Protein AF-0000000078028579 (afdb_homodimer)

Radius of gyration: 30.9 Å; Cα contacts (8 Å, |Δi|>4): 969; chains: 2; bounding box: 69×102×86 Å

Organism: NCBI:txid1051616

Sequence (850 aa):
MVLSTIMNGVDWSPESCLALLVCALGSLSTSFGPSHDAMPGTIAYNNAMAFFQAAQKRLGLLISSDELIGPQCLFLAGVFMMCVFQPLKAWRYFLQALAGCQQLPFLAQENQEKYHGISDGSHPQDHAIDTLQQAVYWSAWKSEREVRSTNYMPDFVNDMSTNIYPPFFPTPPAPRTELDTSADPRREREQISWYFYLAEISLRRLTARMSAG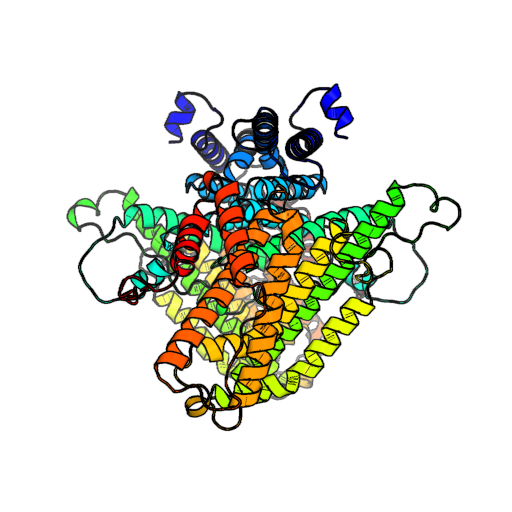MMELQAQHENQQSFLAAMAAVVPEHEAQVNSWISSLPPNLSFEAPPEEDDVCRFVLRGHAINLFELIYWPFISAYLTCEDLSRSFASTSSNIAHYAERSLHYHLVRLTLNKPGYRHRHHGTNPMMQTCSRSALVLLGASIKSETTRAQGTDRGGTTVTLPQGWQEGIDDIVDLLDYWGNETRDFGKIRTVLDQGRMPANGSASWTYAPQTYMMVLSTIMNGVDWSPESCLALLVCALGSLSTSFGPSHDAMPGTIAYNNAMAFFQAAQKRLGLLISSDELIGPQCLFLAGVFMMCVFQPLKAWRYFLQALAGCQQLPFLAQENQEKYHGISDGSHPQDHAIDTLQQAVYWSAWKSEREVRSTNYMPDFVNDMSTNIYPPFFPTPPAPRTELDTSADPRREREQISWYFYLAEISLRRLTARMSAGMMELQAQHENQQSFLAAMAAVVPEHEAQVNSWISSLPPNLSFEAPPEEDDVCRFVLRGHAINLFELIYWPFISAYLTCEDLSRSFASTSSNIAHYAERSLHYHLVRLTLNKPGYRHRHHGTNPMMQTCSRSALVLLGASIKSETTRAQGTDRGGTTVTLPQGWQEGIDDIVDLLDYWGNETRDFGKIRTVLDQGRMPANGSASWTYAPQTYM

Foldseek 3Di:
DLVVCVVPDQDLDLSSLVNLLVQLVVLQDDPQFFRPQCDPPHPSVVSSVVSLVSSVVNLVVLLPPLDLSNLVSLQSNLFSCLLLPNLVVSLVSLVSSLVSLCPPPCNDPVNVCVVPVPDDPDDPPPCPVVQSSLVSNLSSVVSNLVSCVVDDDPVDDNPLALVVDDPDARDQPDPDDPPPQPPDPVNVVSRVVRLLSRLVVVLSSLLSVVVVVLVVLVVVDDDLLSSLVVLLVCLVVSVVVLVVSQVPRDPVLHPPDDLVPDDPSNLVSVLSSLVSLLVSLVSLLVCLLPDLALCVVRPPCLLSSLVSNLVNLVSLLVLLVSCLSNLNPRGSCNNVSLVSNLVSLVSLLSLVVSLVVCVVVVSPDPSNRHDHDPCSLVSLVSSLVSCVNCCVSCVVCVVSSVVSVVSSPPPPDPPPPPPPVPPPD/DLVVCVVPDQDLDLSSLVNLLVQLVVLQDDPQFFSPQCDPPHPSVVSSVVSLVSSVVNLVVLLPPLDLSNLVSLQSNLFSCLLLPNLVVSLVSLVSSLVSLCPPPCNDPVNVCVVPVPDDPDDPPPCPVVQSSLVSNLSSVVSNLVSCVVDDDPVDDNPLALVVDDPDARDQRDPDDPPPQPPDPVNVVSRVVRLLSRLVVVLSSLLSVVVVVLVVLVVVDDDLLSSLVVLLVCLVVSVVVLVVSQVPRDPVLHPPDDLVPDDPSNLVSVLSSLVSLLVSLVSLLVCLLPDLALCVVRPPCLLSSLVSNLVNLVSLLVLLVSCLSNLNPRGSCNNVSLVSNLVSLVSLLSLVVSLVVCVVVVSPDPSNRHDHDPCSLVSLVSSLVSCVNCCVSCVVCVVSSVVSVVSSPPPPDPPPPPPPVPPPD

pLDDT: mean 82.78, std 18.26, range [18.84, 98.44]

Structure (mmCIF, N/CA/C/O backbone):
data_AF-0000000078028579-model_v1
#
loop_
_entity.id
_entity.type
_entity.pdbx_description
1 polymer 'Transcription factor domain-containing protein'
#
loop_
_atom_site.group_PDB
_atom_site.id
_atom_site.type_symbol
_atom_site.label_atom_id
_atom_site.label_alt_id
_atom_site.label_comp_id
_atom_site.label_asym_id
_atom_site.label_entity_id
_atom_site.label_seq_id
_atom_site.pdbx_PDB_ins_code
_atom_site.Cartn_x
_atom_site.Cartn_y
_atom_site.Cartn_z
_atom_site.occupancy
_atom_site.B_iso_or_equiv
_atom_site.auth_seq_id
_atom_site.auth_comp_id
_atom_site.auth_asym_id
_atom_site.auth_atom_id
_atom_site.pdbx_PDB_model_num
ATOM 1 N N . MET A 1 1 ? 21.016 2.227 -22.844 1 42.34 1 MET A N 1
ATOM 2 C CA . MET A 1 1 ? 21.453 2.602 -21.5 1 42.34 1 MET A CA 1
ATOM 3 C C . MET A 1 1 ? 22.281 1.486 -20.859 1 42.34 1 MET A C 1
ATOM 5 O O . MET A 1 1 ? 23.375 1.731 -20.344 1 42.34 1 MET A O 1
ATOM 9 N N . VAL A 1 2 ? 21.859 0.281 -20.984 1 46.88 2 VAL A N 1
ATOM 10 C CA . VAL A 1 2 ? 22.625 -0.838 -20.422 1 46.88 2 VAL A CA 1
ATOM 11 C C . VAL A 1 2 ? 24 -0.909 -21.094 1 46.88 2 VAL A C 1
ATOM 13 O O . VAL A 1 2 ? 25.016 -1.062 -20.406 1 46.88 2 VAL A O 1
ATOM 16 N N . LEU A 1 3 ? 23.969 -0.738 -22.344 1 44.72 3 LEU A N 1
ATOM 17 C CA . LEU A 1 3 ? 25.219 -0.863 -23.094 1 44.72 3 LEU A CA 1
ATOM 18 C C . LEU A 1 3 ? 26.219 0.202 -22.672 1 44.72 3 LEU A C 1
ATOM 20 O O . LEU A 1 3 ? 27.406 -0.076 -22.547 1 44.72 3 LEU A O 1
ATOM 24 N N . SER A 1 4 ? 25.734 1.33 -22.406 1 44.03 4 SER A N 1
ATOM 25 C CA . SER A 1 4 ? 26.641 2.414 -22.031 1 44.03 4 SER A CA 1
ATOM 26 C C . SER A 1 4 ? 27.266 2.158 -20.672 1 44.03 4 SER A C 1
ATOM 28 O O . SER A 1 4 ? 28.453 2.424 -20.469 1 44.03 4 SER A O 1
ATOM 30 N N . THR A 1 5 ? 26.531 1.718 -19.719 1 48.16 5 THR A N 1
ATOM 31 C CA . THR A 1 5 ? 27.031 1.447 -18.375 1 48.16 5 THR A CA 1
ATOM 32 C C . THR A 1 5 ? 28.062 0.32 -18.406 1 48.16 5 THR A C 1
ATOM 34 O O . THR A 1 5 ? 29.078 0.38 -17.703 1 48.16 5 THR A O 1
ATOM 37 N N . ILE A 1 6 ? 27.828 -0.673 -19.297 1 47.91 6 ILE A N 1
ATOM 38 C CA . ILE A 1 6 ? 28.797 -1.759 -19.438 1 47.91 6 ILE A CA 1
ATOM 39 C C . ILE A 1 6 ? 30.109 -1.208 -19.984 1 47.91 6 ILE A C 1
ATOM 41 O O . ILE A 1 6 ? 31.188 -1.624 -19.547 1 47.91 6 ILE A O 1
ATOM 45 N N . MET A 1 7 ? 29.969 -0.238 -20.719 1 43.91 7 MET A N 1
ATOM 46 C CA . MET A 1 7 ? 31.141 0.301 -21.391 1 43.91 7 MET A CA 1
ATOM 47 C C . MET A 1 7 ? 31.938 1.227 -20.469 1 43.91 7 MET A C 1
ATOM 49 O O . MET A 1 7 ? 33.156 1.268 -20.516 1 43.91 7 MET A O 1
ATOM 53 N N . ASN A 1 8 ? 31.281 2.033 -19.688 1 49.66 8 ASN A N 1
ATOM 54 C CA . ASN A 1 8 ? 31.984 3.066 -18.938 1 49.66 8 ASN A CA 1
ATOM 55 C C . ASN A 1 8 ? 32.219 2.658 -17.484 1 49.66 8 ASN A C 1
ATOM 57 O O . ASN A 1 8 ? 32.844 3.383 -16.719 1 49.66 8 ASN A O 1
ATOM 61 N N . GLY A 1 9 ? 31.828 1.512 -17.031 1 56.47 9 GLY A N 1
ATOM 62 C CA . GLY A 1 9 ? 31.984 1.004 -15.68 1 56.47 9 GLY A CA 1
ATOM 63 C C . GLY A 1 9 ? 30.75 1.192 -14.812 1 56.47 9 GLY A C 1
ATOM 64 O O . GLY A 1 9 ? 29.922 2.051 -15.094 1 56.47 9 GLY A O 1
ATOM 65 N N . VAL A 1 10 ? 30.516 0.224 -14.031 1 68.94 10 VAL A N 1
ATOM 66 C CA . VAL A 1 10 ? 29.359 0.217 -13.133 1 68.94 10 VAL A CA 1
ATOM 67 C C . VAL A 1 10 ? 29.578 1.235 -12.016 1 68.94 10 VAL A C 1
ATOM 69 O O . VAL A 1 10 ? 30.562 1.157 -11.273 1 68.94 10 VAL A O 1
ATOM 72 N N . ASP A 1 11 ? 28.875 2.371 -12.109 1 79.62 11 ASP A N 1
ATOM 73 C CA . ASP A 1 11 ? 28.938 3.371 -11.047 1 79.62 11 ASP A CA 1
ATOM 74 C C . ASP A 1 11 ? 27.672 3.338 -10.195 1 79.62 11 ASP A C 1
ATOM 76 O O . ASP A 1 11 ? 27.031 2.289 -10.055 1 79.62 11 ASP A O 1
ATOM 80 N N . TRP A 1 12 ? 27.422 4.473 -9.578 1 82.12 12 TRP A N 1
ATOM 81 C CA . TRP A 1 12 ? 26.297 4.5 -8.641 1 82.12 12 TRP A CA 1
ATOM 82 C C . TRP A 1 12 ? 25.078 5.133 -9.289 1 82.12 12 TRP A C 1
ATOM 84 O O . TRP A 1 12 ? 24.125 5.512 -8.594 1 82.12 12 TRP A O 1
ATOM 94 N N . SER A 1 13 ? 25.078 5.117 -10.609 1 86 13 SER A N 1
ATOM 95 C CA . SER A 1 13 ? 24 5.777 -11.328 1 86 13 SER A CA 1
ATOM 96 C C . SER A 1 13 ? 22.781 4.867 -11.461 1 86 13 SER A C 1
ATOM 98 O O . SER A 1 13 ? 22.906 3.645 -11.375 1 86 13 SER A O 1
ATOM 100 N N . PRO A 1 14 ? 21.672 5.465 -11.633 1 90.31 14 PRO A N 1
ATOM 101 C CA . PRO A 1 14 ? 20.469 4.676 -11.906 1 90.31 14 PRO A CA 1
ATOM 102 C C . PRO A 1 14 ? 20.609 3.803 -13.148 1 90.31 14 PRO A C 1
ATOM 104 O O . PRO A 1 14 ? 20.078 2.686 -13.188 1 90.31 14 PRO A O 1
ATOM 107 N N . GLU A 1 15 ? 21.312 4.27 -14.125 1 90.5 15 GLU A N 1
ATOM 108 C CA . GLU A 1 15 ? 21.516 3.52 -15.359 1 90.5 15 GLU A CA 1
ATOM 109 C C . GLU A 1 15 ? 22.344 2.26 -15.109 1 90.5 15 GLU A C 1
ATOM 111 O O . GLU A 1 15 ? 22.078 1.21 -15.695 1 90.5 15 GLU A O 1
ATOM 116 N N . SER A 1 16 ? 23.25 2.434 -14.234 1 90.12 16 SER A N 1
ATOM 117 C CA . SER A 1 16 ? 24.047 1.267 -13.859 1 90.12 16 SER A CA 1
ATOM 118 C C . SER A 1 16 ? 23.203 0.23 -13.133 1 90.12 16 SER A C 1
ATOM 120 O O . SER A 1 16 ? 23.359 -0.973 -13.359 1 90.12 16 SER A O 1
ATOM 122 N N . CYS A 1 17 ? 22.391 0.699 -12.281 1 93.31 17 CYS A N 1
ATOM 123 C CA . CYS A 1 17 ? 21.469 -0.204 -11.586 1 93.31 17 CYS A CA 1
ATOM 124 C C . CYS A 1 17 ? 20.594 -0.967 -12.57 1 93.31 17 CYS A C 1
ATOM 126 O O . CYS A 1 17 ? 20.469 -2.189 -12.484 1 93.31 17 CYS A O 1
ATOM 128 N N . LEU A 1 18 ? 20.062 -0.256 -13.531 1 94.62 18 LEU A N 1
ATOM 129 C CA . LEU A 1 18 ? 19.203 -0.856 -14.547 1 94.62 18 LEU A CA 1
ATOM 130 C C . LEU A 1 18 ? 19.969 -1.891 -15.359 1 94.62 18 LEU A C 1
ATOM 132 O O . LEU A 1 18 ? 19.469 -2.986 -15.617 1 94.62 18 LEU A O 1
ATOM 136 N N . ALA A 1 19 ? 21.125 -1.531 -15.734 1 93.25 19 ALA A N 1
ATOM 137 C CA . ALA A 1 19 ? 21.953 -2.443 -16.516 1 93.25 19 ALA A CA 1
ATOM 138 C C . ALA A 1 19 ? 22.25 -3.723 -15.742 1 93.25 19 ALA A C 1
ATOM 140 O O . ALA A 1 19 ? 22.188 -4.82 -16.297 1 93.25 19 ALA A O 1
ATOM 141 N N . LEU A 1 20 ? 22.578 -3.59 -14.523 1 94.62 20 LEU A N 1
ATOM 142 C CA . LEU A 1 20 ? 22.875 -4.742 -13.672 1 94.62 20 LEU A CA 1
ATOM 143 C C . LEU A 1 20 ? 21.656 -5.641 -13.539 1 94.62 20 LEU A C 1
ATOM 145 O O . LEU A 1 20 ? 21.766 -6.867 -13.57 1 94.62 20 LEU A O 1
ATOM 149 N N . LEU A 1 21 ? 20.484 -5.047 -13.398 1 96.69 21 LEU A N 1
ATOM 150 C CA . LEU A 1 21 ? 19.25 -5.82 -13.297 1 96.69 21 LEU A CA 1
ATOM 151 C C . LEU A 1 21 ? 18.953 -6.562 -14.594 1 96.69 21 LEU A C 1
ATOM 153 O O . LEU A 1 21 ? 18.531 -7.723 -14.57 1 96.69 21 LEU A O 1
ATOM 157 N N . VAL A 1 22 ? 19.203 -5.879 -15.688 1 95.25 22 VAL A N 1
ATOM 158 C CA . VAL A 1 22 ? 19.016 -6.516 -16.984 1 95.25 22 VAL A CA 1
ATOM 159 C C . VAL A 1 22 ? 19.969 -7.695 -17.141 1 95.25 22 VAL A C 1
ATOM 161 O O . VAL A 1 22 ? 19.578 -8.766 -17.609 1 95.25 22 VAL A O 1
ATOM 164 N N . CYS A 1 23 ? 21.156 -7.508 -16.688 1 95 23 CYS A N 1
ATOM 165 C CA . CYS A 1 23 ? 22.141 -8.586 -16.734 1 95 23 CYS A CA 1
ATOM 166 C C . CYS A 1 23 ? 21.734 -9.734 -15.82 1 95 23 CYS A C 1
ATOM 168 O O . CYS A 1 23 ? 21.875 -10.906 -16.172 1 95 23 CYS A O 1
ATOM 170 N N . ALA A 1 24 ? 21.281 -9.414 -14.641 1 96.44 24 ALA A N 1
ATOM 171 C CA . ALA A 1 24 ? 20.828 -10.438 -13.703 1 96.44 24 ALA A CA 1
ATOM 172 C C . ALA A 1 24 ? 19.703 -11.273 -14.312 1 96.44 24 ALA A C 1
ATOM 174 O O . ALA A 1 24 ? 19.766 -12.508 -14.32 1 96.44 24 ALA A O 1
ATOM 175 N N . LEU A 1 25 ? 18.719 -10.617 -14.867 1 96.88 25 LEU A N 1
ATOM 176 C CA . LEU A 1 25 ? 17.578 -11.297 -15.477 1 96.88 25 LEU A CA 1
ATOM 177 C C . LEU A 1 25 ? 18 -12.055 -16.734 1 96.88 25 LEU A C 1
ATOM 179 O O . LEU A 1 25 ? 17.531 -13.164 -16.984 1 96.88 25 LEU A O 1
ATOM 183 N N . GLY A 1 26 ? 18.891 -11.461 -17.469 1 95.25 26 GLY A N 1
ATOM 184 C CA . GLY A 1 26 ? 19.406 -12.125 -18.656 1 95.25 26 GLY A CA 1
ATOM 185 C C . GLY A 1 26 ? 20.156 -13.406 -18.344 1 95.25 26 GLY A C 1
ATOM 186 O O . GLY A 1 26 ? 20.062 -14.383 -19.109 1 95.25 26 GLY A O 1
ATOM 187 N N . SER A 1 27 ? 20.812 -13.422 -17.25 1 94.69 27 SER A N 1
ATOM 188 C CA . SER A 1 27 ? 21.594 -14.594 -16.859 1 94.69 27 SER A CA 1
ATOM 189 C C . SER A 1 27 ? 20.688 -15.758 -16.484 1 94.69 27 SER A C 1
ATOM 191 O O . SER A 1 27 ? 21.062 -16.922 -16.625 1 94.69 27 SER A O 1
ATOM 193 N N . LEU A 1 28 ? 19.438 -15.477 -16.062 1 94.94 28 LEU A N 1
ATOM 194 C CA . LEU A 1 28 ? 18.5 -16.516 -15.656 1 94.94 28 LEU A CA 1
ATOM 195 C C . LEU A 1 28 ? 17.625 -16.938 -16.828 1 94.94 28 LEU A C 1
ATOM 197 O O . LEU A 1 28 ? 16.938 -17.969 -16.766 1 94.94 28 LEU A O 1
ATOM 201 N N . SER A 1 29 ? 17.609 -16.109 -17.844 1 91.06 29 SER A N 1
ATOM 202 C CA . SER A 1 29 ? 16.703 -16.344 -18.953 1 91.06 29 SER A CA 1
ATOM 203 C C . SER A 1 29 ? 17.156 -17.516 -19.812 1 91.06 29 SER A C 1
ATOM 205 O O . SER A 1 29 ? 18.344 -17.641 -20.109 1 91.06 29 SER A O 1
ATOM 207 N N . THR A 1 30 ? 16.234 -18.438 -20.078 1 88.38 30 THR A N 1
ATOM 208 C CA . THR A 1 30 ? 16.469 -19.562 -20.969 1 88.38 30 THR A CA 1
ATOM 209 C C . THR A 1 30 ? 15.344 -19.688 -21.984 1 88.38 30 THR A C 1
ATOM 211 O O . THR A 1 30 ? 14.289 -19.062 -21.828 1 88.38 30 THR A O 1
ATOM 214 N N . SER A 1 31 ? 15.602 -20.422 -23.031 1 83.88 31 SER A N 1
ATOM 215 C CA . SER A 1 31 ? 14.523 -20.719 -23.969 1 83.88 31 SER A CA 1
ATOM 216 C C . SER A 1 31 ? 13.422 -21.531 -23.297 1 83.88 31 SER A C 1
ATOM 218 O O . SER A 1 31 ? 13.664 -22.219 -22.312 1 83.88 31 SER A O 1
ATOM 220 N N . PHE A 1 32 ? 12.305 -21.391 -23.859 1 80.94 32 PHE A N 1
ATOM 221 C CA . PHE A 1 32 ? 11.172 -22.109 -23.281 1 80.94 32 PHE A CA 1
ATOM 222 C C . PHE A 1 32 ? 11.445 -23.594 -23.203 1 80.94 32 PHE A C 1
ATOM 224 O O . PHE A 1 32 ? 11.828 -24.219 -24.188 1 80.94 32 PHE A O 1
ATOM 231 N N . GLY A 1 33 ? 11.336 -24.125 -22.031 1 81.5 33 GLY A N 1
ATOM 232 C CA . GLY A 1 33 ? 11.688 -25.5 -21.719 1 81.5 33 GLY A CA 1
ATOM 233 C C . GLY A 1 33 ? 12.375 -25.656 -20.375 1 81.5 33 GLY A C 1
ATOM 234 O O . GLY A 1 33 ? 12.398 -24.719 -19.562 1 81.5 33 GLY A O 1
ATOM 235 N N . PRO A 1 34 ? 12.969 -26.797 -20.141 1 86.31 34 PRO A N 1
ATOM 236 C CA . PRO A 1 34 ? 13.617 -27.016 -18.844 1 86.31 34 PRO A CA 1
ATOM 237 C C . PRO A 1 34 ? 14.812 -26.094 -18.609 1 86.31 34 PRO A C 1
ATOM 239 O O . PRO A 1 34 ? 15.656 -25.938 -19.5 1 86.31 34 PRO A O 1
ATOM 242 N N . SER A 1 35 ? 14.836 -25.438 -17.484 1 88.56 35 SER A N 1
ATOM 243 C CA . SER A 1 35 ? 15.859 -24.469 -17.156 1 88.56 35 SER A CA 1
ATOM 244 C C . SER A 1 35 ? 16.984 -25.094 -16.328 1 88.56 35 SER A C 1
ATOM 246 O O . SER A 1 35 ? 17.391 -24.562 -15.297 1 88.56 35 SER A O 1
ATOM 248 N N . HIS A 1 36 ? 17.625 -26.109 -16.828 1 88.88 36 HIS A N 1
ATOM 249 C CA . HIS A 1 36 ? 18.672 -26.812 -16.094 1 88.88 36 HIS A CA 1
ATOM 250 C C . HIS A 1 36 ? 19.891 -25.922 -15.898 1 88.88 36 HIS A C 1
ATOM 252 O O . HIS A 1 36 ? 20.562 -26 -14.867 1 88.88 36 HIS A O 1
ATOM 258 N N . ASP A 1 37 ? 20.078 -25.016 -16.797 1 91.25 37 ASP A N 1
ATOM 259 C CA . ASP A 1 37 ? 21.281 -24.188 -16.797 1 91.25 37 ASP A CA 1
ATOM 260 C C . ASP A 1 37 ? 21.094 -22.938 -15.953 1 91.25 37 ASP A C 1
ATOM 262 O O . ASP A 1 37 ? 21.984 -22.078 -15.898 1 91.25 37 ASP A O 1
ATOM 266 N N . ALA A 1 38 ? 20 -22.859 -15.383 1 93.81 38 ALA A N 1
ATOM 267 C CA . ALA A 1 38 ? 19.75 -21.672 -14.57 1 93.81 38 ALA A CA 1
ATOM 268 C C . ALA A 1 38 ? 19.281 -22.062 -13.172 1 93.81 38 ALA A C 1
ATOM 270 O O . ALA A 1 38 ? 18.438 -21.375 -12.578 1 93.81 38 ALA A O 1
ATOM 271 N N . MET A 1 39 ? 19.812 -23.156 -12.68 1 94.62 39 MET A N 1
ATOM 272 C CA . MET A 1 39 ? 19.5 -23.656 -11.344 1 94.62 39 MET A CA 1
ATOM 273 C C . MET A 1 39 ? 20.578 -23.266 -10.344 1 94.62 39 MET A C 1
ATOM 275 O O . MET A 1 39 ? 21.719 -22.969 -10.734 1 94.62 39 MET A O 1
ATOM 279 N N . PRO A 1 40 ? 20.188 -23.219 -9.062 1 94.44 40 PRO A N 1
ATOM 280 C CA . PRO A 1 40 ? 21.219 -22.938 -8.062 1 94.44 40 PRO A CA 1
ATOM 281 C C . PRO A 1 40 ? 22.438 -23.844 -8.203 1 94.44 40 PRO A C 1
ATOM 283 O O . PRO A 1 40 ? 22.297 -25.047 -8.391 1 94.44 40 PRO A O 1
ATOM 286 N N . GLY A 1 41 ? 23.578 -23.281 -8.047 1 92.88 41 GLY A N 1
ATOM 287 C CA . GLY A 1 41 ? 24.812 -24.047 -8.203 1 92.88 41 GLY A CA 1
ATOM 288 C C . GLY A 1 41 ? 25.438 -23.875 -9.57 1 92.88 41 GLY A C 1
ATOM 289 O O . GLY A 1 41 ? 26.641 -24.125 -9.75 1 92.88 41 GLY A O 1
ATOM 290 N N . THR A 1 42 ? 24.688 -23.453 -10.617 1 94.88 42 THR A N 1
ATOM 291 C CA . THR A 1 42 ? 25.219 -23.219 -11.945 1 94.88 42 THR A CA 1
ATOM 292 C C . THR A 1 42 ? 25.906 -21.859 -12.023 1 94.88 42 THR A C 1
ATOM 294 O O . THR A 1 42 ? 25.688 -21 -11.164 1 94.88 42 THR A O 1
ATOM 297 N N . ILE A 1 43 ? 26.734 -21.688 -13.023 1 93.56 43 ILE A N 1
ATOM 298 C CA . ILE A 1 43 ? 27.453 -20.438 -13.242 1 93.56 43 ILE A CA 1
ATOM 299 C C . ILE A 1 43 ? 26.453 -19.328 -13.555 1 93.56 43 ILE A C 1
ATOM 301 O O . ILE A 1 43 ? 26.562 -18.219 -13.023 1 93.56 43 ILE A O 1
ATOM 305 N N . ALA A 1 44 ? 25.469 -19.641 -14.391 1 94.31 44 ALA A N 1
ATOM 306 C CA . ALA A 1 44 ? 24.469 -18.656 -14.797 1 94.31 44 ALA A CA 1
ATOM 307 C C . ALA A 1 44 ? 23.688 -18.141 -13.594 1 94.31 44 ALA A C 1
ATOM 309 O O . ALA A 1 44 ? 23.484 -16.938 -13.445 1 94.31 44 ALA A O 1
ATOM 310 N N . TYR A 1 45 ? 23.328 -19 -12.742 1 95.75 45 TYR A N 1
ATOM 311 C CA . TYR A 1 45 ? 22.578 -18.641 -11.555 1 95.75 45 TYR A CA 1
ATOM 312 C C . TYR A 1 45 ? 23.422 -17.781 -10.609 1 95.75 45 TYR A C 1
ATOM 314 O O . TYR A 1 45 ? 22.953 -16.781 -10.078 1 95.75 45 TYR A O 1
ATOM 322 N N . ASN A 1 46 ? 24.656 -18.172 -10.445 1 94.62 46 ASN A N 1
ATOM 323 C CA . ASN A 1 46 ? 25.562 -17.422 -9.562 1 94.62 46 ASN A CA 1
ATOM 324 C C . ASN A 1 46 ? 25.828 -16.031 -10.102 1 94.62 46 ASN A C 1
ATOM 326 O O . ASN A 1 46 ? 25.891 -15.062 -9.328 1 94.62 46 ASN A O 1
ATOM 330 N N . ASN A 1 47 ? 26 -15.977 -11.383 1 93.75 47 ASN A N 1
ATOM 331 C CA . ASN A 1 47 ? 26.172 -14.664 -12 1 93.75 47 ASN A CA 1
ATOM 332 C C . ASN A 1 47 ? 24.953 -13.781 -11.797 1 93.75 47 ASN A C 1
ATOM 334 O O . ASN A 1 47 ? 25.078 -12.594 -11.484 1 93.75 47 ASN A O 1
ATOM 338 N N . ALA A 1 48 ? 23.766 -14.391 -11.992 1 96.25 48 ALA A N 1
ATOM 339 C CA . ALA A 1 48 ? 22.531 -13.656 -11.805 1 96.25 48 ALA A CA 1
ATOM 340 C C . ALA A 1 48 ? 22.438 -13.078 -10.398 1 96.25 48 ALA A C 1
ATOM 342 O O . ALA A 1 48 ? 22.125 -11.898 -10.219 1 96.25 48 ALA A O 1
ATOM 343 N N . MET A 1 49 ? 22.844 -13.844 -9.43 1 95.38 49 MET A N 1
ATOM 344 C CA . MET A 1 49 ? 22.797 -13.43 -8.031 1 95.38 49 MET A CA 1
ATOM 345 C C . MET A 1 49 ? 23.797 -12.312 -7.762 1 95.38 49 MET A C 1
ATOM 347 O O . MET A 1 49 ? 23.5 -11.359 -7.035 1 95.38 49 MET A O 1
ATOM 351 N N . ALA A 1 50 ? 24.922 -12.398 -8.352 1 93.19 50 ALA A N 1
ATOM 352 C CA . ALA A 1 50 ? 25.969 -11.391 -8.164 1 93.19 50 ALA A CA 1
ATOM 353 C C . ALA A 1 50 ? 25.547 -10.055 -8.773 1 93.19 50 ALA A C 1
ATOM 355 O O . ALA A 1 50 ? 25.719 -9 -8.141 1 93.19 50 ALA A O 1
ATOM 356 N N . PHE A 1 51 ? 25.016 -10.141 -9.992 1 94.25 51 PHE A N 1
ATOM 357 C CA . PHE A 1 51 ? 24.531 -8.922 -10.641 1 94.25 51 PHE A CA 1
ATOM 358 C C . PHE A 1 51 ? 23.406 -8.281 -9.828 1 94.25 51 PHE A C 1
ATOM 360 O O . PHE A 1 51 ? 23.375 -7.062 -9.656 1 94.25 51 PHE A O 1
ATOM 367 N N . PHE A 1 52 ? 22.547 -9.102 -9.336 1 96.25 52 PHE A N 1
ATOM 368 C CA . PHE A 1 52 ? 21.422 -8.586 -8.57 1 96.25 52 PHE A CA 1
ATOM 369 C C . PHE A 1 52 ? 21.906 -7.93 -7.281 1 96.25 52 PHE A C 1
ATOM 371 O O . PHE A 1 52 ? 21.422 -6.852 -6.914 1 96.25 52 PHE A O 1
ATOM 378 N N . GLN A 1 53 ? 22.844 -8.516 -6.598 1 92.62 53 GLN A N 1
ATOM 379 C CA . GLN A 1 53 ? 23.375 -7.953 -5.363 1 92.62 53 GLN A CA 1
ATOM 380 C C . GLN A 1 53 ? 24.031 -6.598 -5.613 1 92.62 53 GLN A C 1
ATOM 382 O O . GLN A 1 53 ? 23.875 -5.676 -4.812 1 92.62 53 GLN A O 1
ATOM 387 N N . ALA A 1 54 ? 24.734 -6.551 -6.684 1 91.31 54 ALA A N 1
ATOM 388 C CA . ALA A 1 54 ? 25.344 -5.273 -7.059 1 91.31 54 ALA A CA 1
ATOM 389 C C . ALA A 1 54 ? 24.266 -4.219 -7.332 1 91.31 54 ALA A C 1
ATOM 391 O O . ALA A 1 54 ? 24.438 -3.053 -6.969 1 91.31 54 ALA A O 1
ATOM 392 N N . ALA A 1 55 ? 23.172 -4.637 -7.984 1 94.38 55 ALA A N 1
ATOM 393 C CA . ALA A 1 55 ? 22.062 -3.725 -8.242 1 94.38 55 ALA A CA 1
ATOM 394 C C . ALA A 1 55 ? 21.406 -3.271 -6.945 1 94.38 55 ALA A C 1
ATOM 396 O O . ALA A 1 55 ? 21.047 -2.1 -6.797 1 94.38 55 ALA A O 1
ATOM 397 N N . GLN A 1 56 ? 21.266 -4.176 -5.98 1 94.38 56 GLN A N 1
ATOM 398 C CA . GLN A 1 56 ? 20.641 -3.867 -4.699 1 94.38 56 GLN A CA 1
ATOM 399 C C . GLN A 1 56 ? 21.359 -2.729 -3.99 1 94.38 56 GLN A C 1
ATOM 401 O O . GLN A 1 56 ? 20.734 -1.879 -3.359 1 94.38 56 GLN A O 1
ATOM 406 N N . LYS A 1 57 ? 22.625 -2.703 -4.152 1 89.81 57 LYS A N 1
ATOM 407 C CA . LYS A 1 57 ? 23.438 -1.674 -3.51 1 89.81 57 LYS A CA 1
ATOM 408 C C . LYS A 1 57 ? 23.125 -0.294 -4.086 1 89.81 57 LYS A C 1
ATOM 410 O O . LYS A 1 57 ? 23.484 0.726 -3.486 1 89.81 57 LYS A O 1
ATOM 415 N N . ARG A 1 58 ? 22.484 -0.289 -5.199 1 91.62 58 ARG A N 1
ATOM 416 C CA . ARG A 1 58 ? 22.188 0.974 -5.863 1 91.62 58 ARG A CA 1
ATOM 417 C C . ARG A 1 58 ? 20.703 1.319 -5.734 1 91.62 58 ARG A C 1
ATOM 419 O O . ARG A 1 58 ? 20.312 2.475 -5.914 1 91.62 58 ARG A O 1
ATOM 426 N N . LEU A 1 59 ? 19.891 0.318 -5.41 1 94.19 59 LEU A N 1
ATOM 427 C CA . LEU A 1 59 ? 18.438 0.481 -5.402 1 94.19 59 LEU A CA 1
ATOM 428 C C . LEU A 1 59 ? 18.016 1.456 -4.312 1 94.19 59 LEU A C 1
ATOM 430 O O . LEU A 1 59 ? 17 2.154 -4.461 1 94.19 59 LEU A O 1
ATOM 434 N N . GLY A 1 60 ? 18.734 1.505 -3.23 1 93.06 60 GLY A N 1
ATOM 435 C CA . GLY A 1 60 ? 18.375 2.387 -2.133 1 93.06 60 GLY A CA 1
ATOM 436 C C . GLY A 1 60 ? 18.328 3.85 -2.529 1 93.06 60 GLY A C 1
ATOM 437 O O . GLY A 1 60 ? 17.531 4.621 -1.992 1 93.06 60 GLY A O 1
ATOM 438 N N . LEU A 1 61 ? 19.141 4.195 -3.49 1 91.31 61 LEU A N 1
ATOM 439 C CA . LEU A 1 61 ? 19.203 5.574 -3.963 1 91.31 61 LEU A CA 1
ATOM 440 C C . LEU A 1 61 ? 17.984 5.918 -4.812 1 91.31 61 LEU A C 1
ATOM 442 O O . LEU A 1 61 ? 17.641 7.09 -4.965 1 91.31 61 LEU A O 1
ATOM 446 N N . LEU A 1 62 ? 17.344 4.895 -5.266 1 93.38 62 LEU A N 1
ATOM 447 C CA . LEU A 1 62 ? 16.266 5.102 -6.234 1 93.38 62 LEU A CA 1
ATOM 448 C C . LEU A 1 62 ? 14.914 5.191 -5.543 1 93.38 62 LEU A C 1
ATOM 450 O O . LEU A 1 62 ? 13.93 5.617 -6.148 1 93.38 62 LEU A O 1
ATOM 454 N N . ILE A 1 63 ? 14.852 4.887 -4.262 1 93.38 63 ILE A N 1
ATOM 455 C CA . ILE A 1 63 ? 13.586 4.922 -3.529 1 93.38 63 ILE A CA 1
ATOM 456 C C . ILE A 1 63 ? 13.078 6.359 -3.455 1 93.38 63 ILE A C 1
ATOM 458 O O . ILE A 1 63 ? 11.875 6.602 -3.57 1 93.38 63 ILE A O 1
ATOM 462 N N . SER A 1 64 ? 13.977 7.27 -3.332 1 91.25 64 SER A N 1
ATOM 463 C CA . SER A 1 64 ? 13.586 8.672 -3.191 1 91.25 64 SER A CA 1
ATOM 464 C C . SER A 1 64 ? 13.719 9.414 -4.516 1 91.25 64 SER A C 1
ATOM 466 O O . SER A 1 64 ? 13.656 10.641 -4.555 1 91.25 64 SER A O 1
ATOM 468 N N . SER A 1 65 ? 13.922 8.656 -5.598 1 90.06 65 SER A N 1
ATOM 469 C CA . SER A 1 65 ? 14.039 9.289 -6.906 1 90.06 65 SER A CA 1
ATOM 470 C C . SER A 1 65 ? 12.672 9.617 -7.492 1 90.06 65 SER A C 1
ATOM 472 O O . SER A 1 65 ? 11.711 8.859 -7.309 1 90.06 65 SER A O 1
ATOM 474 N N . ASP A 1 66 ? 12.617 10.734 -8.195 1 89.44 66 ASP A N 1
ATOM 475 C CA . ASP A 1 66 ? 11.375 11.117 -8.867 1 89.44 66 ASP A CA 1
ATOM 476 C C . ASP A 1 66 ? 11.406 10.719 -10.336 1 89.44 66 ASP A C 1
ATOM 478 O O . ASP A 1 66 ? 10.438 10.953 -11.07 1 89.44 66 ASP A O 1
ATOM 482 N N . GLU A 1 67 ? 12.461 10.109 -10.695 1 89.88 67 GLU A N 1
ATOM 483 C CA . GLU A 1 67 ? 12.617 9.711 -12.086 1 89.88 67 GLU A CA 1
ATOM 484 C C . GLU A 1 67 ? 12.016 8.328 -12.336 1 89.88 67 GLU A C 1
ATOM 486 O O . GLU A 1 67 ? 12.047 7.465 -11.453 1 89.88 67 GLU A O 1
ATOM 491 N N . LEU A 1 68 ? 11.586 8.141 -13.539 1 92.31 68 LEU A N 1
ATOM 492 C CA . LEU A 1 68 ? 10.914 6.906 -13.93 1 92.31 68 LEU A CA 1
ATOM 493 C C . LEU A 1 68 ? 11.867 5.715 -13.812 1 92.31 68 LEU A C 1
ATOM 495 O O . LEU A 1 68 ? 11.422 4.586 -13.586 1 92.31 68 LEU A O 1
ATOM 499 N N . ILE A 1 69 ? 13.125 5.941 -13.93 1 93.62 69 ILE A N 1
ATOM 500 C CA . ILE A 1 69 ? 14.102 4.859 -13.898 1 93.62 69 ILE A CA 1
ATOM 501 C C . ILE A 1 69 ? 14.062 4.18 -12.531 1 93.62 69 ILE A C 1
ATOM 503 O O . ILE A 1 69 ? 14.344 2.984 -12.414 1 93.62 69 ILE A O 1
ATOM 507 N N . GLY A 1 70 ? 13.688 4.922 -11.453 1 95 70 GLY A N 1
ATOM 508 C CA . GLY A 1 70 ? 13.531 4.332 -10.133 1 95 70 GLY A CA 1
ATOM 509 C C . GLY A 1 70 ? 12.508 3.217 -10.094 1 95 70 GLY A C 1
ATOM 510 O O . GLY A 1 70 ? 12.859 2.053 -9.883 1 95 70 GLY A O 1
ATOM 511 N N . PRO A 1 71 ? 11.281 3.559 -10.43 1 96.06 71 PRO A N 1
ATOM 512 C CA . PRO A 1 71 ? 10.242 2.523 -10.484 1 96.06 71 PRO A CA 1
ATOM 513 C C . PRO A 1 71 ? 10.586 1.395 -11.453 1 96.06 71 PRO A C 1
ATOM 515 O O . PRO A 1 71 ? 10.234 0.237 -11.203 1 96.06 71 PRO A O 1
ATOM 518 N N . GLN A 1 72 ? 11.219 1.695 -12.508 1 95.81 72 GLN A N 1
ATOM 519 C CA . GLN A 1 72 ? 11.609 0.665 -13.461 1 95.81 72 GLN A CA 1
ATOM 520 C C . GLN A 1 72 ? 12.578 -0.333 -12.828 1 95.81 72 GLN A C 1
ATOM 522 O O . GLN A 1 72 ? 12.406 -1.546 -12.961 1 95.81 72 GLN A O 1
ATOM 527 N N . CYS A 1 73 ? 13.578 0.204 -12.195 1 97.44 73 CYS A N 1
ATOM 528 C CA . CYS A 1 73 ? 14.555 -0.654 -11.531 1 97.44 73 CYS A CA 1
ATOM 529 C C . CYS A 1 73 ? 13.898 -1.478 -10.43 1 97.44 73 CYS A C 1
ATOM 531 O O . CYS A 1 73 ? 14.156 -2.676 -10.305 1 97.44 73 CYS A O 1
ATOM 533 N N . LEU A 1 74 ? 13.078 -0.842 -9.68 1 98 74 LEU A N 1
ATOM 534 C CA . LEU A 1 74 ? 12.391 -1.541 -8.594 1 98 74 LEU A CA 1
ATOM 535 C C . LEU A 1 74 ? 11.484 -2.641 -9.148 1 98 74 LEU A C 1
ATOM 537 O O . LEU A 1 74 ? 11.438 -3.742 -8.594 1 98 74 LEU A O 1
ATOM 541 N N . PHE A 1 75 ? 10.805 -2.395 -10.258 1 97.81 75 PHE A N 1
ATOM 542 C CA . PHE A 1 75 ? 9.953 -3.402 -10.883 1 97.81 75 PHE A CA 1
ATOM 543 C C . PHE A 1 75 ? 10.781 -4.602 -11.328 1 97.81 75 PHE A C 1
ATOM 545 O O . PHE A 1 75 ? 10.43 -5.75 -11.047 1 97.81 75 PHE A O 1
ATOM 552 N N . LEU A 1 76 ? 11.836 -4.301 -12.008 1 98.12 76 LEU A N 1
ATOM 553 C CA . LEU A 1 76 ? 12.672 -5.383 -12.508 1 98.12 76 LEU A CA 1
ATOM 554 C C . LEU A 1 76 ? 13.281 -6.18 -11.359 1 98.12 76 LEU A C 1
ATOM 556 O O . LEU A 1 76 ? 13.469 -7.395 -11.477 1 98.12 76 LEU A O 1
ATOM 560 N N . ALA A 1 77 ? 13.602 -5.516 -10.25 1 98.44 77 ALA A N 1
ATOM 561 C CA . ALA A 1 77 ? 14.055 -6.234 -9.062 1 98.44 77 ALA A CA 1
ATOM 562 C C . ALA A 1 77 ? 12.992 -7.211 -8.57 1 98.44 77 ALA A C 1
ATOM 564 O O . ALA A 1 77 ? 13.305 -8.328 -8.172 1 98.44 77 ALA A O 1
ATOM 565 N N . GLY A 1 78 ? 11.742 -6.789 -8.594 1 98.44 78 GLY A N 1
ATOM 566 C CA . GLY A 1 78 ? 10.641 -7.68 -8.258 1 98.44 78 GLY A CA 1
ATOM 567 C C . GLY A 1 78 ? 10.539 -8.875 -9.188 1 98.44 78 GLY A C 1
ATOM 568 O O . GLY A 1 78 ? 10.344 -10.008 -8.734 1 98.44 78 GLY A O 1
ATOM 569 N N . VAL A 1 79 ? 10.727 -8.578 -10.461 1 97.69 79 VAL A N 1
ATOM 570 C CA . VAL A 1 79 ? 10.688 -9.656 -11.445 1 97.69 79 VAL A CA 1
ATOM 571 C C . VAL A 1 79 ? 11.789 -10.672 -11.156 1 97.69 79 VAL A C 1
ATOM 573 O O . VAL A 1 79 ? 11.562 -11.883 -11.219 1 97.69 79 VAL A O 1
ATOM 576 N N . PHE A 1 80 ? 12.977 -10.195 -10.852 1 98.19 80 PHE A N 1
ATOM 577 C CA . PHE A 1 80 ? 14.086 -11.078 -10.516 1 98.19 80 PHE A CA 1
ATOM 578 C C . PHE A 1 80 ? 13.727 -11.961 -9.32 1 98.19 80 PHE A C 1
ATOM 580 O O . PHE A 1 80 ? 13.953 -13.172 -9.344 1 98.19 80 PHE A O 1
ATOM 587 N N . MET A 1 81 ? 13.156 -11.336 -8.289 1 97.88 81 MET A N 1
ATOM 588 C CA . MET A 1 81 ? 12.773 -12.078 -7.094 1 97.88 81 MET A CA 1
ATOM 589 C C . MET A 1 81 ? 11.734 -13.141 -7.422 1 97.88 81 MET A C 1
ATOM 591 O O . MET A 1 81 ? 11.758 -14.234 -6.855 1 97.88 81 MET A O 1
ATOM 595 N N . MET A 1 82 ? 10.828 -12.828 -8.328 1 96.75 82 MET A N 1
ATOM 596 C CA . MET A 1 82 ? 9.859 -13.836 -8.766 1 96.75 82 MET A CA 1
ATOM 597 C C . MET A 1 82 ? 10.562 -15.008 -9.438 1 96.75 82 MET A C 1
ATOM 599 O O . MET A 1 82 ? 10.195 -16.156 -9.227 1 96.75 82 MET A O 1
ATOM 603 N N . CYS A 1 83 ? 11.562 -14.703 -10.227 1 96.81 83 CYS A N 1
ATOM 604 C CA . CYS A 1 83 ? 12.266 -15.727 -10.984 1 96.81 83 CYS A CA 1
ATOM 605 C C . CYS A 1 83 ? 13.07 -16.641 -10.062 1 96.81 83 CYS A C 1
ATOM 607 O O . CYS A 1 83 ? 13.328 -17.797 -10.406 1 96.81 83 CYS A O 1
ATOM 609 N N . VAL A 1 84 ? 13.438 -16.156 -8.961 1 96.88 84 VAL A N 1
ATOM 610 C CA . VAL A 1 84 ? 14.188 -17 -8.039 1 96.88 84 VAL A CA 1
ATOM 611 C C . VAL A 1 84 ? 13.273 -17.469 -6.91 1 96.88 84 VAL A C 1
ATOM 613 O O . VAL A 1 84 ? 13.75 -17.812 -5.82 1 96.88 84 VAL A O 1
ATOM 616 N N . PHE A 1 85 ? 12.023 -17.375 -7.043 1 96.06 85 PHE A N 1
ATOM 617 C CA . PHE A 1 85 ? 10.953 -17.984 -6.254 1 96.06 85 PHE A CA 1
ATOM 618 C C . PHE A 1 85 ? 10.906 -17.375 -4.855 1 96.06 85 PHE A C 1
ATOM 620 O O . PHE A 1 85 ? 10.82 -18.094 -3.863 1 96.06 85 PHE A O 1
ATOM 627 N N . GLN A 1 86 ? 10.984 -16.047 -4.758 1 95.38 86 GLN A N 1
ATOM 628 C CA . GLN A 1 86 ? 10.797 -15.273 -3.539 1 95.38 86 GLN A CA 1
ATOM 629 C C . GLN A 1 86 ? 9.656 -14.273 -3.697 1 95.38 86 GLN A C 1
ATOM 631 O O . GLN A 1 86 ? 9.883 -13.055 -3.719 1 95.38 86 GLN A O 1
ATOM 636 N N . PRO A 1 87 ? 8.469 -14.781 -3.713 1 94.75 87 PRO A N 1
ATOM 637 C CA . PRO A 1 87 ? 7.328 -13.93 -4.07 1 94.75 87 PRO A CA 1
ATOM 638 C C . PRO A 1 87 ? 7.086 -12.812 -3.062 1 94.75 87 PRO A C 1
ATOM 640 O O . PRO A 1 87 ? 6.707 -11.703 -3.447 1 94.75 87 PRO A O 1
ATOM 643 N N . LEU A 1 88 ? 7.254 -13.031 -1.814 1 93.5 88 LEU A N 1
ATOM 644 C CA . LEU A 1 88 ? 7 -12 -0.815 1 93.5 88 LEU A CA 1
ATOM 645 C C . LEU A 1 88 ? 7.988 -10.844 -0.963 1 93.5 88 LEU A C 1
ATOM 647 O O . LEU A 1 88 ? 7.605 -9.68 -0.849 1 93.5 88 LEU A O 1
ATOM 651 N N . LYS A 1 89 ? 9.234 -11.188 -1.202 1 96.06 89 LYS A N 1
ATOM 652 C CA . LYS A 1 89 ? 10.227 -10.156 -1.461 1 96.06 89 LYS A CA 1
ATOM 653 C C . LYS A 1 89 ? 9.938 -9.422 -2.771 1 96.06 89 LYS A C 1
ATOM 655 O O . LYS A 1 89 ? 10.148 -8.211 -2.873 1 96.06 89 LYS A O 1
ATOM 660 N N . ALA A 1 90 ? 9.484 -10.234 -3.754 1 97.38 90 ALA A N 1
ATOM 661 C CA . ALA A 1 90 ? 9.07 -9.617 -5.012 1 97.38 90 ALA A CA 1
ATOM 662 C C . ALA A 1 90 ? 7.961 -8.602 -4.785 1 97.38 90 ALA A C 1
ATOM 664 O O . ALA A 1 90 ? 7.988 -7.504 -5.352 1 97.38 90 ALA A O 1
ATOM 665 N N . TRP A 1 91 ? 7.027 -8.938 -3.98 1 96.25 91 TRP A N 1
ATOM 666 C CA . TRP A 1 91 ? 5.898 -8.062 -3.682 1 96.25 91 TRP A CA 1
ATOM 667 C C . TRP A 1 91 ? 6.375 -6.723 -3.129 1 96.25 91 TRP A C 1
ATOM 669 O O . TRP A 1 91 ? 5.883 -5.668 -3.527 1 96.25 91 TRP A O 1
ATOM 679 N N . ARG A 1 92 ? 7.301 -6.75 -2.217 1 96.5 92 ARG A N 1
ATOM 680 C CA . ARG A 1 92 ? 7.844 -5.527 -1.631 1 96.5 92 ARG A CA 1
ATOM 681 C C . ARG A 1 92 ? 8.414 -4.613 -2.707 1 96.5 92 ARG A C 1
ATOM 683 O O . ARG A 1 92 ? 8.227 -3.395 -2.656 1 96.5 92 ARG A O 1
ATOM 690 N N . TYR A 1 93 ? 9.102 -5.211 -3.684 1 97.94 93 TYR A N 1
ATOM 691 C CA . TYR A 1 93 ? 9.664 -4.426 -4.777 1 97.94 93 TYR A CA 1
ATOM 692 C C . TYR A 1 93 ? 8.555 -3.865 -5.668 1 97.94 93 TYR A C 1
ATOM 694 O O . TYR A 1 93 ? 8.609 -2.701 -6.07 1 97.94 93 TYR A O 1
ATOM 702 N N . PHE A 1 94 ? 7.586 -4.691 -5.992 1 96.62 94 PHE A N 1
ATOM 703 C CA . PHE A 1 94 ? 6.488 -4.23 -6.836 1 96.62 94 PHE A CA 1
ATOM 704 C C . PHE A 1 94 ? 5.719 -3.105 -6.152 1 96.62 94 PHE A C 1
ATOM 706 O O . PHE A 1 94 ? 5.34 -2.127 -6.801 1 96.62 94 PHE A O 1
ATOM 713 N N . LEU A 1 95 ? 5.516 -3.279 -4.867 1 95.44 95 LEU A N 1
ATOM 714 C CA . LEU A 1 95 ? 4.824 -2.256 -4.09 1 95.44 95 LEU A CA 1
ATOM 715 C C . LEU A 1 95 ? 5.578 -0.931 -4.145 1 95.44 95 LEU A C 1
ATOM 717 O O . LEU A 1 95 ? 4.973 0.124 -4.344 1 95.44 95 LEU A O 1
ATOM 721 N N . GLN A 1 96 ? 6.871 -1.062 -3.965 1 96.44 96 GLN A N 1
ATOM 722 C CA . GLN A 1 96 ? 7.703 0.138 -3.986 1 96.44 96 GLN A CA 1
ATOM 723 C C . GLN A 1 96 ? 7.719 0.77 -5.375 1 96.44 96 GLN A C 1
ATOM 725 O O . GLN A 1 96 ? 7.77 1.995 -5.504 1 96.44 96 GLN A O 1
ATOM 730 N N . ALA A 1 97 ? 7.77 -0.051 -6.387 1 96.62 97 ALA A N 1
ATOM 731 C CA . ALA A 1 97 ? 7.684 0.463 -7.75 1 96.62 97 ALA A CA 1
ATOM 732 C C . ALA A 1 97 ? 6.387 1.238 -7.965 1 96.62 97 ALA A C 1
ATOM 734 O O . ALA A 1 97 ? 6.395 2.33 -8.539 1 96.62 97 ALA A O 1
ATOM 735 N N . LEU A 1 98 ? 5.348 0.677 -7.512 1 93.62 98 LEU A N 1
ATOM 736 C CA . LEU A 1 98 ? 4.043 1.318 -7.641 1 93.62 98 LEU A CA 1
ATOM 737 C C . LEU A 1 98 ? 4.004 2.633 -6.867 1 93.62 98 LEU A C 1
ATOM 739 O O . LEU A 1 98 ? 3.461 3.627 -7.352 1 93.62 98 LEU A O 1
ATOM 743 N N . ALA A 1 99 ? 4.547 2.615 -5.672 1 93.69 99 ALA A N 1
ATOM 744 C CA . ALA A 1 99 ? 4.629 3.832 -4.871 1 93.69 99 ALA A CA 1
ATOM 745 C C . ALA A 1 99 ? 5.371 4.938 -5.617 1 93.69 99 ALA A C 1
ATOM 747 O O . ALA A 1 99 ? 4.965 6.102 -5.578 1 93.69 99 ALA A O 1
ATOM 748 N N . GLY A 1 100 ? 6.414 4.555 -6.301 1 93.62 100 GLY A N 1
ATOM 749 C CA . GLY A 1 100 ? 7.195 5.516 -7.062 1 93.62 100 GLY A CA 1
ATOM 750 C C . GLY A 1 100 ? 6.449 6.074 -8.258 1 93.62 100 GLY A C 1
ATOM 751 O O . GLY A 1 100 ? 6.812 7.125 -8.789 1 93.62 100 GLY A O 1
ATOM 752 N N . CYS A 1 101 ? 5.395 5.434 -8.648 1 91.56 101 CYS A N 1
ATOM 753 C CA . CYS A 1 101 ? 4.641 5.844 -9.828 1 91.56 101 CYS A CA 1
ATOM 754 C C . CYS A 1 101 ? 3.527 6.812 -9.453 1 91.56 101 CYS A C 1
ATOM 756 O O . CYS A 1 101 ? 2.916 7.434 -10.328 1 91.56 101 CYS A O 1
ATOM 758 N N . GLN A 1 102 ? 3.275 7.047 -8.203 1 88.62 102 GLN A N 1
ATOM 759 C CA . GLN A 1 102 ? 2.076 7.758 -7.773 1 88.62 102 GLN A CA 1
ATOM 760 C C . GLN A 1 102 ? 2.131 9.227 -8.188 1 88.62 102 GLN A C 1
ATOM 762 O O . GLN A 1 102 ? 1.094 9.883 -8.305 1 88.62 102 GLN A O 1
ATOM 767 N N . GLN A 1 103 ? 3.369 9.711 -8.461 1 84.12 103 GLN A N 1
ATOM 768 C CA . GLN A 1 103 ? 3.484 11.125 -8.797 1 84.12 103 GLN A CA 1
ATOM 769 C C . GLN A 1 103 ? 3.725 11.328 -10.289 1 84.12 103 GLN A C 1
ATOM 771 O O . GLN A 1 103 ? 4.059 12.43 -10.727 1 84.12 103 GLN A O 1
ATOM 776 N N . LEU A 1 104 ? 3.561 10.242 -10.984 1 83.12 104 LEU A N 1
ATOM 777 C CA . LEU A 1 104 ? 3.715 10.391 -12.43 1 83.12 104 LEU A CA 1
ATOM 778 C C . LEU A 1 104 ? 2.6 11.25 -13.016 1 83.12 104 LEU A C 1
ATOM 780 O O . LEU A 1 104 ? 1.442 11.133 -12.602 1 83.12 104 LEU A O 1
ATOM 784 N N . PRO A 1 105 ? 2.947 12.117 -13.898 1 77.25 105 PRO A N 1
ATOM 785 C CA . PRO A 1 105 ? 1.992 13.086 -14.43 1 77.25 105 PRO A CA 1
ATOM 786 C C . PRO A 1 105 ? 0.735 12.438 -15 1 77.25 105 PRO A C 1
ATOM 788 O O . PRO A 1 105 ? -0.362 12.984 -14.875 1 77.25 105 PRO A O 1
ATOM 791 N N . PHE A 1 106 ? 0.828 11.305 -15.633 1 75.5 106 PHE A N 1
ATOM 792 C CA . PHE A 1 106 ? -0.335 10.703 -16.266 1 75.5 106 PHE A CA 1
ATOM 793 C C . PHE A 1 106 ? -1.353 10.25 -15.227 1 75.5 106 PHE A C 1
ATOM 795 O O . PHE A 1 106 ? -2.527 10.055 -15.547 1 75.5 106 PHE A O 1
ATOM 802 N N . LEU A 1 107 ? -0.936 10.109 -13.984 1 76.81 107 LEU A N 1
ATOM 803 C CA . LEU A 1 107 ? -1.837 9.695 -12.914 1 76.81 107 LEU A CA 1
ATOM 804 C C . LEU A 1 107 ? -2.482 10.906 -12.242 1 76.81 107 LEU A C 1
ATOM 806 O O . LEU A 1 107 ? -3.4 10.758 -11.438 1 76.81 107 LEU A O 1
ATOM 810 N N . ALA A 1 108 ? -1.953 12.039 -12.547 1 72.44 108 ALA A N 1
ATOM 811 C CA . ALA A 1 108 ? -2.521 13.25 -11.961 1 72.44 108 ALA A CA 1
ATOM 812 C C . ALA A 1 108 ? -3.984 13.422 -12.367 1 72.44 108 ALA A C 1
ATOM 814 O O . ALA A 1 108 ? -4.355 13.125 -13.508 1 72.44 108 ALA A O 1
ATOM 815 N N . GLN A 1 109 ? -4.773 13.852 -11.477 1 66.94 109 GLN A N 1
ATOM 816 C CA . GLN A 1 109 ? -6.211 13.992 -11.672 1 66.94 109 GLN A CA 1
ATOM 817 C C . GLN A 1 109 ? -6.516 14.828 -12.914 1 66.94 109 GLN A C 1
ATOM 819 O O . GLN A 1 109 ? -7.395 14.477 -13.703 1 66.94 109 GLN A O 1
ATOM 824 N N . GLU A 1 110 ? -5.781 15.891 -13.047 1 63.94 110 GLU A N 1
ATOM 825 C CA . GLU A 1 110 ? -5.992 16.797 -14.18 1 63.94 110 GLU A CA 1
ATOM 826 C C . GLU A 1 110 ? -5.805 16.062 -15.508 1 63.94 110 GLU A C 1
ATOM 828 O O . GLU A 1 110 ? -6.559 16.297 -16.453 1 63.94 110 GLU A O 1
ATOM 833 N N . ASN A 1 111 ? -4.895 15.102 -15.445 1 66.75 111 ASN A N 1
ATOM 834 C CA . ASN A 1 111 ? -4.582 14.406 -16.688 1 66.75 111 ASN A CA 1
ATOM 835 C C . ASN A 1 111 ? -5.52 13.227 -16.922 1 66.75 111 ASN A C 1
ATOM 837 O O . ASN A 1 111 ? -5.789 12.867 -18.078 1 66.75 111 ASN A O 1
ATOM 841 N N . GLN A 1 112 ? -5.961 12.75 -15.859 1 64.25 112 GLN A N 1
ATOM 842 C CA . GLN A 1 112 ? -6.926 11.664 -15.977 1 64.25 112 GLN A CA 1
ATOM 843 C C . GLN A 1 112 ? -8.242 12.164 -16.578 1 64.25 112 GLN A C 1
ATOM 845 O O . GLN A 1 112 ? -8.875 11.461 -17.375 1 64.25 112 GLN A O 1
ATOM 850 N N . GLU A 1 113 ? -8.586 13.297 -16.125 1 59.81 113 GLU A N 1
ATOM 851 C CA . GLU A 1 113 ? -9.789 13.914 -16.672 1 59.81 113 GLU A CA 1
ATOM 852 C C . GLU A 1 113 ? -9.633 14.203 -18.156 1 59.81 113 GLU A C 1
ATOM 854 O O . GLU A 1 113 ? -10.586 14.07 -18.922 1 59.81 113 GLU A O 1
ATOM 859 N N . LYS A 1 114 ? -8.445 14.609 -18.484 1 56.78 114 LYS A N 1
ATOM 860 C CA . LYS A 1 114 ? -8.188 14.867 -19.906 1 56.78 114 LYS A CA 1
ATOM 861 C C . LYS A 1 114 ? -8.266 13.586 -20.719 1 56.78 114 LYS A C 1
ATOM 863 O O . LYS A 1 114 ? -8.773 13.586 -21.844 1 56.78 114 LYS A O 1
ATOM 868 N N . TYR A 1 115 ? -7.625 12.531 -20.125 1 53.31 115 TYR A N 1
ATOM 869 C CA . TYR A 1 115 ? -7.578 11.25 -20.812 1 53.31 115 TYR A CA 1
ATOM 870 C C . TYR A 1 115 ? -8.977 10.664 -20.969 1 53.31 115 TYR A C 1
ATOM 872 O O . TYR A 1 115 ? -9.281 10.016 -21.969 1 53.31 115 TYR A O 1
ATOM 880 N N . HIS A 1 116 ? -9.836 10.883 -19.906 1 51.56 116 HIS A N 1
ATOM 881 C CA . HIS A 1 116 ? -11.211 10.414 -19.984 1 51.56 116 HIS A CA 1
ATOM 882 C C . HIS A 1 116 ? -12.094 11.422 -20.719 1 51.56 116 HIS A C 1
ATOM 884 O O . HIS A 1 116 ? -13.219 11.094 -21.109 1 51.56 116 HIS A O 1
ATOM 890 N N . GLY A 1 117 ? -11.945 12.719 -20.5 1 43.94 117 GLY A N 1
ATOM 891 C CA . GLY A 1 117 ? -12.664 13.656 -21.344 1 43.94 117 GLY A CA 1
ATOM 892 C C . GLY A 1 117 ? -12.32 13.531 -22.812 1 43.94 117 GLY A C 1
ATOM 893 O O . GLY A 1 117 ? -11.156 13.688 -23.203 1 43.94 117 GLY A O 1
ATOM 894 N N . ILE A 1 118 ? -12.961 12.648 -23.578 1 40.88 118 ILE A N 1
ATOM 895 C CA . ILE A 1 118 ? -13.023 12.312 -24.984 1 40.88 118 ILE A CA 1
ATOM 896 C C . ILE A 1 118 ? -12.641 13.523 -25.828 1 40.88 118 ILE A C 1
ATOM 898 O O . ILE A 1 118 ? -12.305 13.391 -27.016 1 40.88 118 ILE A O 1
ATOM 902 N N . SER A 1 119 ? -13.352 14.789 -25.688 1 37.69 119 SER A N 1
ATOM 903 C CA . SER A 1 119 ? -13.766 15.539 -26.859 1 37.69 119 SER A CA 1
ATOM 904 C C . SER A 1 119 ? -12.57 16.125 -27.594 1 37.69 119 SER A C 1
ATOM 906 O O . SER A 1 119 ? -12.578 16.234 -28.828 1 37.69 119 SER A O 1
ATOM 908 N N . ASP A 1 120 ? -11.938 17.391 -27.094 1 37.16 120 ASP A N 1
ATOM 909 C CA . ASP A 1 120 ? -11.477 18.266 -28.172 1 37.16 120 ASP A CA 1
ATOM 910 C C . ASP A 1 120 ? -10.188 17.734 -28.797 1 37.16 120 ASP A C 1
ATOM 912 O O . ASP A 1 120 ? -9.352 17.156 -28.109 1 37.16 120 ASP A O 1
ATOM 916 N N . GLY A 1 121 ? -9.969 17.344 -30.062 1 36.97 121 GLY A N 1
ATOM 917 C CA . GLY A 1 121 ? -9.078 17.109 -31.188 1 36.97 121 GLY A CA 1
ATOM 918 C C . GLY A 1 121 ? -7.645 17.531 -30.922 1 36.97 121 GLY A C 1
ATOM 919 O O . GLY A 1 121 ? -6.77 17.359 -31.766 1 36.97 121 GLY A O 1
ATOM 920 N N . SER A 1 122 ? -7.422 18.734 -30.312 1 39.78 122 SER A N 1
ATOM 921 C CA . SER A 1 122 ? -6.238 19.469 -30.766 1 39.78 122 SER A CA 1
ATOM 922 C C . SER A 1 122 ? -4.957 18.797 -30.281 1 39.78 122 SER A C 1
ATOM 924 O O . SER A 1 122 ? -3.959 18.75 -31.016 1 39.78 122 SER A O 1
ATOM 926 N N . HIS A 1 123 ? -4.41 19 -29.016 1 39.81 123 HIS A N 1
ATOM 927 C CA . HIS A 1 123 ? -2.957 18.891 -28.922 1 39.81 123 HIS A CA 1
ATOM 928 C C . HIS A 1 123 ? -2.527 17.453 -28.641 1 39.81 123 HIS A C 1
ATOM 930 O O . HIS A 1 123 ? -2.963 16.844 -27.672 1 39.81 123 HIS A O 1
ATOM 936 N N . PRO A 1 124 ? -2.076 16.703 -29.656 1 41.59 124 PRO A N 1
ATOM 937 C CA . PRO A 1 124 ? -1.319 15.445 -29.547 1 41.59 124 PRO A CA 1
ATOM 938 C C . PRO A 1 124 ? -0.273 15.484 -28.438 1 41.59 124 PRO A C 1
ATOM 940 O O . PRO A 1 124 ? 0.751 16.156 -28.578 1 41.59 124 PRO A O 1
ATOM 943 N N . GLN A 1 125 ? -0.382 15.906 -27.266 1 44.25 125 GLN A N 1
ATOM 944 C CA . GLN A 1 125 ? 0.723 15.898 -26.312 1 44.25 125 GLN A CA 1
ATOM 945 C C . GLN A 1 125 ? 1.539 14.617 -26.438 1 44.25 125 GLN A C 1
ATOM 947 O O . GLN A 1 125 ? 1.011 13.57 -26.812 1 44.25 125 GLN A O 1
ATOM 952 N N . ASP A 1 126 ? 2.939 14.711 -26.375 1 48.38 126 ASP A N 1
ATOM 953 C CA . ASP A 1 126 ? 4.023 13.75 -26.531 1 48.38 126 ASP A CA 1
ATOM 954 C C . ASP A 1 126 ? 3.699 12.43 -25.828 1 48.38 126 ASP A C 1
ATOM 956 O O . ASP A 1 126 ? 3.848 12.32 -24.609 1 48.38 126 ASP A O 1
ATOM 960 N N . HIS A 1 127 ? 2.975 11.641 -26.406 1 49.03 127 HIS A N 1
ATOM 961 C CA . HIS A 1 127 ? 2.326 10.359 -26.141 1 49.03 127 HIS A CA 1
ATOM 962 C C . HIS A 1 127 ? 3.346 9.297 -25.734 1 49.03 127 HIS A C 1
ATOM 964 O O . HIS A 1 127 ? 2.986 8.281 -25.141 1 49.03 127 HIS A O 1
ATOM 970 N N . ALA A 1 128 ? 4.648 9.609 -26.219 1 52.56 128 ALA A N 1
ATOM 971 C CA . ALA A 1 128 ? 5.609 8.539 -26 1 52.56 128 ALA A CA 1
ATOM 972 C C . ALA A 1 128 ? 5.914 8.367 -24.516 1 52.56 128 ALA A C 1
ATOM 974 O O . ALA A 1 128 ? 5.973 7.242 -24 1 52.56 128 ALA A O 1
ATOM 975 N N . ILE A 1 129 ? 6.434 9.5 -23.812 1 53.84 129 ILE A N 1
ATOM 976 C CA . ILE A 1 129 ? 6.746 9.469 -22.391 1 53.84 129 ILE A CA 1
ATOM 977 C C . ILE A 1 129 ? 5.547 8.93 -21.609 1 53.84 129 ILE A C 1
ATOM 979 O O . ILE A 1 129 ? 5.707 8.148 -20.672 1 53.84 129 ILE A O 1
ATOM 983 N N . ASP A 1 130 ? 4.488 9.016 -22.203 1 69.94 130 ASP A N 1
ATOM 984 C CA . ASP A 1 130 ? 3.266 8.578 -21.531 1 69.94 130 ASP A CA 1
ATOM 985 C C . ASP A 1 130 ? 3.096 7.062 -21.641 1 69.94 130 ASP A C 1
ATOM 987 O O . ASP A 1 130 ? 2.689 6.402 -20.688 1 69.94 130 ASP A O 1
ATOM 991 N N . THR A 1 131 ? 3.941 6.559 -22.703 1 76.94 131 THR A N 1
ATOM 992 C CA . THR A 1 131 ? 3.779 5.125 -22.922 1 76.94 131 THR A CA 1
ATOM 993 C C . THR A 1 131 ? 4.652 4.328 -21.969 1 76.94 131 THR A C 1
ATOM 995 O O . THR A 1 131 ? 4.207 3.324 -21.406 1 76.94 131 THR A O 1
ATOM 998 N N . LEU A 1 132 ? 5.93 4.777 -21.797 1 80.69 132 LEU A N 1
ATOM 999 C CA . LEU A 1 132 ? 6.832 4.074 -20.891 1 80.69 132 LEU A CA 1
ATOM 1000 C C . LEU A 1 132 ? 6.336 4.176 -19.453 1 80.69 132 LEU A C 1
ATOM 1002 O O . LEU A 1 132 ? 6.418 3.205 -18.688 1 80.69 132 LEU A O 1
ATOM 1006 N N . GLN A 1 133 ? 5.848 5.332 -19.125 1 86.38 133 GLN A N 1
ATOM 1007 C CA . GLN A 1 133 ? 5.301 5.523 -17.781 1 86.38 133 GLN A CA 1
ATOM 1008 C C . GLN A 1 133 ? 4.141 4.566 -17.516 1 86.38 133 GLN A C 1
ATOM 1010 O O . GLN A 1 133 ? 4.086 3.92 -16.469 1 86.38 133 GLN A O 1
ATOM 1015 N N . GLN A 1 134 ? 3.381 4.453 -18.484 1 84.56 134 GLN A N 1
ATOM 1016 C CA . GLN A 1 134 ? 2.219 3.582 -18.359 1 84.56 134 GLN A CA 1
ATOM 1017 C C . GLN A 1 134 ? 2.637 2.117 -18.281 1 84.56 134 GLN A C 1
ATOM 1019 O O . GLN A 1 134 ? 2.068 1.342 -17.516 1 84.56 134 GLN A O 1
ATOM 1024 N N . ALA A 1 135 ? 3.596 1.791 -19.062 1 85.94 135 ALA A N 1
ATOM 1025 C CA . ALA A 1 135 ? 4.07 0.409 -19.078 1 85.94 135 ALA A CA 1
ATOM 1026 C C . ALA A 1 135 ? 4.609 0.01 -17.703 1 85.94 135 ALA A C 1
ATOM 1028 O O . ALA A 1 135 ? 4.277 -1.06 -17.188 1 85.94 135 ALA A O 1
ATOM 1029 N N . VAL A 1 136 ? 5.434 0.899 -17.172 1 90.56 136 VAL A N 1
ATOM 1030 C CA . VAL A 1 136 ? 6.02 0.613 -15.875 1 90.56 136 VAL A CA 1
ATOM 1031 C C . VAL A 1 136 ? 4.918 0.562 -14.812 1 90.56 136 VAL A C 1
ATOM 1033 O O . VAL A 1 136 ? 4.879 -0.36 -13.992 1 90.56 136 VAL A O 1
ATOM 1036 N N . TYR A 1 137 ? 4.035 1.481 -14.867 1 90.69 137 TYR A N 1
ATOM 1037 C CA . TYR A 1 137 ? 2.953 1.557 -13.891 1 90.69 137 TYR A CA 1
ATOM 1038 C C . TYR A 1 137 ? 2.08 0.309 -13.945 1 90.69 137 TYR A C 1
ATOM 1040 O O . TYR A 1 137 ? 1.88 -0.362 -12.93 1 90.69 137 TYR A O 1
ATOM 1048 N N . TRP A 1 138 ? 1.616 -0.049 -15.062 1 87.06 138 TRP A N 1
ATOM 1049 C CA . TRP A 1 138 ? 0.683 -1.163 -15.195 1 87.06 138 TRP A CA 1
ATOM 1050 C C . TRP A 1 138 ? 1.375 -2.49 -14.898 1 87.06 138 TRP A C 1
ATOM 1052 O O . TRP A 1 138 ? 0.765 -3.404 -14.344 1 87.06 138 TRP A O 1
ATOM 1062 N N . SER A 1 139 ? 2.59 -2.598 -15.32 1 90.31 139 SER A N 1
ATOM 1063 C CA . SER A 1 139 ? 3.34 -3.807 -15 1 90.31 139 SER A CA 1
ATOM 1064 C C . SER A 1 139 ? 3.494 -3.971 -13.492 1 90.31 139 SER A C 1
ATOM 1066 O O . SER A 1 139 ? 3.295 -5.062 -12.953 1 90.31 139 SER A O 1
ATOM 1068 N N . ALA A 1 140 ? 3.848 -2.865 -12.859 1 93.38 140 ALA A N 1
ATOM 1069 C CA . ALA A 1 140 ? 3.994 -2.891 -11.406 1 93.38 140 ALA A CA 1
ATOM 1070 C C . ALA A 1 140 ? 2.656 -3.156 -10.719 1 93.38 140 ALA A C 1
ATOM 1072 O O . ALA A 1 140 ? 2.574 -3.965 -9.797 1 93.38 140 ALA A O 1
ATOM 1073 N N . TRP A 1 141 ? 1.647 -2.51 -11.18 1 89.44 141 TRP A N 1
ATOM 1074 C CA . TRP A 1 141 ? 0.31 -2.643 -10.609 1 89.44 141 TRP A CA 1
ATOM 1075 C C . TRP A 1 141 ? -0.183 -4.082 -10.711 1 89.44 141 TRP A C 1
ATOM 1077 O O . TRP A 1 141 ? -0.63 -4.664 -9.719 1 89.44 141 TRP A O 1
ATOM 1087 N N . LYS A 1 142 ? -0.056 -4.633 -11.852 1 86.75 142 LYS A N 1
ATOM 1088 C CA . LYS A 1 142 ? -0.526 -5.996 -12.086 1 86.75 142 LYS A CA 1
ATOM 1089 C C . LYS A 1 142 ? 0.234 -6.996 -11.227 1 86.75 142 LYS A C 1
ATOM 1091 O O . LYS A 1 142 ? -0.371 -7.867 -10.602 1 86.75 142 LYS A O 1
ATOM 1096 N N . SER A 1 143 ? 1.523 -6.898 -11.227 1 92.12 143 SER A N 1
ATOM 1097 C CA . SER A 1 143 ? 2.354 -7.84 -10.484 1 92.12 143 SER A CA 1
ATOM 1098 C C . SER A 1 143 ? 2.121 -7.715 -8.977 1 92.12 143 SER A C 1
ATOM 1100 O O . SER A 1 143 ? 2.055 -8.727 -8.273 1 92.12 143 SER A O 1
ATOM 1102 N N . GLU A 1 144 ? 2.008 -6.453 -8.523 1 92.56 144 GLU A N 1
ATOM 1103 C CA . GLU A 1 144 ? 1.721 -6.23 -7.113 1 92.56 144 GLU A CA 1
ATOM 1104 C C . GLU A 1 144 ? 0.407 -6.887 -6.703 1 92.56 144 GLU A C 1
ATOM 1106 O O . GLU A 1 144 ? 0.35 -7.598 -5.699 1 92.56 144 GLU A O 1
ATOM 1111 N N . ARG A 1 145 ? -0.529 -6.766 -7.508 1 86.25 145 ARG A N 1
ATOM 1112 C CA . ARG A 1 145 ? -1.852 -7.297 -7.191 1 86.25 145 ARG A CA 1
ATOM 1113 C C . ARG A 1 145 ? -1.865 -8.82 -7.277 1 86.25 145 ARG A C 1
ATOM 1115 O O . ARG A 1 145 ? -2.533 -9.484 -6.484 1 86.25 145 ARG A O 1
ATOM 1122 N N . GLU A 1 146 ? -1.18 -9.305 -8.234 1 86.06 146 GLU A N 1
ATOM 1123 C CA . GLU A 1 146 ? -1.113 -10.758 -8.406 1 86.06 146 GLU A CA 1
ATOM 1124 C C . GLU A 1 146 ? -0.461 -11.422 -7.203 1 86.06 146 GLU A C 1
ATOM 1126 O O . GLU A 1 146 ? -0.972 -12.422 -6.688 1 86.06 146 GLU A O 1
ATOM 1131 N N . VAL A 1 147 ? 0.57 -10.867 -6.746 1 90.88 147 VAL A N 1
ATOM 1132 C CA . VAL A 1 147 ? 1.287 -11.469 -5.625 1 90.88 147 VAL A CA 1
ATOM 1133 C C . VAL A 1 147 ? 0.494 -11.258 -4.336 1 90.88 147 VAL A C 1
ATOM 1135 O O . VAL A 1 147 ? 0.413 -12.164 -3.498 1 90.88 147 VAL A O 1
ATOM 1138 N N . ARG A 1 148 ? -0.067 -10.102 -4.203 1 87.44 148 ARG A N 1
ATOM 1139 C CA . ARG A 1 148 ? -0.846 -9.797 -3.006 1 87.44 148 ARG A CA 1
ATOM 1140 C C . ARG A 1 148 ? -2.023 -10.758 -2.865 1 87.44 148 ARG A C 1
ATOM 1142 O O . ARG A 1 148 ? -2.379 -11.156 -1.753 1 87.44 148 ARG A O 1
ATOM 1149 N N . SER A 1 149 ? -2.602 -11.133 -3.914 1 78.94 149 SER A N 1
ATOM 1150 C CA . SER A 1 149 ? -3.787 -11.984 -3.896 1 78.94 149 SER A CA 1
ATOM 1151 C C . SER A 1 149 ? -3.445 -13.398 -3.439 1 78.94 149 SER A C 1
ATOM 1153 O O . SER A 1 149 ? -4.312 -14.125 -2.947 1 78.94 149 SER A O 1
ATOM 1155 N N . THR A 1 150 ? -2.232 -13.781 -3.562 1 77.38 150 THR A N 1
ATOM 1156 C CA . THR A 1 150 ? -1.852 -15.148 -3.248 1 77.38 150 THR A CA 1
ATOM 1157 C C . THR A 1 150 ? -1.21 -15.227 -1.865 1 77.38 150 THR A C 1
ATOM 1159 O O . THR A 1 150 ? -0.914 -16.328 -1.374 1 77.38 150 THR A O 1
ATOM 1162 N N . ASN A 1 151 ? -1.011 -14.023 -1.395 1 77.06 151 ASN A N 1
ATOM 1163 C CA . ASN A 1 151 ? -0.354 -13.961 -0.094 1 77.06 151 ASN A CA 1
ATOM 1164 C C . ASN A 1 151 ? -1.134 -13.086 0.886 1 77.06 151 ASN A C 1
ATOM 1166 O O . ASN A 1 151 ? -1.812 -12.148 0.478 1 77.06 151 ASN A O 1
ATOM 1170 N N . TYR A 1 152 ? -1.137 -13.508 2.086 1 67.94 152 TYR A N 1
ATOM 1171 C CA . TYR A 1 152 ? -1.86 -12.758 3.105 1 67.94 152 TYR A CA 1
ATOM 1172 C C . TYR A 1 152 ? -0.99 -11.648 3.686 1 67.94 152 TYR A C 1
ATOM 1174 O O . TYR A 1 152 ? 0.061 -11.922 4.273 1 67.94 152 TYR A O 1
ATOM 1182 N N . MET A 1 153 ? -1.478 -10.5 3.359 1 75.44 153 MET A N 1
ATOM 1183 C CA . MET A 1 153 ? -0.854 -9.328 3.967 1 75.44 153 MET A CA 1
ATOM 1184 C C . MET A 1 153 ? -1.863 -8.539 4.801 1 75.44 153 MET A C 1
ATOM 1186 O O . MET A 1 153 ? -2.727 -7.855 4.25 1 75.44 153 MET A O 1
ATOM 1190 N N . PRO A 1 154 ? -1.712 -8.547 6.121 1 68.62 154 PRO A N 1
ATOM 1191 C CA . PRO A 1 154 ? -2.748 -8.031 7.016 1 68.62 154 PRO A CA 1
ATOM 1192 C C . PRO A 1 154 ? -3.102 -6.57 6.723 1 68.62 154 PRO A C 1
ATOM 1194 O O . PRO A 1 154 ? -4.273 -6.195 6.781 1 68.62 154 PRO A O 1
ATOM 1197 N N . ASP A 1 155 ? -2.115 -5.77 6.383 1 72.56 155 ASP A N 1
ATOM 1198 C CA . ASP A 1 155 ? -2.365 -4.336 6.27 1 72.56 155 ASP A CA 1
ATOM 1199 C C . ASP A 1 155 ? -2.697 -3.947 4.828 1 72.56 155 ASP A C 1
ATOM 1201 O O . ASP A 1 155 ? -3.002 -2.785 4.547 1 72.56 155 ASP A O 1
ATOM 1205 N N . PHE A 1 156 ? -2.592 -4.957 3.988 1 72.31 156 PHE A N 1
ATOM 1206 C CA . PHE A 1 156 ? -2.807 -4.68 2.574 1 72.31 156 PHE A CA 1
ATOM 1207 C C . PHE A 1 156 ? -3.908 -5.57 2.01 1 72.31 156 PHE A C 1
ATOM 1209 O O . PHE A 1 156 ? -3.639 -6.469 1.21 1 72.31 156 PHE A O 1
ATOM 1216 N N . VAL A 1 157 ? -5.066 -5.418 2.59 1 63.5 157 VAL A N 1
ATOM 1217 C CA . VAL A 1 157 ? -6.168 -6.312 2.26 1 63.5 157 VAL A CA 1
ATOM 1218 C C . VAL A 1 157 ? -6.578 -6.113 0.802 1 63.5 157 VAL A C 1
ATOM 1220 O O . VAL A 1 157 ? -6.508 -5 0.278 1 63.5 157 VAL A O 1
ATOM 1223 N N . ASN A 1 158 ? -6.703 -7.18 0.204 1 59.78 158 ASN A N 1
ATOM 1224 C CA . ASN A 1 158 ? -7.137 -7.223 -1.188 1 59.78 158 ASN A CA 1
ATOM 1225 C C . ASN A 1 158 ? -8.617 -6.879 -1.325 1 59.78 158 ASN A C 1
ATOM 1227 O O . ASN A 1 158 ? -9.477 -7.648 -0.897 1 59.78 158 ASN A O 1
ATOM 1231 N N . ASP A 1 159 ? -8.914 -5.52 -1.14 1 55.84 159 ASP A N 1
ATOM 1232 C CA . ASP A 1 159 ? -10.32 -5.203 -1.355 1 55.84 159 ASP A CA 1
ATOM 1233 C C . ASP A 1 159 ? -10.758 -5.59 -2.764 1 55.84 159 ASP A C 1
ATOM 1235 O O . ASP A 1 159 ? -10.219 -5.094 -3.75 1 55.84 159 ASP A O 1
ATOM 1239 N N . MET A 1 160 ? -11.219 -6.777 -2.895 1 52.62 160 MET A N 1
ATOM 1240 C CA . MET A 1 160 ? -11.758 -7.262 -4.16 1 52.62 160 MET A CA 1
ATOM 1241 C C . MET A 1 160 ? -12.781 -6.281 -4.727 1 52.62 160 MET A C 1
ATOM 1243 O O . MET A 1 160 ? -13.422 -6.562 -5.742 1 52.62 160 MET A O 1
ATOM 1247 N N . SER A 1 161 ? -12.82 -5.113 -4.004 1 51.75 161 SER A N 1
ATOM 1248 C CA . SER A 1 161 ? -13.82 -4.199 -4.547 1 51.75 161 SER A CA 1
ATOM 1249 C C . SER A 1 161 ? -13.32 -3.512 -5.809 1 51.75 161 SER A C 1
ATOM 1251 O O . SER A 1 161 ? -12.109 -3.34 -5.988 1 51.75 161 SER A O 1
ATOM 1253 N N . THR A 1 162 ? -14.156 -3.502 -6.852 1 50.31 162 THR A N 1
ATOM 1254 C CA . THR A 1 162 ? -13.922 -2.83 -8.125 1 50.31 162 THR A CA 1
ATOM 1255 C C . THR A 1 162 ? -13.305 -1.452 -7.902 1 50.31 162 THR A C 1
ATOM 1257 O O . THR A 1 162 ? -12.688 -0.888 -8.805 1 50.31 162 THR A O 1
ATOM 1260 N N . ASN A 1 163 ? -13.336 -1.025 -6.664 1 54.78 163 ASN A N 1
ATOM 1261 C 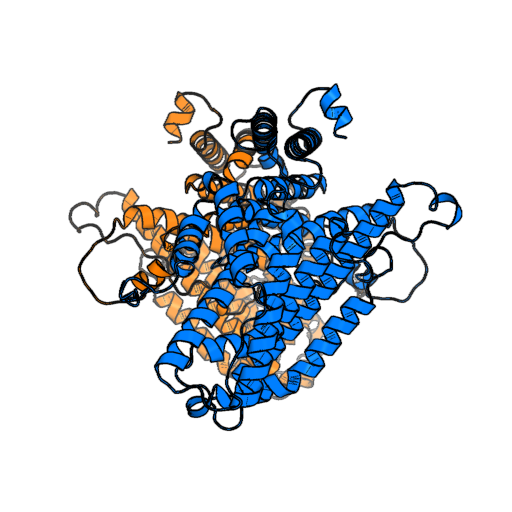CA . ASN A 1 163 ? -12.953 0.366 -6.449 1 54.78 163 ASN A CA 1
ATOM 1262 C C . ASN A 1 163 ? -11.438 0.529 -6.383 1 54.78 163 ASN A C 1
ATOM 1264 O O . ASN A 1 163 ? -10.93 1.651 -6.395 1 54.78 163 ASN A O 1
ATOM 1268 N N . ILE A 1 164 ? -10.789 -0.61 -6.605 1 59.31 164 ILE A N 1
ATOM 1269 C CA . ILE A 1 164 ? -9.344 -0.512 -6.41 1 59.31 164 ILE A CA 1
ATOM 1270 C C . ILE A 1 164 ? -8.648 -0.333 -7.758 1 59.31 164 ILE A C 1
ATOM 1272 O O . ILE A 1 164 ? -7.488 0.069 -7.816 1 59.31 164 ILE A O 1
ATOM 1276 N N . TYR A 1 165 ? -9.469 -0.413 -8.82 1 64.31 165 TYR A N 1
ATOM 1277 C CA . TYR A 1 165 ? -8.836 -0.337 -10.133 1 64.31 165 TYR A CA 1
ATOM 1278 C C . TYR A 1 165 ? -8.82 1.096 -10.656 1 64.31 165 TYR A C 1
ATOM 1280 O O . TYR A 1 165 ? -9.797 1.83 -10.484 1 64.31 165 TYR A O 1
ATOM 1288 N N . PRO A 1 166 ? -7.672 1.377 -11.211 1 69.44 166 PRO A N 1
ATOM 1289 C CA . PRO A 1 166 ? -7.68 2.686 -11.867 1 69.44 166 PRO A CA 1
ATOM 1290 C C . PRO A 1 166 ? -8.805 2.822 -12.891 1 69.44 166 PRO A C 1
ATOM 1292 O O . PRO A 1 166 ? -9.141 1.857 -13.578 1 69.44 166 PRO A O 1
ATOM 1295 N N . PRO A 1 167 ? -9.461 3.953 -12.852 1 64.12 167 PRO A N 1
ATOM 1296 C CA . PRO A 1 167 ? -10.609 4.141 -13.742 1 64.12 167 PRO A CA 1
ATOM 1297 C C . PRO A 1 167 ? -10.211 4.219 -15.211 1 64.12 167 PRO A C 1
ATOM 1299 O O . PRO A 1 167 ? -11.039 4.543 -16.062 1 64.12 167 PRO A O 1
ATOM 1302 N N . PHE A 1 168 ? -8.914 3.918 -15.516 1 67.69 168 PHE A N 1
ATOM 1303 C CA . PHE A 1 168 ? -8.453 4.008 -16.906 1 67.69 168 PHE A CA 1
ATOM 1304 C C . PHE A 1 168 ? -7.715 2.736 -17.312 1 67.69 168 PHE A C 1
ATOM 1306 O O . PHE A 1 168 ? -7.41 1.892 -16.469 1 67.69 168 PHE A O 1
ATOM 1313 N N . PHE A 1 169 ? -7.625 2.508 -18.641 1 67.94 169 PHE A N 1
ATOM 1314 C CA . PHE A 1 169 ? -6.891 1.387 -19.219 1 67.94 169 PHE A CA 1
ATOM 1315 C C . PHE A 1 169 ? -5.574 1.857 -19.828 1 67.94 169 PHE A C 1
ATOM 1317 O O . PHE A 1 169 ? -5.41 3.043 -20.109 1 67.94 169 PHE A O 1
ATOM 1324 N N . PRO A 1 170 ? -4.656 0.96 -19.875 1 72 170 PRO A N 1
ATOM 1325 C CA . PRO A 1 170 ? -3.441 1.331 -20.609 1 72 170 PRO A CA 1
ATOM 1326 C C . PRO A 1 170 ? -3.738 1.894 -22 1 72 170 PRO A C 1
ATOM 1328 O O . PRO A 1 170 ? -4.652 1.422 -22.672 1 72 170 PRO A O 1
ATOM 1331 N N . THR A 1 171 ? -3.164 3.025 -22.281 1 67.19 171 THR A N 1
ATOM 1332 C CA . THR A 1 171 ? -3.316 3.615 -23.609 1 67.19 171 THR A CA 1
ATOM 1333 C C . THR A 1 171 ? -2.186 3.172 -24.531 1 67.19 171 THR A C 1
ATOM 1335 O O . THR A 1 171 ? -1.033 3.568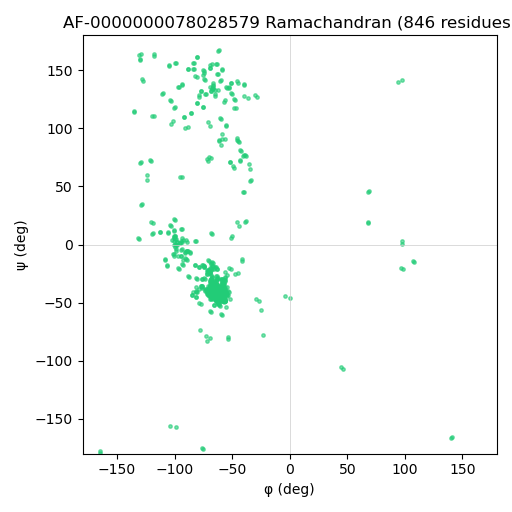 -24.344 1 67.19 171 THR A O 1
ATOM 1338 N N . PRO A 1 172 ? -2.592 2.318 -25.5 1 66.06 172 PRO A N 1
ATOM 1339 C CA . PRO A 1 172 ? -1.541 1.883 -26.422 1 66.06 172 PRO A CA 1
ATOM 1340 C C . PRO A 1 172 ? -0.946 3.035 -27.234 1 66.06 172 PRO A C 1
ATOM 1342 O O . PRO A 1 172 ? -1.585 4.082 -27.375 1 66.06 172 PRO A O 1
ATOM 1345 N N . PRO A 1 173 ? 0.364 2.938 -27.547 1 62.91 173 PRO A N 1
ATOM 1346 C CA . PRO A 1 173 ? 0.946 3.975 -28.391 1 62.91 173 PRO A CA 1
ATOM 1347 C C . PRO A 1 173 ? 0.162 4.184 -29.688 1 62.91 173 PRO A C 1
ATOM 1349 O O . PRO A 1 173 ? -0.473 3.25 -30.188 1 62.91 173 PRO A O 1
ATOM 1352 N N . ALA A 1 174 ? -0.073 5.512 -30.031 1 57.25 174 ALA A N 1
ATOM 1353 C CA . ALA A 1 174 ? -0.772 5.84 -31.281 1 57.25 174 ALA A CA 1
ATOM 1354 C C . ALA A 1 174 ? -0.199 5.059 -32.469 1 57.25 174 ALA A C 1
ATOM 1356 O O . ALA A 1 174 ? 1.01 4.824 -32.531 1 57.25 174 ALA A O 1
ATOM 1357 N N . PRO A 1 175 ? -1.204 4.281 -33.188 1 49.47 175 PRO A N 1
ATOM 1358 C CA . PRO A 1 175 ? -0.669 3.65 -34.406 1 49.47 175 PRO A CA 1
ATOM 1359 C C . PRO A 1 175 ? 0.205 4.598 -35.219 1 49.47 175 PRO A C 1
ATOM 1361 O O . PRO A 1 175 ? -0.175 5.746 -35.469 1 49.47 175 PRO A O 1
ATOM 1364 N N . ARG A 1 176 ? 1.422 4.707 -35 1 48.72 176 ARG A N 1
ATOM 1365 C CA . ARG A 1 176 ? 2.197 5.504 -35.938 1 48.72 176 ARG A CA 1
ATOM 1366 C C . ARG A 1 176 ? 1.839 5.148 -37.375 1 48.72 176 ARG A C 1
ATOM 1368 O O . ARG A 1 176 ? 1.421 4.023 -37.656 1 48.72 176 ARG A O 1
ATOM 1375 N N . THR A 1 177 ? 1.744 6.094 -38.281 1 46.5 177 THR A N 1
ATOM 1376 C CA . THR A 1 177 ? 1.406 5.969 -39.688 1 46.5 177 THR A CA 1
ATOM 1377 C C . THR A 1 177 ? 1.863 4.621 -40.219 1 46.5 177 THR A C 1
ATOM 1379 O O . THR A 1 177 ? 2.938 4.133 -39.875 1 46.5 177 THR A O 1
ATOM 1382 N N . GLU A 1 178 ? 0.986 3.818 -40.906 1 42.56 178 GLU A N 1
ATOM 1383 C CA . GLU A 1 178 ? 1.028 2.564 -41.656 1 42.56 178 GLU A CA 1
ATOM 1384 C C . GLU A 1 178 ? 2.41 2.326 -42.25 1 42.56 178 GLU A C 1
ATOM 1386 O O . GLU A 1 178 ? 2.787 1.186 -42.531 1 42.56 178 GLU A O 1
ATOM 1391 N N . LEU A 1 179 ? 2.926 3.389 -42.906 1 44.47 179 LEU A N 1
ATOM 1392 C CA . LEU A 1 179 ? 4.023 3.139 -43.844 1 44.47 179 LEU A CA 1
ATOM 1393 C C . LEU A 1 179 ? 5.191 2.463 -43.125 1 44.47 179 LEU A C 1
ATOM 1395 O O . LEU A 1 179 ? 5.863 1.606 -43.719 1 44.47 179 LEU A O 1
ATOM 1399 N N . ASP A 1 180 ? 5.668 2.961 -41.938 1 46.62 180 ASP A N 1
ATOM 1400 C CA . ASP A 1 180 ? 6.969 2.551 -41.438 1 46.62 180 ASP A CA 1
ATOM 1401 C C . ASP A 1 180 ? 6.832 1.354 -40.5 1 46.62 180 ASP A C 1
ATOM 1403 O O . ASP A 1 180 ? 7.824 0.871 -39.938 1 46.62 180 ASP A O 1
ATOM 1407 N N . THR A 1 181 ? 5.758 0.922 -40 1 46.5 181 THR A N 1
ATOM 1408 C CA . THR A 1 181 ? 5.445 0.031 -38.906 1 46.5 181 THR A CA 1
ATOM 1409 C C . THR A 1 181 ? 5.617 -1.429 -39.312 1 46.5 181 THR A C 1
ATOM 1411 O O . THR A 1 181 ? 5.617 -2.322 -38.469 1 46.5 181 THR A O 1
ATOM 1414 N N . SER A 1 182 ? 5.227 -1.723 -40.562 1 47.06 182 SER A N 1
ATOM 1415 C CA . SER A 1 182 ? 5.012 -3.113 -40.969 1 47.06 182 SER A CA 1
ATOM 1416 C C . SER A 1 182 ? 6.227 -3.973 -40.625 1 47.06 182 SER A C 1
ATOM 1418 O O . SER A 1 182 ? 6.09 -5.148 -40.281 1 47.06 182 SER A O 1
ATOM 1420 N N . ALA A 1 183 ? 7.535 -3.486 -40.969 1 54.94 183 ALA A N 1
ATOM 1421 C CA . ALA A 1 183 ? 8.672 -4.379 -41.156 1 54.94 183 ALA A CA 1
ATOM 1422 C C . ALA A 1 183 ? 9.57 -4.402 -39.938 1 54.94 183 ALA A C 1
ATOM 1424 O O . ALA A 1 183 ? 10.578 -5.113 -39.906 1 54.94 183 ALA A O 1
ATOM 1425 N N . ASP A 1 184 ? 9.18 -3.602 -38.719 1 66.38 184 ASP A N 1
ATOM 1426 C CA . ASP A 1 184 ? 10.156 -3.646 -37.625 1 66.38 184 ASP A CA 1
ATOM 1427 C C . ASP A 1 184 ? 9.703 -4.59 -36.5 1 66.38 184 ASP A C 1
ATOM 1429 O O . ASP A 1 184 ? 8.648 -4.379 -35.906 1 66.38 184 ASP A O 1
ATOM 1433 N N . PRO A 1 185 ? 10.211 -5.672 -36.406 1 75.69 185 PRO A N 1
ATOM 1434 C CA . PRO A 1 185 ? 9.875 -6.668 -35.406 1 75.69 185 PRO A CA 1
ATOM 1435 C C . PRO A 1 185 ? 9.758 -6.059 -34 1 75.69 185 PRO A C 1
ATOM 1437 O O . PRO A 1 185 ? 9.008 -6.566 -33.156 1 75.69 185 PRO A O 1
ATOM 1440 N N . ARG A 1 186 ? 10.406 -5.031 -33.875 1 74.19 186 ARG A N 1
ATOM 1441 C CA . ARG A 1 186 ? 10.367 -4.402 -32.562 1 74.19 186 ARG A CA 1
ATOM 1442 C C . ARG A 1 186 ? 9.008 -3.754 -32.281 1 74.19 186 ARG A C 1
ATOM 1444 O O . ARG A 1 186 ? 8.469 -3.836 -31.188 1 74.19 186 ARG A O 1
ATOM 1451 N N . ARG A 1 187 ? 8.562 -3.229 -33.125 1 74 187 ARG A N 1
ATOM 1452 C CA . ARG A 1 187 ? 7.281 -2.535 -33 1 74 187 ARG A CA 1
ATOM 1453 C C . ARG A 1 187 ? 6.137 -3.527 -32.844 1 74 187 ARG A C 1
ATOM 1455 O O . ARG A 1 187 ? 5.199 -3.279 -32.094 1 74 187 ARG A O 1
ATOM 1462 N N . GLU A 1 188 ? 6.27 -4.512 -33.562 1 76.44 188 GLU A N 1
ATOM 1463 C CA . GLU A 1 188 ? 5.258 -5.559 -33.438 1 76.44 188 GLU A CA 1
ATOM 1464 C C . GLU A 1 188 ? 5.23 -6.121 -32 1 76.44 188 GLU A C 1
ATOM 1466 O O . GLU A 1 188 ? 4.156 -6.336 -31.438 1 76.44 188 GLU A O 1
ATOM 1471 N N . ARG A 1 189 ? 6.395 -6.281 -31.531 1 77.88 189 ARG A N 1
ATOM 1472 C CA . ARG A 1 189 ? 6.492 -6.805 -30.172 1 77.88 189 ARG A CA 1
ATOM 1473 C C . ARG A 1 189 ? 5.914 -5.824 -29.156 1 77.88 189 ARG A C 1
ATOM 1475 O O . ARG A 1 189 ? 5.254 -6.227 -28.203 1 77.88 189 ARG A O 1
ATOM 1482 N N . GLU A 1 190 ? 6.113 -4.648 -29.422 1 77.62 190 GLU A N 1
ATOM 1483 C CA . GLU A 1 190 ? 5.574 -3.613 -28.531 1 77.62 190 GLU A CA 1
ATOM 1484 C C . GLU A 1 190 ? 4.047 -3.596 -28.578 1 77.62 190 GLU A C 1
ATOM 1486 O O . GLU A 1 190 ? 3.398 -3.461 -27.547 1 77.62 190 GLU A O 1
ATOM 1491 N N . GLN A 1 191 ? 3.617 -3.729 -29.734 1 78.12 191 GLN A N 1
ATOM 1492 C CA . GLN A 1 191 ? 2.168 -3.725 -29.891 1 78.12 191 GLN A CA 1
ATOM 1493 C C . GLN A 1 191 ? 1.534 -4.926 -29.203 1 78.12 191 GLN A C 1
ATOM 1495 O O . GLN A 1 191 ? 0.522 -4.789 -28.5 1 78.12 191 GLN A O 1
ATOM 1500 N N . ILE A 1 192 ? 2.137 -6.008 -29.375 1 81.38 192 ILE A N 1
ATOM 1501 C CA . ILE A 1 192 ? 1.631 -7.227 -28.766 1 81.38 192 ILE A CA 1
ATOM 1502 C C . ILE A 1 192 ? 1.663 -7.086 -27.234 1 81.38 192 ILE A C 1
ATOM 1504 O O . ILE A 1 192 ? 0.732 -7.512 -26.547 1 81.38 192 ILE A O 1
ATOM 1508 N N . SER A 1 193 ? 2.693 -6.516 -26.797 1 81.38 193 SER A N 1
ATOM 1509 C CA . SER A 1 193 ? 2.822 -6.32 -25.359 1 81.38 193 SER A CA 1
ATOM 1510 C C . SER A 1 193 ? 1.697 -5.445 -24.812 1 81.38 193 SER A C 1
ATOM 1512 O O . SER A 1 193 ? 1.152 -5.715 -23.734 1 81.38 193 SER A O 1
ATOM 1514 N N . TRP A 1 194 ? 1.354 -4.488 -25.562 1 82.19 194 TRP A N 1
ATOM 1515 C CA . TRP A 1 194 ? 0.281 -3.604 -25.109 1 82.19 194 TRP A CA 1
ATOM 1516 C C . TRP A 1 194 ? -1.061 -4.328 -25.125 1 82.19 194 TRP A C 1
ATOM 1518 O O . TRP A 1 194 ? -1.852 -4.191 -24.188 1 82.19 194 TRP A O 1
ATOM 1528 N N . TYR A 1 195 ? -1.279 -5.039 -26.188 1 84.06 195 TYR A N 1
ATOM 1529 C CA . TYR A 1 195 ? -2.518 -5.809 -26.25 1 84.06 195 TYR A CA 1
ATOM 1530 C C . TYR A 1 195 ? -2.578 -6.844 -25.141 1 84.06 195 TYR A C 1
ATOM 1532 O O . TYR A 1 195 ? -3.648 -7.098 -24.578 1 84.06 195 TYR A O 1
ATOM 1540 N N . PHE A 1 196 ? -1.473 -7.383 -24.891 1 87.31 196 PHE A N 1
ATOM 1541 C CA . PHE A 1 196 ? -1.389 -8.328 -23.781 1 87.31 196 PHE A CA 1
ATOM 1542 C C . PHE A 1 196 ? -1.774 -7.664 -22.469 1 87.31 196 PHE A C 1
ATOM 1544 O O . PHE A 1 196 ? -2.562 -8.211 -21.703 1 87.31 196 PHE A O 1
ATOM 1551 N N . TYR A 1 197 ? -1.32 -6.488 -22.219 1 84.06 197 TYR A N 1
ATOM 1552 C CA . TYR A 1 197 ? -1.639 -5.77 -20.984 1 84.06 197 TYR A CA 1
ATOM 1553 C C . TYR A 1 197 ? -3.125 -5.438 -20.922 1 84.06 197 TYR A C 1
ATOM 1555 O O . TYR A 1 197 ? -3.752 -5.586 -19.875 1 84.06 197 TYR A O 1
ATOM 1563 N N . LEU A 1 198 ? -3.572 -4.992 -22 1 85.69 198 LEU A N 1
ATOM 1564 C CA . LEU A 1 198 ? -4.988 -4.641 -22.047 1 85.69 198 LEU A CA 1
ATOM 1565 C C . LEU A 1 198 ? -5.859 -5.859 -21.766 1 85.69 198 LEU A C 1
ATOM 1567 O O . LEU A 1 198 ? -6.832 -5.77 -21.016 1 85.69 198 LEU A O 1
ATOM 1571 N N . ALA A 1 199 ? -5.484 -6.895 -22.391 1 90.31 199 ALA A N 1
ATOM 1572 C CA . ALA A 1 199 ? -6.238 -8.133 -22.188 1 90.31 199 ALA A CA 1
ATOM 1573 C C . ALA A 1 199 ? -6.172 -8.594 -20.734 1 90.31 199 ALA A C 1
ATOM 1575 O O . ALA A 1 199 ? -7.188 -9 -20.172 1 90.31 199 ALA A O 1
ATOM 1576 N N . GLU A 1 200 ? -5.043 -8.5 -20.141 1 88.88 200 GLU A N 1
ATOM 1577 C CA . GLU A 1 200 ? -4.863 -8.922 -18.766 1 88.88 200 GLU A CA 1
ATOM 1578 C C . GLU A 1 200 ? -5.676 -8.055 -17.812 1 88.88 200 GLU A C 1
ATOM 1580 O O . GLU A 1 200 ? -6.336 -8.562 -16.906 1 88.88 200 GLU A O 1
ATOM 1585 N N . ILE A 1 201 ? -5.594 -6.82 -17.984 1 84.31 201 ILE A N 1
ATOM 1586 C CA . ILE A 1 201 ? -6.297 -5.887 -17.109 1 84.31 201 ILE A CA 1
ATOM 1587 C C . ILE A 1 201 ? -7.805 -6.086 -17.25 1 84.31 201 ILE A C 1
ATOM 1589 O O . ILE A 1 201 ? -8.531 -6.09 -16.25 1 84.31 201 ILE A O 1
ATOM 1593 N N . SER A 1 202 ? -8.219 -6.191 -18.5 1 88.94 202 SER A N 1
ATOM 1594 C CA . SER A 1 202 ? -9.648 -6.41 -18.734 1 88.94 202 SER A CA 1
ATOM 1595 C C . SER A 1 202 ? -10.133 -7.684 -18.062 1 88.94 202 SER A C 1
ATOM 1597 O O . SER A 1 202 ? -11.227 -7.715 -17.484 1 88.94 202 SER A O 1
ATOM 1599 N N . LEU A 1 203 ? -9.336 -8.672 -18.172 1 91.38 203 LEU A N 1
ATOM 1600 C CA . LEU A 1 203 ? -9.711 -9.938 -17.531 1 91.38 203 LEU A CA 1
ATOM 1601 C C . LEU A 1 203 ? -9.727 -9.797 -16.016 1 91.38 203 LEU A C 1
ATOM 1603 O O . LEU A 1 203 ? -10.609 -10.344 -15.352 1 91.38 203 LEU A O 1
ATOM 1607 N N . ARG A 1 204 ? -8.836 -9.156 -15.492 1 87.56 204 ARG A N 1
ATOM 1608 C CA . ARG A 1 204 ? -8.781 -8.938 -14.055 1 87.56 204 ARG A CA 1
ATOM 1609 C C . ARG A 1 204 ? -10.008 -8.164 -13.57 1 87.56 204 ARG A C 1
ATOM 1611 O O . ARG A 1 204 ? -10.547 -8.453 -12.5 1 87.56 204 ARG A O 1
ATOM 1618 N N . ARG A 1 205 ? -10.367 -7.18 -14.305 1 84.94 205 ARG A N 1
ATOM 1619 C CA . ARG A 1 205 ? -11.562 -6.422 -13.953 1 84.94 205 ARG A CA 1
ATOM 1620 C C . ARG A 1 205 ? -12.805 -7.301 -14.016 1 84.94 205 ARG A C 1
ATOM 1622 O O . ARG A 1 205 ? -13.688 -7.199 -13.156 1 84.94 205 ARG A O 1
ATOM 1629 N N . LEU A 1 206 ? -12.859 -8.047 -15.055 1 90.06 206 LEU A N 1
ATOM 1630 C CA . LEU A 1 206 ? -13.969 -8.984 -15.18 1 90.06 206 LEU A CA 1
ATOM 1631 C C . LEU A 1 206 ? -14.016 -9.93 -13.977 1 90.06 206 LEU A C 1
ATOM 1633 O O . LEU A 1 206 ? -15.086 -10.172 -13.414 1 90.06 206 LEU A O 1
ATOM 1637 N N . THR A 1 207 ? -12.867 -10.406 -13.57 1 90.12 207 THR A N 1
ATOM 1638 C CA . THR A 1 207 ? -12.766 -11.305 -12.422 1 90.12 207 THR A CA 1
ATOM 1639 C C . THR A 1 207 ? -13.234 -10.609 -11.148 1 90.12 207 THR A C 1
ATOM 1641 O O . THR A 1 207 ? -13.969 -11.195 -10.352 1 90.12 207 THR A O 1
ATOM 1644 N N . ALA A 1 208 ? -12.789 -9.445 -10.992 1 84.38 208 ALA A N 1
ATOM 1645 C CA . ALA A 1 208 ? -13.172 -8.68 -9.812 1 84.38 208 ALA A CA 1
ATOM 1646 C C . ALA A 1 208 ? -14.688 -8.469 -9.758 1 84.38 208 ALA A C 1
ATOM 1648 O O . ALA A 1 208 ? -15.305 -8.617 -8.703 1 84.38 208 ALA A O 1
ATOM 1649 N N . ARG A 1 209 ? -15.219 -8.086 -10.867 1 87.81 209 ARG A N 1
ATOM 1650 C CA . ARG A 1 209 ? -16.656 -7.867 -10.938 1 87.81 209 ARG A CA 1
ATOM 1651 C C . ARG A 1 209 ? -17.422 -9.148 -10.625 1 87.81 209 ARG A C 1
ATOM 1653 O O . ARG A 1 209 ? -18.406 -9.125 -9.883 1 87.81 209 ARG A O 1
ATOM 1660 N N . MET A 1 210 ? -17 -10.188 -11.195 1 91.19 210 MET A N 1
ATOM 1661 C CA . MET A 1 210 ? -17.656 -11.469 -10.961 1 91.19 210 MET A CA 1
ATOM 1662 C C . MET A 1 210 ? -17.531 -11.883 -9.5 1 91.19 210 MET A C 1
ATOM 1664 O O . MET A 1 210 ? -18.5 -12.359 -8.898 1 91.19 210 MET A O 1
ATOM 1668 N N . SER A 1 211 ? -16.375 -11.734 -8.945 1 89.56 211 SER A N 1
ATOM 1669 C CA . SER A 1 211 ? -16.141 -12.078 -7.551 1 89.56 211 SER A CA 1
ATOM 1670 C C . SER A 1 211 ? -17.031 -11.25 -6.621 1 89.56 211 SER A C 1
ATOM 1672 O O . SER A 1 211 ? -17.594 -11.773 -5.664 1 89.56 211 SER A O 1
ATOM 1674 N N . ALA A 1 212 ? -17.062 -9.984 -6.898 1 85.31 212 ALA A N 1
ATOM 1675 C CA . ALA A 1 212 ? -17.922 -9.102 -6.109 1 85.31 212 ALA A CA 1
ATOM 1676 C C . ALA A 1 212 ? -19.391 -9.539 -6.191 1 85.31 212 ALA A C 1
ATOM 1678 O O . ALA A 1 212 ? -20.094 -9.539 -5.188 1 85.31 212 ALA A O 1
ATOM 1679 N N . GLY A 1 213 ? -19.812 -9.828 -7.398 1 89.25 213 GLY A N 1
ATOM 1680 C CA . GLY A 1 213 ? -21.172 -10.312 -7.582 1 89.25 213 GLY A CA 1
ATOM 1681 C C . GLY A 1 213 ? -21.453 -11.594 -6.816 1 89.25 213 GLY A C 1
ATOM 1682 O O . GLY A 1 213 ? -22.531 -11.742 -6.234 1 89.25 213 GLY A O 1
ATOM 1683 N N . MET A 1 214 ? -20.562 -12.469 -6.797 1 92.5 214 MET A N 1
ATOM 1684 C CA . MET A 1 214 ? -20.703 -13.734 -6.082 1 92.5 214 MET A CA 1
ATOM 1685 C C . MET A 1 214 ? -20.781 -13.5 -4.574 1 92.5 214 MET A C 1
ATOM 1687 O O . MET A 1 214 ? -21.578 -14.141 -3.883 1 92.5 214 MET A O 1
ATOM 1691 N N . MET A 1 215 ? -20 -12.625 -4.094 1 88.94 215 MET A N 1
ATOM 1692 C CA . MET A 1 215 ? -20 -12.312 -2.666 1 88.94 215 MET A CA 1
ATOM 1693 C C . MET A 1 215 ? -21.312 -11.656 -2.26 1 88.94 215 MET A C 1
ATOM 1695 O O . MET A 1 215 ? -21.844 -11.914 -1.175 1 88.94 215 MET A O 1
ATOM 1699 N N . GLU A 1 216 ? -21.703 -10.789 -3.094 1 88.94 216 GLU A N 1
ATOM 1700 C CA . GLU A 1 216 ? -23 -10.156 -2.846 1 88.94 216 GLU A CA 1
ATOM 1701 C C . GLU A 1 216 ? -24.125 -11.188 -2.791 1 88.94 216 GLU A C 1
ATOM 1703 O O . GLU A 1 216 ? -25 -11.109 -1.936 1 88.94 216 GLU A O 1
ATOM 1708 N N . LEU A 1 217 ? -24.125 -12.078 -3.73 1 93 217 LEU A N 1
ATOM 1709 C CA . LEU A 1 217 ? -25.109 -13.148 -3.752 1 93 217 LEU A CA 1
ATOM 1710 C C . LEU A 1 217 ? -25.031 -13.992 -2.482 1 93 217 LEU A C 1
ATOM 1712 O O . LEU A 1 217 ? -26.062 -14.391 -1.931 1 93 217 LEU A O 1
ATOM 1716 N N . GLN A 1 218 ? -23.859 -14.273 -2.055 1 93.19 218 GLN A N 1
ATOM 1717 C CA . GLN A 1 218 ? -23.656 -15.047 -0.833 1 93.19 218 GLN A CA 1
ATOM 1718 C C . GLN A 1 218 ? -24.234 -14.312 0.379 1 93.19 218 GLN A C 1
ATOM 1720 O O . GLN A 1 218 ? -24.859 -14.93 1.24 1 93.19 218 GLN A O 1
ATOM 1725 N N . ALA A 1 219 ? -24 -13.047 0.394 1 91.25 219 ALA A N 1
ATOM 1726 C CA . ALA A 1 219 ? -24.469 -12.234 1.512 1 91.25 219 ALA A CA 1
ATOM 1727 C C . ALA A 1 219 ? -25.984 -12.141 1.528 1 91.25 219 ALA A C 1
ATOM 1729 O O . ALA A 1 219 ? -26.594 -12.023 2.594 1 91.25 219 ALA A O 1
ATOM 1730 N N . GLN A 1 220 ? -26.578 -12.203 0.479 1 93.75 220 GLN A N 1
ATOM 1731 C CA . GLN A 1 220 ? -28.031 -12.055 0.342 1 93.75 220 GLN A CA 1
ATOM 1732 C C . GLN A 1 220 ? -28.75 -13.336 0.738 1 93.75 220 GLN A C 1
ATOM 1734 O O . GLN A 1 220 ? -29.969 -13.328 0.975 1 93.75 220 GLN A O 1
ATOM 1739 N N . HIS A 1 221 ? -28.016 -14.375 0.729 1 92.75 221 HIS A N 1
ATOM 1740 C CA . HIS A 1 221 ? -28.656 -15.656 1.015 1 92.75 221 HIS A CA 1
ATOM 1741 C C . HIS A 1 221 ? -28.219 -16.203 2.365 1 92.75 221 HIS A C 1
ATOM 1743 O O . HIS A 1 221 ? -27.016 -16.281 2.643 1 92.75 221 HIS A O 1
ATOM 1749 N N . GLU A 1 222 ? -29.172 -16.578 3.148 1 89 222 GLU A N 1
ATOM 1750 C CA . GLU A 1 222 ? -28.906 -17 4.523 1 89 222 GLU A CA 1
ATOM 1751 C C . GLU A 1 222 ? -28.328 -18.406 4.582 1 89 222 GLU A C 1
ATOM 1753 O O . GLU A 1 222 ? -27.578 -18.734 5.504 1 89 222 GLU A O 1
ATOM 1758 N N . ASN A 1 223 ? -28.75 -19.281 3.719 1 90.12 223 ASN A N 1
ATOM 1759 C CA . ASN A 1 223 ? -28.25 -20.641 3.758 1 90.12 223 ASN A CA 1
ATOM 1760 C C . ASN A 1 223 ? -27.5 -21 2.471 1 90.12 223 ASN A C 1
ATOM 1762 O O . ASN A 1 223 ? -27.75 -20.406 1.424 1 90.12 223 ASN A O 1
ATOM 1766 N N . GLN A 1 224 ? -26.766 -22.031 2.539 1 91.5 224 GLN A N 1
ATOM 1767 C CA . GLN A 1 224 ? -25.875 -22.438 1.457 1 91.5 224 GLN A CA 1
ATOM 1768 C C . GLN A 1 224 ? -26.656 -22.969 0.266 1 91.5 224 GLN A C 1
ATOM 1770 O O . GLN A 1 224 ? -26.266 -22.766 -0.886 1 91.5 224 GLN A O 1
ATOM 1775 N N . GLN A 1 225 ? -27.75 -23.656 0.533 1 91.56 225 GLN A N 1
ATOM 1776 C CA . GLN A 1 225 ? -28.562 -24.234 -0.533 1 91.56 225 GLN A CA 1
ATOM 1777 C C . GLN A 1 225 ? -29.141 -23.156 -1.433 1 91.56 225 GLN A C 1
ATOM 1779 O O . GLN A 1 225 ? -29.094 -23.25 -2.66 1 91.56 225 GLN A O 1
ATOM 1784 N N . SER A 1 226 ? -29.703 -22.172 -0.79 1 93.31 226 SER A N 1
ATOM 1785 C CA . SER A 1 226 ? -30.297 -21.078 -1.556 1 93.31 226 SER A CA 1
ATOM 1786 C C . SER A 1 226 ? -29.219 -20.297 -2.318 1 93.31 226 SER A C 1
ATOM 1788 O O . SER A 1 226 ? -29.453 -19.859 -3.447 1 93.31 226 SER A O 1
ATOM 1790 N N . PHE A 1 227 ? -28.109 -20.109 -1.827 1 95.56 227 PHE A N 1
ATOM 1791 C CA . PHE A 1 227 ? -26.984 -19.438 -2.479 1 95.56 227 PHE A CA 1
ATOM 1792 C C . PHE A 1 227 ? -26.547 -20.219 -3.719 1 95.56 227 PHE A C 1
ATOM 1794 O O . PHE A 1 227 ? -26.406 -19.625 -4.797 1 95.56 227 PHE A O 1
ATOM 1801 N N . LEU A 1 228 ? -26.359 -21.531 -3.537 1 95.75 228 LEU A N 1
ATOM 1802 C CA . LEU A 1 228 ? -25.875 -22.359 -4.633 1 95.75 228 LEU A CA 1
ATOM 1803 C C . LEU A 1 228 ? -26.891 -22.438 -5.762 1 95.75 228 LEU A C 1
ATOM 1805 O O . LEU A 1 228 ? -26.531 -22.516 -6.934 1 95.75 228 LEU A O 1
ATOM 1809 N N . ALA A 1 229 ? -28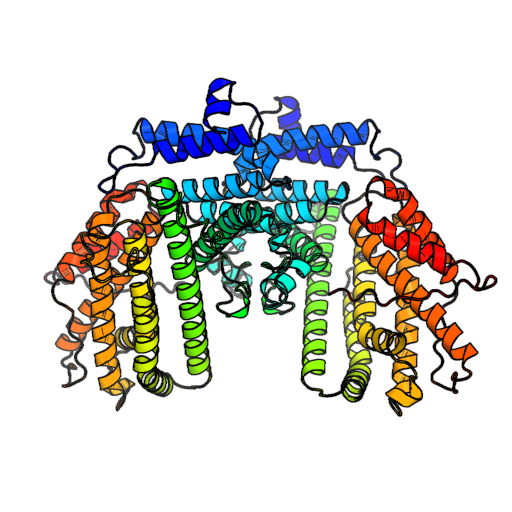.141 -22.406 -5.359 1 94.88 229 ALA A N 1
ATOM 1810 C CA . ALA A 1 229 ? -29.188 -22.359 -6.387 1 94.88 229 ALA A CA 1
ATOM 1811 C C . ALA A 1 229 ? -29.094 -21.062 -7.184 1 94.88 229 ALA A C 1
ATOM 1813 O O . ALA A 1 229 ? -29.25 -21.062 -8.406 1 94.88 229 ALA A O 1
ATOM 1814 N N . ALA A 1 230 ? -28.875 -20 -6.484 1 95.38 230 ALA A N 1
ATOM 1815 C CA . ALA A 1 230 ? -28.734 -18.703 -7.145 1 95.38 230 ALA A CA 1
ATOM 1816 C C . ALA A 1 230 ? -27.484 -18.672 -8.016 1 95.38 230 ALA A C 1
ATOM 1818 O O . ALA A 1 230 ? -27.5 -18.109 -9.117 1 95.38 230 ALA A O 1
ATOM 1819 N N . MET A 1 231 ? -26.422 -19.203 -7.523 1 96.38 231 MET A N 1
ATOM 1820 C CA . MET A 1 231 ? -25.188 -19.266 -8.281 1 96.38 231 MET A CA 1
ATOM 1821 C C . MET A 1 231 ? -25.375 -20.078 -9.562 1 96.38 231 MET A C 1
ATOM 1823 O O . MET A 1 231 ? -24.875 -19.688 -10.625 1 96.38 231 MET A O 1
ATOM 1827 N N . ALA A 1 232 ? -26.031 -21.188 -9.438 1 96.06 232 ALA A N 1
ATOM 1828 C CA . ALA A 1 232 ? -26.281 -22.031 -10.602 1 96.06 232 ALA A CA 1
ATOM 1829 C C . ALA A 1 232 ? -27.016 -21.266 -11.688 1 96.06 232 ALA A C 1
ATOM 1831 O O . ALA A 1 232 ? -26.797 -21.469 -12.883 1 96.06 232 ALA A O 1
ATOM 1832 N N . ALA A 1 233 ? -27.844 -20.391 -11.219 1 95.62 233 ALA A N 1
ATOM 1833 C CA . ALA A 1 233 ? -28.656 -19.609 -12.156 1 95.62 233 ALA A CA 1
ATOM 1834 C C . ALA A 1 233 ? -27.812 -18.594 -12.898 1 95.62 233 ALA A C 1
ATOM 1836 O O . ALA A 1 233 ? -28.125 -18.219 -14.031 1 95.62 233 ALA A O 1
ATOM 1837 N N . VAL A 1 234 ? -26.703 -18.156 -12.344 1 96.69 234 VAL A N 1
ATOM 1838 C CA . VAL A 1 234 ? -25.938 -17.078 -12.953 1 96.69 234 VAL A CA 1
ATOM 1839 C C . VAL A 1 234 ? -24.734 -17.656 -13.703 1 96.69 234 VAL A C 1
ATOM 1841 O O . VAL A 1 234 ? -24.109 -16.969 -14.508 1 96.69 234 VAL A O 1
ATOM 1844 N N . VAL A 1 235 ? -24.422 -18.922 -13.594 1 97.19 235 VAL A N 1
ATOM 1845 C CA . VAL A 1 235 ? -23.234 -19.562 -14.188 1 97.19 235 VAL A CA 1
ATOM 1846 C C . VAL A 1 235 ? -23.25 -19.375 -15.703 1 97.19 235 VAL A C 1
ATOM 1848 O O . VAL A 1 235 ? -22.25 -18.969 -16.297 1 97.19 235 VAL A O 1
ATOM 1851 N N . PRO A 1 236 ? -24.406 -19.578 -16.344 1 96.94 236 PRO A N 1
ATOM 1852 C CA . PRO A 1 236 ? -24.406 -19.406 -17.797 1 96.94 236 PRO A CA 1
ATOM 1853 C C . PRO A 1 236 ? -24.016 -17.984 -18.219 1 96.94 236 PRO A C 1
ATOM 1855 O O . PRO A 1 236 ? -23.297 -17.797 -19.219 1 96.94 236 PRO A O 1
ATOM 1858 N N . GLU A 1 237 ? -24.438 -17.062 -17.516 1 97.12 237 GLU A N 1
ATOM 1859 C CA . GLU A 1 237 ? -24.078 -15.688 -17.812 1 97.12 237 GLU A CA 1
ATOM 1860 C C . GLU A 1 237 ? -22.594 -15.445 -17.609 1 97.12 237 GLU A C 1
ATOM 1862 O O . GLU A 1 237 ? -21.953 -14.75 -18.406 1 97.12 237 GLU A O 1
ATOM 1867 N N . HIS A 1 238 ? -22.062 -15.938 -16.562 1 97.44 238 HIS A N 1
ATOM 1868 C CA . HIS A 1 238 ? -20.625 -15.812 -16.297 1 97.44 238 HIS A CA 1
ATOM 1869 C C . HIS A 1 238 ? -19.812 -16.484 -17.391 1 97.44 238 HIS A C 1
ATOM 1871 O O . HIS A 1 238 ? -18.812 -15.922 -17.859 1 97.44 238 HIS A O 1
ATOM 1877 N N . GLU A 1 239 ? -20.219 -17.641 -17.781 1 97.19 239 GLU A N 1
ATOM 1878 C CA . GLU A 1 239 ? -19.531 -18.328 -18.875 1 97.19 239 GLU A CA 1
ATOM 1879 C C . GLU A 1 239 ? -19.562 -17.516 -20.156 1 97.19 239 GLU A C 1
ATOM 1881 O O . GLU A 1 239 ? -18.547 -17.422 -20.859 1 97.19 239 GLU A O 1
ATOM 1886 N N . ALA A 1 240 ? -20.656 -16.953 -20.391 1 97.25 240 ALA A N 1
ATOM 1887 C CA . ALA A 1 240 ? -20.797 -16.141 -21.594 1 97.25 240 ALA A CA 1
ATOM 1888 C C . ALA A 1 240 ? -19.859 -14.93 -21.547 1 97.25 240 ALA A C 1
ATOM 1890 O O . ALA A 1 240 ? -19.312 -14.547 -22.578 1 97.25 240 ALA A O 1
ATOM 1891 N N . GLN A 1 241 ? -19.734 -14.352 -20.453 1 96.88 241 GLN A N 1
ATOM 1892 C CA . GLN A 1 241 ? -18.844 -13.203 -20.312 1 96.88 241 GLN A CA 1
ATOM 1893 C C . GLN A 1 241 ? -17.391 -13.586 -20.547 1 96.88 241 GLN A C 1
ATOM 1895 O O . GLN A 1 241 ? -16.641 -12.852 -21.188 1 96.88 241 GLN A O 1
ATOM 1900 N N . VAL A 1 242 ? -16.953 -14.719 -20 1 97 242 VAL A N 1
ATOM 1901 C CA . VAL A 1 242 ? -15.594 -15.188 -20.203 1 97 242 VAL A CA 1
ATOM 1902 C C . VAL A 1 242 ? -15.359 -15.477 -21.672 1 97 242 VAL A C 1
ATOM 1904 O O . VAL A 1 242 ? -14.328 -15.094 -22.234 1 97 242 VAL A O 1
ATOM 1907 N N . ASN A 1 243 ? -16.328 -16.094 -22.25 1 96.38 243 ASN A N 1
ATOM 1908 C CA . ASN A 1 243 ? -16.188 -16.438 -23.672 1 96.38 243 ASN A CA 1
ATOM 1909 C C . ASN A 1 243 ? -16.172 -15.18 -24.547 1 96.38 243 ASN A C 1
ATOM 1911 O O . ASN A 1 243 ? -15.508 -15.148 -25.578 1 96.38 243 ASN A O 1
ATOM 1915 N N . SER A 1 244 ? -16.969 -14.227 -24.141 1 96.38 244 SER A N 1
ATOM 1916 C CA . SER A 1 244 ? -16.922 -12.945 -24.844 1 96.38 244 SER A CA 1
ATOM 1917 C C . SER A 1 244 ? -15.547 -12.305 -24.75 1 96.38 244 SER A C 1
ATOM 1919 O O . SER A 1 244 ? -15.055 -11.734 -25.734 1 96.38 244 SER A O 1
ATOM 1921 N N . TRP A 1 245 ? -14.961 -12.344 -23.625 1 96.06 245 TRP A N 1
ATOM 1922 C CA . TRP A 1 245 ? -13.609 -11.828 -23.453 1 96.06 245 TRP A CA 1
ATOM 1923 C C . TRP A 1 245 ? -12.625 -12.586 -24.344 1 96.06 245 TRP A C 1
ATOM 1925 O O . TRP A 1 245 ? -11.805 -11.977 -25.031 1 96.06 245 TRP A O 1
ATOM 1935 N N . ILE A 1 246 ? -12.734 -13.914 -24.375 1 96.12 246 ILE A N 1
ATOM 1936 C CA . ILE A 1 246 ? -11.852 -14.75 -25.188 1 96.12 246 ILE A CA 1
ATOM 1937 C C . ILE A 1 246 ? -12 -14.383 -26.656 1 96.12 246 ILE A C 1
ATOM 1939 O O . ILE A 1 246 ? -11.008 -14.234 -27.375 1 96.12 246 ILE A O 1
ATOM 1943 N N . SER A 1 247 ? -13.219 -14.117 -27.047 1 95.06 247 SER A N 1
ATOM 1944 C CA . SER A 1 247 ? -13.516 -13.82 -28.453 1 95.06 247 SER A CA 1
ATOM 1945 C C . SER A 1 247 ? -13.047 -12.422 -28.828 1 95.06 247 SER A C 1
ATOM 1947 O O . SER A 1 247 ? -12.867 -12.117 -30.016 1 95.06 247 SER A O 1
ATOM 1949 N N . SER A 1 248 ? -12.836 -11.578 -27.828 1 94.06 248 SER A N 1
ATOM 1950 C CA . SER A 1 248 ? -12.461 -10.195 -28.094 1 94.06 248 SER A CA 1
ATOM 1951 C C . SER A 1 248 ? -10.945 -10.055 -28.25 1 94.06 248 SER A C 1
ATOM 1953 O O . SER A 1 248 ? -10.453 -8.992 -28.641 1 94.06 248 SER A O 1
ATOM 1955 N N . LEU A 1 249 ? -10.219 -11.148 -28 1 94.06 249 LEU A N 1
ATOM 1956 C CA . LEU A 1 249 ? -8.766 -11.102 -28.109 1 94.06 249 LEU A CA 1
ATOM 1957 C C . LEU A 1 249 ? -8.344 -10.898 -29.562 1 94.06 249 LEU A C 1
ATOM 1959 O O . LEU A 1 249 ? -8.922 -11.492 -30.469 1 94.06 249 LEU A O 1
ATOM 1963 N N . PRO A 1 250 ? -7.383 -9.977 -29.781 1 90.44 250 PRO A N 1
ATOM 1964 C CA . PRO A 1 250 ? -6.891 -9.82 -31.156 1 90.44 250 PRO A CA 1
ATOM 1965 C C . PRO A 1 250 ? -6.238 -11.086 -31.688 1 90.44 250 PRO A C 1
ATOM 1967 O O . PRO A 1 250 ? -5.879 -11.977 -30.922 1 90.44 250 PRO A O 1
ATOM 1970 N N . PRO A 1 251 ? -6.008 -11.164 -32.938 1 88.69 251 PRO A N 1
ATOM 1971 C CA . PRO A 1 251 ? -5.516 -12.383 -33.594 1 88.69 251 PRO A CA 1
ATOM 1972 C C . PRO A 1 251 ? -4.195 -12.867 -33 1 88.69 251 PRO A C 1
ATOM 1974 O O . PRO A 1 251 ? -3.996 -14.07 -32.812 1 88.69 251 PRO A O 1
ATOM 1977 N N . ASN A 1 252 ? -3.336 -11.945 -32.719 1 86.75 252 ASN A N 1
ATOM 1978 C CA . ASN A 1 252 ? -2.016 -12.328 -32.219 1 86.75 252 ASN A CA 1
ATOM 1979 C C . ASN A 1 252 ? -2.092 -12.906 -30.797 1 86.75 252 ASN A C 1
ATOM 1981 O O . ASN A 1 252 ? -1.14 -13.531 -30.328 1 86.75 252 ASN A O 1
ATOM 1985 N N . LEU A 1 253 ? -3.227 -12.711 -30.125 1 92.12 253 LEU A N 1
ATOM 1986 C CA . LEU A 1 253 ? -3.4 -13.219 -28.781 1 92.12 253 LEU A CA 1
ATOM 1987 C C . LEU A 1 253 ? -4.551 -14.219 -28.719 1 92.12 253 LEU A C 1
ATOM 1989 O O . LEU A 1 253 ? -4.941 -14.656 -27.625 1 92.12 253 LEU A O 1
ATOM 1993 N N . SER A 1 254 ? -5.055 -14.609 -29.828 1 93.19 254 SER A N 1
ATOM 1994 C CA . SER A 1 254 ? -6.238 -15.461 -29.922 1 93.19 254 SER A CA 1
ATOM 1995 C C . SER A 1 254 ? -5.941 -16.875 -29.438 1 93.19 254 SER A C 1
ATOM 1997 O O . SER A 1 254 ? -4.816 -17.359 -29.594 1 93.19 254 SER A O 1
ATOM 1999 N N . PHE A 1 255 ? -6.965 -17.516 -28.953 1 92.06 255 PHE A N 1
ATOM 2000 C CA . PHE A 1 255 ? -6.84 -18.891 -28.469 1 92.06 255 PHE A CA 1
ATOM 2001 C C . PHE A 1 255 ? -7.219 -19.891 -29.562 1 92.06 255 PHE A C 1
ATOM 2003 O O . PHE A 1 255 ? -7.449 -21.062 -29.281 1 92.06 255 PHE A O 1
ATOM 2010 N N . GLU A 1 256 ? -7.324 -19.516 -30.672 1 90.56 256 GLU A N 1
ATOM 2011 C CA . GLU A 1 256 ? -7.766 -20.375 -31.766 1 90.56 256 GLU A CA 1
ATOM 2012 C C . GLU A 1 256 ? -6.766 -21.5 -32.031 1 90.56 256 GLU A C 1
ATOM 2014 O O . GLU A 1 256 ? -7.16 -22.641 -32.281 1 90.56 256 GLU A O 1
ATOM 2019 N N . ALA A 1 257 ? -5.453 -21.156 -31.938 1 87.12 257 ALA A N 1
ATOM 2020 C CA . ALA A 1 257 ? -4.434 -22.188 -32.094 1 87.12 257 ALA A CA 1
ATOM 2021 C C . ALA A 1 257 ? -4.348 -23.062 -30.844 1 87.12 257 ALA A C 1
ATOM 2023 O O . ALA A 1 257 ? -4.641 -22.594 -29.734 1 87.12 257 ALA A O 1
ATOM 2024 N N . PRO A 1 258 ? -3.973 -24.312 -31.062 1 86.88 258 PRO A N 1
ATOM 2025 C CA . PRO A 1 258 ? -3.865 -25.203 -29.906 1 86.88 258 PRO A CA 1
ATOM 2026 C C . PRO A 1 258 ? -2.863 -24.688 -28.875 1 86.88 258 PRO A C 1
ATOM 2028 O O . PRO A 1 258 ? -1.886 -24.031 -29.219 1 86.88 258 PRO A O 1
ATOM 2031 N N . PRO A 1 259 ? -3.064 -25 -27.609 1 85.69 259 PRO A N 1
ATOM 2032 C CA . PRO A 1 259 ? -2.23 -24.516 -26.516 1 85.69 259 PRO A CA 1
ATOM 2033 C C . PRO A 1 259 ? -0.756 -24.859 -26.688 1 85.69 259 PRO A C 1
ATOM 2035 O O . PRO A 1 259 ? 0.12 -24.141 -26.203 1 85.69 259 PRO A O 1
ATOM 2038 N N . GLU A 1 260 ? -0.465 -25.938 -27.375 1 81 260 GLU A N 1
ATOM 2039 C CA . GLU A 1 260 ? 0.914 -26.375 -27.578 1 81 260 GLU A CA 1
ATOM 2040 C C . GLU A 1 260 ? 1.691 -25.375 -28.406 1 81 260 GLU A C 1
ATOM 2042 O O . GLU A 1 260 ? 2.924 -25.344 -28.391 1 81 260 GLU A O 1
ATOM 2047 N N . GLU A 1 261 ? 0.958 -24.562 -29.109 1 84.44 261 GLU A N 1
ATOM 2048 C CA . GLU A 1 261 ? 1.587 -23.594 -30 1 84.44 261 GLU A CA 1
ATOM 2049 C C . GLU A 1 261 ? 1.636 -22.219 -29.359 1 84.44 261 GLU A C 1
ATOM 2051 O O . GLU A 1 261 ? 2.055 -21.25 -30 1 84.44 261 GLU A O 1
ATOM 2056 N N . ASP A 1 262 ? 1.288 -22.141 -28.156 1 83.62 262 ASP A N 1
ATOM 2057 C CA . ASP A 1 262 ? 1.211 -20.859 -27.484 1 83.62 262 ASP A CA 1
ATOM 2058 C C . ASP A 1 262 ? 2.6 -20.25 -27.297 1 83.62 262 ASP A C 1
ATOM 2060 O O . ASP A 1 262 ? 3.557 -20.953 -26.969 1 83.62 262 ASP A O 1
ATOM 2064 N N . ASP A 1 263 ? 2.674 -19 -27.656 1 81.69 263 ASP A N 1
ATOM 2065 C CA . ASP A 1 263 ? 3.799 -18.25 -27.109 1 81.69 263 ASP A CA 1
ATOM 2066 C C . ASP A 1 263 ? 3.557 -17.891 -25.641 1 81.69 263 ASP A C 1
ATOM 2068 O O . ASP A 1 263 ? 2.572 -18.328 -25.047 1 81.69 263 ASP A O 1
ATOM 2072 N N . VAL A 1 264 ? 4.445 -17.125 -25.047 1 78.5 264 VAL A N 1
ATOM 2073 C CA . VAL A 1 264 ? 4.387 -16.859 -23.625 1 78.5 264 VAL A CA 1
ATOM 2074 C C . VAL A 1 264 ? 3.127 -16.062 -23.297 1 78.5 264 VAL A C 1
ATOM 2076 O O . VAL A 1 264 ? 2.445 -16.344 -22.297 1 78.5 264 VAL A O 1
ATOM 2079 N N . CYS A 1 265 ? 2.789 -15.039 -24.109 1 84.31 265 CYS A N 1
ATOM 2080 C CA . CYS A 1 265 ? 1.646 -14.18 -23.828 1 84.31 265 CYS A CA 1
ATOM 2081 C C . CYS A 1 265 ? 0.344 -14.969 -23.875 1 84.31 265 CYS A C 1
ATOM 2083 O O . CYS A 1 265 ? -0.479 -14.867 -22.953 1 84.31 265 CYS A O 1
ATOM 2085 N N . ARG A 1 266 ? 0.158 -15.773 -24.891 1 88.5 266 ARG A N 1
ATOM 2086 C CA . ARG A 1 266 ? -1.045 -16.594 -25.031 1 88.5 266 ARG A CA 1
ATOM 2087 C C . ARG A 1 266 ? -1.136 -17.625 -23.906 1 88.5 266 ARG A C 1
ATOM 2089 O O . ARG A 1 266 ? -2.217 -17.875 -23.375 1 88.5 266 ARG A O 1
ATOM 2096 N N . PHE A 1 267 ? -0.005 -18.188 -23.609 1 86.94 267 PHE A N 1
ATOM 2097 C CA . PHE A 1 267 ? 0.073 -19.156 -22.531 1 86.94 267 PHE A CA 1
ATOM 2098 C C . PHE A 1 267 ? -0.431 -18.562 -21.219 1 86.94 267 PHE A C 1
ATOM 2100 O O . PHE A 1 267 ? -1.246 -19.17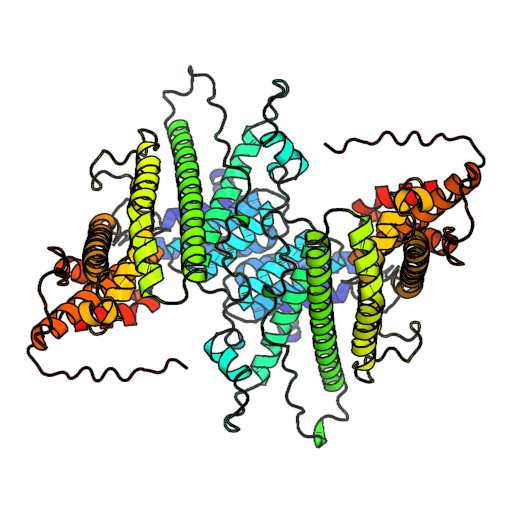2 -20.531 1 86.94 267 PHE A O 1
ATOM 2107 N N . VAL A 1 268 ? 0.031 -17.391 -20.922 1 85 268 VAL A N 1
ATOM 2108 C CA . VAL A 1 268 ? -0.328 -16.719 -19.672 1 85 268 VAL A CA 1
ATOM 2109 C C . VAL A 1 268 ? -1.813 -16.359 -19.688 1 85 268 VAL A C 1
ATOM 2111 O O . VAL A 1 268 ? -2.523 -16.594 -18.703 1 85 268 VAL A O 1
ATOM 2114 N N . LEU A 1 269 ? -2.32 -15.812 -20.781 1 91 269 LEU A N 1
ATOM 2115 C CA . LEU A 1 269 ? -3.719 -15.406 -20.875 1 91 269 LEU A CA 1
ATOM 2116 C C . LEU A 1 269 ? -4.645 -16.609 -20.75 1 91 269 LEU A C 1
ATOM 2118 O O . LEU A 1 269 ? -5.688 -16.547 -20.094 1 91 269 LEU A O 1
ATOM 2122 N N . ARG A 1 270 ? -4.258 -17.688 -21.422 1 92.31 270 ARG A N 1
ATOM 2123 C CA . ARG A 1 270 ? -5.031 -18.922 -21.312 1 92.31 270 ARG A CA 1
ATOM 2124 C C . ARG A 1 270 ? -5.113 -19.391 -19.859 1 92.31 270 ARG A C 1
ATOM 2126 O O . ARG A 1 270 ? -6.168 -19.828 -19.406 1 92.31 270 ARG A O 1
ATOM 2133 N N . GLY A 1 271 ? -3.994 -19.297 -19.219 1 90.56 271 GLY A N 1
ATOM 2134 C CA . GLY A 1 271 ? -3.973 -19.641 -17.812 1 90.56 271 GLY A CA 1
ATOM 2135 C C . GLY A 1 271 ? -4.91 -18.797 -16.969 1 90.56 271 GLY A C 1
ATOM 2136 O O . GLY A 1 271 ? -5.629 -19.328 -16.109 1 90.56 271 GLY A O 1
ATOM 2137 N N . HIS A 1 272 ? -4.941 -17.594 -17.234 1 90.94 272 HIS A N 1
ATOM 2138 C CA . HIS A 1 272 ? -5.805 -16.688 -16.484 1 90.94 272 HIS A CA 1
ATOM 2139 C C . HIS A 1 272 ? -7.277 -16.969 -16.781 1 90.94 272 HIS A C 1
ATOM 2141 O O . HIS A 1 272 ? -8.125 -16.828 -15.891 1 90.94 272 HIS A O 1
ATOM 2147 N N . ALA A 1 273 ? -7.547 -17.25 -18.031 1 94.56 273 ALA A N 1
ATOM 2148 C CA . ALA A 1 273 ? -8.922 -17.594 -18.375 1 94.56 273 ALA A CA 1
ATOM 2149 C C . ALA A 1 273 ? -9.391 -18.828 -17.609 1 94.56 273 ALA A C 1
ATOM 2151 O O . ALA A 1 273 ? -10.523 -18.859 -17.109 1 94.56 273 ALA A O 1
ATOM 2152 N N . ILE A 1 274 ? -8.516 -19.75 -17.5 1 94.88 274 ILE A N 1
ATOM 2153 C CA . ILE A 1 274 ? -8.852 -20.984 -16.781 1 94.88 274 ILE A CA 1
ATOM 2154 C C . ILE A 1 274 ? -9.086 -20.656 -15.297 1 94.88 274 ILE A C 1
ATOM 2156 O O . ILE A 1 274 ? -9.984 -21.234 -14.672 1 94.88 274 ILE A O 1
ATOM 2160 N N . ASN A 1 275 ? -8.273 -19.781 -14.742 1 93.38 275 ASN A N 1
ATOM 2161 C CA . ASN A 1 275 ? -8.492 -19.344 -13.367 1 93.38 275 ASN A CA 1
ATOM 2162 C C . ASN A 1 275 ? -9.914 -18.828 -13.164 1 93.38 275 ASN A C 1
ATOM 2164 O O . ASN A 1 275 ? -10.516 -19.062 -12.117 1 93.38 275 ASN A O 1
ATOM 2168 N N . LEU A 1 276 ? -10.336 -18.141 -14.125 1 95.06 276 LEU A N 1
ATOM 2169 C CA . LEU A 1 276 ? -11.672 -17.547 -14.016 1 95.06 276 LEU A CA 1
ATOM 2170 C C . LEU A 1 276 ? -12.742 -18.625 -14.07 1 95.06 276 LEU A C 1
ATOM 2172 O O . LEU A 1 276 ? -13.734 -18.562 -13.336 1 95.06 276 LEU A O 1
ATOM 2176 N N . PHE A 1 277 ? -12.602 -19.609 -14.891 1 96.44 277 PHE A N 1
ATOM 2177 C CA . PHE A 1 277 ? -13.539 -20.719 -14.93 1 96.44 277 PHE A CA 1
ATOM 2178 C C . PHE A 1 277 ? -13.531 -21.469 -13.602 1 96.44 277 PHE A C 1
ATOM 2180 O O . PHE A 1 277 ? -14.586 -21.859 -13.094 1 96.44 277 PHE A O 1
ATOM 2187 N N . GLU A 1 278 ? -12.406 -21.688 -13.086 1 95.88 278 GLU A N 1
ATOM 2188 C CA . GLU A 1 278 ? -12.32 -22.312 -11.773 1 95.88 278 GLU A CA 1
ATOM 2189 C C . GLU A 1 278 ? -13.07 -21.5 -10.719 1 95.88 278 GLU A C 1
ATOM 2191 O O . GLU A 1 278 ? -13.742 -22.078 -9.852 1 95.88 278 GLU A O 1
ATOM 2196 N N . LEU A 1 279 ? -12.891 -20.25 -10.805 1 95.12 279 LEU A N 1
ATOM 2197 C CA . LEU A 1 279 ? -13.57 -19.359 -9.867 1 95.12 279 LEU A CA 1
ATOM 2198 C C . LEU A 1 279 ? -15.086 -19.484 -9.992 1 95.12 279 LEU A C 1
ATOM 2200 O O . LEU A 1 279 ? -15.789 -19.547 -8.984 1 95.12 279 LEU A O 1
ATOM 2204 N N . ILE A 1 280 ? -15.562 -19.531 -11.211 1 97.12 280 ILE A N 1
ATOM 2205 C CA . ILE A 1 280 ? -17 -19.594 -11.492 1 97.12 280 ILE A CA 1
ATOM 2206 C C . ILE A 1 280 ? -17.594 -20.859 -10.875 1 97.12 280 ILE A C 1
ATOM 2208 O O . ILE A 1 280 ? -18.688 -20.828 -10.312 1 97.12 280 ILE A O 1
ATOM 2212 N N . TYR A 1 281 ? -16.875 -21.922 -10.875 1 97.81 281 TYR A N 1
ATOM 2213 C CA . TYR A 1 281 ? -17.422 -23.219 -10.461 1 97.81 281 TYR A CA 1
ATOM 2214 C C . TYR A 1 281 ? -17.031 -23.547 -9.023 1 97.81 281 TYR A C 1
ATOM 2216 O O . TYR A 1 281 ? -17.484 -24.547 -8.461 1 97.81 281 TYR A O 1
ATOM 2224 N N . TRP A 1 282 ? -16.281 -22.719 -8.391 1 96.94 282 TRP A N 1
ATOM 2225 C CA . TRP A 1 282 ? -15.688 -23 -7.082 1 96.94 282 TRP A CA 1
ATOM 2226 C C . TRP A 1 282 ? -16.781 -23.25 -6.039 1 96.94 282 TRP A C 1
ATOM 2228 O O . TRP A 1 282 ? -16.672 -24.156 -5.223 1 96.94 282 TRP A O 1
ATOM 2238 N N . PRO A 1 283 ? -17.844 -22.438 -6.008 1 96.31 283 PRO A N 1
ATOM 2239 C CA . PRO A 1 283 ? -18.859 -22.672 -4.988 1 96.31 283 PRO A CA 1
ATOM 2240 C C . PRO A 1 283 ? -19.422 -24.094 -5.035 1 96.31 283 PRO A C 1
ATOM 2242 O O . PRO A 1 283 ? -19.734 -24.688 -3.992 1 96.31 283 PRO A O 1
ATOM 2245 N N . PHE A 1 284 ? -19.469 -24.688 -6.191 1 96.44 284 PHE A N 1
ATOM 2246 C CA . PHE A 1 284 ? -20.078 -26 -6.379 1 96.44 284 PHE A CA 1
ATOM 2247 C C . PHE A 1 284 ? -19.109 -27.109 -5.984 1 96.44 284 PHE A C 1
ATOM 2249 O O . PHE A 1 284 ? -19.5 -28.047 -5.277 1 96.44 284 PHE A O 1
ATOM 2256 N N . ILE A 1 285 ? -17.891 -26.969 -6.43 1 96.56 285 ILE A N 1
ATOM 2257 C CA . ILE A 1 285 ? -16.906 -27.984 -6.074 1 96.56 285 ILE A CA 1
ATOM 2258 C C . ILE A 1 285 ? -16.625 -27.938 -4.574 1 96.56 285 ILE A C 1
ATOM 2260 O O . ILE A 1 285 ? -16.406 -28.984 -3.943 1 96.56 285 ILE A O 1
ATOM 2264 N N . SER A 1 286 ? -16.578 -26.766 -4.008 1 95.62 286 SER A N 1
ATOM 2265 C CA . SER A 1 286 ? -16.406 -26.609 -2.568 1 95.62 286 SER A CA 1
ATOM 2266 C C . SER A 1 286 ? -17.547 -27.281 -1.8 1 95.62 286 SER A C 1
ATOM 2268 O O . SER A 1 286 ? -17.312 -27.984 -0.816 1 95.62 286 SER A O 1
ATOM 2270 N N . ALA A 1 287 ? -18.766 -27.062 -2.219 1 94.06 287 ALA A N 1
ATOM 2271 C CA . ALA A 1 287 ? -19.922 -27.688 -1.58 1 94.06 287 ALA A CA 1
ATOM 2272 C C . ALA A 1 287 ? -19.859 -29.203 -1.691 1 94.06 287 ALA A C 1
ATOM 2274 O O . ALA A 1 287 ? -20.125 -29.922 -0.722 1 94.06 287 ALA A O 1
ATOM 2275 N N . TYR A 1 288 ? -19.516 -29.672 -2.834 1 93.75 288 TYR A N 1
ATOM 2276 C CA . TYR A 1 288 ? -19.406 -31.109 -3.066 1 93.75 288 TYR A CA 1
ATOM 2277 C C . TYR A 1 288 ? -18.375 -31.734 -2.143 1 93.75 288 TYR A C 1
ATOM 2279 O O . TYR A 1 288 ? -18.641 -32.781 -1.52 1 93.75 288 TYR A O 1
ATOM 2287 N N . LEU A 1 289 ? -17.25 -31.125 -2.004 1 93.81 289 LEU A N 1
ATOM 2288 C CA . LEU A 1 289 ? -16.141 -31.703 -1.249 1 93.81 289 LEU A CA 1
ATOM 2289 C C . LEU A 1 289 ? -16.406 -31.625 0.25 1 93.81 289 LEU A C 1
ATOM 2291 O O . LEU A 1 289 ? -15.922 -32.469 1.014 1 93.81 289 LEU A O 1
ATOM 2295 N N . THR A 1 290 ? -17.141 -30.672 0.679 1 90.88 290 THR A N 1
ATOM 2296 C CA . THR A 1 290 ? -17.281 -30.438 2.111 1 90.88 290 THR A CA 1
ATOM 2297 C C . THR A 1 290 ? -18.547 -31.109 2.645 1 90.88 290 THR A C 1
ATOM 2299 O O . THR A 1 290 ? -18.688 -31.328 3.85 1 90.88 290 THR A O 1
ATOM 2302 N N . CYS A 1 291 ? -19.469 -31.375 1.748 1 86.81 291 CYS A N 1
ATOM 2303 C CA . CYS A 1 291 ? -20.719 -31.969 2.238 1 86.81 291 CYS A CA 1
ATOM 2304 C C . CYS A 1 291 ? -20.578 -33.469 2.398 1 86.81 291 CYS A C 1
ATOM 2306 O O . CYS A 1 291 ? -19.781 -34.125 1.699 1 86.81 291 CYS A O 1
ATOM 2308 N N . GLU A 1 292 ? -21.328 -33.969 3.322 1 79.25 292 GLU A N 1
ATOM 2309 C CA . GLU A 1 292 ? -21.312 -35.438 3.543 1 79.25 292 GLU A CA 1
ATOM 2310 C C . GLU A 1 292 ? -22.125 -36.156 2.482 1 79.25 292 GLU A C 1
ATOM 2312 O O . GLU A 1 292 ? -21.656 -37.125 1.899 1 79.25 292 GLU A O 1
ATOM 2317 N N . ASP A 1 293 ? -23.312 -35.688 2.314 1 80.12 293 ASP A N 1
ATOM 2318 C CA . ASP A 1 293 ? -24.234 -36.25 1.343 1 80.12 293 ASP A CA 1
ATOM 2319 C C . ASP A 1 293 ? -24.938 -35.156 0.551 1 80.12 293 ASP A C 1
ATOM 2321 O O . ASP A 1 293 ? -25.75 -34.406 1.104 1 80.12 293 ASP A O 1
ATOM 2325 N N . LEU A 1 294 ? -24.625 -35.156 -0.732 1 83.25 294 LEU A N 1
ATOM 2326 C CA . LEU A 1 294 ? -25.109 -34.094 -1.597 1 83.25 294 LEU A CA 1
ATOM 2327 C C . LEU A 1 294 ? -26.625 -34.062 -1.661 1 83.25 294 LEU A C 1
ATOM 2329 O O . LEU A 1 294 ? -27.25 -33 -1.596 1 83.25 294 LEU A O 1
ATOM 2333 N N . SER A 1 295 ? -27.188 -35.219 -1.835 1 80.06 295 SER A N 1
ATOM 2334 C CA . SER A 1 295 ? -28.641 -35.344 -1.973 1 80.06 295 SER A CA 1
ATOM 2335 C C . SER A 1 295 ? -29.344 -34.938 -0.681 1 80.06 295 SER A C 1
ATOM 2337 O O . SER A 1 295 ? -30.406 -34.312 -0.715 1 80.06 295 SER A O 1
ATOM 2339 N N . ARG A 1 296 ? -28.797 -35.281 0.406 1 81.38 296 ARG A N 1
ATOM 2340 C CA . ARG A 1 296 ? -29.391 -34.969 1.705 1 81.38 296 ARG A CA 1
ATOM 2341 C C . ARG A 1 296 ? -29.203 -33.531 2.082 1 81.38 296 ARG A C 1
ATOM 2343 O O . ARG A 1 296 ? -30.094 -32.906 2.646 1 81.38 296 ARG A O 1
ATOM 2350 N N . SER A 1 297 ? -28.047 -33.094 1.699 1 81.69 297 SER A N 1
ATOM 2351 C CA . SER A 1 297 ? -27.688 -31.766 2.154 1 81.69 297 SER A CA 1
ATOM 2352 C C . SER A 1 297 ? -28.328 -30.688 1.294 1 81.69 297 SER A C 1
ATOM 2354 O O . SER A 1 297 ? -28.656 -29.609 1.783 1 81.69 297 SER A O 1
ATOM 2356 N N . PHE A 1 298 ? -28.594 -31.031 -0.048 1 86.19 298 PHE A N 1
ATOM 2357 C CA . PHE A 1 298 ? -28.984 -29.938 -0.92 1 86.19 298 PHE A CA 1
ATOM 2358 C C . PHE A 1 298 ? -30.219 -30.297 -1.727 1 86.19 298 PHE A C 1
ATOM 2360 O O . PHE A 1 298 ? -30.688 -29.5 -2.541 1 86.19 298 PHE A O 1
ATOM 2367 N N . ALA A 1 299 ? -30.781 -31.359 -1.49 1 82 299 ALA A N 1
ATOM 2368 C CA . ALA A 1 299 ? -32.062 -31.812 -2.021 1 82 299 ALA A CA 1
ATOM 2369 C C . ALA A 1 299 ? -32.156 -31.547 -3.52 1 82 299 ALA A C 1
ATOM 2371 O O . ALA A 1 299 ? -31.375 -32.062 -4.305 1 82 299 ALA A O 1
ATOM 2372 N N . SER A 1 300 ? -32.969 -30.484 -3.99 1 80.56 300 SER A N 1
ATOM 2373 C CA . SER A 1 300 ? -33.312 -30.219 -5.379 1 80.56 300 SER A CA 1
ATOM 2374 C C . SER A 1 300 ? -32.156 -29.594 -6.137 1 80.56 300 SER A C 1
ATOM 2376 O O . SER A 1 300 ? -32.094 -29.672 -7.367 1 80.56 300 SER A O 1
ATOM 2378 N N . THR A 1 301 ? -31.172 -29.047 -5.414 1 85.88 301 THR A N 1
ATOM 2379 C CA . THR A 1 301 ? -30.047 -28.359 -6.059 1 85.88 301 THR A CA 1
ATOM 2380 C C . THR A 1 301 ? -28.859 -29.312 -6.234 1 85.88 301 THR A C 1
ATOM 2382 O O . THR A 1 301 ? -27.875 -28.953 -6.879 1 85.88 301 THR A O 1
ATOM 2385 N N . SER A 1 302 ? -29.078 -30.516 -5.809 1 87.19 302 SER A N 1
ATOM 2386 C CA . SER A 1 302 ? -27.969 -31.469 -5.766 1 87.19 302 SER A CA 1
ATOM 2387 C C . SER A 1 302 ? -27.484 -31.812 -7.172 1 87.19 302 SER A C 1
ATOM 2389 O O . SER A 1 302 ? -26.281 -31.938 -7.406 1 87.19 302 SER A O 1
ATOM 2391 N N . SER A 1 303 ? -28.406 -31.922 -8.086 1 88.5 303 SER A N 1
ATOM 2392 C CA . SER A 1 303 ? -28.031 -32.281 -9.445 1 88.5 303 SER A CA 1
ATOM 2393 C C . SER A 1 303 ? -27.203 -31.172 -10.102 1 88.5 303 SER A C 1
ATOM 2395 O O . SER A 1 303 ? -26.219 -31.453 -10.797 1 88.5 303 SER A O 1
ATOM 2397 N N . ASN A 1 304 ? -27.594 -29.969 -9.867 1 91.44 304 ASN A N 1
ATOM 2398 C CA . ASN A 1 304 ? -26.828 -28.828 -10.398 1 91.44 304 ASN A CA 1
ATOM 2399 C C . ASN A 1 304 ? -25.438 -28.75 -9.781 1 91.44 304 ASN A C 1
ATOM 2401 O O . ASN A 1 304 ? -24.469 -28.453 -10.469 1 91.44 304 ASN A O 1
ATOM 2405 N N . ILE A 1 305 ? -25.391 -29 -8.547 1 93.56 305 ILE A N 1
ATOM 2406 C CA . ILE A 1 305 ? -24.125 -28.953 -7.84 1 93.56 305 ILE A CA 1
ATOM 2407 C C . ILE A 1 305 ? -23.172 -30.031 -8.398 1 93.56 305 ILE A C 1
ATOM 2409 O O . ILE A 1 305 ? -22.016 -29.75 -8.672 1 93.56 305 ILE A O 1
ATOM 2413 N N . ALA A 1 306 ? -23.703 -31.172 -8.578 1 92.25 306 ALA A N 1
ATOM 2414 C CA . ALA A 1 306 ? -22.906 -32.25 -9.125 1 92.25 306 ALA A CA 1
ATOM 2415 C C . ALA A 1 306 ? -22.422 -31.922 -10.539 1 92.25 306 ALA A C 1
ATOM 2417 O O . ALA A 1 306 ? -21.266 -32.156 -10.875 1 92.25 306 ALA A O 1
ATOM 2418 N N . HIS A 1 307 ? -23.281 -31.359 -11.305 1 94.06 307 HIS A N 1
ATOM 2419 C CA . HIS A 1 307 ? -22.969 -31.016 -12.688 1 94.06 307 HIS A CA 1
ATOM 2420 C C . HIS A 1 307 ? -21.828 -30 -12.75 1 94.06 307 HIS A C 1
ATOM 2422 O O . HIS A 1 307 ? -20.859 -30.203 -13.484 1 94.06 307 HIS A O 1
ATOM 2428 N N . TYR A 1 308 ? -21.938 -28.969 -12.031 1 96.38 308 TYR A N 1
ATOM 2429 C CA . TYR A 1 308 ? -20.953 -27.906 -12.086 1 96.38 308 TYR A CA 1
ATOM 2430 C C . TYR A 1 308 ? -19.688 -28.312 -11.336 1 96.38 308 TYR A C 1
ATOM 2432 O O . TYR A 1 308 ? -18.594 -27.828 -11.656 1 96.38 308 TYR A O 1
ATOM 2440 N N . ALA A 1 309 ? -19.812 -29.141 -10.328 1 96.19 309 ALA A N 1
ATOM 2441 C CA . ALA A 1 309 ? -18.609 -29.703 -9.703 1 96.19 309 ALA A CA 1
ATOM 2442 C C . ALA A 1 309 ? -17.797 -30.516 -10.703 1 96.19 309 ALA A C 1
ATOM 2444 O O . ALA A 1 309 ? -16.562 -30.422 -10.727 1 96.19 309 ALA A O 1
ATOM 2445 N N . GLU A 1 310 ? -18.438 -31.266 -11.523 1 96.12 310 GLU A N 1
ATOM 2446 C CA . GLU A 1 310 ? -17.766 -32.031 -12.555 1 96.12 310 GLU A CA 1
ATOM 2447 C C . GLU A 1 310 ? -17.078 -31.125 -13.562 1 96.12 310 GLU A C 1
ATOM 2449 O O . GLU A 1 310 ? -15.969 -31.406 -14.016 1 96.12 310 GLU A O 1
ATOM 2454 N N . ARG A 1 311 ? -17.766 -30.094 -13.922 1 96.56 311 ARG A N 1
ATOM 2455 C CA . ARG A 1 311 ? -17.172 -29.109 -14.82 1 96.56 311 ARG A CA 1
ATOM 2456 C C . ARG A 1 311 ? -15.93 -28.484 -14.195 1 96.56 311 ARG A C 1
ATOM 2458 O O . ARG A 1 311 ? -14.93 -28.25 -14.883 1 96.56 311 ARG A O 1
ATOM 2465 N N . SER A 1 312 ? -16.031 -28.156 -12.938 1 98.06 312 SER A N 1
ATOM 2466 C CA . SER A 1 312 ? -14.891 -27.625 -12.211 1 98.06 312 SER A CA 1
ATOM 2467 C C . SER A 1 312 ? -13.703 -28.578 -12.273 1 98.06 312 SER A C 1
ATOM 2469 O O . SER A 1 312 ? -12.578 -28.156 -12.547 1 98.06 312 SER A O 1
ATOM 2471 N N . LEU A 1 313 ? -13.977 -29.859 -12.008 1 98.12 313 LEU A N 1
ATOM 2472 C CA . LEU A 1 313 ? -12.914 -30.859 -12.039 1 98.12 313 LEU A CA 1
ATOM 2473 C C . LEU A 1 313 ? -12.273 -30.938 -13.414 1 98.12 313 LEU A C 1
ATOM 2475 O O . LEU A 1 313 ? -11.055 -31.109 -13.531 1 98.12 313 LEU A O 1
ATOM 2479 N N . HIS A 1 314 ? -13.109 -30.812 -14.383 1 97.69 314 HIS A N 1
ATOM 2480 C CA . HIS A 1 314 ? -12.594 -30.781 -15.75 1 97.69 314 HIS A CA 1
ATOM 2481 C C . HIS A 1 314 ? -11.594 -29.641 -15.93 1 97.69 314 HIS A C 1
ATOM 2483 O O . HIS A 1 314 ? -10.508 -29.859 -16.469 1 97.69 314 HIS A O 1
ATOM 2489 N N . TYR A 1 315 ? -11.93 -28.484 -15.508 1 97.38 315 TYR A N 1
ATOM 2490 C CA . TYR A 1 315 ? -11.055 -27.328 -15.688 1 97.38 315 TYR A CA 1
ATOM 2491 C C . TYR A 1 315 ? -9.812 -27.438 -14.82 1 97.38 315 TYR A C 1
ATOM 2493 O O . TYR A 1 315 ? -8.734 -26.969 -15.195 1 97.38 315 TYR A O 1
ATOM 2501 N N . HIS A 1 316 ? -9.93 -28.016 -13.656 1 98 316 HIS A N 1
ATOM 2502 C CA . HIS A 1 316 ? -8.742 -28.266 -12.844 1 98 316 HIS A CA 1
ATOM 2503 C C . HIS A 1 316 ? -7.758 -29.172 -13.586 1 98 316 HIS A C 1
ATOM 2505 O O . HIS A 1 316 ? -6.543 -28.953 -13.531 1 98 316 HIS A O 1
ATOM 2511 N N . LEU A 1 317 ? -8.281 -30.203 -14.266 1 97.81 317 LEU A N 1
ATOM 2512 C CA . LEU A 1 317 ? -7.398 -31.062 -15.055 1 97.81 317 LEU A CA 1
ATOM 2513 C C . LEU A 1 317 ? -6.836 -30.312 -16.25 1 97.81 317 LEU A C 1
ATOM 2515 O O . LEU A 1 317 ? -5.668 -30.484 -16.609 1 97.81 317 LEU A O 1
ATOM 2519 N N . VAL A 1 318 ? -7.672 -29.531 -16.906 1 96 318 VAL A N 1
ATOM 2520 C CA . VAL A 1 318 ? -7.234 -28.734 -18.047 1 96 318 VAL A CA 1
ATOM 2521 C C . VAL A 1 318 ? -6.059 -27.859 -17.641 1 96 318 VAL A C 1
ATOM 2523 O O . VAL A 1 318 ? -5.098 -27.688 -18.391 1 96 318 VAL A O 1
ATOM 2526 N N . ARG A 1 319 ? -6.098 -27.25 -16.5 1 96.25 319 ARG A N 1
ATOM 2527 C CA . ARG A 1 319 ? -5.004 -26.422 -15.992 1 96.25 319 ARG A CA 1
ATOM 2528 C C . ARG A 1 319 ? -3.701 -27.219 -15.945 1 96.25 319 ARG A C 1
ATOM 2530 O O . ARG A 1 319 ? -2.656 -26.734 -16.375 1 96.25 319 ARG A O 1
ATOM 2537 N N . LEU A 1 320 ? -3.791 -28.406 -15.375 1 96.62 320 LEU A N 1
ATOM 2538 C CA . LEU A 1 320 ? -2.592 -29.234 -15.258 1 96.62 320 LEU A CA 1
ATOM 2539 C C . LEU A 1 320 ? -2.014 -29.562 -16.625 1 96.62 320 LEU A C 1
ATOM 2541 O O . LEU A 1 320 ? -0.803 -29.453 -16.844 1 96.62 320 LEU A O 1
ATOM 2545 N N . THR A 1 321 ? -2.861 -29.859 -17.531 1 93.69 321 THR A N 1
ATOM 2546 C CA . THR A 1 321 ? -2.436 -30.281 -18.859 1 93.69 321 THR A CA 1
ATOM 2547 C C . THR A 1 321 ? -1.86 -29.094 -19.641 1 93.69 321 THR A C 1
ATOM 2549 O O . THR A 1 321 ? -0.816 -29.219 -20.281 1 93.69 321 THR A O 1
ATOM 2552 N N . LEU A 1 322 ? -2.516 -28 -19.531 1 90.69 322 LEU A N 1
ATOM 2553 C CA . LEU A 1 322 ? -2.131 -26.812 -20.297 1 90.69 322 LEU A CA 1
ATOM 2554 C C . LEU A 1 322 ? -0.801 -26.25 -19.797 1 90.69 322 LEU A C 1
ATOM 2556 O O . LEU A 1 322 ? -0.041 -25.672 -20.578 1 90.69 322 LEU A O 1
ATOM 2560 N N . ASN A 1 323 ? -0.51 -26.375 -18.562 1 92.06 323 ASN A N 1
ATOM 2561 C CA . ASN A 1 323 ? 0.684 -25.766 -18 1 92.06 323 ASN A CA 1
ATOM 2562 C C . ASN A 1 323 ? 1.888 -26.703 -18.078 1 92.06 323 ASN A C 1
ATOM 2564 O O . ASN A 1 323 ? 3.014 -26.297 -17.781 1 92.06 323 ASN A O 1
ATOM 2568 N N . LYS A 1 324 ? 1.712 -27.922 -18.516 1 91.38 324 LYS A N 1
ATOM 2569 C CA . LYS A 1 324 ? 2.74 -28.969 -18.5 1 91.38 324 LYS A CA 1
ATOM 2570 C C . LYS A 1 324 ? 3.996 -28.5 -19.234 1 91.38 324 LYS A C 1
ATOM 2572 O O . LYS A 1 324 ? 5.113 -28.688 -18.75 1 91.38 324 LYS A O 1
ATOM 2577 N N . PRO A 1 325 ? 3.861 -27.781 -20.406 1 85.94 325 PRO A N 1
ATOM 2578 C CA . PRO A 1 325 ? 5.066 -27.344 -21.109 1 85.94 325 PRO A CA 1
ATOM 2579 C C . PRO A 1 325 ? 5.902 -26.359 -20.281 1 85.94 325 PRO A C 1
ATOM 2581 O O . PRO A 1 325 ? 7.113 -26.25 -20.5 1 85.94 325 PRO A O 1
ATOM 2584 N N . GLY A 1 326 ? 5.293 -25.734 -19.328 1 87.94 326 GLY A N 1
ATOM 2585 C CA . GLY A 1 326 ? 5.992 -24.734 -18.547 1 87.94 326 GLY A CA 1
ATOM 2586 C C . GLY A 1 326 ? 6.492 -25.25 -17.219 1 87.94 326 GLY A C 1
ATOM 2587 O O . GLY A 1 326 ? 7.141 -24.516 -16.453 1 87.94 326 GLY A O 1
ATOM 2588 N N . TYR A 1 327 ? 6.355 -26.547 -16.922 1 92.94 327 TYR A N 1
ATOM 2589 C CA . TYR A 1 327 ? 6.621 -27.125 -15.602 1 92.94 327 TYR A CA 1
ATOM 2590 C C . TYR A 1 327 ? 8.094 -26.969 -15.227 1 92.94 327 TYR A C 1
ATOM 2592 O O . TYR A 1 327 ? 8.43 -26.844 -14.055 1 92.94 327 TYR A O 1
ATOM 2600 N N . ARG A 1 328 ? 8.945 -26.953 -16.203 1 93.94 328 ARG A N 1
ATOM 2601 C CA . ARG A 1 328 ? 10.367 -26.984 -15.883 1 93.94 328 ARG A CA 1
ATOM 2602 C C . ARG A 1 328 ? 11.078 -25.75 -16.422 1 93.94 328 ARG A C 1
ATOM 2604 O O . ARG A 1 328 ? 12.297 -25.75 -16.594 1 93.94 328 ARG A O 1
ATOM 2611 N N . HIS A 1 329 ? 10.297 -24.734 -16.703 1 91.62 329 HIS A N 1
ATOM 2612 C CA . HIS A 1 329 ? 10.852 -23.469 -17.203 1 91.62 329 HIS A CA 1
ATOM 2613 C C . HIS A 1 329 ? 10.875 -22.422 -16.109 1 91.62 329 HIS A C 1
ATOM 2615 O O . HIS A 1 329 ? 9.844 -22.109 -15.508 1 91.62 329 HIS A O 1
ATOM 2621 N N . ARG A 1 330 ? 12.078 -21.906 -15.898 1 92.69 330 ARG A N 1
ATOM 2622 C CA . ARG A 1 330 ? 12.211 -20.859 -14.891 1 92.69 330 ARG A CA 1
ATOM 2623 C C . ARG A 1 330 ? 11.781 -19.516 -15.438 1 92.69 330 ARG A C 1
ATOM 2625 O O . ARG A 1 330 ? 12.352 -19.016 -16.422 1 92.69 330 ARG A O 1
ATOM 2632 N N . HIS A 1 331 ? 10.82 -18.891 -14.812 1 90.31 331 HIS A N 1
ATOM 2633 C CA . HIS A 1 331 ? 10.398 -17.547 -15.164 1 90.31 331 HIS A CA 1
ATOM 2634 C C . HIS A 1 331 ? 9.531 -16.938 -14.062 1 90.31 331 HIS A C 1
ATOM 2636 O O . HIS A 1 331 ? 9.297 -17.578 -13.031 1 90.31 331 HIS A O 1
ATOM 2642 N N . HIS A 1 332 ? 9.047 -15.734 -14.273 1 90.88 332 HIS A N 1
ATOM 2643 C CA . HIS A 1 332 ? 8.273 -14.953 -13.32 1 90.88 332 HIS A CA 1
ATOM 2644 C C . HIS A 1 332 ? 7.004 -15.688 -12.898 1 90.88 332 HIS A C 1
ATOM 2646 O O . HIS A 1 332 ? 6.582 -15.602 -11.742 1 90.88 332 HIS A O 1
ATOM 2652 N N . GLY A 1 333 ? 6.453 -16.484 -13.695 1 90.19 333 GLY A N 1
ATOM 2653 C CA . GLY A 1 333 ? 5.164 -17.109 -13.453 1 90.19 333 GLY A CA 1
ATOM 2654 C C . GLY A 1 333 ? 5.281 -18.516 -12.914 1 90.19 333 GLY A C 1
ATOM 2655 O O . GLY A 1 333 ? 4.277 -19.156 -12.578 1 90.19 333 GLY A O 1
ATOM 2656 N N . THR A 1 334 ? 6.457 -19.031 -12.727 1 92.75 334 THR A N 1
ATOM 2657 C CA . THR A 1 334 ? 6.648 -20.438 -12.383 1 92.75 334 THR A CA 1
ATOM 2658 C C . THR A 1 334 ? 6.137 -20.719 -10.969 1 92.75 334 THR A C 1
ATOM 2660 O O . THR A 1 334 ? 5.406 -21.688 -10.758 1 92.75 334 THR A O 1
ATOM 2663 N N . ASN A 1 335 ? 6.52 -19.875 -10.094 1 94.25 335 ASN A N 1
ATOM 2664 C CA . ASN A 1 335 ? 6.082 -20.078 -8.719 1 94.25 335 ASN A CA 1
ATOM 2665 C C . ASN A 1 335 ? 4.562 -20.016 -8.602 1 94.25 335 ASN A C 1
ATOM 2667 O O . ASN A 1 335 ? 3.932 -20.938 -8.07 1 94.25 335 ASN A O 1
ATOM 2671 N N . PRO A 1 336 ? 3.885 -18.969 -9.125 1 92.38 336 PRO A N 1
ATOM 2672 C CA . PRO A 1 336 ? 2.42 -18.938 -9.094 1 92.38 336 PRO A CA 1
ATOM 2673 C C . PRO A 1 336 ? 1.803 -20.141 -9.82 1 92.38 336 PRO A C 1
ATOM 2675 O O . PRO A 1 336 ? 0.745 -20.625 -9.422 1 92.38 336 PRO A O 1
ATOM 2678 N N . MET A 1 337 ? 2.424 -20.562 -10.852 1 92.06 337 MET A N 1
ATOM 2679 C CA . MET A 1 337 ? 1.942 -21.75 -11.562 1 92.06 337 MET A CA 1
ATOM 2680 C C . MET A 1 337 ? 1.97 -22.969 -10.664 1 92.06 337 MET A C 1
ATOM 2682 O O . MET A 1 337 ? 1.014 -23.75 -10.633 1 92.06 337 MET A O 1
ATOM 2686 N N . MET A 1 338 ? 3.066 -23.188 -9.945 1 95.12 338 MET A N 1
ATOM 2687 C CA . MET A 1 338 ? 3.152 -24.297 -9.008 1 95.12 338 MET A CA 1
ATOM 2688 C C . MET A 1 338 ? 2.031 -24.219 -7.977 1 95.12 338 MET A C 1
ATOM 2690 O O . MET A 1 338 ? 1.449 -25.25 -7.613 1 95.12 338 MET A O 1
ATOM 2694 N N . GLN A 1 339 ? 1.744 -23.062 -7.566 1 93.88 339 GLN A N 1
ATOM 2695 C CA . GLN A 1 339 ? 0.693 -22.859 -6.57 1 93.88 339 GLN A CA 1
ATOM 2696 C C . GLN A 1 339 ? -0.672 -23.25 -7.133 1 93.88 339 GLN A C 1
ATOM 2698 O O . GLN A 1 339 ? -1.408 -24.031 -6.52 1 93.88 339 GLN A O 1
ATOM 2703 N N . THR A 1 340 ? -1.008 -22.719 -8.266 1 93.56 340 THR A N 1
ATOM 2704 C CA . THR A 1 340 ? -2.328 -22.953 -8.836 1 93.56 340 THR A CA 1
ATOM 2705 C C . THR A 1 340 ? -2.475 -24.406 -9.289 1 93.56 340 THR A C 1
ATOM 2707 O O . THR A 1 340 ? -3.535 -25 -9.109 1 93.56 340 THR A O 1
ATOM 2710 N N . CYS A 1 341 ? -1.454 -24.938 -9.859 1 96.44 341 CYS A N 1
ATOM 2711 C CA . CYS A 1 341 ? -1.498 -26.328 -10.273 1 96.44 341 CYS A CA 1
ATOM 2712 C C . CYS A 1 341 ? -1.595 -27.25 -9.062 1 96.44 341 CYS A C 1
ATOM 2714 O O . CYS A 1 341 ? -2.289 -28.281 -9.109 1 96.44 341 CYS A O 1
ATOM 2716 N N . SER A 1 342 ? -0.879 -26.953 -8.008 1 96.56 342 SER A N 1
ATOM 2717 C CA . SER A 1 342 ? -0.988 -27.719 -6.77 1 96.56 342 SER A CA 1
ATOM 2718 C C . SER A 1 342 ? -2.412 -27.688 -6.227 1 96.56 342 SER A C 1
ATOM 2720 O O . SER A 1 342 ? -2.93 -28.719 -5.773 1 96.56 342 SER A O 1
ATOM 2722 N N . ARG A 1 343 ? -2.953 -26.531 -6.23 1 95.31 343 ARG A N 1
ATOM 2723 C CA . ARG A 1 343 ? -4.34 -26.406 -5.793 1 95.31 343 ARG A CA 1
ATOM 2724 C C . ARG A 1 343 ? -5.254 -27.312 -6.609 1 95.31 343 ARG A C 1
ATOM 2726 O O . ARG A 1 343 ? -6.078 -28.031 -6.047 1 95.31 343 ARG A O 1
ATOM 2733 N N . SER A 1 344 ? -5.113 -27.25 -7.906 1 97.31 344 SER A N 1
ATOM 2734 C CA . SER A 1 344 ? -5.934 -28.078 -8.789 1 97.31 344 SER A CA 1
ATOM 2735 C C . SER A 1 344 ? -5.695 -29.562 -8.539 1 97.31 344 SER A C 1
ATOM 2737 O O . SER A 1 344 ? -6.637 -30.359 -8.547 1 97.31 344 SER A O 1
ATOM 2739 N N . ALA A 1 345 ? -4.484 -29.922 -8.32 1 97.69 345 ALA A N 1
ATOM 2740 C CA . ALA A 1 345 ? -4.164 -31.328 -8.023 1 97.69 345 ALA A CA 1
ATOM 2741 C C . ALA A 1 345 ? -4.816 -31.766 -6.719 1 97.69 345 ALA A C 1
ATOM 2743 O O . ALA A 1 345 ? -5.34 -32.875 -6.633 1 97.69 345 ALA A O 1
ATOM 2744 N N . LEU A 1 346 ? -4.785 -30.938 -5.73 1 97.06 346 LEU A N 1
ATOM 2745 C CA . LEU A 1 346 ? -5.387 -31.25 -4.441 1 97.06 346 LEU A CA 1
ATOM 2746 C C . LEU A 1 346 ? -6.898 -31.406 -4.57 1 97.06 346 LEU A C 1
ATOM 2748 O O . LEU A 1 346 ? -7.5 -32.281 -3.934 1 97.06 346 LEU A O 1
ATOM 2752 N N . VAL A 1 347 ? -7.484 -30.531 -5.359 1 97.38 347 VAL A N 1
ATOM 2753 C CA . VAL A 1 347 ? -8.922 -30.609 -5.582 1 97.38 347 VAL A CA 1
ATOM 2754 C C . VAL A 1 347 ? -9.273 -31.938 -6.246 1 97.38 347 VAL A C 1
ATOM 2756 O O . VAL A 1 347 ? -10.227 -32.625 -5.84 1 97.38 347 VAL A O 1
ATOM 2759 N N . LEU A 1 348 ? -8.531 -32.344 -7.25 1 97.31 348 LEU A N 1
ATOM 2760 C CA . LEU A 1 348 ? -8.75 -33.594 -7.938 1 97.31 348 LEU A CA 1
ATOM 2761 C C . LEU A 1 348 ? -8.555 -34.781 -6.984 1 97.31 348 LEU A C 1
ATOM 2763 O O . LEU A 1 348 ? -9.352 -35.719 -6.98 1 97.31 348 LEU A O 1
ATOM 2767 N N . LEU A 1 349 ? -7.555 -34.688 -6.184 1 96.38 349 LEU A N 1
ATOM 2768 C CA . LEU A 1 349 ? -7.309 -35.719 -5.191 1 96.38 349 LEU A CA 1
ATOM 2769 C C . LEU A 1 349 ? -8.453 -35.812 -4.184 1 96.38 349 LEU A C 1
ATOM 2771 O O . LEU A 1 349 ? -8.922 -36.875 -3.848 1 96.38 349 LEU A O 1
ATOM 2775 N N . GLY A 1 350 ? -8.828 -34.625 -3.703 1 95.12 350 GLY A N 1
ATOM 2776 C CA . GLY A 1 350 ? -9.953 -34.594 -2.787 1 95.12 350 GLY A CA 1
ATOM 2777 C C . GLY A 1 350 ? -11.219 -35.219 -3.363 1 95.12 350 GLY A C 1
ATOM 2778 O O . GLY A 1 350 ? -11.938 -35.938 -2.672 1 95.12 350 GLY A O 1
ATOM 2779 N N . ALA A 1 351 ? -11.477 -34.906 -4.613 1 94.75 351 ALA A N 1
ATOM 2780 C CA . ALA A 1 351 ? -12.648 -35.469 -5.285 1 94.75 351 ALA A CA 1
ATOM 2781 C C . ALA A 1 351 ? -12.539 -36.969 -5.422 1 94.75 351 ALA A C 1
ATOM 2783 O O . ALA A 1 351 ? -13.539 -37.688 -5.32 1 94.75 351 ALA A O 1
ATOM 2784 N N . SER A 1 352 ? -11.391 -37.438 -5.652 1 93.5 352 SER A N 1
ATOM 2785 C CA . SER A 1 352 ? -11.172 -38.875 -5.75 1 93.5 352 SER A CA 1
ATOM 2786 C C . SER A 1 352 ? -11.453 -39.594 -4.418 1 93.5 352 SER A C 1
ATOM 2788 O O . SER A 1 352 ? -12.102 -40.625 -4.383 1 93.5 352 SER A O 1
ATOM 2790 N N . ILE A 1 353 ? -10.969 -39.031 -3.396 1 90.56 353 ILE A N 1
ATOM 2791 C CA . ILE A 1 353 ? -11.18 -39.594 -2.061 1 90.56 353 ILE A CA 1
ATOM 2792 C C . ILE A 1 353 ? -12.672 -39.594 -1.729 1 90.56 353 ILE A C 1
ATOM 2794 O O . ILE A 1 353 ? -13.203 -40.562 -1.205 1 90.56 353 ILE A O 1
ATOM 2798 N N . LYS A 1 354 ? -13.258 -38.531 -2.082 1 89.62 354 LYS A N 1
ATOM 2799 C CA . LYS A 1 354 ? -14.688 -38.406 -1.822 1 89.62 354 LYS A CA 1
ATOM 2800 C C . LYS A 1 354 ? -15.477 -39.438 -2.605 1 89.62 354 LYS A C 1
ATOM 2802 O O . LYS A 1 354 ? -16.406 -40.062 -2.072 1 89.62 354 LYS A O 1
ATOM 2807 N N . SER A 1 355 ? -15.219 -39.562 -3.846 1 86 355 SER A N 1
ATOM 2808 C CA . SER A 1 355 ? -15.891 -40.531 -4.699 1 86 355 SER A CA 1
ATOM 2809 C C . SER A 1 355 ? -15.719 -41.938 -4.164 1 86 355 SER A C 1
ATOM 2811 O O . SER A 1 355 ? -16.656 -42.719 -4.172 1 86 355 SER A O 1
ATOM 2813 N N . GLU A 1 356 ? -14.617 -42.281 -3.676 1 84.56 356 GLU A N 1
ATOM 2814 C CA . GLU A 1 356 ? -14.344 -43.594 -3.115 1 84.56 356 GLU A CA 1
ATOM 2815 C C . GLU A 1 356 ? -15.117 -43.812 -1.815 1 84.56 356 GLU A C 1
ATOM 2817 O O . GLU A 1 356 ? -15.656 -44.906 -1.581 1 84.56 356 GLU A O 1
ATOM 2822 N N . THR A 1 357 ? -15.094 -42.781 -1.082 1 83.88 357 THR A N 1
ATOM 2823 C CA . THR A 1 357 ? -15.797 -42.875 0.195 1 83.88 357 THR A CA 1
ATOM 2824 C C . THR A 1 357 ? -17.297 -43.031 -0.02 1 83.88 357 THR A C 1
ATOM 2826 O O . THR A 1 357 ? -17.953 -43.781 0.682 1 83.88 357 THR A O 1
ATOM 2829 N N . THR A 1 358 ? -17.812 -42.281 -0.925 1 81.94 358 THR A N 1
ATOM 2830 C CA . THR A 1 358 ? -19.234 -42.344 -1.214 1 81.94 358 THR A CA 1
ATOM 2831 C C . THR A 1 358 ? -19.609 -43.688 -1.784 1 81.94 358 THR A C 1
ATOM 2833 O O . THR A 1 358 ? -20.688 -44.219 -1.488 1 81.94 358 THR A O 1
ATOM 2836 N N . ARG A 1 359 ? -18.828 -44.281 -2.584 1 80.25 359 ARG A N 1
ATOM 2837 C CA . ARG A 1 359 ? -19.062 -45.594 -3.133 1 80.25 359 ARG A CA 1
ATOM 2838 C C . ARG A 1 359 ? -19.031 -46.656 -2.033 1 80.25 359 ARG A C 1
ATOM 2840 O O . ARG A 1 359 ? -19.875 -47.562 -2.016 1 80.25 359 ARG A O 1
ATOM 2847 N N . ALA A 1 360 ? -18.156 -46.469 -1.177 1 82.69 360 ALA A N 1
ATOM 2848 C CA . ALA A 1 360 ? -18.016 -47.406 -0.08 1 82.69 360 ALA A CA 1
ATOM 2849 C C . ALA A 1 360 ? -19.219 -47.344 0.856 1 82.69 360 ALA A C 1
ATOM 2851 O O . ALA A 1 360 ? -19.625 -48.375 1.416 1 82.69 360 ALA A O 1
ATOM 2852 N N . GLN A 1 361 ? -19.734 -46.25 0.968 1 79.5 361 GLN A N 1
ATOM 2853 C CA . GLN A 1 361 ? -20.859 -46.062 1.878 1 79.5 361 GLN A CA 1
ATOM 2854 C C . GLN A 1 361 ? -22.188 -46.344 1.181 1 79.5 361 GLN A C 1
ATOM 2856 O O . GLN A 1 361 ? -23.219 -46.469 1.837 1 79.5 361 GLN A O 1
ATOM 2861 N N . GLY A 1 362 ? -22.156 -46.594 -0.083 1 72.94 362 GLY A N 1
ATOM 2862 C CA . GLY A 1 362 ? -23.375 -46.906 -0.836 1 72.94 362 GLY A CA 1
ATOM 2863 C C . GLY A 1 362 ? -24.312 -45.719 -0.961 1 72.94 362 GLY A C 1
ATOM 2864 O O . GLY A 1 362 ? -25.531 -45.906 -1.079 1 72.94 362 GLY A O 1
ATOM 2865 N N . THR A 1 363 ? -23.781 -44.594 -0.749 1 66.81 363 THR A N 1
ATOM 2866 C CA . THR A 1 363 ? -24.641 -43.406 -0.773 1 66.81 363 THR A CA 1
ATOM 2867 C C . THR A 1 363 ? -24.641 -42.781 -2.162 1 66.81 363 THR A C 1
ATOM 2869 O O . THR A 1 363 ? -25.141 -41.656 -2.34 1 66.81 363 THR A O 1
ATOM 2872 N N . ASP A 1 364 ? -23.984 -43.469 -3.074 1 61.94 364 ASP A N 1
ATOM 2873 C CA . ASP A 1 364 ? -23.953 -42.969 -4.445 1 61.94 364 ASP A CA 1
ATOM 2874 C C . ASP A 1 364 ? -25.328 -43.094 -5.105 1 61.94 364 ASP A C 1
ATOM 2876 O O . ASP A 1 364 ? -25.781 -44.188 -5.406 1 61.94 364 ASP A O 1
ATOM 2880 N N . ARG A 1 365 ? -26.234 -42.188 -4.703 1 60.53 365 ARG A N 1
ATOM 2881 C CA . ARG A 1 365 ? -27.547 -42.219 -5.336 1 60.53 365 ARG A CA 1
ATOM 2882 C C . ARG A 1 365 ? -27.484 -41.656 -6.75 1 60.53 365 ARG A C 1
ATOM 2884 O O . ARG A 1 365 ? -26.641 -40.812 -7.051 1 60.53 365 ARG A O 1
ATOM 2891 N N . GLY A 1 366 ? -28.234 -42.094 -7.68 1 57.31 366 GLY A N 1
ATOM 2892 C CA . GLY A 1 366 ? -28.438 -41.719 -9.078 1 57.31 366 GLY A CA 1
ATOM 2893 C C . GLY A 1 366 ? -28.641 -40.219 -9.281 1 57.31 366 GLY A C 1
ATOM 2894 O O . GLY A 1 366 ? -29.094 -39.531 -8.375 1 57.31 366 GLY A O 1
ATOM 2895 N N . GLY A 1 367 ? -27.781 -39.469 -10.016 1 62.78 367 GLY A N 1
ATOM 2896 C CA . GLY A 1 367 ? -27.859 -38.094 -10.477 1 62.7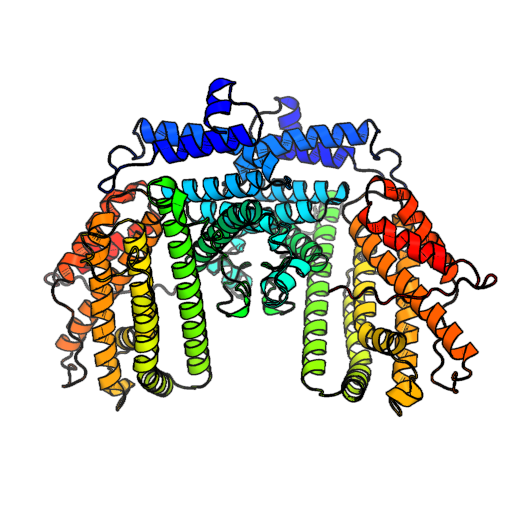8 367 GLY A CA 1
ATOM 2897 C C . GLY A 1 367 ? -26.922 -37.156 -9.734 1 62.78 367 GLY A C 1
ATOM 2898 O O . GLY A 1 367 ? -26.719 -36.031 -10.133 1 62.78 367 GLY A O 1
ATOM 2899 N N . THR A 1 368 ? -26.391 -37.719 -8.547 1 74.69 368 THR A N 1
ATOM 2900 C CA . THR A 1 368 ? -25.531 -36.844 -7.766 1 74.69 368 THR A CA 1
ATOM 2901 C C . THR A 1 368 ? -24.078 -37.344 -7.77 1 74.69 368 THR A C 1
ATOM 2903 O O . THR A 1 368 ? -23.25 -36.844 -7.012 1 74.69 368 THR A O 1
ATOM 2906 N N . THR A 1 369 ? -23.859 -38.312 -8.648 1 79.38 369 THR A N 1
ATOM 2907 C CA . THR A 1 369 ? -22.516 -38.844 -8.711 1 79.38 369 THR A CA 1
ATOM 2908 C C . THR A 1 369 ? -21.578 -37.938 -9.508 1 79.38 369 THR A C 1
ATOM 2910 O O . THR A 1 369 ? -21.953 -37.438 -10.578 1 79.38 369 THR A O 1
ATOM 2913 N N . VAL A 1 370 ? -20.469 -37.562 -8.961 1 89.56 370 VAL A N 1
ATOM 2914 C CA . VAL A 1 370 ? -19.453 -36.75 -9.609 1 89.56 370 VAL A CA 1
ATOM 2915 C C . VAL A 1 370 ? -18.312 -37.625 -10.117 1 89.56 370 VAL A C 1
ATOM 2917 O O . VAL A 1 370 ? -17.703 -38.375 -9.344 1 89.56 370 VAL A O 1
ATOM 2920 N N . THR A 1 371 ? -18.125 -37.594 -11.414 1 91.31 371 THR A N 1
ATOM 2921 C CA . THR A 1 371 ? -17.078 -38.406 -12.031 1 91.31 371 THR A CA 1
ATOM 2922 C C . THR A 1 371 ? -15.812 -37.594 -12.266 1 91.31 371 THR A C 1
ATOM 2924 O O . THR A 1 371 ? -15.891 -36.438 -12.703 1 91.31 371 THR A O 1
ATOM 2927 N N . LEU A 1 372 ? -14.727 -38.156 -11.945 1 95.06 372 LEU A N 1
ATOM 2928 C CA . LEU A 1 372 ? -13.445 -37.531 -12.211 1 95.06 372 LEU A CA 1
ATOM 2929 C C . LEU A 1 372 ? -13.094 -37.594 -13.695 1 95.06 372 LEU A C 1
ATOM 2931 O O . LEU A 1 372 ? -13.406 -38.594 -14.359 1 95.06 372 LEU A O 1
ATOM 2935 N N . PRO A 1 373 ? -12.516 -36.562 -14.203 1 96.38 373 PRO A N 1
ATOM 2936 C CA . PRO A 1 373 ? -12.117 -36.594 -15.609 1 96.38 373 PRO A CA 1
ATOM 2937 C C . PRO A 1 373 ? -10.992 -37.594 -15.883 1 96.38 373 PRO A C 1
ATOM 2939 O O . PRO A 1 373 ? -10.164 -37.844 -15.008 1 96.38 373 PRO A O 1
ATOM 2942 N N . GLN A 1 374 ? -11 -38 -17.141 1 95.44 374 GLN A N 1
ATOM 2943 C CA . GLN A 1 374 ? -9.961 -38.938 -17.547 1 95.44 374 GLN A CA 1
ATOM 2944 C C . GLN A 1 374 ? -8.578 -38.281 -17.516 1 95.44 374 GLN A C 1
ATOM 2946 O O . GLN A 1 374 ? -8.422 -37.156 -17.984 1 95.44 374 GLN A O 1
ATOM 2951 N N . GLY A 1 375 ? -7.609 -38.969 -16.938 1 95.12 375 GLY A N 1
ATOM 2952 C CA . GLY A 1 375 ? -6.238 -38.469 -16.938 1 95.12 375 GLY A CA 1
ATOM 2953 C C . GLY A 1 375 ? -5.867 -37.75 -15.664 1 95.12 375 GLY A C 1
ATOM 2954 O O . GLY A 1 375 ? -4.758 -37.219 -15.547 1 95.12 375 GLY A O 1
ATOM 2955 N N . TRP A 1 376 ? -6.82 -37.688 -14.727 1 95.94 376 TRP A N 1
ATOM 2956 C CA . TRP A 1 376 ? -6.578 -36.906 -13.523 1 95.94 376 TRP A CA 1
ATOM 2957 C C . TRP A 1 376 ? -5.418 -37.469 -12.719 1 95.94 376 TRP A C 1
ATOM 2959 O O . TRP A 1 376 ? -4.629 -36.719 -12.133 1 95.94 376 TRP A O 1
ATOM 2969 N N . GLN A 1 377 ? -5.23 -38.812 -12.695 1 95.19 377 GLN A N 1
ATOM 2970 C CA . GLN A 1 377 ? -4.148 -39.438 -11.938 1 95.19 377 GLN A CA 1
ATOM 2971 C C . GLN A 1 377 ? -2.787 -39.062 -12.516 1 95.19 377 GLN A C 1
ATOM 2973 O O . GLN A 1 377 ? -1.868 -38.688 -11.766 1 95.19 377 GLN A O 1
ATOM 2978 N N . GLU A 1 378 ? -2.754 -39.156 -13.859 1 95.38 378 GLU A N 1
ATOM 2979 C CA . GLU A 1 378 ? -1.525 -38.719 -14.531 1 95.38 378 GLU A CA 1
ATOM 2980 C C . GLU A 1 378 ? -1.217 -37.25 -14.266 1 95.38 378 GLU A C 1
ATOM 2982 O O . GLU A 1 378 ? -0.052 -36.875 -14.125 1 95.38 378 GLU A O 1
ATOM 2987 N N . GLY A 1 379 ? -2.236 -36.5 -14.273 1 96.31 379 GLY A N 1
ATOM 2988 C CA . GLY A 1 379 ? -2.07 -35.094 -13.953 1 96.31 379 GLY A CA 1
ATOM 2989 C C . GLY A 1 379 ? -1.449 -34.844 -12.586 1 96.31 379 GLY A C 1
ATOM 2990 O O . GLY A 1 379 ? -0.541 -34.031 -12.438 1 96.31 379 GLY A O 1
ATOM 2991 N N . ILE A 1 380 ? -1.945 -35.562 -11.617 1 96.62 380 ILE A N 1
ATOM 2992 C CA . ILE A 1 380 ? -1.429 -35.438 -10.258 1 96.62 380 ILE A CA 1
ATOM 2993 C C . ILE A 1 380 ? 0.024 -35.906 -10.211 1 96.62 380 ILE A C 1
ATOM 2995 O O . ILE A 1 380 ? 0.865 -35.281 -9.562 1 96.62 380 ILE A O 1
ATOM 2999 N N . ASP A 1 381 ? 0.36 -36.969 -10.938 1 96.12 381 ASP A N 1
ATOM 3000 C CA . ASP A 1 381 ? 1.731 -37.469 -11 1 96.12 381 ASP A CA 1
ATOM 3001 C C . ASP A 1 381 ? 2.676 -36.406 -11.555 1 96.12 381 ASP A C 1
ATOM 3003 O O . ASP A 1 381 ? 3.783 -36.219 -11.039 1 96.12 381 ASP A O 1
ATOM 3007 N N . ASP A 1 382 ? 2.199 -35.781 -12.555 1 96.5 382 ASP A N 1
ATOM 3008 C CA . ASP A 1 382 ? 3 -34.75 -13.18 1 96.5 382 ASP A CA 1
ATOM 3009 C C . ASP A 1 382 ? 3.277 -33.594 -12.195 1 96.5 382 ASP A C 1
ATOM 3011 O O . ASP A 1 382 ? 4.348 -33 -12.227 1 96.5 382 ASP A O 1
ATOM 3015 N N . ILE A 1 383 ? 2.314 -33.312 -11.352 1 97.25 383 ILE A N 1
ATOM 3016 C CA . ILE A 1 383 ? 2.488 -32.219 -10.391 1 97.25 383 ILE A CA 1
ATOM 3017 C C . ILE A 1 383 ? 3.486 -32.625 -9.32 1 97.25 383 ILE A C 1
ATOM 3019 O O . ILE A 1 383 ? 4.305 -31.828 -8.867 1 97.25 383 ILE A O 1
ATOM 3023 N N . VAL A 1 384 ? 3.414 -33.875 -8.891 1 96.44 384 VAL A N 1
ATOM 3024 C CA . VAL A 1 384 ? 4.398 -34.375 -7.934 1 96.44 384 VAL A CA 1
ATOM 3025 C C . VAL A 1 384 ? 5.801 -34.219 -8.516 1 96.44 384 VAL A C 1
ATOM 3027 O O . VAL A 1 384 ? 6.723 -33.75 -7.836 1 96.44 384 VAL A O 1
ATOM 3030 N N . ASP A 1 385 ? 5.941 -34.531 -9.773 1 95.81 385 ASP A N 1
ATOM 3031 C CA . ASP A 1 385 ? 7.223 -34.406 -10.461 1 95.81 385 ASP A CA 1
ATOM 3032 C C . ASP A 1 385 ? 7.652 -32.938 -10.547 1 95.81 385 ASP A C 1
ATOM 3034 O O . ASP A 1 385 ? 8.828 -32.625 -10.375 1 95.81 385 ASP A O 1
ATOM 3038 N N . LEU A 1 386 ? 6.707 -32.094 -10.875 1 96.56 386 LEU A N 1
ATOM 3039 C CA . LEU A 1 386 ? 6.953 -30.672 -10.938 1 96.56 386 LEU A CA 1
ATOM 3040 C C . LEU A 1 386 ? 7.492 -30.156 -9.609 1 96.56 386 LEU A C 1
ATOM 3042 O O . LEU A 1 386 ? 8.508 -29.453 -9.578 1 96.56 386 LEU A O 1
ATOM 3046 N N . LEU A 1 387 ? 6.832 -30.516 -8.523 1 96.94 387 LEU A N 1
ATOM 3047 C CA . LEU A 1 387 ? 7.207 -30.031 -7.203 1 96.94 387 LEU A CA 1
ATOM 3048 C C . LEU A 1 387 ? 8.547 -30.609 -6.766 1 96.94 387 LEU A C 1
ATOM 3050 O O . LEU A 1 387 ? 9.297 -29.984 -6.031 1 96.94 387 LEU A O 1
ATOM 3054 N N . ASP A 1 388 ? 8.836 -31.797 -7.246 1 95.25 388 ASP A N 1
ATOM 3055 C CA . ASP A 1 388 ? 10.133 -32.406 -6.969 1 95.25 388 ASP A CA 1
ATOM 3056 C C . ASP A 1 388 ? 11.25 -31.703 -7.727 1 95.25 388 ASP A C 1
ATOM 3058 O O . ASP A 1 388 ? 12.32 -31.453 -7.172 1 95.25 388 ASP A O 1
ATOM 3062 N N . TYR A 1 389 ? 10.984 -31.375 -8.969 1 95.5 389 TYR A N 1
ATOM 3063 C CA . TYR A 1 389 ? 11.969 -30.719 -9.82 1 95.5 389 TYR A CA 1
ATOM 3064 C C . TYR A 1 389 ? 12.445 -29.406 -9.211 1 95.5 389 TYR A C 1
ATOM 3066 O O . TYR A 1 389 ? 13.641 -29.109 -9.211 1 95.5 389 TYR A O 1
ATOM 3074 N N . TRP A 1 390 ? 11.523 -28.625 -8.633 1 96.38 390 TRP A N 1
ATOM 3075 C CA . TRP A 1 390 ? 11.852 -27.312 -8.086 1 96.38 390 TRP A CA 1
ATOM 3076 C C . TRP A 1 390 ? 12.008 -27.391 -6.57 1 96.38 390 TRP A C 1
ATOM 3078 O O . TRP A 1 390 ? 12.117 -26.359 -5.902 1 96.38 390 TRP A O 1
ATOM 3088 N N . GLY A 1 391 ? 11.984 -28.531 -5.938 1 94.81 391 GLY A N 1
ATOM 3089 C CA . GLY A 1 391 ? 11.875 -28.734 -4.504 1 94.81 391 GLY A CA 1
ATOM 3090 C C . GLY A 1 391 ? 12.992 -28.078 -3.717 1 94.81 391 GLY A C 1
ATOM 3091 O O . GLY A 1 391 ? 12.781 -27.625 -2.594 1 94.81 391 GLY A O 1
ATOM 3092 N N . ASN A 1 392 ? 14.172 -27.953 -4.254 1 92.12 392 ASN A N 1
ATOM 3093 C CA . ASN A 1 392 ? 15.312 -27.375 -3.537 1 92.12 392 ASN A CA 1
ATOM 3094 C C . ASN A 1 392 ? 15.148 -25.875 -3.34 1 92.12 392 ASN A C 1
ATOM 3096 O O . ASN A 1 392 ? 15.75 -25.297 -2.436 1 92.12 392 ASN A O 1
ATOM 3100 N N . GLU A 1 393 ? 14.32 -25.312 -4.195 1 95 393 GLU A N 1
ATOM 3101 C CA . GLU A 1 393 ? 14.164 -23.875 -4.129 1 95 393 GLU A CA 1
ATOM 3102 C C . GLU A 1 393 ? 12.805 -23.484 -3.561 1 95 393 GLU A C 1
ATOM 3104 O O . GLU A 1 393 ? 12.555 -22.312 -3.27 1 95 393 GLU A O 1
ATOM 3109 N N . THR A 1 394 ? 11.914 -24.422 -3.461 1 94.62 394 THR A N 1
ATOM 3110 C CA . THR A 1 394 ? 10.547 -24.125 -3.055 1 94.62 394 THR A CA 1
ATOM 3111 C C . THR A 1 394 ? 10.102 -25.047 -1.928 1 94.62 394 THR A C 1
ATOM 3113 O O . THR A 1 394 ? 9.164 -25.828 -2.094 1 94.62 394 THR A O 1
ATOM 3116 N N . ARG A 1 395 ? 10.617 -24.891 -0.783 1 89.44 395 ARG A N 1
ATOM 3117 C CA . ARG A 1 395 ? 10.383 -25.781 0.353 1 89.44 395 ARG A CA 1
ATOM 3118 C C . ARG A 1 395 ? 8.938 -25.672 0.84 1 89.44 395 ARG A C 1
ATOM 3120 O O . ARG A 1 395 ? 8.383 -26.625 1.384 1 89.44 395 ARG A O 1
ATOM 3127 N N . ASP A 1 396 ? 8.336 -24.625 0.549 1 87.88 396 ASP A N 1
ATOM 3128 C CA . ASP A 1 396 ? 6.973 -24.359 1.003 1 87.88 396 ASP A CA 1
ATOM 3129 C C . ASP A 1 396 ? 5.984 -25.344 0.374 1 87.88 396 ASP A C 1
ATOM 3131 O O . ASP A 1 396 ? 4.918 -25.594 0.934 1 87.88 396 ASP A O 1
ATOM 3135 N N . PHE A 1 397 ? 6.367 -25.969 -0.762 1 93.81 397 PHE A N 1
ATOM 3136 C CA . PHE A 1 397 ? 5.465 -26.891 -1.453 1 93.81 397 PHE A CA 1
ATOM 3137 C C . PHE A 1 397 ? 5.707 -28.328 -1.008 1 93.81 397 PHE A C 1
ATOM 3139 O O . PHE A 1 397 ? 5.047 -29.25 -1.488 1 93.81 397 PHE A O 1
ATOM 3146 N N . GLY A 1 398 ? 6.621 -28.5 -0.068 1 92.62 398 GLY A N 1
ATOM 3147 C CA . GLY A 1 398 ? 6.98 -29.828 0.382 1 92.62 398 GLY A CA 1
ATOM 3148 C C . GLY A 1 398 ? 5.816 -30.594 0.987 1 92.62 398 GLY A C 1
ATOM 3149 O O . GLY A 1 398 ? 5.613 -31.766 0.683 1 92.62 398 GLY A O 1
ATOM 3150 N N . LYS A 1 399 ? 5.051 -29.938 1.758 1 93 399 LYS A N 1
ATOM 3151 C CA . LYS A 1 399 ? 3.896 -30.578 2.377 1 93 399 LYS A CA 1
ATOM 3152 C C . LYS A 1 399 ? 2.867 -30.984 1.327 1 93 399 LYS A C 1
ATOM 3154 O O . LYS A 1 399 ? 2.289 -32.062 1.411 1 93 399 LYS A O 1
ATOM 3159 N N . ILE A 1 400 ? 2.693 -30.156 0.384 1 95.38 400 ILE A N 1
ATOM 3160 C CA . ILE A 1 400 ? 1.738 -30.438 -0.682 1 95.38 400 ILE A CA 1
ATOM 3161 C C . ILE A 1 400 ? 2.211 -31.641 -1.488 1 95.38 400 ILE A C 1
ATOM 3163 O O . ILE A 1 400 ? 1.42 -32.531 -1.803 1 95.38 400 ILE A O 1
ATOM 3167 N N . ARG A 1 401 ? 3.482 -31.656 -1.77 1 94.88 401 ARG A N 1
ATOM 3168 C CA . ARG A 1 401 ? 4.051 -32.781 -2.506 1 94.88 401 ARG A CA 1
ATOM 3169 C C . ARG A 1 401 ? 3.83 -34.094 -1.762 1 94.88 401 ARG A C 1
ATOM 3171 O O . ARG A 1 401 ? 3.445 -35.094 -2.365 1 94.88 401 ARG A O 1
ATOM 3178 N N . THR A 1 402 ? 3.992 -34.031 -0.485 1 93.75 402 THR A N 1
ATOM 3179 C CA . THR A 1 402 ? 3.844 -35.219 0.342 1 93.75 402 THR A CA 1
ATOM 3180 C C . THR A 1 402 ? 2.396 -35.719 0.343 1 93.75 402 THR A C 1
ATOM 3182 O O . THR A 1 402 ? 2.133 -36.906 0.201 1 93.75 402 THR A O 1
ATOM 3185 N N . VAL A 1 403 ? 1.518 -34.812 0.468 1 94.25 403 VAL A N 1
ATOM 3186 C CA . VAL A 1 403 ? 0.097 -35.125 0.495 1 94.25 403 VAL A CA 1
ATOM 3187 C C . VAL A 1 403 ? -0.316 -35.75 -0.842 1 94.25 403 VAL A C 1
ATOM 3189 O O . VAL A 1 403 ? -1.03 -36.75 -0.879 1 94.25 403 VAL A O 1
ATOM 3192 N N . LEU A 1 404 ? 0.111 -35.188 -1.913 1 95 404 LEU A N 1
ATOM 3193 C CA . LEU A 1 404 ? -0.234 -35.688 -3.24 1 95 404 LEU A CA 1
ATOM 3194 C C . LEU A 1 404 ? 0.385 -37.062 -3.486 1 95 404 LEU A C 1
ATOM 3196 O O . LEU A 1 404 ? -0.255 -37.938 -4.066 1 95 404 LEU A O 1
ATOM 3200 N N . ASP A 1 405 ? 1.538 -37.219 -2.992 1 90.81 405 ASP A N 1
ATOM 3201 C CA . ASP A 1 405 ? 2.248 -38.5 -3.164 1 90.81 405 ASP A CA 1
ATOM 3202 C C . ASP A 1 405 ? 1.57 -39.625 -2.383 1 90.81 405 ASP A C 1
ATOM 3204 O O . ASP A 1 405 ? 1.459 -40.75 -2.875 1 90.81 405 ASP A O 1
ATOM 3208 N N . GLN A 1 406 ? 1.062 -39.281 -1.262 1 87.12 406 GLN A N 1
ATOM 3209 C CA . GLN A 1 406 ? 0.389 -40.281 -0.422 1 87.12 406 GLN A CA 1
ATOM 3210 C C . GLN A 1 406 ? -0.996 -40.594 -0.969 1 87.12 406 GLN A C 1
ATOM 3212 O O . GLN A 1 406 ? -1.465 -41.75 -0.836 1 87.12 406 GLN A O 1
ATOM 3217 N N . GLY A 1 407 ? -1.565 -39.656 -1.452 1 83.19 407 GLY A N 1
ATOM 3218 C CA . GLY A 1 407 ? -2.912 -39.844 -1.964 1 83.19 407 GLY A CA 1
ATOM 3219 C C . GLY A 1 407 ? -2.951 -40.656 -3.242 1 83.19 407 GLY A C 1
ATOM 3220 O O . GLY A 1 407 ? -3.986 -41.25 -3.59 1 83.19 407 GLY A O 1
ATOM 3221 N N . ARG A 1 408 ? -1.871 -40.688 -3.967 1 74.31 408 ARG A N 1
ATOM 3222 C CA . ARG A 1 408 ? -1.774 -41.5 -5.191 1 74.31 408 ARG A CA 1
ATOM 3223 C C . ARG A 1 408 ? -1.766 -42.969 -4.883 1 74.31 408 ARG A C 1
ATOM 3225 O O . ARG A 1 408 ? -2.107 -43.812 -5.742 1 74.31 408 ARG A O 1
ATOM 3232 N N . MET A 1 409 ? -1.157 -43.469 -3.805 1 59.41 409 MET A N 1
ATOM 3233 C CA . MET A 1 409 ? -0.993 -44.906 -3.51 1 59.41 409 MET A CA 1
ATOM 3234 C C . MET A 1 409 ? -2.348 -45.594 -3.395 1 59.41 409 MET A C 1
ATOM 3236 O O . MET A 1 409 ? -3.246 -45.094 -2.711 1 59.41 409 MET A O 1
ATOM 3240 N N . PRO A 1 410 ? -2.699 -46.375 -4.34 1 50.75 410 PRO A N 1
ATOM 3241 C CA . PRO A 1 410 ? -3.898 -47.219 -4.23 1 50.75 410 PRO A CA 1
ATOM 3242 C C . PRO A 1 410 ? -4.109 -47.75 -2.822 1 50.75 410 PRO A C 1
ATOM 3244 O O . PRO A 1 410 ? -3.141 -47.969 -2.08 1 50.75 410 PRO A O 1
ATOM 3247 N N . ALA A 1 411 ? -5.355 -47.562 -2.135 1 41.03 411 ALA A N 1
ATOM 3248 C CA . ALA A 1 411 ? -5.828 -48.156 -0.883 1 41.03 411 ALA A CA 1
ATOM 3249 C C . ALA A 1 411 ? -5.414 -49.625 -0.771 1 41.03 411 ALA A C 1
ATOM 3251 O O . ALA A 1 411 ? -6.059 -50.406 -0.075 1 41.03 411 ALA A O 1
ATOM 3252 N N . ASN A 1 412 ? -4.594 -50.281 -1.295 1 36.09 412 ASN A N 1
ATOM 3253 C CA . ASN A 1 412 ? -4.543 -51.594 -0.664 1 36.09 412 ASN A CA 1
ATOM 3254 C C . ASN A 1 412 ? -4.348 -51.469 0.846 1 36.09 412 ASN A C 1
ATOM 3256 O O . ASN A 1 412 ? -4.848 -52.312 1.604 1 36.09 412 ASN A O 1
ATOM 3260 N N . GLY A 1 413 ? -3.092 -51.219 1.451 1 33.59 413 GLY A N 1
ATOM 3261 C CA . GLY A 1 413 ? -2.914 -51.344 2.893 1 33.59 413 GLY A CA 1
ATOM 3262 C C . GLY A 1 413 ? -3.66 -50.25 3.658 1 33.59 413 GLY A C 1
ATOM 3263 O O . GLY A 1 413 ? -4.023 -49.219 3.094 1 33.59 413 GLY A O 1
ATOM 3264 N N . SER A 1 414 ? -4.414 -50.625 4.84 1 32.5 414 SER A N 1
ATOM 3265 C CA . SER A 1 414 ? -5.277 -50 5.84 1 32.5 414 SER A CA 1
ATOM 3266 C C . SER A 1 414 ? -4.703 -48.656 6.32 1 32.5 414 SER A C 1
ATOM 3268 O O . SER A 1 414 ? -4.125 -48.594 7.406 1 32.5 414 SER A O 1
ATOM 3270 N N . ALA A 1 415 ? -3.85 -48.062 5.758 1 33.16 415 ALA A N 1
ATOM 3271 C CA . ALA A 1 415 ? -3.447 -46.938 6.59 1 33.16 415 ALA A CA 1
ATOM 3272 C C . ALA A 1 415 ? -4.617 -45.969 6.824 1 33.16 415 ALA A C 1
ATOM 3274 O O . ALA A 1 415 ? -5.215 -45.469 5.875 1 33.16 415 ALA A O 1
ATOM 3275 N N . SER A 1 416 ? -5.426 -46.188 7.902 1 30.62 416 SER A N 1
ATOM 3276 C CA . SER A 1 416 ? -6.387 -45.281 8.516 1 30.62 416 SER A CA 1
ATOM 3277 C C . SER A 1 416 ? -5.855 -43.844 8.547 1 30.62 416 SER A C 1
ATOM 3279 O O . SER A 1 416 ? -4.812 -43.594 9.141 1 30.62 416 SER A O 1
ATOM 3281 N N . TRP A 1 417 ? -5.859 -43.156 7.535 1 31.73 417 TRP A N 1
ATOM 3282 C CA . TRP A 1 417 ? -5.613 -41.75 7.66 1 31.73 417 TRP A CA 1
ATOM 3283 C C . TRP A 1 417 ? -6.477 -41.125 8.758 1 31.73 417 TRP A C 1
ATOM 3285 O O . TRP A 1 417 ? -7.707 -41.156 8.672 1 31.73 417 TRP A O 1
ATOM 3295 N N . THR A 1 418 ? -6.246 -41.5 10.055 1 28.36 418 THR A N 1
ATOM 3296 C CA . THR A 1 418 ? -6.879 -40.688 11.094 1 28.36 418 THR A CA 1
ATOM 3297 C C . THR A 1 418 ? -6.574 -39.219 10.898 1 28.36 418 THR A C 1
ATOM 3299 O O . THR A 1 418 ? -5.418 -38.781 11 1 28.36 418 THR A O 1
ATOM 3302 N N . TYR A 1 419 ? -7.121 -38.625 9.922 1 28.77 419 TYR A N 1
ATOM 3303 C CA . TYR A 1 419 ? -7.102 -37.156 9.828 1 28.77 419 TYR A CA 1
ATOM 3304 C C . TYR A 1 419 ? -7.398 -36.531 11.188 1 28.77 419 TYR A C 1
ATOM 3306 O O . TYR A 1 419 ? -8.516 -36.656 11.695 1 28.77 419 TYR A O 1
ATOM 3314 N N . ALA A 1 420 ? -6.492 -36.594 12.086 1 26.94 420 ALA A N 1
ATOM 3315 C CA . ALA A 1 420 ? -6.758 -35.656 13.188 1 26.94 420 ALA A CA 1
ATOM 3316 C C . ALA A 1 420 ? -6.926 -34.25 12.68 1 26.94 420 ALA A C 1
ATOM 3318 O O . ALA A 1 420 ? -6.09 -33.75 11.922 1 26.94 420 ALA A O 1
ATOM 3319 N N . PRO A 1 421 ? -8.18 -33.719 12.578 1 26.67 421 PRO A N 1
ATOM 3320 C CA . PRO A 1 421 ? -8.414 -32.312 12.312 1 26.67 421 PRO A CA 1
ATOM 3321 C C . PRO A 1 421 ? -7.387 -31.406 12.977 1 26.67 421 PRO A C 1
ATOM 3323 O O . PRO A 1 421 ? -7.211 -31.469 14.195 1 26.67 421 PRO A O 1
ATOM 3326 N N . GLN A 1 422 ? -6.25 -31.453 12.531 1 22.95 422 GLN A N 1
ATOM 3327 C CA . GLN A 1 422 ? -5.461 -30.438 13.219 1 22.95 422 GLN A CA 1
ATOM 3328 C C . GLN A 1 422 ? -6.215 -29.109 13.289 1 22.95 422 GLN A C 1
ATOM 3330 O O . GLN A 1 422 ? -6.711 -28.625 12.281 1 22.95 422 GLN A O 1
ATOM 3335 N N . THR A 1 423 ? -6.969 -28.906 14.383 1 22.47 423 THR A N 1
ATOM 3336 C CA . THR A 1 423 ? -7.543 -27.656 14.867 1 22.47 423 THR A CA 1
ATOM 3337 C C . THR A 1 423 ? -6.609 -26.484 14.57 1 22.47 423 THR A C 1
ATOM 3339 O O . THR A 1 423 ? -5.508 -26.406 15.117 1 22.47 423 THR A O 1
ATOM 3342 N N . TYR A 1 424 ? -6.273 -26.359 13.422 1 19.28 424 TYR A N 1
ATOM 3343 C CA . TYR A 1 424 ? -5.648 -25.047 13.281 1 19.28 424 TYR A CA 1
ATOM 3344 C C . TYR A 1 424 ? -6.398 -24 14.086 1 19.28 424 TYR A C 1
ATOM 3346 O O . TYR A 1 424 ? -7.594 -23.781 13.875 1 19.28 424 TYR A O 1
ATOM 3354 N N . MET A 1 425 ? -6.203 -23.984 15.367 1 19.14 425 MET A N 1
ATOM 3355 C CA . MET A 1 425 ? -6.398 -22.797 16.188 1 19.14 425 MET A CA 1
ATOM 3356 C C . MET A 1 425 ? -5.746 -21.578 15.539 1 19.14 425 MET A C 1
ATOM 3358 O O . MET A 1 425 ? -4.648 -21.672 14.992 1 19.14 425 MET A O 1
ATOM 3362 N N . MET B 1 1 ? 24.75 -0.765 18.922 1 41.66 1 MET B N 1
ATOM 3363 C CA . MET B 1 1 ? 24.984 -1.131 17.516 1 41.66 1 MET B CA 1
ATOM 3364 C C . MET B 1 1 ? 25.594 0.033 16.75 1 41.66 1 MET B C 1
ATOM 3366 O O . MET B 1 1 ? 26.594 -0.136 16.047 1 41.66 1 MET B O 1
ATOM 3370 N N . VAL B 1 2 ? 25.109 1.194 16.906 1 46.28 2 VAL B N 1
ATOM 3371 C CA . VAL B 1 2 ? 25.672 2.357 16.234 1 46.28 2 VAL B CA 1
ATOM 3372 C C . VAL B 1 2 ? 27.125 2.541 16.641 1 46.28 2 VAL B C 1
ATOM 3374 O O . VAL B 1 2 ? 28 2.752 15.789 1 46.28 2 VAL B O 1
ATOM 3377 N N . LEU B 1 3 ? 27.328 2.404 17.891 1 44.38 3 LEU B N 1
ATOM 3378 C CA . LEU B 1 3 ? 28.672 2.643 18.406 1 44.38 3 LEU B CA 1
ATOM 3379 C C . LEU B 1 3 ? 29.672 1.646 17.812 1 44.38 3 LEU B C 1
ATOM 3381 O O . LEU B 1 3 ? 30.797 2.012 17.484 1 44.38 3 LEU B O 1
ATOM 3385 N N . SER B 1 4 ? 29.234 0.484 17.656 1 44.12 4 SER B N 1
ATOM 3386 C CA . SER B 1 4 ? 30.141 -0.537 17.141 1 44.12 4 SER B CA 1
ATOM 3387 C C . SER B 1 4 ? 30.5 -0.273 15.68 1 44.12 4 SER B C 1
ATOM 3389 O O . SER B 1 4 ? 31.641 -0.457 15.273 1 44.12 4 SER B O 1
ATOM 3391 N N . THR B 1 5 ? 29.562 0.087 14.859 1 47.22 5 THR B N 1
ATOM 3392 C CA . THR B 1 5 ? 29.797 0.345 13.438 1 47.22 5 THR B CA 1
ATOM 3393 C C . THR B 1 5 ? 30.719 1.546 13.258 1 47.22 5 THR B C 1
ATOM 3395 O O . THR B 1 5 ? 31.609 1.533 12.391 1 47.22 5 THR B O 1
ATOM 3398 N N . ILE B 1 6 ? 30.594 2.566 14.125 1 47.56 6 ILE B N 1
ATOM 3399 C CA . ILE B 1 6 ? 31.484 3.721 14.062 1 47.56 6 ILE B CA 1
ATOM 3400 C C . ILE B 1 6 ? 32.906 3.283 14.367 1 47.56 6 ILE B C 1
ATOM 3402 O O . ILE B 1 6 ? 33.875 3.756 13.727 1 47.56 6 ILE B O 1
ATOM 3406 N N . MET B 1 7 ? 33 2.357 15.141 1 44.06 7 MET B N 1
ATOM 3407 C CA . MET B 1 7 ? 34.312 1.932 15.602 1 44.06 7 MET B CA 1
ATOM 3408 C C . MET B 1 7 ? 35 1.039 14.562 1 44.06 7 MET B C 1
ATOM 3410 O O . MET B 1 7 ? 36.219 1.097 14.391 1 44.06 7 MET B O 1
ATOM 3414 N N . ASN B 1 8 ? 34.281 0.158 13.938 1 48.88 8 ASN B N 1
ATOM 3415 C CA . ASN B 1 8 ? 34.938 -0.843 13.094 1 48.88 8 ASN B CA 1
ATOM 3416 C C . ASN B 1 8 ? 34.844 -0.466 11.617 1 48.88 8 ASN B C 1
ATOM 3418 O O . ASN B 1 8 ? 35.406 -1.164 10.766 1 48.88 8 ASN B O 1
ATOM 3422 N N . GLY B 1 9 ? 34.344 0.65 11.227 1 55.5 9 GLY B N 1
ATOM 3423 C CA . GLY B 1 9 ? 34.219 1.123 9.859 1 55.5 9 GLY B CA 1
ATOM 3424 C C . GLY B 1 9 ? 32.875 0.813 9.234 1 55.5 9 GLY B C 1
ATOM 3425 O O . GLY B 1 9 ? 32.188 -0.107 9.664 1 55.5 9 GLY B O 1
ATOM 3426 N N . VAL B 1 10 ? 32.375 1.759 8.508 1 67.81 10 VAL B N 1
ATOM 3427 C CA . VAL B 1 10 ? 31.078 1.655 7.84 1 67.81 10 VAL B CA 1
ATOM 3428 C C . VAL B 1 10 ? 31.156 0.643 6.699 1 67.81 10 VAL B C 1
ATOM 3430 O O . VAL B 1 10 ? 31.969 0.807 5.773 1 67.81 10 VAL B O 1
ATOM 3433 N N . ASP B 1 11 ? 30.641 -0.566 6.934 1 79.56 11 ASP B N 1
ATOM 3434 C CA . ASP B 1 11 ? 30.578 -1.573 5.879 1 79.56 11 ASP B CA 1
ATOM 3435 C C . ASP B 1 11 ? 29.188 -1.63 5.254 1 79.56 11 ASP B C 1
ATOM 3437 O O . ASP B 1 11 ? 28.469 -0.628 5.234 1 79.56 11 ASP B O 1
ATOM 3441 N N . TRP B 1 12 ? 28.922 -2.777 4.672 1 81.88 12 TRP B N 1
ATOM 3442 C CA . TRP B 1 12 ? 27.656 -2.889 3.943 1 81.88 12 TRP B CA 1
ATOM 3443 C C . TRP B 1 12 ? 26.609 -3.609 4.777 1 81.88 12 TRP B C 1
ATOM 3445 O O . TRP B 1 12 ? 25.594 -4.078 4.246 1 81.88 12 TRP B O 1
ATOM 3455 N N . SER B 1 13 ? 26.859 -3.586 6.094 1 86.06 13 SER B N 1
ATOM 3456 C CA . SER B 1 13 ? 25.969 -4.324 6.98 1 86.06 13 SER B CA 1
ATOM 3457 C C . SER B 1 13 ? 24.719 -3.51 7.312 1 86.06 13 SER B C 1
ATOM 3459 O O . SER B 1 13 ? 24.719 -2.283 7.207 1 86.06 13 SER B O 1
ATOM 3461 N N . PRO B 1 14 ? 23.703 -4.199 7.664 1 90.31 14 PRO B N 1
ATOM 3462 C CA . PRO B 1 14 ? 22.5 -3.506 8.133 1 90.31 14 PRO B CA 1
ATOM 3463 C C . PRO B 1 14 ? 22.766 -2.617 9.344 1 90.31 14 PRO B C 1
ATOM 3465 O O . PRO B 1 14 ? 22.156 -1.544 9.469 1 90.31 14 PRO B O 1
ATOM 3468 N N . GLU B 1 15 ? 23.641 -3.025 10.188 1 90.5 15 GLU B N 1
ATOM 3469 C CA . GLU B 1 15 ? 24 -2.254 11.375 1 90.5 15 GLU B CA 1
ATOM 3470 C C . GLU B 1 15 ? 24.656 -0.934 11 1 90.5 15 GLU B C 1
ATOM 3472 O O . GLU B 1 15 ? 24.422 0.094 11.641 1 90.5 15 GLU B O 1
ATOM 3477 N N . SER B 1 16 ? 25.438 -1.043 9.977 1 90.12 16 SER B N 1
ATOM 3478 C CA . SER B 1 16 ? 26.062 0.182 9.492 1 90.12 16 SER B CA 1
ATOM 3479 C C . SER B 1 16 ? 25.031 1.145 8.922 1 90.12 16 SER B C 1
ATOM 3481 O O . SER B 1 16 ? 25.109 2.355 9.125 1 90.12 16 SER B O 1
ATOM 3483 N N . CYS B 1 17 ? 24.109 0.612 8.219 1 93.38 17 CYS B N 1
ATOM 3484 C CA . CYS B 1 17 ? 23.031 1.437 7.684 1 93.38 17 CYS B CA 1
ATOM 3485 C C . CYS B 1 17 ? 22.281 2.135 8.805 1 93.38 17 CYS B C 1
ATOM 3487 O O . CYS B 1 17 ? 22.047 3.344 8.75 1 93.38 17 CYS B O 1
ATOM 3489 N N . LEU B 1 18 ? 21.969 1.392 9.836 1 94.69 18 LEU B N 1
ATOM 3490 C CA . LEU B 1 18 ? 21.25 1.928 10.984 1 94.69 18 LEU B CA 1
ATOM 3491 C C . LEU B 1 18 ? 22.047 3.025 11.672 1 94.69 18 LEU B C 1
ATOM 3493 O O . LEU B 1 18 ? 21.5 4.078 12.016 1 94.69 18 LEU B O 1
ATOM 3497 N N . ALA B 1 19 ? 23.281 2.764 11.844 1 93.25 19 ALA B N 1
ATOM 3498 C CA . ALA B 1 19 ? 24.156 3.744 12.492 1 93.25 19 ALA B CA 1
ATOM 3499 C C . ALA B 1 19 ? 24.203 5.039 11.68 1 93.25 19 ALA B C 1
ATOM 3501 O O . ALA B 1 19 ? 24.156 6.133 12.25 1 93.25 19 ALA B O 1
ATOM 3502 N N . LEU B 1 20 ? 24.344 4.914 10.414 1 94.62 20 LEU B N 1
ATOM 3503 C CA . LEU B 1 20 ? 24.406 6.078 9.539 1 94.62 20 LEU B CA 1
ATOM 3504 C C . LEU B 1 20 ? 23.109 6.883 9.617 1 94.62 20 LEU B C 1
ATOM 3506 O O . LEU B 1 20 ? 23.141 8.117 9.633 1 94.62 20 LEU B O 1
ATOM 3510 N N . LEU B 1 21 ? 21.984 6.199 9.68 1 96.69 21 LEU B N 1
ATOM 3511 C CA . LEU B 1 21 ? 20.688 6.875 9.773 1 96.69 21 LEU B CA 1
ATOM 3512 C C . LEU B 1 21 ? 20.562 7.602 11.109 1 96.69 21 LEU B C 1
ATOM 3514 O O . LEU B 1 21 ? 20.062 8.727 11.164 1 96.69 21 LEU B O 1
ATOM 3518 N N . VAL B 1 22 ? 21.047 6.945 12.148 1 95.25 22 VAL B N 1
ATOM 3519 C CA . VAL B 1 22 ? 21.016 7.574 13.461 1 95.25 22 VAL B CA 1
ATOM 3520 C C . VAL B 1 22 ? 21.891 8.82 13.461 1 95.25 22 VAL B C 1
ATOM 3522 O O . VAL B 1 22 ? 21.5 9.867 13.992 1 95.25 22 VAL B O 1
ATOM 3525 N N . CYS B 1 23 ? 23 8.727 12.828 1 95.06 23 CYS B N 1
ATOM 3526 C CA . CYS B 1 23 ? 23.891 9.875 12.719 1 95.06 23 CYS B CA 1
ATOM 3527 C C . CYS B 1 23 ? 23.25 10.984 11.891 1 95.06 23 CYS B C 1
ATOM 3529 O O . CYS B 1 23 ? 23.359 12.164 12.234 1 95.06 23 CYS B O 1
ATOM 3531 N N . ALA B 1 24 ? 22.625 10.625 10.797 1 96.56 24 ALA B N 1
ATOM 3532 C CA . ALA B 1 24 ? 21.953 11.609 9.961 1 96.56 24 ALA B CA 1
ATOM 3533 C C . ALA B 1 24 ? 20.891 12.359 10.75 1 96.56 24 ALA B C 1
ATOM 3535 O O . ALA B 1 24 ? 20.859 13.586 10.766 1 96.56 24 ALA B O 1
ATOM 3536 N N . LEU B 1 25 ? 20.078 11.633 11.461 1 96.81 25 LEU B N 1
ATOM 3537 C CA . LEU B 1 25 ? 19 12.227 12.258 1 96.81 25 LEU B CA 1
ATOM 3538 C C . LEU B 1 25 ? 19.562 13.016 13.43 1 96.81 25 LEU B C 1
ATOM 3540 O O . LEU B 1 25 ? 19.062 14.086 13.766 1 96.81 25 LEU B O 1
ATOM 3544 N N . GLY B 1 26 ? 20.609 12.508 14.008 1 95.25 26 GLY B N 1
ATOM 3545 C CA . GLY B 1 26 ? 21.266 13.211 15.094 1 95.25 26 GLY B CA 1
ATOM 3546 C C . GLY B 1 26 ? 21.844 14.547 14.672 1 95.25 26 GLY B C 1
ATOM 3547 O O . GLY B 1 26 ? 21.812 15.508 15.438 1 95.25 26 GLY B O 1
ATOM 3548 N N . SER B 1 27 ? 22.312 14.594 13.484 1 94.62 27 SER B N 1
ATOM 3549 C CA . SER B 1 27 ? 22.922 15.82 12.969 1 94.62 27 SER B CA 1
ATOM 3550 C C . SER B 1 27 ? 21.875 16.906 12.758 1 94.62 27 SER B C 1
ATOM 3552 O O . SER B 1 27 ? 22.188 18.094 12.844 1 94.62 27 SER B O 1
ATOM 3554 N N . LEU B 1 28 ? 20.609 16.531 12.555 1 94.88 28 LEU B N 1
ATOM 3555 C CA . LEU B 1 28 ? 19.531 17.484 12.32 1 94.88 28 LEU B CA 1
ATOM 3556 C C . LEU B 1 28 ? 18.844 17.844 13.625 1 94.88 28 LEU B C 1
ATOM 3558 O O . LEU B 1 28 ? 18.094 18.828 13.68 1 94.88 28 LEU B O 1
ATOM 3562 N N . SER B 1 29 ? 19.062 17.031 14.617 1 90.94 29 SER B N 1
ATOM 3563 C CA . SER B 1 29 ? 18.328 17.203 15.875 1 90.94 29 SER B CA 1
ATOM 3564 C C . SER B 1 29 ? 18.844 18.406 16.656 1 90.94 29 SER B C 1
ATOM 3566 O O . SER B 1 29 ? 20.062 18.625 16.75 1 90.94 29 SER B O 1
ATOM 3568 N N . THR B 1 30 ? 17.922 19.266 17.062 1 88.31 30 THR B N 1
ATOM 3569 C CA . THR B 1 30 ? 18.219 20.406 17.906 1 88.31 30 THR B CA 1
ATOM 3570 C C . THR B 1 30 ? 17.266 20.453 19.109 1 88.31 30 THR B C 1
ATOM 3572 O O . THR B 1 30 ? 16.25 19.75 19.125 1 88.31 30 THR B O 1
ATOM 3575 N N . SER B 1 31 ? 17.625 21.219 20.094 1 84.06 31 SER B N 1
ATOM 3576 C CA . SER B 1 31 ? 16.703 21.438 21.203 1 84.06 31 SER B CA 1
ATOM 3577 C C . SER B 1 31 ? 15.445 22.156 20.734 1 84.06 31 SER B C 1
ATOM 3579 O O . SER B 1 31 ? 15.469 22.859 19.719 1 84.06 31 SER B O 1
ATOM 3581 N N . PHE B 1 32 ? 14.445 21.953 21.469 1 81.06 32 PHE B N 1
ATOM 3582 C CA . PHE B 1 32 ? 13.172 22.562 21.094 1 81.06 32 PHE B CA 1
ATOM 3583 C C . PHE B 1 32 ? 13.312 24.078 20.969 1 81.06 32 PHE B C 1
ATOM 3585 O O . PHE B 1 32 ? 13.781 24.734 21.891 1 81.06 32 PHE B O 1
ATOM 3592 N N . GLY B 1 33 ? 12.992 24.578 19.844 1 81.62 33 GLY B N 1
ATOM 3593 C CA . GLY B 1 33 ? 13.172 25.969 19.484 1 81.62 33 GLY B CA 1
ATOM 3594 C C . GLY B 1 33 ? 13.617 26.172 18.047 1 81.62 33 GLY B C 1
ATOM 3595 O O . GLY B 1 33 ? 13.57 25.234 17.234 1 81.62 33 GLY B O 1
ATOM 3596 N N . PRO B 1 34 ? 14.07 27.328 17.719 1 86.5 34 PRO B N 1
ATOM 3597 C CA . PRO B 1 34 ? 14.477 27.609 16.328 1 86.5 34 PRO B CA 1
ATOM 3598 C C . PRO B 1 34 ? 15.68 26.781 15.891 1 86.5 34 PRO B C 1
ATOM 3600 O O . PRO B 1 34 ? 16.672 26.703 16.609 1 86.5 34 PRO B O 1
ATOM 3603 N N . SER B 1 35 ? 15.555 26.109 14.781 1 88.81 35 SER B N 1
ATOM 3604 C CA . SER B 1 35 ? 16.578 25.203 14.266 1 88.81 35 SER B CA 1
ATOM 3605 C C . SER B 1 35 ? 17.5 25.922 13.281 1 88.81 35 SER B C 1
ATOM 3607 O O . SER B 1 35 ? 17.766 25.406 12.188 1 88.81 35 SER B O 1
ATOM 3609 N N . HIS B 1 36 ? 18.156 26.984 13.68 1 88.88 36 HIS B N 1
ATOM 3610 C CA . HIS B 1 36 ? 19.016 27.766 12.797 1 88.88 36 HIS B CA 1
ATOM 3611 C C . HIS B 1 36 ? 20.25 26.969 12.383 1 88.88 36 HIS B C 1
ATOM 3613 O O . HIS B 1 36 ? 20.719 27.094 11.258 1 88.88 36 HIS B O 1
ATOM 3619 N N . ASP B 1 37 ? 20.625 26.078 13.227 1 91.19 37 ASP B N 1
ATOM 3620 C CA . ASP B 1 37 ? 21.875 25.359 13.023 1 91.19 37 ASP B CA 1
ATOM 3621 C C . ASP B 1 37 ? 21.656 24.078 12.211 1 91.19 37 ASP B C 1
ATOM 3623 O O . ASP B 1 37 ? 22.578 23.297 12 1 91.19 37 ASP B O 1
ATOM 3627 N N . ALA B 1 38 ? 20.5 23.922 11.82 1 93.75 38 ALA B N 1
ATOM 3628 C CA . ALA B 1 38 ? 20.188 22.719 11.055 1 93.75 38 ALA B CA 1
ATOM 3629 C C . ALA B 1 38 ? 19.469 23.062 9.758 1 93.75 38 ALA B C 1
ATOM 3631 O O . ALA B 1 38 ? 18.594 22.312 9.312 1 93.75 38 ALA B O 1
ATOM 3632 N N . MET B 1 39 ? 19.828 24.188 9.203 1 94.62 39 MET B N 1
ATOM 3633 C CA . MET B 1 39 ? 19.25 24.656 7.945 1 94.62 39 MET B CA 1
ATOM 3634 C C . MET B 1 39 ? 20.188 24.344 6.773 1 94.62 39 MET B C 1
ATOM 3636 O O . MET B 1 39 ? 21.375 24.125 6.969 1 94.62 39 MET B O 1
ATOM 3640 N N . PRO B 1 40 ? 19.578 24.266 5.574 1 94.44 40 PRO B N 1
ATOM 3641 C CA . PRO B 1 40 ? 20.453 24.062 4.41 1 94.44 40 PRO B CA 1
ATOM 3642 C C . PRO B 1 40 ? 21.609 25.047 4.355 1 94.44 40 PRO B C 1
ATOM 3644 O O . PRO B 1 40 ? 21.406 26.25 4.574 1 94.44 40 PRO B O 1
ATOM 3647 N N . GLY B 1 41 ? 22.734 24.594 4.004 1 92.81 41 GLY B N 1
ATOM 3648 C CA . GLY B 1 41 ? 23.922 25.438 3.965 1 92.81 41 GLY B CA 1
ATOM 3649 C C . GLY B 1 41 ? 24.781 25.328 5.207 1 92.81 41 GLY B C 1
ATOM 3650 O O . GLY B 1 41 ? 25.953 25.688 5.188 1 92.81 41 GLY B O 1
ATOM 3651 N N . THR B 1 42 ? 24.25 24.859 6.359 1 94.94 42 THR B N 1
ATOM 3652 C CA . THR B 1 42 ? 25.016 24.672 7.586 1 94.94 42 THR B CA 1
ATOM 3653 C C . THR B 1 42 ? 25.797 23.359 7.531 1 94.94 42 THR B C 1
ATOM 3655 O O . THR B 1 42 ? 25.5 22.484 6.719 1 94.94 42 THR B O 1
ATOM 3658 N N . ILE B 1 43 ? 26.781 23.266 8.375 1 93.62 43 ILE B N 1
ATOM 3659 C CA . ILE B 1 43 ? 27.625 22.078 8.461 1 93.62 43 ILE B CA 1
ATOM 3660 C C . ILE B 1 43 ? 26.781 20.891 8.93 1 93.62 43 ILE B C 1
ATOM 3662 O O . ILE B 1 43 ? 26.891 19.797 8.383 1 93.62 43 ILE B O 1
ATOM 3666 N N . ALA B 1 44 ? 25.938 21.141 9.922 1 94.38 44 ALA B N 1
ATOM 3667 C CA . ALA B 1 44 ? 25.094 20.078 10.484 1 94.38 44 ALA B CA 1
ATOM 3668 C C . ALA B 1 44 ? 24.156 19.5 9.43 1 94.38 44 ALA B C 1
ATOM 3670 O O . ALA B 1 44 ? 24.031 18.281 9.305 1 94.38 44 ALA B O 1
ATOM 3671 N N . TYR B 1 45 ? 23.609 20.328 8.656 1 95.81 45 TYR B N 1
ATOM 3672 C CA . TYR B 1 45 ? 22.703 19.891 7.605 1 95.81 45 TYR B CA 1
ATOM 3673 C C . TYR B 1 45 ? 23.438 19.109 6.527 1 95.81 45 TYR B C 1
ATOM 3675 O O . TYR B 1 45 ? 22.969 18.062 6.07 1 95.81 45 TYR B O 1
ATOM 3683 N N . ASN B 1 46 ? 24.594 19.594 6.164 1 94.69 46 ASN B N 1
ATOM 3684 C CA . ASN B 1 46 ? 25.375 18.906 5.141 1 94.69 46 ASN B CA 1
ATOM 3685 C C . ASN B 1 46 ? 25.844 17.531 5.613 1 94.69 46 ASN B C 1
ATOM 3687 O O . ASN B 1 46 ? 25.844 16.578 4.84 1 94.69 46 ASN B O 1
ATOM 3691 N N . ASN B 1 47 ? 26.234 17.516 6.848 1 93.81 47 ASN B N 1
ATOM 3692 C CA . ASN B 1 47 ? 26.609 16.219 7.422 1 93.81 47 ASN B CA 1
ATOM 3693 C C . ASN B 1 47 ? 25.438 15.25 7.418 1 93.81 47 ASN B C 1
ATOM 3695 O O . ASN B 1 47 ? 25.594 14.078 7.078 1 93.81 47 ASN B O 1
ATOM 3699 N N . ALA B 1 48 ? 24.266 15.766 7.805 1 96.31 48 ALA B N 1
ATOM 3700 C CA . ALA B 1 48 ? 23.062 14.93 7.824 1 96.31 48 ALA B CA 1
ATOM 3701 C C . ALA B 1 48 ? 22.781 14.336 6.441 1 96.31 48 ALA B C 1
ATOM 3703 O O . ALA B 1 48 ? 22.531 13.141 6.312 1 96.31 48 ALA B O 1
ATOM 3704 N N . MET B 1 49 ? 22.969 15.133 5.426 1 95.56 49 MET B N 1
ATOM 3705 C CA . MET B 1 49 ? 22.719 14.703 4.055 1 95.56 49 MET B CA 1
ATOM 3706 C C . MET B 1 49 ? 23.734 13.664 3.615 1 95.56 49 MET B C 1
ATOM 3708 O O . MET B 1 49 ? 23.391 12.688 2.941 1 95.56 49 MET B O 1
ATOM 3712 N N . ALA B 1 50 ? 24.938 13.836 4.012 1 93.19 50 ALA B N 1
ATOM 3713 C CA . ALA B 1 50 ? 26 12.914 3.645 1 93.19 50 ALA B CA 1
ATOM 3714 C C . ALA B 1 50 ? 25.797 11.547 4.301 1 93.19 50 ALA B C 1
ATOM 3716 O O . ALA B 1 50 ? 25.938 10.508 3.65 1 93.19 50 ALA B O 1
ATOM 3717 N N . PHE B 1 51 ? 25.469 11.602 5.594 1 94.31 51 PHE B N 1
ATOM 3718 C CA . PHE B 1 51 ? 25.203 10.359 6.305 1 94.31 51 PHE B CA 1
ATOM 3719 C C . PHE B 1 51 ? 24.016 9.625 5.68 1 94.31 51 PHE B C 1
ATOM 3721 O O . PHE B 1 51 ? 24.047 8.406 5.512 1 94.31 51 PHE B O 1
ATOM 3728 N N . PHE B 1 52 ? 23.016 10.375 5.344 1 96.31 52 PHE B N 1
ATOM 3729 C CA . PHE B 1 52 ? 21.828 9.773 4.77 1 96.31 52 PHE B CA 1
ATOM 3730 C C . PHE B 1 52 ? 22.141 9.141 3.416 1 96.31 52 PHE B C 1
ATOM 3732 O O . PHE B 1 52 ? 21.688 8.031 3.127 1 96.31 52 PHE B O 1
ATOM 3739 N N . GLN B 1 53 ? 22.891 9.797 2.602 1 92.69 53 GLN B N 1
ATOM 3740 C CA . GLN B 1 53 ? 23.25 9.273 1.291 1 92.69 53 GLN B CA 1
ATOM 3741 C C . GLN B 1 53 ? 24.047 7.973 1.421 1 92.69 53 GLN B C 1
ATOM 3743 O O . GLN B 1 53 ? 23.844 7.035 0.647 1 92.69 53 GLN B O 1
ATOM 3748 N N . ALA B 1 54 ? 24.922 7.988 2.357 1 91.31 54 ALA B N 1
ATOM 3749 C CA . ALA B 1 54 ? 25.672 6.766 2.615 1 91.31 54 ALA B CA 1
ATOM 3750 C C . ALA B 1 54 ? 24.75 5.633 3.053 1 91.31 54 ALA B C 1
ATOM 3752 O O . ALA B 1 54 ? 24.953 4.48 2.662 1 91.31 54 ALA B O 1
ATOM 3753 N N . ALA B 1 55 ? 23.766 5.965 3.877 1 94.44 55 ALA B N 1
ATOM 3754 C CA . ALA B 1 55 ? 22.781 4.969 4.312 1 94.44 55 ALA B CA 1
ATOM 3755 C C . ALA B 1 55 ? 21.953 4.461 3.133 1 94.44 55 ALA B C 1
ATOM 3757 O O . ALA B 1 55 ? 21.672 3.266 3.037 1 94.44 55 ALA B O 1
ATOM 3758 N N . GLN B 1 56 ? 21.578 5.352 2.221 1 94.44 56 GLN B N 1
ATOM 3759 C CA . GLN B 1 56 ? 20.766 4.988 1.062 1 94.44 56 GLN B CA 1
ATOM 3760 C C . GLN B 1 56 ? 21.453 3.908 0.23 1 94.44 56 GLN B C 1
ATOM 3762 O O . GLN B 1 56 ? 20.797 3.01 -0.295 1 94.44 56 GLN B O 1
ATOM 3767 N N . LYS B 1 57 ? 22.719 3.988 0.184 1 89.88 57 LYS B N 1
ATOM 3768 C CA . LYS B 1 57 ? 23.484 3.021 -0.596 1 89.88 57 LYS B CA 1
ATOM 3769 C C . LYS B 1 57 ? 23.391 1.624 0.012 1 89.88 57 LYS B C 1
ATOM 3771 O O . LYS B 1 57 ? 23.719 0.632 -0.645 1 89.88 57 LYS B O 1
ATOM 3776 N N . ARG B 1 58 ? 22.953 1.57 1.207 1 91.69 58 ARG B N 1
ATOM 3777 C CA . ARG B 1 58 ? 22.859 0.292 1.905 1 91.69 58 ARG B CA 1
ATOM 3778 C C . ARG B 1 58 ? 21.422 -0.17 2.023 1 91.69 58 ARG B C 1
ATOM 3780 O O . ARG B 1 58 ? 21.156 -1.352 2.26 1 91.69 58 ARG B O 1
ATOM 3787 N N . LEU B 1 59 ? 20.484 0.758 1.849 1 94.12 59 LEU B N 1
ATOM 3788 C CA . LEU B 1 59 ? 19.062 0.48 2.08 1 94.12 59 LEU B CA 1
ATOM 3789 C C . LEU B 1 59 ? 18.547 -0.536 1.072 1 94.12 59 LEU B C 1
ATOM 3791 O O . LEU B 1 59 ? 17.641 -1.311 1.382 1 94.12 59 LEU B O 1
ATOM 3795 N N . GLY B 1 60 ? 19.078 -0.534 -0.108 1 93.06 60 GLY B N 1
ATOM 3796 C CA . GLY B 1 60 ? 18.609 -1.449 -1.137 1 93.06 60 GLY B CA 1
ATOM 3797 C C . GLY B 1 60 ? 18.75 -2.908 -0.747 1 93.06 60 GLY B C 1
ATOM 3798 O O . GLY B 1 60 ? 17.938 -3.746 -1.153 1 93.06 60 GLY B O 1
ATOM 3799 N N . LEU B 1 61 ? 19.734 -3.18 0.062 1 91.31 61 LEU B N 1
ATOM 3800 C CA . LEU B 1 61 ? 19.984 -4.543 0.51 1 91.31 61 LEU B CA 1
ATOM 3801 C C . LEU B 1 61 ? 18.953 -4.977 1.548 1 91.31 61 LEU B C 1
ATOM 3803 O O . LEU B 1 61 ? 18.734 -6.172 1.754 1 91.31 61 LEU B O 1
ATOM 3807 N N . LEU B 1 62 ? 18.312 -3.998 2.102 1 93.38 62 LEU B N 1
ATOM 3808 C CA . LEU B 1 62 ? 17.438 -4.281 3.234 1 93.38 62 LEU B CA 1
ATOM 3809 C C . LEU B 1 62 ? 16 -4.48 2.777 1 93.38 62 LEU B C 1
ATOM 3811 O O . LEU B 1 62 ? 15.172 -4.977 3.535 1 93.38 62 LEU B O 1
ATOM 3815 N N . ILE B 1 63 ? 15.695 -4.18 1.533 1 93.5 63 ILE B N 1
ATOM 3816 C CA . ILE B 1 63 ? 14.336 -4.312 1.024 1 93.5 63 ILE B CA 1
ATOM 3817 C C . ILE B 1 63 ? 13.922 -5.781 1.022 1 93.5 63 ILE B C 1
ATOM 3819 O O . ILE B 1 63 ? 12.781 -6.113 1.339 1 93.5 63 ILE B O 1
ATOM 3823 N N . SER B 1 64 ? 14.859 -6.629 0.737 1 91.38 64 SER B N 1
ATOM 3824 C CA . SER B 1 64 ? 14.562 -8.055 0.653 1 91.38 64 SER B CA 1
ATOM 3825 C C . SER B 1 64 ? 14.977 -8.781 1.928 1 91.38 64 SER B C 1
ATOM 3827 O O . SER B 1 64 ? 15.023 -10.016 1.958 1 91.38 64 SER B O 1
ATOM 3829 N N . SER B 1 65 ? 15.281 -8.016 2.971 1 90 65 SER B N 1
ATOM 3830 C CA . SER B 1 65 ? 15.672 -8.633 4.234 1 90 65 SER B CA 1
ATOM 3831 C C . SER B 1 65 ? 14.445 -9.055 5.039 1 90 65 SER B C 1
ATOM 3833 O O . SER B 1 65 ? 13.422 -8.367 5.031 1 90 65 SER B O 1
ATOM 3835 N N . ASP B 1 66 ? 14.594 -10.164 5.734 1 89.44 66 ASP B N 1
ATOM 3836 C CA . ASP B 1 66 ? 13.516 -10.633 6.602 1 89.44 66 ASP B CA 1
ATOM 3837 C C . ASP B 1 66 ? 13.758 -10.227 8.055 1 89.44 66 ASP B C 1
ATOM 3839 O O . ASP B 1 66 ? 12.953 -10.531 8.93 1 89.44 66 ASP B O 1
ATOM 3843 N N . GLU B 1 67 ? 14.82 -9.531 8.227 1 89.81 67 GLU B N 1
ATOM 3844 C CA . GLU B 1 67 ? 15.172 -9.117 9.578 1 89.81 67 GLU B CA 1
ATOM 3845 C C . GLU B 1 67 ? 14.516 -7.781 9.93 1 89.81 67 GLU B C 1
ATOM 3847 O O . GLU B 1 67 ? 14.336 -6.926 9.062 1 89.81 67 GLU B O 1
ATOM 3852 N N . LEU B 1 68 ? 14.281 -7.633 11.195 1 92.25 68 LEU B N 1
ATOM 3853 C CA . LEU B 1 68 ? 13.594 -6.449 11.703 1 92.25 68 LEU B CA 1
ATOM 3854 C C . LEU B 1 68 ? 14.414 -5.191 11.43 1 92.25 68 LEU B C 1
ATOM 3856 O O . LEU B 1 68 ? 13.859 -4.098 11.289 1 92.25 68 LEU B O 1
ATOM 3860 N N . ILE B 1 69 ? 15.68 -5.32 11.336 1 93.56 69 ILE B N 1
ATOM 3861 C CA . ILE B 1 69 ? 16.562 -4.164 11.141 1 93.56 69 ILE B CA 1
ATOM 3862 C C . ILE B 1 69 ? 16.234 -3.496 9.812 1 93.56 69 ILE B C 1
ATOM 3864 O O . ILE B 1 69 ? 16.406 -2.283 9.656 1 93.56 69 ILE B O 1
ATOM 3868 N N . GLY B 1 70 ? 15.734 -4.27 8.805 1 95.06 70 GLY B N 1
ATOM 3869 C CA . GLY B 1 70 ? 15.32 -3.701 7.531 1 95.06 70 GLY B CA 1
ATOM 3870 C C . GLY B 1 70 ? 14.219 -2.666 7.672 1 95.06 70 GLY B C 1
ATOM 3871 O O . GLY B 1 70 ? 14.438 -1.48 7.418 1 95.06 70 GLY B O 1
ATOM 3872 N N . PRO B 1 71 ? 13.109 -3.109 8.219 1 96.06 71 PRO B N 1
ATOM 3873 C CA . PRO B 1 71 ? 12.016 -2.16 8.453 1 96.06 71 PRO B CA 1
ATOM 3874 C C . PRO B 1 71 ? 12.43 -1 9.359 1 96.06 71 PRO B C 1
ATOM 3876 O O . PRO B 1 71 ? 11.953 0.125 9.18 1 96.06 71 PRO B O 1
ATOM 3879 N N . GLN B 1 72 ? 13.266 -1.241 10.281 1 95.75 72 GLN B N 1
ATOM 3880 C CA . GLN B 1 72 ? 13.727 -0.178 11.164 1 95.75 72 GLN B CA 1
ATOM 3881 C C . GLN B 1 72 ? 14.492 0.888 10.391 1 95.75 72 GLN B C 1
ATOM 3883 O O . GLN B 1 72 ? 14.25 2.084 10.562 1 95.75 72 GLN B O 1
ATOM 3888 N N . CYS B 1 73 ? 15.398 0.426 9.594 1 97.44 73 CYS B N 1
ATOM 3889 C CA . CYS B 1 73 ? 16.188 1.354 8.789 1 97.44 73 CYS B CA 1
ATOM 3890 C C . CYS B 1 73 ? 15.289 2.119 7.816 1 97.44 73 CYS B C 1
ATOM 3892 O O . CYS B 1 73 ? 15.438 3.334 7.66 1 97.44 73 CYS B O 1
ATOM 3894 N N . LEU B 1 74 ? 14.398 1.415 7.199 1 98 74 LEU B N 1
ATOM 3895 C CA . LEU B 1 74 ? 13.484 2.055 6.254 1 98 74 LEU B CA 1
ATOM 3896 C C . LEU B 1 74 ? 12.609 3.084 6.961 1 98 74 LEU B C 1
ATOM 3898 O O . LEU B 1 74 ? 12.375 4.176 6.434 1 98 74 LEU B O 1
ATOM 3902 N N . PHE B 1 75 ? 12.148 2.793 8.172 1 97.81 75 PHE B N 1
ATOM 3903 C CA . PHE B 1 75 ? 11.344 3.736 8.938 1 97.81 75 PHE B CA 1
ATOM 3904 C C . PHE B 1 75 ? 12.133 5 9.25 1 97.81 75 PHE B C 1
ATOM 3906 O O . PHE B 1 75 ? 11.648 6.113 9.039 1 97.81 75 PHE B O 1
ATOM 3913 N N . LEU B 1 76 ? 13.305 4.785 9.734 1 98.12 76 LEU B N 1
ATOM 3914 C CA . LEU B 1 76 ? 14.133 5.934 10.102 1 98.12 76 LEU B CA 1
ATOM 3915 C C . LEU B 1 76 ? 14.469 6.77 8.875 1 98.12 76 LEU B C 1
ATOM 3917 O O . LEU B 1 76 ? 14.586 7.996 8.961 1 98.12 76 LEU B O 1
ATOM 3921 N N . ALA B 1 77 ? 14.648 6.121 7.719 1 98.44 77 ALA B N 1
ATOM 3922 C CA . ALA B 1 77 ? 14.844 6.871 6.477 1 98.44 77 ALA B CA 1
ATOM 3923 C C . ALA B 1 77 ? 13.633 7.754 6.18 1 98.44 77 ALA B C 1
ATOM 3925 O O . ALA B 1 77 ? 13.789 8.898 5.738 1 98.44 77 ALA B O 1
ATOM 3926 N N . GLY B 1 78 ? 12.445 7.238 6.398 1 98.44 78 GLY B N 1
ATOM 3927 C CA . GLY B 1 78 ? 11.242 8.039 6.266 1 98.44 78 GLY B CA 1
ATOM 3928 C C . GLY B 1 78 ? 11.203 9.227 7.203 1 98.44 78 GLY B C 1
ATOM 3929 O O . GLY B 1 78 ? 10.844 10.336 6.797 1 98.44 78 GLY B O 1
ATOM 3930 N N . VAL B 1 79 ? 11.633 8.953 8.438 1 97.69 79 VAL B N 1
ATOM 3931 C CA . VAL B 1 79 ? 11.68 10.031 9.422 1 97.69 79 VAL B CA 1
ATOM 3932 C C . VAL B 1 79 ? 12.633 11.125 8.953 1 97.69 79 VAL B C 1
ATOM 3934 O O . VAL B 1 79 ? 12.328 12.312 9.062 1 97.69 79 VAL B O 1
ATOM 3937 N N . PHE B 1 80 ? 13.781 10.742 8.453 1 98.19 80 PHE B N 1
ATOM 3938 C CA . PHE B 1 80 ? 14.742 11.703 7.938 1 98.19 80 PHE B CA 1
ATOM 3939 C C . PHE B 1 80 ? 14.125 12.547 6.824 1 98.19 80 PHE B C 1
ATOM 3941 O O . PHE B 1 80 ? 14.266 13.773 6.82 1 98.19 80 PHE B O 1
ATOM 3948 N N . MET B 1 81 ? 13.438 11.875 5.898 1 97.88 81 MET B N 1
ATOM 3949 C CA . MET B 1 81 ? 12.805 12.578 4.785 1 97.88 81 MET B CA 1
ATOM 3950 C C . MET B 1 81 ? 11.758 13.562 5.289 1 97.88 81 MET B C 1
ATOM 3952 O O . MET B 1 81 ? 11.602 14.648 4.734 1 97.88 81 MET B O 1
ATOM 3956 N N . MET B 1 82 ? 11.047 13.188 6.336 1 96.69 82 MET B N 1
ATOM 3957 C CA . MET B 1 82 ? 10.094 14.117 6.934 1 96.69 82 MET B CA 1
ATOM 3958 C C . MET B 1 82 ? 10.805 15.344 7.492 1 96.69 82 MET B C 1
ATOM 3960 O O . MET B 1 82 ? 10.312 16.469 7.355 1 96.69 82 MET B O 1
ATOM 3964 N N . CYS B 1 83 ? 11.945 15.125 8.102 1 96.75 83 CYS B N 1
ATOM 3965 C CA . CYS B 1 83 ? 12.68 16.203 8.742 1 96.75 83 CYS B CA 1
ATOM 3966 C C . CYS B 1 83 ? 13.258 17.172 7.707 1 96.75 83 CYS B C 1
ATOM 3968 O O . CYS B 1 83 ? 13.492 18.344 8.008 1 96.75 83 CYS B O 1
ATOM 3970 N N . VAL B 1 84 ? 13.461 16.703 6.547 1 96.88 84 VAL B N 1
ATOM 3971 C CA . VAL B 1 84 ? 13.984 17.594 5.52 1 96.88 84 VAL B CA 1
ATOM 3972 C C . VAL B 1 84 ? 12.859 17.984 4.559 1 96.88 84 VAL B C 1
ATOM 3974 O O . VAL B 1 84 ? 13.117 18.344 3.406 1 96.88 84 VAL B O 1
ATOM 3977 N N . PHE B 1 85 ? 11.656 17.797 4.91 1 96 85 PHE B N 1
ATOM 3978 C CA . PHE B 1 85 ? 10.43 18.312 4.312 1 96 85 PHE B CA 1
ATOM 3979 C C . PHE B 1 85 ? 10.195 17.703 2.936 1 96 85 PHE B C 1
ATOM 3981 O O . PHE B 1 85 ? 9.898 18.406 1.976 1 96 85 PHE B O 1
ATOM 3988 N N . GLN B 1 86 ? 10.359 16.391 2.809 1 95.25 86 GLN B N 1
ATOM 3989 C CA . GLN B 1 86 ? 10.031 15.586 1.632 1 95.25 86 GLN B CA 1
ATOM 3990 C C . GLN B 1 86 ? 9.008 14.508 1.972 1 95.25 86 GLN B C 1
ATOM 3992 O O . GLN B 1 86 ? 9.328 13.312 1.943 1 95.25 86 GLN B O 1
ATOM 3997 N N . PRO B 1 87 ? 7.809 14.93 2.186 1 94.69 87 PRO B N 1
ATOM 3998 C CA . PRO B 1 87 ? 6.812 13.992 2.723 1 94.69 87 PRO B CA 1
ATOM 3999 C C . PRO B 1 87 ? 6.492 12.859 1.758 1 94.69 87 PRO B C 1
ATOM 4001 O O . PRO B 1 87 ? 6.266 11.719 2.189 1 94.69 87 PRO B O 1
ATOM 4004 N N . LEU B 1 88 ? 6.434 13.086 0.507 1 93.38 88 LEU B N 1
ATOM 4005 C CA . LEU B 1 88 ? 6.102 12.031 -0.445 1 93.38 88 LEU B CA 1
ATOM 4006 C C . LEU B 1 88 ? 7.184 10.961 -0.467 1 93.38 88 LEU B C 1
ATOM 4008 O O . LEU B 1 88 ? 6.875 9.766 -0.524 1 93.38 88 LEU B O 1
ATOM 4012 N N . LYS B 1 89 ? 8.422 11.391 -0.442 1 95.94 89 LYS B N 1
ATOM 4013 C CA . LYS B 1 89 ? 9.523 10.438 -0.358 1 95.94 89 LYS B CA 1
ATOM 4014 C C . LYS B 1 89 ? 9.516 9.695 0.977 1 95.94 89 LYS B C 1
ATOM 4016 O O . LYS B 1 89 ? 9.82 8.508 1.036 1 95.94 89 LYS B O 1
ATOM 4021 N N . ALA B 1 90 ? 9.172 10.484 2.023 1 97.31 90 ALA B N 1
ATOM 4022 C CA . ALA B 1 90 ? 9.016 9.844 3.33 1 97.31 90 ALA B CA 1
ATOM 4023 C C . ALA B 1 90 ? 7.969 8.742 3.283 1 97.31 90 ALA B C 1
ATOM 4025 O O . ALA B 1 90 ? 8.18 7.652 3.828 1 97.31 90 ALA B O 1
ATOM 4026 N N . TRP B 1 91 ? 6.887 8.992 2.65 1 96.19 91 TRP B N 1
ATOM 4027 C CA . TRP B 1 91 ? 5.797 8.031 2.539 1 96.19 91 TRP B CA 1
ATOM 4028 C C . TRP B 1 91 ? 6.277 6.73 1.904 1 96.19 91 TRP B C 1
ATOM 4030 O O . TRP B 1 91 ? 5.941 5.641 2.375 1 96.19 91 TRP B O 1
ATOM 4040 N N . ARG B 1 92 ? 7.031 6.828 0.86 1 96.38 92 ARG B N 1
ATOM 4041 C CA . ARG B 1 92 ? 7.559 5.648 0.183 1 96.38 92 ARG B CA 1
ATOM 4042 C C . ARG B 1 92 ? 8.367 4.781 1.143 1 96.38 92 ARG B C 1
ATOM 4044 O O . ARG B 1 92 ? 8.273 3.555 1.114 1 96.38 92 ARG B O 1
ATOM 4051 N N . TYR B 1 93 ? 9.164 5.445 1.994 1 97.94 93 TYR B N 1
ATOM 4052 C CA . TYR B 1 93 ? 9.953 4.711 2.975 1 97.94 93 TYR B CA 1
ATOM 4053 C C . TYR B 1 93 ? 9.062 4.07 4.031 1 97.94 93 TYR B C 1
ATOM 4055 O O . TYR B 1 93 ? 9.266 2.916 4.41 1 97.94 93 TYR B O 1
ATOM 4063 N N . PHE B 1 94 ? 8.094 4.816 4.516 1 96.62 94 PHE B N 1
ATOM 4064 C CA . PHE B 1 94 ? 7.191 4.273 5.523 1 96.62 94 PHE B CA 1
ATOM 4065 C C . PHE B 1 94 ? 6.41 3.09 4.965 1 96.62 94 PHE B C 1
ATOM 4067 O O . PHE B 1 94 ? 6.215 2.086 5.656 1 96.62 94 PHE B O 1
ATOM 4074 N N . LEU B 1 95 ? 5.977 3.25 3.742 1 95.38 95 LEU B N 1
ATOM 4075 C CA . LEU B 1 95 ? 5.246 2.172 3.082 1 95.38 95 LEU B CA 1
ATOM 4076 C C . LEU B 1 95 ? 6.098 0.91 3.004 1 95.38 95 LEU B C 1
ATOM 4078 O O . LEU B 1 95 ? 5.617 -0.187 3.297 1 95.38 95 LEU B O 1
ATOM 4082 N N . GLN B 1 96 ? 7.332 1.13 2.609 1 96.5 96 GLN B N 1
ATOM 4083 C CA . GLN B 1 96 ? 8.242 -0.004 2.482 1 96.5 96 GLN B CA 1
ATOM 4084 C C . GLN B 1 96 ? 8.539 -0.624 3.846 1 96.5 96 GLN B C 1
ATOM 4086 O O . GLN B 1 96 ? 8.703 -1.84 3.957 1 96.5 96 GLN B O 1
ATOM 4091 N N . ALA B 1 97 ? 8.703 0.219 4.84 1 96.62 97 ALA B N 1
ATOM 4092 C CA . ALA B 1 97 ? 8.883 -0.294 6.195 1 96.62 97 ALA B CA 1
ATOM 4093 C C . ALA B 1 97 ? 7.703 -1.165 6.617 1 96.62 97 ALA B C 1
ATOM 4095 O O . ALA B 1 97 ? 7.895 -2.252 7.168 1 96.62 97 ALA B O 1
ATOM 4096 N N . LEU B 1 98 ? 6.562 -0.69 6.352 1 93.56 98 LEU B N 1
ATOM 4097 C CA . LEU B 1 98 ? 5.352 -1.432 6.691 1 93.56 98 LEU B CA 1
ATOM 4098 C C . LEU B 1 98 ? 5.289 -2.75 5.926 1 93.56 98 LEU B C 1
ATOM 4100 O O . LEU B 1 98 ? 4.914 -3.781 6.488 1 93.56 98 LEU B O 1
ATOM 4104 N N . ALA B 1 99 ? 5.613 -2.703 4.664 1 93.81 99 ALA B N 1
ATOM 4105 C CA . ALA B 1 99 ? 5.648 -3.916 3.85 1 93.81 99 ALA B CA 1
ATOM 4106 C C . ALA B 1 99 ? 6.59 -4.953 4.453 1 93.81 99 ALA B C 1
ATOM 4108 O O . ALA B 1 99 ? 6.273 -6.148 4.477 1 93.81 99 ALA B O 1
ATOM 4109 N N . GLY B 1 100 ? 7.707 -4.484 4.949 1 93.75 100 GLY B N 1
ATOM 4110 C CA . GLY B 1 100 ? 8.68 -5.379 5.562 1 93.75 100 GLY B CA 1
ATOM 4111 C C . GLY B 1 100 ? 8.188 -5.988 6.863 1 93.75 100 GLY B C 1
ATOM 4112 O O . GLY B 1 100 ? 8.711 -7.004 7.316 1 93.75 100 GLY B O 1
ATOM 4113 N N . CYS B 1 101 ? 7.168 -5.426 7.434 1 91.62 101 CYS B N 1
ATOM 4114 C CA . CYS B 1 101 ? 6.66 -5.887 8.719 1 91.62 101 CYS B CA 1
ATOM 4115 C C . CYS B 1 101 ? 5.574 -6.941 8.531 1 91.62 101 CYS B C 1
ATOM 4117 O O . CYS B 1 101 ? 5.168 -7.602 9.484 1 91.62 101 CYS B O 1
ATOM 4119 N N . GLN B 1 102 ? 5.141 -7.203 7.336 1 88.75 102 GLN B N 1
ATOM 4120 C CA . GLN B 1 102 ? 3.943 -8.008 7.109 1 88.75 102 GLN B CA 1
ATOM 4121 C C . GLN B 1 102 ? 4.176 -9.469 7.496 1 88.75 102 GLN B C 1
ATOM 4123 O O . GLN B 1 102 ? 3.227 -10.195 7.781 1 88.75 102 GLN B O 1
ATOM 4128 N N . GLN B 1 103 ? 5.477 -9.852 7.555 1 84.56 103 GLN B N 1
ATOM 4129 C CA . GLN B 1 103 ? 5.758 -11.258 7.844 1 84.56 103 GLN B CA 1
ATOM 4130 C C . GLN B 1 103 ? 6.262 -11.438 9.273 1 84.56 103 GLN B C 1
ATOM 4132 O O . GLN B 1 103 ? 6.746 -12.508 9.641 1 84.56 103 GLN B O 1
ATOM 4137 N N . LEU B 1 104 ? 6.145 -10.352 9.992 1 83.12 104 LEU B N 1
ATOM 4138 C CA . LEU B 1 104 ? 6.555 -10.484 11.391 1 83.12 104 LEU B CA 1
ATOM 4139 C C . LEU B 1 104 ? 5.621 -11.422 12.141 1 83.12 104 LEU B C 1
ATOM 4141 O O . LEU B 1 104 ? 4.406 -11.398 11.938 1 83.12 104 LEU B O 1
ATOM 4145 N N . PRO B 1 105 ? 6.172 -12.25 12.969 1 77.25 105 PRO B N 1
ATOM 4146 C CA . PRO B 1 105 ? 5.395 -13.297 13.641 1 77.25 105 PRO B CA 1
ATOM 4147 C C . PRO B 1 105 ? 4.207 -12.734 14.422 1 77.25 105 PRO B C 1
ATOM 4149 O O . PRO B 1 105 ? 3.148 -13.367 14.484 1 77.25 105 PRO B O 1
ATOM 4152 N N . PHE B 1 106 ? 4.32 -11.602 15.031 1 75.56 106 PHE B N 1
ATOM 4153 C CA . PHE B 1 106 ? 3.238 -11.078 15.859 1 75.56 106 PHE B CA 1
ATOM 4154 C C . PHE B 1 106 ? 2.029 -10.719 15.008 1 75.56 106 PHE B C 1
ATOM 4156 O O . PHE B 1 106 ? 0.913 -10.602 15.516 1 75.56 106 PHE B O 1
ATOM 4163 N N . LEU B 1 107 ? 2.215 -10.547 13.703 1 77.06 107 LEU B N 1
ATOM 4164 C CA . LEU B 1 107 ? 1.118 -10.211 12.805 1 77.06 107 LEU B CA 1
ATOM 4165 C C . LEU B 1 107 ? 0.474 -11.469 12.234 1 77.06 107 LEU B C 1
ATOM 4167 O O . LEU B 1 107 ? -0.567 -11.398 11.578 1 77.06 107 LEU B O 1
ATOM 4171 N N . ALA B 1 108 ? 1.134 -12.555 12.438 1 72.75 108 ALA B N 1
ATOM 4172 C CA . ALA B 1 108 ? 0.581 -13.812 11.938 1 72.75 108 ALA B CA 1
ATOM 4173 C C . ALA B 1 108 ? -0.783 -14.094 12.555 1 72.75 108 ALA B C 1
ATOM 4175 O O . ALA B 1 108 ? -1.003 -13.828 13.742 1 72.75 108 ALA B O 1
ATOM 4176 N N . GLN B 1 109 ? -1.659 -14.602 11.789 1 66.81 109 GLN B N 1
ATOM 4177 C CA . GLN B 1 109 ? -3.033 -14.852 12.211 1 66.81 109 GLN B CA 1
ATOM 4178 C C . GLN B 1 109 ? -3.076 -15.703 13.477 1 66.81 109 GLN B C 1
ATOM 4180 O O . GLN B 1 109 ? -3.85 -15.422 14.391 1 66.81 109 GLN B O 1
ATOM 4185 N N . GLU B 1 110 ? -2.244 -16.703 13.492 1 64.06 110 GLU B N 1
ATOM 4186 C CA . GLU B 1 110 ? -2.201 -17.609 14.641 1 64.06 110 GLU B CA 1
ATOM 4187 C C . GLU B 1 110 ? -1.868 -16.844 15.922 1 64.06 110 GLU B C 1
ATOM 4189 O O . GLU B 1 110 ? -2.443 -17.125 16.984 1 64.06 110 GLU B O 1
ATOM 4194 N N . ASN B 1 111 ? -1.066 -15.812 15.734 1 66.5 111 ASN B N 1
ATOM 4195 C CA . ASN B 1 111 ? -0.615 -15.086 16.922 1 66.5 111 ASN B CA 1
ATOM 4196 C C . ASN B 1 111 ? -1.59 -13.984 17.297 1 66.5 111 ASN B C 1
ATOM 4198 O O . ASN B 1 111 ? -1.688 -13.617 18.484 1 66.5 111 ASN B O 1
ATOM 4202 N N . GLN B 1 112 ? -2.242 -13.539 16.328 1 63.91 112 GLN B N 1
ATOM 4203 C CA . GLN B 1 112 ? -3.256 -12.531 16.609 1 63.91 112 GLN B CA 1
ATOM 4204 C C . GLN B 1 112 ? -4.414 -13.117 17.406 1 63.91 112 GLN B C 1
ATOM 4206 O O . GLN B 1 112 ? -4.961 -12.461 18.297 1 63.91 112 GLN B O 1
ATOM 4211 N N . GLU B 1 113 ? -4.746 -14.273 17 1 59.09 113 GLU B N 1
ATOM 4212 C CA . GLU B 1 113 ? -5.797 -14.969 17.734 1 59.09 113 GLU B CA 1
ATOM 4213 C C . GLU B 1 113 ? -5.375 -15.242 19.188 1 59.09 113 GLU B C 1
ATOM 4215 O O . GLU B 1 113 ? -6.199 -15.172 20.094 1 59.09 113 GLU B O 1
ATOM 4220 N N . LYS B 1 114 ? -4.129 -15.539 19.328 1 56.22 114 LYS B N 1
ATOM 4221 C CA . LYS B 1 114 ? -3.623 -15.758 20.672 1 56.22 114 LYS B CA 1
ATOM 4222 C C . LYS B 1 114 ? -3.668 -14.477 21.5 1 56.22 114 LYS B C 1
ATOM 4224 O O . LYS B 1 114 ? -3.979 -14.5 22.688 1 56.22 114 LYS B O 1
ATOM 4229 N N . TYR B 1 115 ? -3.232 -13.391 20.797 1 52.59 115 TYR B N 1
ATOM 4230 C CA . TYR B 1 115 ? -3.174 -12.102 21.484 1 52.59 115 TYR B CA 1
ATOM 4231 C C . TYR B 1 115 ? -4.57 -11.625 21.859 1 52.59 115 TYR B C 1
ATOM 4233 O O . TYR B 1 115 ? -4.754 -10.984 22.891 1 52.59 115 TYR B O 1
ATOM 4241 N N . HIS B 1 116 ? -5.57 -11.898 20.938 1 50.84 116 HIS B N 1
ATOM 4242 C CA . HIS B 1 116 ? -6.949 -11.547 21.25 1 50.84 116 HIS B CA 1
ATOM 4243 C C . HIS B 1 116 ? -7.602 -12.602 22.125 1 50.84 116 HIS B C 1
ATOM 4245 O O . HIS B 1 116 ? -8.664 -12.367 22.719 1 50.84 116 HIS B O 1
ATOM 4251 N N . GLY B 1 117 ? -7.391 -13.883 21.906 1 43.22 117 GLY B N 1
ATOM 4252 C CA . GLY B 1 117 ? -7.883 -14.867 22.859 1 43.22 117 GLY B CA 1
ATOM 4253 C C . GLY B 1 117 ? -7.332 -14.672 24.25 1 43.22 117 GLY B C 1
ATOM 4254 O O . GLY B 1 117 ? -6.117 -14.578 24.438 1 43.22 117 GLY B O 1
ATOM 4255 N N . ILE B 1 118 ? -8.07 -13.961 25.141 1 40.38 118 ILE B N 1
ATOM 4256 C CA . ILE B 1 118 ? -7.977 -13.609 26.562 1 40.38 118 ILE B CA 1
ATOM 4257 C C . ILE B 1 118 ? -7.094 -14.625 27.281 1 40.38 118 ILE B C 1
ATOM 4259 O O . ILE B 1 118 ? -6.266 -14.25 28.125 1 40.38 118 ILE B O 1
ATOM 4263 N N . SER B 1 119 ? -7.66 -15.969 27.625 1 36.78 119 SER B N 1
ATOM 4264 C CA . SER B 1 119 ? -7.734 -16.641 28.922 1 36.78 119 SER B CA 1
ATOM 4265 C C . SER B 1 119 ? -6.387 -17.25 29.297 1 36.78 119 SER B C 1
ATOM 4267 O O . SER B 1 119 ? -6.117 -17.469 30.484 1 36.78 119 SER B O 1
ATOM 4269 N N . ASP B 1 120 ? -5.871 -18.484 28.609 1 36.59 120 ASP B N 1
ATOM 4270 C CA . ASP B 1 120 ? -5.188 -19.344 29.578 1 36.59 120 ASP B CA 1
ATOM 4271 C C . ASP B 1 120 ? -3.812 -18.781 29.922 1 36.59 120 ASP B C 1
ATOM 4273 O O . ASP B 1 120 ? -3.148 -18.172 29.094 1 36.59 120 ASP B O 1
ATOM 4277 N N . GLY B 1 121 ? -3.383 -18.375 31.125 1 36.66 121 GLY B N 1
ATOM 4278 C CA . GLY B 1 121 ? -2.311 -18.125 32.062 1 36.66 121 GLY B CA 1
ATOM 4279 C C . GLY B 1 121 ? -0.936 -18.453 31.516 1 36.66 121 GLY B C 1
ATOM 4280 O O . GLY B 1 121 ? 0.076 -18.234 32.188 1 36.66 121 GLY B O 1
ATOM 4281 N N . SER B 1 122 ? -0.752 -19.625 30.859 1 39.44 122 SER B N 1
ATOM 4282 C CA . SER B 1 122 ? 0.526 -20.297 31.094 1 39.44 122 SER B CA 1
ATOM 4283 C C . SER B 1 122 ? 1.666 -19.562 30.391 1 39.44 122 SER B C 1
ATOM 4285 O O . SER B 1 122 ? 2.797 -19.547 30.875 1 39.44 122 SER B O 1
ATOM 4287 N N . HIS B 1 123 ? 1.951 -19.656 29.031 1 39.5 123 HIS B N 1
ATOM 4288 C CA . HIS B 1 123 ? 3.35 -19.453 28.672 1 39.5 123 HIS B CA 1
ATOM 4289 C C . HIS B 1 123 ? 3.635 -17.984 28.375 1 39.5 123 HIS B C 1
ATOM 4291 O O . HIS B 1 123 ? 2.984 -17.391 27.516 1 39.5 123 HIS B O 1
ATOM 4297 N N . PRO B 1 124 ? 4.215 -17.219 29.312 1 41.44 124 PRO B N 1
ATOM 4298 C CA . PRO B 1 124 ? 4.852 -15.914 29.109 1 41.44 124 PRO B CA 1
ATOM 4299 C C . PRO B 1 124 ? 5.668 -15.852 27.812 1 41.44 124 PRO B C 1
ATOM 4301 O O . PRO B 1 124 ? 6.742 -16.453 27.734 1 41.44 124 PRO B O 1
ATOM 4304 N N . GLN B 1 125 ? 5.363 -16.25 26.656 1 43.97 125 GLN B N 1
ATOM 4305 C CA . GLN B 1 125 ? 6.246 -16.141 25.5 1 43.97 125 GLN B CA 1
ATOM 4306 C C . GLN B 1 125 ? 6.992 -14.805 25.5 1 43.97 125 GLN B C 1
ATOM 4308 O O . GLN B 1 125 ? 6.484 -13.805 26.016 1 43.97 125 GLN B O 1
ATOM 4313 N N . ASP B 1 126 ? 8.359 -14.812 25.172 1 48.09 126 ASP B N 1
ATOM 4314 C CA . ASP B 1 126 ? 9.391 -13.773 25.172 1 48.09 126 ASP B CA 1
ATOM 4315 C C . ASP B 1 126 ? 8.867 -12.469 24.578 1 48.09 126 ASP B C 1
ATOM 4317 O O . ASP B 1 126 ? 8.797 -12.32 23.359 1 48.09 126 ASP B O 1
ATOM 4321 N N . HIS B 1 127 ? 8.203 -11.734 25.297 1 49.16 127 HIS B N 1
ATOM 4322 C CA . HIS B 1 127 ? 7.441 -10.492 25.203 1 49.16 127 HIS B CA 1
ATOM 4323 C C . HIS B 1 127 ? 8.289 -9.359 24.625 1 49.16 127 HIS B C 1
ATOM 4325 O O . HIS B 1 127 ? 7.754 -8.406 24.062 1 49.16 127 HIS B O 1
ATOM 4331 N N . ALA B 1 128 ? 9.672 -9.57 24.875 1 51.94 128 ALA B N 1
ATOM 4332 C CA . ALA B 1 128 ? 10.5 -8.422 24.516 1 51.94 128 ALA B CA 1
ATOM 4333 C C . ALA B 1 128 ? 10.547 -8.234 23 1 51.94 128 ALA B C 1
ATOM 4335 O O . ALA B 1 128 ? 10.438 -7.113 22.5 1 51.94 128 ALA B O 1
ATOM 4336 N N . ILE B 1 129 ? 11.023 -9.328 22.203 1 53.91 129 ILE B N 1
ATOM 4337 C CA . ILE B 1 129 ? 11.102 -9.273 20.75 1 53.91 129 ILE B CA 1
ATOM 4338 C C . ILE B 1 129 ? 9.758 -8.844 20.172 1 53.91 129 ILE B C 1
ATOM 4340 O O . ILE B 1 129 ? 9.703 -8.055 19.234 1 53.91 129 ILE B O 1
ATOM 4344 N N . ASP B 1 130 ? 8.82 -9.008 20.922 1 69.94 130 ASP B N 1
ATOM 4345 C CA . ASP B 1 130 ? 7.473 -8.664 20.469 1 69.94 130 ASP B CA 1
ATOM 4346 C C . ASP B 1 130 ? 7.211 -7.164 20.625 1 69.94 130 ASP B C 1
ATOM 4348 O O . ASP B 1 130 ? 6.598 -6.543 19.75 1 69.94 130 ASP B O 1
ATOM 4352 N N . THR B 1 131 ? 8.188 -6.594 21.531 1 76.62 131 THR B N 1
ATOM 4353 C CA . THR B 1 131 ? 7.953 -5.176 21.781 1 76.62 131 THR B CA 1
ATOM 4354 C C . THR B 1 131 ? 8.586 -4.32 20.703 1 76.62 131 THR B C 1
ATOM 4356 O O . THR B 1 131 ? 7.977 -3.359 20.219 1 76.62 131 THR B O 1
ATOM 4359 N N . LEU B 1 132 ? 9.852 -4.664 20.312 1 80.12 132 LEU B N 1
ATOM 4360 C CA . LEU B 1 132 ? 10.531 -3.9 19.281 1 80.12 132 LEU B CA 1
ATOM 4361 C C . LEU B 1 132 ? 9.812 -4.047 17.938 1 80.12 132 LEU B C 1
ATOM 4363 O O . LEU B 1 132 ? 9.688 -3.078 17.188 1 80.12 132 LEU B O 1
ATOM 4367 N N . GLN B 1 133 ? 9.359 -5.238 17.688 1 86.19 133 GLN B N 1
ATOM 4368 C CA . GLN B 1 133 ? 8.617 -5.48 16.453 1 86.19 133 GLN B CA 1
ATOM 4369 C C . GLN B 1 133 ? 7.355 -4.621 16.391 1 86.19 133 GLN B C 1
ATOM 4371 O O . GLN B 1 133 ? 7.074 -3.986 15.375 1 86.19 133 GLN B O 1
ATOM 4376 N N . GLN B 1 134 ? 6.766 -4.562 17.469 1 84.19 134 GLN B N 1
ATOM 4377 C CA . GLN B 1 134 ? 5.531 -3.785 17.547 1 84.19 134 GLN B CA 1
ATOM 4378 C C . GLN B 1 134 ? 5.816 -2.291 17.422 1 84.19 134 GLN B C 1
ATOM 4380 O O . GLN B 1 134 ? 5.066 -1.566 16.75 1 84.19 134 GLN B O 1
ATOM 4385 N N . ALA B 1 135 ? 6.867 -1.883 18.031 1 85.5 135 ALA B N 1
ATOM 4386 C CA . ALA B 1 135 ? 7.223 -0.468 17.969 1 85.5 135 ALA B CA 1
ATOM 4387 C C . ALA B 1 135 ? 7.492 -0.038 16.531 1 85.5 135 ALA B C 1
ATOM 4389 O O . ALA B 1 135 ? 6.996 0.998 16.078 1 85.5 135 ALA B O 1
ATOM 4390 N N . VAL B 1 136 ? 8.281 -0.864 15.867 1 90.38 136 VAL B N 1
ATOM 4391 C CA . VAL B 1 136 ? 8.617 -0.54 14.484 1 90.38 136 VAL B CA 1
ATOM 4392 C C . VAL B 1 136 ? 7.355 -0.584 13.617 1 90.38 136 VAL B C 1
ATOM 4394 O O . VAL B 1 136 ? 7.105 0.325 12.828 1 90.38 136 VAL B O 1
ATOM 4397 N N . TYR B 1 137 ? 6.574 -1.574 13.805 1 90.56 137 TYR B N 1
ATOM 4398 C CA . TYR B 1 137 ? 5.352 -1.741 13.031 1 90.56 137 TYR B CA 1
ATOM 4399 C C . TYR B 1 137 ? 4.406 -0.564 13.234 1 90.56 137 TYR B C 1
ATOM 4401 O O . TYR B 1 137 ? 3.986 0.081 12.273 1 90.56 137 TYR B O 1
ATOM 4409 N N . TRP B 1 138 ? 4.098 -0.235 14.422 1 86.69 138 TRP B N 1
ATOM 4410 C CA . TRP B 1 138 ? 3.115 0.805 14.711 1 86.69 138 TRP B CA 1
ATOM 4411 C C . TRP B 1 138 ? 3.645 2.18 14.312 1 86.69 138 TRP B C 1
ATOM 4413 O O . TRP B 1 138 ? 2.881 3.041 13.867 1 86.69 138 TRP B O 1
ATOM 4423 N N . SER B 1 139 ? 4.898 2.387 14.531 1 90.19 139 SER B N 1
ATOM 4424 C CA . SER B 1 139 ? 5.488 3.648 14.094 1 90.19 139 SER B CA 1
ATOM 4425 C C . SER B 1 139 ? 5.379 3.814 12.578 1 90.19 139 SER B C 1
ATOM 4427 O O . SER B 1 139 ? 5.012 4.887 12.094 1 90.19 139 SER B O 1
ATOM 4429 N N . ALA B 1 140 ? 5.699 2.725 11.883 1 93.25 140 ALA B N 1
ATOM 4430 C CA . ALA B 1 140 ? 5.602 2.754 10.43 1 93.25 140 ALA B CA 1
ATOM 4431 C C . ALA B 1 140 ? 4.148 2.91 9.984 1 93.25 140 ALA B C 1
ATOM 4433 O O . ALA B 1 140 ? 3.854 3.705 9.086 1 93.25 140 ALA B O 1
ATOM 4434 N N . TRP B 1 141 ? 3.287 2.193 10.602 1 89.25 141 TRP B N 1
ATOM 4435 C CA . TRP B 1 141 ? 1.867 2.221 10.266 1 89.25 141 TRP B CA 1
ATOM 4436 C C . TRP B 1 141 ? 1.29 3.619 10.461 1 89.25 141 TRP B C 1
ATOM 4438 O O . TRP B 1 141 ? 0.637 4.156 9.562 1 89.25 141 TRP B O 1
ATOM 4448 N N . LYS B 1 142 ? 1.565 4.188 11.562 1 86.38 142 LYS B N 1
ATOM 4449 C CA . LYS B 1 142 ? 1.039 5.508 11.883 1 86.38 142 LYS B CA 1
ATOM 4450 C C . LYS B 1 142 ? 1.566 6.562 10.914 1 86.38 142 LYS B C 1
ATOM 4452 O O . LYS B 1 142 ? 0.8 7.383 10.406 1 86.38 142 LYS B O 1
ATOM 4457 N N . SER B 1 143 ? 2.842 6.566 10.703 1 91.94 143 SER B N 1
ATOM 4458 C CA . SER B 1 143 ? 3.461 7.566 9.836 1 91.94 143 SER B CA 1
ATOM 4459 C C . SER B 1 143 ? 2.994 7.414 8.398 1 91.94 143 SER B C 1
ATOM 4461 O O . SER B 1 143 ? 2.73 8.406 7.715 1 91.94 143 SER B O 1
ATOM 4463 N N . GLU B 1 144 ? 2.895 6.148 7.957 1 92.5 144 GLU B N 1
ATOM 4464 C CA . GLU B 1 144 ? 2.396 5.895 6.605 1 92.5 144 GLU B CA 1
ATOM 4465 C C . GLU B 1 144 ? 0.985 6.445 6.426 1 92.5 144 GLU B C 1
ATOM 4467 O O . GLU B 1 144 ? 0.707 7.145 5.449 1 92.5 144 GLU B O 1
ATOM 4472 N N . ARG B 1 145 ? 0.211 6.25 7.375 1 86.06 145 ARG B N 1
ATOM 4473 C CA . ARG B 1 145 ? -1.183 6.672 7.285 1 86.06 145 ARG B CA 1
ATOM 4474 C C . ARG B 1 145 ? -1.301 8.188 7.383 1 86.06 145 ARG B C 1
ATOM 4476 O O . ARG B 1 145 ? -2.139 8.797 6.715 1 86.06 145 ARG B O 1
ATOM 4483 N N . GLU B 1 146 ? -0.504 8.734 8.219 1 85.75 146 GLU B N 1
ATOM 4484 C CA . GLU B 1 146 ? -0.524 10.18 8.391 1 85.75 146 GLU B CA 1
ATOM 4485 C C . GLU B 1 146 ? -0.13 10.898 7.098 1 85.75 146 GLU B C 1
ATOM 4487 O O . GLU B 1 146 ? -0.794 11.844 6.68 1 85.75 146 GLU B O 1
ATOM 4492 N N . VAL B 1 147 ? 0.853 10.422 6.484 1 90.81 147 VAL B N 1
ATOM 4493 C CA . VAL B 1 147 ? 1.335 11.07 5.27 1 90.81 147 VAL B CA 1
ATOM 4494 C C . VAL B 1 147 ? 0.37 10.797 4.121 1 90.81 147 VAL B C 1
ATOM 4496 O O . VAL B 1 147 ? 0.096 11.68 3.307 1 90.81 147 VAL B O 1
ATOM 4499 N N . ARG B 1 148 ? -0.123 9.602 4.078 1 87.31 148 ARG B N 1
ATOM 4500 C CA . ARG B 1 148 ? -1.058 9.234 3.018 1 87.31 148 ARG B CA 1
ATOM 4501 C C . ARG B 1 148 ? -2.307 10.109 3.064 1 87.31 148 ARG B C 1
ATOM 4503 O O . ARG B 1 148 ? -2.846 10.484 2.021 1 87.31 148 ARG B O 1
ATOM 4510 N N . SER B 1 149 ? -2.746 10.422 4.195 1 78.5 149 SER B N 1
ATOM 4511 C CA . SER B 1 149 ? -3.979 11.18 4.371 1 78.5 149 SER B CA 1
ATOM 4512 C C . SER B 1 149 ? -3.812 12.617 3.883 1 78.5 149 SER B C 1
ATOM 4514 O O . SER B 1 149 ? -4.793 13.273 3.525 1 78.5 149 SER B O 1
ATOM 4516 N N . THR B 1 150 ? -2.619 13.094 3.852 1 77.06 150 THR B N 1
ATOM 4517 C CA . THR B 1 150 ? -2.389 14.484 3.49 1 77.06 150 THR B CA 1
ATOM 4518 C C . THR B 1 150 ? -2.008 14.609 2.018 1 77.06 150 THR B C 1
ATOM 4520 O O . THR B 1 150 ? -1.911 15.719 1.486 1 77.06 150 THR B O 1
ATOM 4523 N N . ASN B 1 151 ? -1.791 13.414 1.526 1 77.12 151 ASN B N 1
ATOM 4524 C CA . ASN B 1 151 ? -1.372 13.383 0.129 1 77.12 151 ASN B CA 1
ATOM 4525 C C . ASN B 1 151 ? -2.244 12.438 -0.696 1 77.12 151 ASN B C 1
ATOM 4527 O O . ASN B 1 151 ? -2.762 11.445 -0.176 1 77.12 151 ASN B O 1
ATOM 4531 N N . TYR B 1 152 ? -2.531 12.859 -1.858 1 67.88 152 TYR B N 1
ATOM 4532 C CA . TYR B 1 152 ? -3.367 12.031 -2.725 1 67.88 152 TYR B CA 1
ATOM 4533 C C . TYR B 1 152 ? -2.525 11.016 -3.484 1 67.88 152 TYR B C 1
ATOM 4535 O O . TYR B 1 152 ? -1.626 11.383 -4.242 1 67.88 152 TYR B O 1
ATOM 4543 N N . MET B 1 153 ? -2.826 9.828 -3.08 1 75.25 153 MET B N 1
ATOM 4544 C CA . MET B 1 153 ? -2.223 8.719 -3.82 1 75.25 153 MET B CA 1
ATOM 4545 C C . MET B 1 153 ? -3.291 7.855 -4.48 1 75.25 153 MET B C 1
ATOM 4547 O O . MET B 1 153 ? -3.992 7.105 -3.801 1 75.25 153 MET B O 1
ATOM 4551 N N . PRO B 1 154 ? -3.381 7.879 -5.809 1 68.38 154 PRO B N 1
ATOM 4552 C CA . PRO B 1 154 ? -4.508 7.273 -6.523 1 68.38 154 PRO B CA 1
ATOM 4553 C C . PRO B 1 154 ? -4.691 5.793 -6.195 1 68.38 154 PRO B C 1
ATOM 4555 O O . PRO B 1 154 ? -5.82 5.32 -6.059 1 68.38 154 PRO B O 1
ATOM 4558 N N . ASP B 1 155 ? -3.6 5.066 -6.039 1 72.88 155 ASP B N 1
ATOM 4559 C CA . ASP B 1 155 ? -3.713 3.617 -5.902 1 72.88 155 ASP B CA 1
ATOM 4560 C C . ASP B 1 155 ? -3.77 3.205 -4.434 1 72.88 155 ASP B C 1
ATOM 4562 O O . ASP B 1 155 ? -3.93 2.023 -4.121 1 72.88 155 ASP B O 1
ATOM 4566 N N . PHE B 1 156 ? -3.621 4.219 -3.604 1 72.38 156 PHE B N 1
ATOM 4567 C CA . PHE B 1 156 ? -3.568 3.926 -2.178 1 72.38 156 PHE B CA 1
ATOM 4568 C C . PHE B 1 156 ? -4.633 4.719 -1.423 1 72.38 156 PHE B C 1
ATOM 4570 O O . PHE B 1 156 ? -4.305 5.551 -0.573 1 72.38 156 PHE B O 1
ATOM 4577 N N . VAL B 1 157 ? -5.848 4.531 -1.862 1 63.38 157 VAL B N 1
ATOM 4578 C CA . VAL B 1 157 ? -6.941 5.352 -1.348 1 63.38 157 VAL B CA 1
ATOM 4579 C C . VAL B 1 157 ? -7.094 5.121 0.154 1 63.38 157 VAL B C 1
ATOM 4581 O O . VAL B 1 157 ? -6.871 4.016 0.646 1 63.38 157 VAL B O 1
ATOM 4584 N N . ASN B 1 158 ? -7.199 6.164 0.793 1 59.62 158 ASN B N 1
ATOM 4585 C CA . ASN B 1 158 ? -7.379 6.207 2.24 1 59.62 158 ASN B CA 1
ATOM 4586 C C . ASN B 1 158 ? -8.773 5.738 2.643 1 59.62 158 ASN B C 1
ATOM 4588 O O . ASN B 1 158 ? -9.766 6.414 2.357 1 59.62 158 ASN B O 1
ATOM 4592 N N . ASP B 1 159 ? -8.992 4.359 2.496 1 55.53 159 ASP B N 1
ATOM 4593 C CA . ASP B 1 159 ? -10.305 3.938 2.973 1 55.53 159 ASP B CA 1
ATOM 4594 C C . ASP B 1 159 ? -10.516 4.336 4.43 1 55.53 159 ASP B C 1
ATOM 4596 O O . ASP B 1 159 ? -9.773 3.896 5.312 1 55.53 159 ASP B O 1
ATOM 4600 N N . MET B 1 160 ? -11.055 5.488 4.621 1 52.22 160 MET B N 1
ATOM 4601 C CA . MET B 1 160 ? -11.414 5.965 5.953 1 52.22 160 MET B CA 1
ATOM 4602 C C . MET B 1 160 ? -12.242 4.922 6.699 1 52.22 160 MET B C 1
ATOM 4604 O O . MET B 1 160 ? -12.719 5.176 7.809 1 52.22 160 MET B O 1
ATOM 4608 N N . SER B 1 161 ? -12.336 3.74 5.977 1 51.12 161 SER B N 1
ATOM 4609 C CA . SER B 1 161 ? -13.164 2.773 6.688 1 51.12 161 SER B CA 1
ATOM 4610 C C . SER B 1 161 ? -12.398 2.129 7.84 1 51.12 161 SER B C 1
ATOM 4612 O O . SER B 1 161 ? -11.164 2.037 7.801 1 51.12 161 SER B O 1
ATOM 4614 N N . THR B 1 162 ? -13.023 2.078 9.023 1 50.31 162 THR B N 1
ATOM 4615 C CA . THR B 1 162 ? -12.531 1.433 10.234 1 50.31 162 THR B CA 1
ATOM 4616 C C . THR B 1 162 ? -11.875 0.094 9.906 1 50.31 162 THR B C 1
ATOM 4618 O O . THR B 1 162 ? -11.07 -0.422 10.688 1 50.31 162 THR B O 1
ATOM 4621 N N . ASN B 1 163 ? -12.109 -0.368 8.703 1 54.12 163 ASN B N 1
ATOM 4622 C CA . ASN B 1 163 ? -11.68 -1.733 8.422 1 54.12 163 ASN B CA 1
ATOM 4623 C C . ASN B 1 163 ? -10.195 -1.795 8.086 1 54.12 163 ASN B C 1
ATOM 4625 O O . ASN B 1 163 ? -9.609 -2.881 8.016 1 54.12 163 ASN B O 1
ATOM 4629 N N . ILE B 1 164 ? -9.602 -0.614 8.188 1 58.75 164 ILE B N 1
ATOM 4630 C CA . ILE B 1 164 ? -8.211 -0.608 7.738 1 58.75 164 ILE B CA 1
ATOM 4631 C C . ILE B 1 164 ? -7.277 -0.712 8.945 1 58.75 164 ILE B C 1
ATOM 4633 O O . ILE B 1 164 ? -6.086 -0.98 8.797 1 58.75 164 ILE B O 1
ATOM 4637 N N . TYR B 1 165 ? -7.906 -0.697 10.133 1 63.62 165 TYR B N 1
ATOM 4638 C CA . TYR B 1 165 ? -7.047 -0.717 11.312 1 63.62 165 TYR B CA 1
ATOM 4639 C C . TYR B 1 165 ? -6.84 -2.141 11.812 1 63.62 165 TYR B C 1
ATOM 4641 O O . TYR B 1 165 ? -7.77 -2.949 11.812 1 63.62 165 TYR B O 1
ATOM 4649 N N . PRO B 1 166 ? -5.582 -2.334 12.148 1 68.62 166 PRO B N 1
ATOM 4650 C CA . PRO B 1 166 ? -5.379 -3.635 12.789 1 68.62 166 PRO B CA 1
ATOM 4651 C C . PRO B 1 166 ? -6.297 -3.855 13.984 1 68.62 166 PRO B C 1
ATOM 4653 O O . PRO B 1 166 ? -6.574 -2.92 14.742 1 68.62 166 PRO B O 1
ATOM 4656 N N . PRO B 1 167 ? -6.875 -5.02 14.047 1 63.47 167 PRO B N 1
ATOM 4657 C CA . PRO B 1 167 ? -7.836 -5.289 15.117 1 63.47 167 PRO B CA 1
ATOM 4658 C C . PRO B 1 167 ? -7.184 -5.352 16.5 1 63.47 167 PRO B C 1
ATOM 4660 O O . PRO B 1 167 ? -7.828 -5.754 17.469 1 63.47 167 PRO B O 1
ATOM 4663 N N . PHE B 1 168 ? -5.871 -4.957 16.578 1 67.06 168 PHE B N 1
ATOM 4664 C CA . PHE B 1 168 ? -5.176 -5.02 17.859 1 67.06 168 PHE B CA 1
ATOM 4665 C C . PHE B 1 168 ? -4.469 -3.701 18.156 1 67.06 168 PHE B C 1
ATOM 4667 O O . PHE B 1 168 ? -4.355 -2.842 17.281 1 67.06 168 PHE B O 1
ATOM 4674 N N . PHE B 1 169 ? -4.172 -3.461 19.469 1 67.94 169 PHE B N 1
ATOM 4675 C CA . PHE B 1 169 ? -3.43 -2.291 19.922 1 67.94 169 PHE B CA 1
ATOM 4676 C C . PHE B 1 169 ? -2.002 -2.666 20.297 1 67.94 169 PHE B C 1
ATOM 4678 O O . PHE B 1 169 ? -1.708 -3.838 20.547 1 67.94 169 PHE B O 1
ATOM 4685 N N . PRO B 1 170 ? -1.153 -1.708 20.203 1 71.06 170 PRO B N 1
ATOM 4686 C CA . PRO B 1 170 ? 0.189 -1.989 20.719 1 71.06 170 PRO B CA 1
ATOM 4687 C C . PRO B 1 170 ? 0.171 -2.561 22.141 1 71.06 170 PRO B C 1
ATOM 4689 O O . PRO B 1 170 ? -0.653 -2.156 22.953 1 71.06 170 PRO B O 1
ATOM 4692 N N . THR B 1 171 ? 0.867 -3.639 22.328 1 66.75 171 THR B N 1
ATOM 4693 C CA . THR B 1 171 ? 0.987 -4.223 23.656 1 66.75 171 THR B CA 1
ATOM 4694 C C . THR B 1 171 ? 2.217 -3.674 24.375 1 66.75 171 THR B C 1
ATOM 4696 O O . THR B 1 171 ? 3.35 -3.973 24 1 66.75 171 THR B O 1
ATOM 4699 N N . PRO B 1 172 ? 1.907 -2.836 25.406 1 65.12 172 PRO B N 1
ATOM 4700 C CA . PRO B 1 172 ? 3.059 -2.309 26.141 1 65.12 172 PRO B CA 1
ATOM 4701 C C . PRO B 1 172 ? 3.871 -3.402 26.828 1 65.12 172 PRO B C 1
ATOM 4703 O O . PRO B 1 172 ? 3.352 -4.488 27.094 1 65.12 172 PRO B O 1
ATOM 4706 N N . PRO B 1 173 ? 5.207 -3.201 26.922 1 62.34 173 PRO B N 1
ATOM 4707 C CA . PRO B 1 173 ? 6.004 -4.184 27.656 1 62.34 173 PRO B CA 1
ATOM 4708 C C . PRO B 1 173 ? 5.465 -4.441 29.062 1 62.34 173 PRO B C 1
ATOM 4710 O O . PRO B 1 173 ? 4.855 -3.555 29.672 1 62.34 173 PRO B O 1
ATOM 4713 N N . ALA B 1 174 ? 5.402 -5.777 29.453 1 56.88 174 ALA B N 1
ATOM 4714 C CA . ALA B 1 174 ? 4.949 -6.148 30.781 1 56.88 174 ALA B CA 1
ATOM 4715 C C . ALA B 1 174 ? 5.656 -5.32 31.859 1 56.88 174 ALA B C 1
ATOM 4717 O O . ALA B 1 174 ? 6.84 -4.996 31.719 1 56.88 174 ALA B O 1
ATOM 4718 N N . PRO B 1 175 ? 4.746 -4.609 32.781 1 48.97 175 PRO B N 1
ATOM 4719 C CA . PRO B 1 175 ? 5.434 -3.932 33.875 1 48.97 175 PRO B CA 1
ATOM 4720 C C . PRO B 1 175 ? 6.5 -4.805 34.531 1 48.97 175 PRO B C 1
ATOM 4722 O O . PRO B 1 175 ? 6.254 -5.98 34.812 1 48.97 175 PRO B O 1
ATOM 4725 N N . ARG B 1 176 ? 7.68 -4.812 34.125 1 48.69 176 ARG B N 1
ATOM 4726 C CA . ARG B 1 176 ? 8.664 -5.543 34.906 1 48.69 176 ARG B CA 1
ATOM 4727 C C . ARG B 1 176 ? 8.5 -5.242 36.406 1 48.69 176 ARG B C 1
ATOM 4729 O O . ARG B 1 176 ? 8.039 -4.164 36.75 1 48.69 176 ARG B O 1
ATOM 4736 N N . THR B 1 177 ? 8.617 -6.199 37.25 1 46.09 177 THR B N 1
ATOM 4737 C CA . THR B 1 177 ? 8.516 -6.109 38.719 1 46.09 177 THR B CA 1
ATOM 4738 C C . THR B 1 177 ? 8.945 -4.73 39.219 1 46.09 177 THR B C 1
ATOM 4740 O O . THR B 1 177 ? 9.914 -4.16 38.688 1 46.09 177 THR B O 1
ATOM 4743 N N . GLU B 1 178 ? 8.141 -3.994 40.031 1 42.44 178 GLU B N 1
ATOM 4744 C CA . GLU B 1 178 ? 8.195 -2.736 40.75 1 42.44 178 GLU B CA 1
ATOM 4745 C C . GLU B 1 178 ? 9.625 -2.393 41.156 1 42.44 178 GLU B C 1
ATOM 4747 O O . GLU B 1 178 ? 9.938 -1.233 41.438 1 42.44 178 GLU B O 1
ATOM 4752 N N . LEU B 1 179 ? 10.312 -3.426 41.719 1 44.25 179 LEU B N 1
ATOM 4753 C CA . LEU B 1 179 ? 11.508 -3.088 42.469 1 44.25 179 LEU B CA 1
ATOM 4754 C C . LEU B 1 179 ? 12.492 -2.291 41.625 1 44.25 179 LEU B C 1
ATOM 4756 O O . LEU B 1 179 ? 13.141 -1.37 42.125 1 44.25 179 LEU B O 1
ATOM 4760 N N . ASP B 1 180 ? 12.906 -2.758 40.438 1 46.41 180 ASP B N 1
ATOM 4761 C CA . ASP B 1 180 ? 14.086 -2.215 39.75 1 46.41 180 ASP B CA 1
ATOM 4762 C C . ASP B 1 180 ? 13.703 -1.058 38.844 1 46.41 180 ASP B C 1
ATOM 4764 O O . ASP B 1 180 ? 14.562 -0.492 38.156 1 46.41 180 ASP B O 1
ATOM 4768 N N . THR B 1 181 ? 12.539 -0.743 38.5 1 46.12 181 THR B N 1
ATOM 4769 C CA . THR B 1 181 ? 11.977 0.062 37.406 1 46.12 181 THR B CA 1
ATOM 4770 C C . THR B 1 181 ? 12.047 1.548 37.75 1 46.12 181 THR B C 1
ATOM 4772 O O . THR B 1 181 ? 11.789 2.398 36.906 1 46.12 181 THR B O 1
ATOM 4775 N N . SER B 1 182 ? 11.836 1.873 39.062 1 46.97 182 SER B N 1
ATOM 4776 C CA . SER B 1 182 ? 11.508 3.244 39.438 1 46.97 182 SER B CA 1
ATOM 4777 C C . SER B 1 182 ? 12.547 4.227 38.906 1 46.97 182 SER B C 1
ATOM 4779 O O . SER B 1 182 ? 12.211 5.363 38.562 1 46.97 182 SER B O 1
ATOM 4781 N N . ALA B 1 183 ? 13.93 3.912 39.031 1 55.25 183 ALA B N 1
ATOM 4782 C CA . ALA B 1 183 ? 14.977 4.934 39.062 1 55.25 183 ALA B CA 1
ATOM 4783 C C . ALA B 1 183 ? 15.68 5.004 37.688 1 55.25 183 ALA B C 1
ATOM 4785 O O . ALA B 1 183 ? 16.609 5.809 37.5 1 55.25 183 ALA B O 1
ATOM 4786 N N . ASP B 1 184 ? 15.141 4.121 36.594 1 66.44 184 ASP B N 1
ATOM 4787 C CA . ASP B 1 184 ? 15.938 4.23 35.375 1 66.44 184 ASP B CA 1
ATOM 4788 C C . ASP B 1 184 ? 15.242 5.125 34.344 1 66.44 184 ASP B C 1
ATOM 4790 O O . ASP B 1 184 ? 14.125 4.832 33.906 1 66.44 184 ASP B O 1
ATOM 4794 N N . PRO B 1 185 ? 15.648 6.23 34.125 1 75.19 185 PRO B N 1
ATOM 4795 C CA . PRO B 1 185 ? 15.078 7.188 33.188 1 75.19 185 PRO B CA 1
ATOM 4796 C C . PRO B 1 185 ? 14.781 6.566 31.828 1 75.19 185 PRO B C 1
ATOM 4798 O O . PRO B 1 185 ? 13.859 7 31.125 1 75.19 185 PRO B O 1
ATOM 4801 N N . ARG B 1 186 ? 15.477 5.594 31.578 1 74.19 186 ARG B N 1
ATOM 4802 C CA . ARG B 1 186 ? 15.273 4.957 30.281 1 74.19 186 ARG B CA 1
ATOM 4803 C C . ARG B 1 186 ? 13.953 4.199 30.25 1 74.19 186 ARG B C 1
ATOM 4805 O O . ARG B 1 186 ? 13.234 4.234 29.234 1 74.19 186 ARG B O 1
ATOM 4812 N N . ARG B 1 187 ? 13.688 3.627 31.141 1 73.56 187 ARG B N 1
ATOM 4813 C CA . ARG B 1 187 ? 12.461 2.836 31.219 1 73.56 187 ARG B CA 1
ATOM 4814 C C . ARG B 1 187 ? 11.234 3.734 31.25 1 73.56 187 ARG B C 1
ATOM 4816 O O . ARG B 1 187 ? 10.211 3.41 30.641 1 73.56 187 ARG B O 1
ATOM 4823 N N . GLU B 1 188 ? 11.406 4.742 31.938 1 76.12 188 GLU B N 1
ATOM 4824 C CA . GLU B 1 188 ? 10.312 5.703 31.984 1 76.12 188 GLU B CA 1
ATOM 4825 C C . GLU B 1 188 ? 10 6.258 30.594 1 76.12 188 GLU B C 1
ATOM 4827 O O . GLU B 1 188 ? 8.836 6.387 30.219 1 76.12 188 GLU B O 1
ATOM 4832 N N . ARG B 1 189 ? 11.055 6.5 29.938 1 77.44 189 ARG B N 1
ATOM 4833 C CA . ARG B 1 189 ? 10.891 7.027 28.594 1 77.44 189 ARG B CA 1
ATOM 4834 C C . ARG B 1 189 ? 10.227 5.996 27.672 1 77.44 189 ARG B C 1
ATOM 4836 O O . ARG B 1 189 ? 9.391 6.348 26.844 1 77.44 189 ARG B O 1
ATOM 4843 N N . GLU B 1 190 ? 10.57 4.848 27.875 1 77.38 190 GLU B N 1
ATOM 4844 C CA . GLU B 1 190 ? 9.977 3.77 27.078 1 77.38 190 GLU B CA 1
ATOM 4845 C C . GLU B 1 190 ? 8.484 3.629 27.375 1 77.38 190 GLU B C 1
ATOM 4847 O O . GLU B 1 190 ? 7.684 3.441 26.453 1 77.38 190 GLU B O 1
ATOM 4852 N N . GLN B 1 191 ? 8.242 3.719 28.578 1 77.88 191 GLN B N 1
ATOM 4853 C CA . GLN B 1 191 ? 6.84 3.6 28.984 1 77.88 191 GLN B CA 1
ATOM 4854 C C . GLN B 1 191 ? 6.008 4.746 28.406 1 77.88 191 GLN B C 1
ATOM 4856 O O . GLN B 1 191 ? 4.906 4.527 27.906 1 77.88 191 GLN B O 1
ATOM 4861 N N . ILE B 1 192 ? 6.543 5.875 28.5 1 80.94 192 ILE B N 1
ATOM 4862 C CA . ILE B 1 192 ? 5.848 7.047 27.984 1 80.94 192 ILE B CA 1
ATOM 4863 C C . ILE B 1 192 ? 5.637 6.902 26.484 1 80.94 192 ILE B C 1
ATOM 4865 O O . ILE B 1 192 ? 4.574 7.25 25.969 1 80.94 192 ILE B O 1
ATOM 4869 N N . SER B 1 193 ? 6.621 6.418 25.875 1 80.69 193 SER B N 1
ATOM 4870 C CA . SER B 1 193 ? 6.523 6.227 24.438 1 80.69 193 SER B CA 1
ATOM 4871 C C . SER B 1 193 ? 5.398 5.262 24.078 1 80.69 193 SER B C 1
ATOM 4873 O O . SER B 1 193 ? 4.664 5.48 23.109 1 80.69 193 SER B O 1
ATOM 4875 N N . TRP B 1 194 ? 5.266 4.289 24.844 1 81.69 194 TRP B N 1
ATOM 4876 C CA . TRP B 1 194 ? 4.207 3.318 24.594 1 81.69 194 TRP B CA 1
ATOM 4877 C C . TRP B 1 194 ? 2.832 3.934 24.828 1 81.69 194 TRP B C 1
ATOM 4879 O O . TRP B 1 194 ? 1.911 3.738 24.031 1 81.69 194 TRP B O 1
ATOM 4889 N N . TYR B 1 195 ? 2.732 4.617 25.922 1 83.81 195 TYR B N 1
ATOM 4890 C CA . TYR B 1 195 ? 1.467 5.285 26.203 1 83.81 195 TYR B CA 1
ATOM 4891 C C . TYR B 1 195 ? 1.136 6.305 25.125 1 83.81 195 TYR B C 1
ATOM 4893 O O . TYR B 1 195 ? -0.029 6.477 24.75 1 83.81 195 TYR B O 1
ATOM 4901 N N . PHE B 1 196 ? 2.141 6.938 24.703 1 86.75 196 PHE B N 1
ATOM 4902 C CA . PHE B 1 196 ? 1.965 7.887 23.609 1 86.75 196 PHE B CA 1
ATOM 4903 C C . PHE B 1 196 ? 1.421 7.188 22.375 1 86.75 196 PHE B C 1
ATOM 4905 O O . PHE B 1 196 ? 0.474 7.672 21.75 1 86.75 196 PHE B O 1
ATOM 4912 N N . TYR B 1 197 ? 1.921 6.047 22.047 1 83.5 197 TYR B N 1
ATOM 4913 C CA . TYR B 1 197 ? 1.463 5.305 20.875 1 83.5 197 TYR B CA 1
ATOM 4914 C C . TYR B 1 197 ? 0.017 4.852 21.047 1 83.5 197 TYR B C 1
ATOM 4916 O O . TYR B 1 197 ? -0.785 4.949 20.109 1 83.5 197 TYR B O 1
ATOM 4924 N N . LEU B 1 198 ? -0.201 4.371 22.188 1 85.5 198 LEU B N 1
ATOM 4925 C CA . LEU B 1 198 ? -1.556 3.908 22.469 1 85.5 198 LEU B CA 1
ATOM 4926 C C . LEU B 1 198 ? -2.557 5.051 22.344 1 85.5 198 LEU B C 1
ATOM 4928 O O . LEU B 1 198 ? -3.633 4.879 21.766 1 85.5 198 LEU B O 1
ATOM 4932 N N . ALA B 1 199 ? -2.18 6.121 22.891 1 90.06 199 ALA B N 1
ATOM 4933 C CA . ALA B 1 199 ? -3.049 7.293 22.844 1 90.06 199 ALA B CA 1
ATOM 4934 C C . ALA B 1 199 ? -3.266 7.754 21.406 1 90.06 199 ALA B C 1
ATOM 4936 O O . ALA B 1 199 ? -4.391 8.07 21.016 1 90.06 199 ALA B O 1
ATOM 4937 N N . GLU B 1 200 ? -2.248 7.727 20.625 1 88.56 200 GLU B N 1
ATOM 4938 C CA . GLU B 1 200 ? -2.34 8.156 19.234 1 88.56 200 GLU B CA 1
ATOM 4939 C C . GLU B 1 200 ? -3.23 7.219 18.422 1 88.56 200 GLU B C 1
ATOM 4941 O O . GLU B 1 200 ? -4.07 7.672 17.641 1 88.56 200 GLU B O 1
ATOM 4946 N N . ILE B 1 201 ? -3.02 6.004 18.578 1 84.19 201 ILE B N 1
ATOM 4947 C CA . ILE B 1 201 ? -3.785 5.012 17.828 1 84.19 201 ILE B CA 1
ATOM 4948 C C . ILE B 1 201 ? -5.258 5.098 18.219 1 84.19 201 ILE B C 1
ATOM 4950 O O . ILE B 1 201 ? -6.141 5.035 17.359 1 84.19 201 ILE B O 1
ATOM 4954 N N . SER B 1 202 ? -5.465 5.172 19.516 1 88.75 202 SER B N 1
ATOM 4955 C CA . SER B 1 202 ? -6.844 5.277 19.984 1 88.75 202 SER B CA 1
ATOM 4956 C C . SER B 1 202 ? -7.531 6.508 19.406 1 88.75 202 SER B C 1
ATOM 4958 O O . SER B 1 202 ? -8.703 6.449 19.031 1 88.75 202 SER B O 1
ATOM 4960 N N . LEU B 1 203 ? -6.816 7.562 19.391 1 91.31 203 LEU B N 1
ATOM 4961 C CA . LEU B 1 203 ? -7.395 8.781 18.844 1 91.31 203 LEU B CA 1
ATOM 4962 C C . LEU B 1 203 ? -7.652 8.633 17.344 1 91.31 203 LEU B C 1
ATOM 4964 O O . LEU B 1 203 ? -8.672 9.109 16.844 1 91.31 203 LEU B O 1
ATOM 4968 N N . ARG B 1 204 ? -6.805 8.062 16.688 1 87.5 204 ARG B N 1
ATOM 4969 C CA . ARG B 1 204 ? -6.98 7.84 15.25 1 87.5 204 ARG B CA 1
ATOM 4970 C C . ARG B 1 204 ? -8.211 6.977 14.977 1 87.5 204 ARG B C 1
ATOM 4972 O O . ARG B 1 204 ? -8.938 7.219 14.008 1 87.5 204 ARG B O 1
ATOM 4979 N N . ARG B 1 205 ? -8.359 5.961 15.75 1 84.75 205 ARG B N 1
ATOM 4980 C CA . ARG B 1 205 ? -9.531 5.109 15.602 1 84.75 205 ARG B CA 1
ATOM 4981 C C . ARG B 1 205 ? -10.812 5.891 15.875 1 84.75 205 ARG B C 1
ATOM 4983 O O . ARG B 1 205 ? -11.812 5.719 15.172 1 84.75 205 ARG B O 1
ATOM 4990 N N . LEU B 1 206 ? -10.75 6.641 16.906 1 90.12 206 LEU B N 1
ATOM 4991 C CA . LEU B 1 206 ? -11.891 7.496 17.219 1 90.12 206 LEU B CA 1
ATOM 4992 C C . LEU B 1 206 ? -12.211 8.422 16.062 1 90.12 206 LEU B C 1
ATOM 4994 O O . LEU B 1 206 ? -13.375 8.578 15.688 1 90.12 206 LEU B O 1
ATOM 4998 N N . THR B 1 207 ? -11.195 8.984 15.461 1 90.12 207 THR B N 1
ATOM 4999 C CA . THR B 1 207 ? -11.352 9.883 14.32 1 90.12 207 THR B CA 1
ATOM 5000 C C . THR B 1 207 ? -11.969 9.141 13.133 1 90.12 207 THR B C 1
ATOM 5002 O O . THR B 1 207 ? -12.867 9.664 12.477 1 90.12 207 THR B O 1
ATOM 5005 N N . ALA B 1 208 ? -11.477 8.016 12.906 1 84.38 208 ALA B N 1
ATOM 5006 C CA . ALA B 1 208 ? -11.992 7.215 11.797 1 84.38 208 ALA B CA 1
ATOM 5007 C C . ALA B 1 208 ? -13.469 6.887 12 1 84.38 208 ALA B C 1
ATOM 5009 O O . ALA B 1 208 ? -14.266 6.98 11.062 1 84.38 208 ALA B O 1
ATOM 5010 N N . ARG B 1 209 ? -13.773 6.469 13.172 1 87.88 209 ARG B N 1
ATOM 5011 C CA . ARG B 1 209 ? -15.164 6.141 13.484 1 87.88 209 ARG B CA 1
ATOM 5012 C C . ARG B 1 209 ? -16.062 7.355 13.312 1 87.88 209 ARG B C 1
ATOM 5014 O O . ARG B 1 209 ? -17.156 7.25 12.742 1 87.88 209 ARG B O 1
ATOM 5021 N N . MET B 1 210 ? -15.648 8.43 13.82 1 91.19 210 MET B N 1
ATOM 5022 C CA . MET B 1 210 ? -16.438 9.656 13.711 1 91.19 210 MET B CA 1
ATOM 5023 C C . MET B 1 210 ? -16.578 10.07 12.25 1 91.19 210 MET B C 1
ATOM 5025 O O . MET B 1 210 ? -17.672 10.461 11.82 1 91.19 210 MET B O 1
ATOM 5029 N N . SER B 1 211 ? -15.523 9.992 11.508 1 89.5 211 SER B N 1
ATOM 5030 C CA . SER B 1 211 ? -15.555 10.344 10.086 1 89.5 211 SER B CA 1
ATOM 5031 C C . SER B 1 211 ? -16.516 9.445 9.32 1 89.5 211 SER B C 1
ATOM 5033 O O . SER B 1 211 ? -17.266 9.914 8.469 1 89.5 211 SER B O 1
ATOM 5035 N N . ALA B 1 212 ? -16.422 8.188 9.602 1 85.19 212 ALA B N 1
ATOM 5036 C CA . ALA B 1 212 ? -17.312 7.234 8.961 1 85.19 212 ALA B CA 1
ATOM 5037 C C . ALA B 1 212 ? -18.781 7.551 9.289 1 85.19 212 ALA B C 1
ATOM 5039 O O . ALA B 1 212 ? -19.641 7.492 8.422 1 85.19 212 ALA B O 1
ATOM 5040 N N . GLY B 1 213 ? -19.016 7.828 10.547 1 89.12 213 GLY B N 1
ATOM 5041 C CA . GLY B 1 213 ? -20.359 8.211 10.961 1 89.12 213 GLY B CA 1
ATOM 5042 C C . GLY B 1 213 ? -20.859 9.461 10.258 1 89.12 213 GLY B C 1
ATOM 5043 O O . GLY B 1 213 ? -22.031 9.523 9.867 1 89.12 213 GLY B O 1
ATOM 5044 N N . MET B 1 214 ? -20.062 10.406 10.102 1 92.38 214 MET B N 1
ATOM 5045 C CA . MET B 1 214 ? -20.422 11.648 9.43 1 92.38 214 MET B CA 1
ATOM 5046 C C . MET B 1 214 ? -20.719 11.406 7.953 1 92.38 214 MET B C 1
ATOM 5048 O O . MET B 1 214 ? -21.672 11.977 7.406 1 92.38 214 MET B O 1
ATOM 5052 N N . MET B 1 215 ? -19.953 10.578 7.332 1 88.94 215 MET B N 1
ATOM 5053 C CA . MET B 1 215 ? -20.188 10.258 5.926 1 88.94 215 MET B CA 1
ATOM 5054 C C . MET B 1 215 ? -21.5 9.5 5.742 1 88.94 215 MET B C 1
ATOM 5056 O O . MET B 1 215 ? -22.203 9.711 4.762 1 88.94 215 MET B O 1
ATOM 5060 N N . GLU B 1 216 ? -21.672 8.617 6.629 1 88.75 216 GLU B N 1
ATOM 5061 C CA . GLU B 1 216 ? -22.938 7.891 6.598 1 88.75 216 GLU B CA 1
ATOM 5062 C C . GLU B 1 216 ? -24.125 8.836 6.738 1 88.75 216 GLU B C 1
ATOM 5064 O O . GLU B 1 216 ? -25.141 8.688 6.047 1 88.75 216 GLU B O 1
ATOM 5069 N N . LEU B 1 217 ? -24.031 9.727 7.664 1 92.94 217 LEU B N 1
ATOM 5070 C CA . LEU B 1 217 ? -25.094 10.727 7.859 1 92.94 217 LEU B CA 1
ATOM 5071 C C . LEU B 1 217 ? -25.281 11.555 6.598 1 92.94 217 LEU B C 1
ATOM 5073 O O . LEU B 1 217 ? -26.422 11.875 6.23 1 92.94 217 LEU B O 1
ATOM 5077 N N . GLN B 1 218 ? -24.234 11.922 5.973 1 93.06 218 GLN B N 1
ATOM 5078 C CA . GLN B 1 218 ? -24.297 12.695 4.742 1 93.06 218 GLN B CA 1
ATOM 5079 C C . GLN B 1 218 ? -25 11.906 3.637 1 93.06 218 GLN B C 1
ATOM 5081 O O . GLN B 1 218 ? -25.812 12.461 2.896 1 93.06 218 GLN B O 1
ATOM 5086 N N . ALA B 1 219 ? -24.703 10.664 3.582 1 91.19 219 ALA B N 1
ATOM 5087 C CA . ALA B 1 219 ? -25.281 9.805 2.557 1 91.19 219 ALA B CA 1
ATOM 5088 C C . ALA B 1 219 ? -26.766 9.602 2.795 1 91.19 219 ALA B C 1
ATOM 5090 O O . ALA B 1 219 ? -27.547 9.43 1.847 1 91.19 219 ALA B O 1
ATOM 5091 N N . GLN B 1 220 ? -27.172 9.625 3.932 1 93.69 220 GLN B N 1
ATOM 5092 C CA . GLN B 1 220 ? -28.562 9.367 4.309 1 93.69 220 GLN B CA 1
ATOM 5093 C C . GLN B 1 220 ? -29.438 10.594 4.051 1 93.69 220 GLN B C 1
ATOM 5095 O O . GLN B 1 220 ? -30.656 10.484 4.023 1 93.69 220 GLN B O 1
ATOM 5100 N N . HIS B 1 221 ? -28.797 11.703 3.947 1 92.75 221 HIS B N 1
ATOM 5101 C CA . HIS B 1 221 ? -29.578 12.93 3.783 1 92.75 221 HIS B CA 1
ATOM 5102 C C . HIS B 1 221 ? -29.406 13.508 2.383 1 92.75 221 HIS B C 1
ATOM 5104 O O . HIS B 1 221 ? -28.266 13.68 1.912 1 92.75 221 HIS B O 1
ATOM 5110 N N . GLU B 1 222 ? -30.484 13.797 1.765 1 89 222 GLU B N 1
ATOM 5111 C CA . GLU B 1 222 ? -30.484 14.219 0.366 1 89 222 GLU B CA 1
ATOM 5112 C C . GLU B 1 222 ? -30.031 15.664 0.224 1 89 222 GLU B C 1
ATOM 5114 O O . GLU B 1 222 ? -29.484 16.047 -0.809 1 89 222 GLU B O 1
ATOM 5119 N N . ASN B 1 223 ? -30.375 16.516 1.155 1 90.19 223 ASN B N 1
ATOM 5120 C CA . ASN B 1 223 ? -30 17.922 1.041 1 90.19 223 ASN B CA 1
ATOM 5121 C C . ASN B 1 223 ? -29.078 18.344 2.189 1 90.19 223 ASN B C 1
ATOM 5123 O O . ASN B 1 223 ? -29.094 17.734 3.256 1 90.19 223 ASN B O 1
ATOM 5127 N N . GLN B 1 224 ? -28.438 19.406 1.996 1 91.44 224 GLN B N 1
ATOM 5128 C CA . GLN B 1 224 ? -27.422 19.891 2.918 1 91.44 224 GLN B CA 1
ATOM 5129 C C . GLN B 1 224 ? -28.031 20.359 4.227 1 91.44 224 GLN B C 1
ATOM 5131 O O . GLN B 1 224 ? -27.438 20.203 5.297 1 91.44 224 GLN B O 1
ATOM 5136 N N . GLN B 1 225 ? -29.203 20.953 4.152 1 91.56 225 GLN B N 1
ATOM 5137 C CA . GLN B 1 225 ? -29.859 21.484 5.344 1 91.56 225 GLN B CA 1
ATOM 5138 C C . GLN B 1 225 ? -30.203 20.359 6.32 1 91.56 225 GLN B C 1
ATOM 5140 O O . GLN B 1 225 ? -29.953 20.469 7.52 1 91.56 225 GLN B O 1
ATOM 5145 N N . SER B 1 226 ? -30.781 19.328 5.77 1 93.31 226 SER B N 1
ATOM 5146 C CA . SER B 1 226 ? -31.156 18.188 6.613 1 93.31 226 SER B CA 1
ATOM 5147 C C . SER B 1 226 ? -29.906 17.516 7.184 1 93.31 226 SER B C 1
ATOM 5149 O O . SER B 1 226 ? -29.922 17.062 8.328 1 93.31 226 SER B O 1
ATOM 5151 N N . PHE B 1 227 ? -28.891 17.406 6.5 1 95.44 227 PHE B N 1
ATOM 5152 C CA . PHE B 1 227 ? -27.625 16.844 6.949 1 95.44 227 PHE B CA 1
ATOM 5153 C C . PHE B 1 227 ? -27.047 17.656 8.109 1 95.44 227 PHE B C 1
ATOM 5155 O O . PHE B 1 227 ? -26.672 17.094 9.141 1 95.44 227 PHE B O 1
ATOM 5162 N N . LEU B 1 228 ? -27 18.969 7.918 1 95.62 228 LEU B N 1
ATOM 5163 C CA . LEU B 1 228 ? -26.391 19.844 8.922 1 95.62 228 LEU B CA 1
ATOM 5164 C C . LEU B 1 228 ? -27.219 19.844 10.203 1 95.62 228 LEU B C 1
ATOM 5166 O O . LEU B 1 228 ? -26.672 19.953 11.297 1 95.62 228 LEU B O 1
ATOM 5170 N N . ALA B 1 229 ? -28.516 19.719 10.016 1 94.75 229 ALA B N 1
ATOM 5171 C CA . ALA B 1 229 ? -29.359 19.594 11.195 1 94.75 229 ALA B CA 1
ATOM 5172 C C . ALA B 1 229 ? -29.047 18.297 11.961 1 94.75 229 ALA B C 1
ATOM 5174 O O . ALA B 1 229 ? -28.984 18.312 13.195 1 94.75 229 ALA B O 1
ATOM 5175 N N . ALA B 1 230 ? -28.859 17.266 11.234 1 95.38 230 ALA B N 1
ATOM 5176 C CA . ALA B 1 230 ? -28.5 15.984 11.852 1 95.38 230 ALA B CA 1
ATOM 5177 C C . ALA B 1 230 ? -27.125 16.047 12.508 1 95.38 230 ALA B C 1
ATOM 5179 O O . ALA B 1 230 ? -26.922 15.5 13.586 1 95.38 230 ALA B O 1
ATOM 5180 N N . MET B 1 231 ? -26.219 16.672 11.844 1 96.25 231 MET B N 1
ATOM 5181 C CA . MET B 1 231 ? -24.875 16.828 12.383 1 96.25 231 MET B CA 1
ATOM 5182 C C . MET B 1 231 ? -24.906 17.625 13.688 1 96.25 231 MET B C 1
ATOM 5184 O O . MET B 1 231 ? -24.203 17.297 14.641 1 96.25 231 MET B O 1
ATOM 5188 N N . ALA B 1 232 ? -25.656 18.688 13.68 1 96 232 ALA B N 1
ATOM 5189 C CA . ALA B 1 232 ? -25.766 19.531 14.875 1 96 232 ALA B CA 1
ATOM 5190 C C . ALA B 1 232 ? -26.266 18.703 16.062 1 96 232 ALA B C 1
ATOM 5192 O O . ALA B 1 232 ? -25.844 18.953 17.203 1 96 232 ALA B O 1
ATOM 5193 N N . ALA B 1 233 ? -27.078 17.766 15.734 1 95.56 233 ALA B N 1
ATOM 5194 C CA . ALA B 1 233 ? -27.656 16.938 16.781 1 95.56 233 ALA B CA 1
ATOM 5195 C C . ALA B 1 233 ? -26.609 15.984 17.375 1 95.56 233 ALA B C 1
ATOM 5197 O O . ALA B 1 233 ? -26.703 15.594 18.531 1 95.56 233 ALA B O 1
ATOM 5198 N N . VAL B 1 234 ? -25.578 15.625 16.641 1 96.69 234 VAL B N 1
ATOM 5199 C CA . VAL B 1 234 ? -24.641 14.609 17.094 1 96.69 234 VAL B CA 1
ATOM 5200 C C . VAL B 1 234 ? -23.391 15.289 17.641 1 96.69 234 VAL B C 1
ATOM 5202 O O . VAL B 1 234 ? -22.578 14.656 18.328 1 96.69 234 VAL B O 1
ATOM 5205 N N . VAL B 1 235 ? -23.188 16.578 17.484 1 97.12 235 VAL B N 1
ATOM 5206 C CA . VAL B 1 235 ? -21.984 17.312 17.859 1 97.12 235 VAL B CA 1
ATOM 5207 C C . VAL B 1 235 ? -21.719 17.125 19.359 1 97.12 235 VAL B C 1
ATOM 5209 O O . VAL B 1 235 ? -20.609 16.812 19.766 1 97.12 235 VAL B O 1
ATOM 5212 N N . PRO B 1 236 ? -22.766 17.25 20.203 1 96.75 236 PRO B N 1
ATOM 5213 C CA . PRO B 1 236 ? -22.5 17.094 21.625 1 96.75 236 PRO B CA 1
ATOM 5214 C C . PRO B 1 236 ? -21.938 15.711 21.984 1 96.75 236 PRO B C 1
ATOM 5216 O O . PRO B 1 236 ? -21.062 15.594 22.828 1 96.75 236 PRO B O 1
ATOM 5219 N N . GLU B 1 237 ? -22.422 14.766 21.344 1 97.12 237 GLU B N 1
ATOM 5220 C CA . GLU B 1 237 ? -21.906 13.414 21.578 1 97.12 237 GLU B CA 1
ATOM 5221 C C . GLU B 1 237 ? -20.453 13.289 21.125 1 97.12 237 GLU B C 1
ATOM 5223 O O . GLU B 1 237 ? -19.641 12.648 21.797 1 97.12 237 GLU B O 1
ATOM 5228 N N . HIS B 1 238 ? -20.141 13.805 20 1 97.44 238 HIS B N 1
ATOM 5229 C CA . HIS B 1 238 ? -18.781 13.781 19.484 1 97.44 238 HIS B CA 1
ATOM 5230 C C . HIS B 1 238 ? -17.828 14.523 20.438 1 97.44 238 HIS B C 1
ATOM 5232 O O . HIS B 1 238 ? -16.734 14.047 20.719 1 97.44 238 HIS B O 1
ATOM 5238 N N . GLU B 1 239 ? -18.266 15.641 20.891 1 97.19 239 GLU B N 1
ATOM 5239 C CA . GLU B 1 239 ? -17.469 16.391 21.859 1 97.19 239 GLU B CA 1
ATOM 5240 C C . GLU B 1 239 ? -17.203 15.578 23.125 1 97.19 239 GLU B C 1
ATOM 5242 O O . GLU B 1 239 ? -16.094 15.578 23.641 1 97.19 239 GLU B O 1
ATOM 5247 N N . ALA B 1 240 ? -18.219 14.945 23.531 1 97.19 240 ALA B N 1
ATOM 5248 C CA . ALA B 1 240 ? -18.094 14.125 24.734 1 97.19 240 ALA B CA 1
ATOM 5249 C C . ALA B 1 240 ? -17.078 13 24.547 1 97.19 240 ALA B C 1
ATOM 5251 O O . ALA B 1 240 ? -16.328 12.656 25.453 1 97.19 240 ALA B O 1
ATOM 5252 N N . GLN B 1 241 ? -17.094 12.43 23.438 1 96.75 241 GLN B N 1
ATOM 5253 C CA . GLN B 1 241 ? -16.156 11.344 23.141 1 96.75 241 GLN B CA 1
ATOM 5254 C C . GLN B 1 241 ? -14.719 11.836 23.125 1 96.75 241 GLN B C 1
ATOM 5256 O O . GLN B 1 241 ? -13.82 11.164 23.625 1 96.75 241 GLN B O 1
ATOM 5261 N N . VAL B 1 242 ? -14.477 13 22.516 1 96.94 242 VAL B N 1
ATOM 5262 C CA . VAL B 1 242 ? -13.133 13.57 22.5 1 96.94 242 VAL B CA 1
ATOM 5263 C C . VAL B 1 242 ? -12.68 13.883 23.922 1 96.94 242 VAL B C 1
ATOM 5265 O O . VAL B 1 242 ? -11.539 13.586 24.281 1 96.94 242 VAL B O 1
ATOM 5268 N N . ASN B 1 243 ? -13.586 14.43 24.641 1 96.25 243 ASN B N 1
ATOM 5269 C CA . ASN B 1 243 ? -13.242 14.781 26.016 1 96.25 243 ASN B CA 1
ATOM 5270 C C . ASN B 1 243 ? -12.984 13.547 26.859 1 96.25 243 ASN B C 1
ATOM 5272 O O . ASN B 1 243 ? -12.148 13.57 27.766 1 96.25 243 ASN B O 1
ATOM 5276 N N . SER B 1 244 ? -13.75 12.516 26.578 1 96.38 244 SER B N 1
ATOM 5277 C CA . SER B 1 244 ? -13.492 11.258 27.266 1 96.38 244 SER B CA 1
ATOM 5278 C C . SER B 1 244 ? -12.102 10.719 26.938 1 96.38 244 SER B C 1
ATOM 5280 O O . SER B 1 244 ? -11.414 10.195 27.812 1 96.38 244 SER B O 1
ATOM 5282 N N . TRP B 1 245 ? -11.719 10.805 25.734 1 96.12 245 TRP B N 1
ATOM 5283 C CA . TRP B 1 245 ? -10.375 10.398 25.344 1 96.12 245 TRP B CA 1
ATOM 5284 C C . TRP B 1 245 ? -9.32 11.234 26.047 1 96.12 245 TRP B C 1
ATOM 5286 O O . TRP B 1 245 ? -8.352 10.695 26.594 1 96.12 245 TRP B O 1
ATOM 5296 N N . ILE B 1 246 ? -9.523 12.555 26.125 1 96.12 246 ILE B N 1
ATOM 5297 C CA . ILE B 1 246 ? -8.586 13.461 26.781 1 96.12 246 ILE B CA 1
ATOM 5298 C C . ILE B 1 246 ? -8.461 13.086 28.25 1 96.12 246 ILE B C 1
ATOM 5300 O O . ILE B 1 246 ? -7.352 13.023 28.797 1 96.12 246 ILE B O 1
ATOM 5304 N N . SER B 1 247 ? -9.578 12.727 28.844 1 95.06 247 SER B N 1
ATOM 5305 C CA . SER B 1 247 ? -9.609 12.414 30.266 1 95.06 247 SER B CA 1
ATOM 5306 C C . SER B 1 247 ? -8.977 11.055 30.562 1 95.06 247 SER B C 1
ATOM 5308 O O . SER B 1 247 ? -8.578 10.773 31.688 1 95.06 247 SER B O 1
ATOM 5310 N N . SER B 1 248 ? -8.875 10.227 29.531 1 94.12 248 SER B N 1
ATOM 5311 C CA . SER B 1 248 ? -8.352 8.883 29.719 1 94.12 248 SER B CA 1
ATOM 5312 C C . SER B 1 248 ? -6.828 8.859 29.625 1 94.12 248 SER B C 1
ATOM 5314 O O . SER B 1 248 ? -6.195 7.844 29.906 1 94.12 248 SER B O 1
ATOM 5316 N N . LEU B 1 249 ? -6.238 10.008 29.25 1 94 249 LEU B N 1
ATOM 5317 C CA . LEU B 1 249 ? -4.785 10.07 29.125 1 94 249 LEU B CA 1
ATOM 5318 C C . LEU B 1 249 ? -4.113 9.906 30.469 1 94 249 LEU B C 1
ATOM 5320 O O . LEU B 1 249 ? -4.578 10.453 31.469 1 94 249 LEU B O 1
ATOM 5324 N N . PRO B 1 250 ? -3.062 9.078 30.531 1 90.5 250 PRO B N 1
ATOM 5325 C CA . PRO B 1 250 ? -2.34 8.969 31.797 1 90.5 250 PRO B CA 1
ATOM 5326 C C . PRO B 1 250 ? -1.712 10.289 32.25 1 90.5 250 PRO B C 1
ATOM 5328 O O . PRO B 1 250 ? -1.552 11.203 31.422 1 90.5 250 PRO B O 1
ATOM 5331 N N . PRO B 1 251 ? -1.281 10.383 33.406 1 88.69 251 PRO B N 1
ATOM 5332 C CA . PRO B 1 251 ? -0.788 11.641 34 1 88.69 251 PRO B CA 1
ATOM 5333 C C . PRO B 1 251 ? 0.378 12.227 33.188 1 88.69 251 PRO B C 1
ATOM 5335 O O . PRO B 1 251 ? 0.452 13.445 33 1 88.69 251 PRO B O 1
ATOM 5338 N N . ASN B 1 252 ? 1.24 11.375 32.75 1 86.56 252 ASN B N 1
ATOM 5339 C CA . ASN B 1 252 ? 2.426 11.852 32.062 1 86.56 252 ASN B CA 1
ATOM 5340 C C . ASN B 1 252 ? 2.074 12.414 30.688 1 86.56 252 ASN B C 1
ATOM 5342 O O . ASN B 1 252 ? 2.885 13.109 30.078 1 86.56 252 ASN B O 1
ATOM 5346 N N . LEU B 1 253 ? 0.858 12.141 30.219 1 92.06 253 LEU B N 1
ATOM 5347 C CA . LEU B 1 253 ? 0.424 12.625 28.906 1 92.06 253 LEU B CA 1
ATOM 5348 C C . LEU B 1 253 ? -0.794 13.531 29.031 1 92.06 253 LEU B C 1
ATOM 5350 O O . LEU B 1 253 ? -1.389 13.93 28.031 1 92.06 253 LEU B O 1
ATOM 5354 N N . SER B 1 254 ? -1.136 13.883 30.234 1 93.06 254 SER B N 1
ATOM 5355 C CA . SER B 1 254 ? -2.35 14.641 30.516 1 93.06 254 SER B CA 1
ATOM 5356 C C . SER B 1 254 ? -2.24 16.078 30 1 93.06 254 SER B C 1
ATOM 5358 O O . SER B 1 254 ? -1.148 16.641 29.969 1 93.06 254 SER B O 1
ATOM 5360 N N . PHE B 1 255 ? -3.371 16.641 29.672 1 91.94 255 PHE B N 1
ATOM 5361 C CA . PHE B 1 255 ? -3.434 18.016 29.188 1 91.94 255 PHE B CA 1
ATOM 5362 C C . PHE B 1 255 ? -3.701 18.984 30.328 1 91.94 255 PHE B C 1
ATOM 5364 O O . PHE B 1 255 ? -4.07 20.141 30.109 1 91.94 255 PHE B O 1
ATOM 5371 N N . GLU B 1 256 ? -3.596 18.609 31.453 1 90.44 256 GLU B N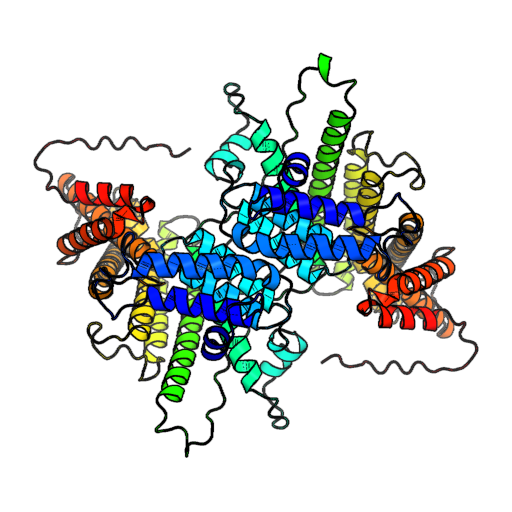 1
ATOM 5372 C CA . GLU B 1 256 ? -3.92 19.438 32.594 1 90.44 256 GLU B CA 1
ATOM 5373 C C . GLU B 1 256 ? -2.982 20.641 32.719 1 90.44 256 GLU B C 1
ATOM 5375 O O . GLU B 1 256 ? -3.412 21.75 33.062 1 90.44 256 GLU B O 1
ATOM 5380 N N . ALA B 1 257 ? -1.674 20.406 32.406 1 86.88 257 ALA B N 1
ATOM 5381 C CA . ALA B 1 257 ? -0.728 21.516 32.375 1 86.88 257 ALA B CA 1
ATOM 5382 C C . ALA B 1 257 ? -0.919 22.375 31.141 1 86.88 257 ALA B C 1
ATOM 5384 O O . ALA B 1 257 ? -1.363 21.891 30.109 1 86.88 257 ALA B O 1
ATOM 5385 N N . PRO B 1 258 ? -0.605 23.656 31.328 1 86.44 258 PRO B N 1
ATOM 5386 C CA . PRO B 1 258 ? -0.763 24.547 30.172 1 86.44 258 PRO B CA 1
ATOM 5387 C C . PRO B 1 258 ? 0.087 24.109 28.984 1 86.44 258 PRO B C 1
ATOM 5389 O O . PRO B 1 258 ? 1.161 23.531 29.156 1 86.44 258 PRO B O 1
ATOM 5392 N N . PRO B 1 259 ? -0.35 24.391 27.781 1 85.12 259 PRO B N 1
ATOM 5393 C CA . PRO B 1 259 ? 0.323 23.969 26.547 1 85.12 259 PRO B CA 1
ATOM 5394 C C . PRO B 1 259 ? 1.771 24.438 26.484 1 85.12 259 PRO B C 1
ATOM 5396 O O . PRO B 1 259 ? 2.609 23.781 25.844 1 85.12 259 PRO B O 1
ATOM 5399 N N . GLU B 1 260 ? 2.08 25.547 27.109 1 80.5 260 GLU B N 1
ATOM 5400 C CA . GLU B 1 260 ? 3.434 26.094 27.078 1 80.5 260 GLU B CA 1
ATOM 5401 C C . GLU B 1 260 ? 4.422 25.156 27.766 1 80.5 260 GLU B C 1
ATOM 5403 O O . GLU B 1 260 ? 5.629 25.234 27.516 1 80.5 260 GLU B O 1
ATOM 5408 N N . GLU B 1 261 ? 3.887 24.297 28.562 1 84.06 261 GLU B N 1
ATOM 5409 C CA . GLU B 1 261 ? 4.734 23.391 29.328 1 84.06 261 GLU B CA 1
ATOM 5410 C C . GLU B 1 261 ? 4.785 22 28.672 1 84.06 261 GLU B C 1
ATOM 5412 O O . GLU B 1 261 ? 5.383 21.078 29.219 1 84.06 261 GLU B O 1
ATOM 5417 N N . ASP B 1 262 ? 4.23 21.906 27.547 1 83.06 262 ASP B N 1
ATOM 5418 C CA . ASP B 1 262 ? 4.145 20.594 26.891 1 83.06 262 ASP B CA 1
ATOM 5419 C C . ASP B 1 262 ? 5.527 20.109 26.469 1 83.06 262 ASP B C 1
ATOM 5421 O O . ASP B 1 262 ? 6.359 20.891 26.016 1 83.06 262 ASP B O 1
ATOM 5425 N N . ASP B 1 263 ? 5.758 18.875 26.812 1 81.5 263 ASP B N 1
ATOM 5426 C CA . ASP B 1 263 ? 6.832 18.203 26.094 1 81.5 263 ASP B CA 1
ATOM 5427 C C . ASP B 1 263 ? 6.379 17.812 24.688 1 81.5 263 ASP B C 1
ATOM 5429 O O . ASP B 1 263 ? 5.277 18.172 24.25 1 81.5 263 ASP B O 1
ATOM 5433 N N . VAL B 1 264 ? 7.215 17.125 23.953 1 78.12 264 VAL B N 1
ATOM 5434 C CA . VAL B 1 264 ? 6.941 16.844 22.547 1 78.12 264 VAL B CA 1
ATOM 5435 C C . VAL B 1 264 ? 5.711 15.945 22.422 1 78.12 264 VAL B C 1
ATOM 5437 O O . VAL B 1 264 ? 4.859 16.172 21.562 1 78.12 264 VAL B O 1
ATOM 5440 N N . CYS B 1 265 ? 5.59 14.906 23.266 1 84.19 265 CYS B N 1
ATOM 5441 C CA . CYS B 1 265 ? 4.492 13.953 23.188 1 84.19 265 CYS B CA 1
ATOM 5442 C C . CYS B 1 265 ? 3.154 14.633 23.453 1 84.19 265 CYS B C 1
ATOM 5444 O O . CYS B 1 265 ? 2.203 14.461 22.688 1 84.19 265 CYS B O 1
ATOM 5446 N N . ARG B 1 266 ? 3.084 15.438 24.484 1 88.19 266 ARG B N 1
ATOM 5447 C CA . ARG B 1 266 ? 1.859 16.156 24.828 1 88.19 266 ARG B CA 1
ATOM 5448 C C . ARG B 1 266 ? 1.503 17.172 23.75 1 88.19 266 ARG B C 1
ATOM 5450 O O . ARG B 1 266 ? 0.332 17.328 23.391 1 88.19 266 ARG B O 1
ATOM 5457 N N . PHE B 1 267 ? 2.518 17.812 23.266 1 86.5 267 PHE B N 1
ATOM 5458 C CA . PHE B 1 267 ? 2.336 18.781 22.203 1 86.5 267 PHE B CA 1
ATOM 5459 C C . PHE B 1 267 ? 1.674 18.125 20.984 1 86.5 267 PHE B C 1
ATOM 5461 O O . PHE B 1 267 ? 0.709 18.656 20.438 1 86.5 267 PHE B O 1
ATOM 5468 N N . VAL B 1 268 ? 2.17 16.984 20.609 1 84.44 268 VAL B N 1
ATOM 5469 C CA . VAL B 1 268 ? 1.662 16.297 19.438 1 84.44 268 VAL B CA 1
ATOM 5470 C C . VAL B 1 268 ? 0.235 15.812 19.688 1 84.44 268 VAL B C 1
ATOM 5472 O O . VAL B 1 268 ? -0.645 15.984 18.844 1 84.44 268 VAL B O 1
ATOM 5475 N N . LEU B 1 269 ? -0.038 15.234 20.844 1 90.69 269 LEU B N 1
ATOM 5476 C CA . LEU B 1 269 ? -1.363 14.719 21.172 1 90.69 269 LEU B CA 1
ATOM 5477 C C . LEU B 1 269 ? -2.389 15.844 21.219 1 90.69 269 LEU B C 1
ATOM 5479 O O . LEU B 1 269 ? -3.514 15.688 20.734 1 90.69 269 LEU B O 1
ATOM 5483 N N . ARG B 1 270 ? -1.986 16.953 21.812 1 91.94 270 ARG B N 1
ATOM 5484 C CA . ARG B 1 270 ? -2.859 18.125 21.844 1 91.94 270 ARG B CA 1
ATOM 5485 C C . ARG B 1 270 ? -3.215 18.578 20.422 1 91.94 270 ARG B C 1
ATOM 5487 O O . ARG B 1 270 ? -4.367 18.922 20.156 1 91.94 270 ARG B O 1
ATOM 5494 N N . GLY B 1 271 ? -2.229 18.547 19.609 1 90.25 271 GLY B N 1
ATOM 5495 C CA . GLY B 1 271 ? -2.467 18.891 18.203 1 90.25 271 GLY B CA 1
ATOM 5496 C C . GLY B 1 271 ? -3.461 17.969 17.531 1 90.25 271 GLY B C 1
ATOM 5497 O O . GLY B 1 271 ? -4.348 18.438 16.812 1 90.25 271 GLY B O 1
ATOM 5498 N N . HIS B 1 272 ? -3.344 16.766 17.797 1 90.56 272 HIS B N 1
ATOM 5499 C CA . HIS B 1 272 ? -4.246 15.797 17.188 1 90.56 272 HIS B CA 1
ATOM 5500 C C . HIS B 1 272 ? -5.668 15.961 17.719 1 90.56 272 HIS B C 1
ATOM 5502 O O . HIS B 1 272 ? -6.637 15.758 16.984 1 90.56 272 HIS B O 1
ATOM 5508 N N . ALA B 1 273 ? -5.75 16.234 19.016 1 94.38 273 ALA B N 1
ATOM 5509 C CA . ALA B 1 273 ? -7.07 16.469 19.578 1 94.38 273 ALA B CA 1
ATOM 5510 C C . ALA B 1 273 ? -7.754 17.656 18.906 1 94.38 273 ALA B C 1
ATOM 5512 O O . ALA B 1 273 ? -8.953 17.609 18.609 1 94.38 273 ALA B O 1
ATOM 5513 N N . ILE B 1 274 ? -6.98 18.656 18.656 1 94.62 274 ILE B N 1
ATOM 5514 C CA . ILE B 1 274 ? -7.523 19.844 18.016 1 94.62 274 ILE B CA 1
ATOM 5515 C C . ILE B 1 274 ? -7.98 19.5 16.594 1 94.62 274 ILE B C 1
ATOM 5517 O O . ILE B 1 274 ? -9.008 20 16.125 1 94.62 274 ILE B O 1
ATOM 5521 N N . ASN B 1 275 ? -7.211 18.688 15.906 1 92.94 275 ASN B N 1
ATOM 5522 C CA . ASN B 1 275 ? -7.621 18.219 14.586 1 92.94 275 ASN B CA 1
ATOM 5523 C C . ASN B 1 275 ? -9.016 17.594 14.617 1 92.94 275 ASN B C 1
ATOM 5525 O O . ASN B 1 275 ? -9.805 17.766 13.688 1 92.94 275 ASN B O 1
ATOM 5529 N N . LEU B 1 276 ? -9.211 16.875 15.625 1 94.88 276 LEU B N 1
ATOM 5530 C CA . LEU B 1 276 ? -10.492 16.188 15.742 1 94.88 276 LEU B CA 1
ATOM 5531 C C . LEU B 1 276 ? -11.625 17.188 15.984 1 94.88 276 LEU B C 1
ATOM 5533 O O . LEU B 1 276 ? -12.711 17.047 15.422 1 94.88 276 LEU B O 1
ATOM 5537 N N . PHE B 1 277 ? -11.422 18.156 16.781 1 96.31 277 PHE B N 1
ATOM 5538 C CA . PHE B 1 277 ? -12.43 19.203 16.984 1 96.31 277 PHE B CA 1
ATOM 5539 C C . PHE B 1 277 ? -12.703 19.953 15.688 1 96.31 277 PHE B C 1
ATOM 5541 O O . PHE B 1 277 ? -13.852 20.25 15.367 1 96.31 277 PHE B O 1
ATOM 5548 N N . GLU B 1 278 ? -11.695 20.234 14.984 1 95.75 278 GLU B N 1
ATOM 5549 C CA . GLU B 1 278 ? -11.883 20.875 13.688 1 95.75 278 GLU B CA 1
ATOM 5550 C C . GLU B 1 278 ? -12.734 20 12.766 1 95.75 278 GLU B C 1
ATOM 5552 O O . GLU B 1 278 ? -13.586 20.516 12.031 1 95.75 278 GLU B O 1
ATOM 5557 N N . LEU B 1 279 ? -12.445 18.766 12.805 1 95 279 LEU B N 1
ATOM 5558 C CA . LEU B 1 279 ? -13.195 17.812 11.992 1 95 279 LEU B CA 1
ATOM 5559 C C . LEU B 1 279 ? -14.672 17.828 12.367 1 95 279 LEU B C 1
ATOM 5561 O O . LEU B 1 279 ? -15.539 17.828 11.492 1 95 279 LEU B O 1
ATOM 5565 N N . ILE B 1 280 ? -14.945 17.859 13.641 1 97.06 280 ILE B N 1
ATOM 5566 C CA . ILE B 1 280 ? -16.312 17.812 14.164 1 97.06 280 ILE B CA 1
ATOM 5567 C C . ILE B 1 280 ? -17.094 19.016 13.664 1 97.06 280 ILE B C 1
ATOM 5569 O O . ILE B 1 280 ? -18.266 18.891 13.297 1 97.06 280 ILE B O 1
ATOM 5573 N N . TYR B 1 281 ? -16.469 20.141 13.547 1 97.75 281 TYR B N 1
ATOM 5574 C CA . TYR B 1 281 ? -17.188 21.375 13.242 1 97.75 281 TYR B CA 1
ATOM 5575 C C . TYR B 1 281 ? -17.062 21.734 11.766 1 97.75 281 TYR B C 1
ATOM 5577 O O . TYR B 1 281 ? -17.688 22.688 11.289 1 97.75 281 TYR B O 1
ATOM 5585 N N . TRP B 1 282 ? -16.359 20.953 11 1 96.88 282 TRP B N 1
ATOM 5586 C CA . TRP B 1 282 ? -16.031 21.266 9.617 1 96.88 282 TRP B CA 1
ATOM 5587 C C . TRP B 1 282 ? -17.281 21.422 8.773 1 96.88 282 TRP B C 1
ATOM 5589 O O . TRP B 1 282 ? -17.391 22.344 7.957 1 96.88 282 TRP B O 1
ATOM 5599 N N . PRO B 1 283 ? -18.281 20.547 8.922 1 96.25 283 PRO B N 1
ATOM 5600 C CA . PRO B 1 283 ? -19.484 20.703 8.086 1 96.25 283 PRO B CA 1
ATOM 5601 C C . PRO B 1 283 ? -20.125 22.078 8.242 1 96.25 283 PRO B C 1
ATOM 5603 O O . PRO B 1 283 ? -20.656 22.641 7.27 1 96.25 283 PRO B O 1
ATOM 5606 N N . PHE B 1 284 ? -20.016 22.672 9.398 1 96.38 284 PHE B N 1
ATOM 5607 C CA . PHE B 1 284 ? -20.688 23.938 9.695 1 96.38 284 PHE B CA 1
ATOM 5608 C C . PHE B 1 284 ? -19.891 25.109 9.148 1 96.38 284 PHE B C 1
ATOM 5610 O O . PHE B 1 284 ? -20.453 26.016 8.531 1 96.38 284 PHE B O 1
ATOM 5617 N N . ILE B 1 285 ? -18.594 25.062 9.375 1 96.5 285 ILE B N 1
ATOM 5618 C CA . ILE B 1 285 ? -17.766 26.156 8.867 1 96.5 285 ILE B CA 1
ATOM 5619 C C . ILE B 1 285 ? -17.734 26.109 7.34 1 96.5 285 ILE B C 1
ATOM 5621 O O . ILE B 1 285 ? -17.703 27.156 6.688 1 96.5 285 ILE B O 1
ATOM 5625 N N . SER B 1 286 ? -17.719 24.953 6.773 1 95.62 286 SER B N 1
ATOM 5626 C CA . SER B 1 286 ? -17.781 24.797 5.324 1 95.62 286 SER B CA 1
ATOM 5627 C C . SER B 1 286 ? -19.078 25.375 4.762 1 95.62 286 SER B C 1
ATOM 5629 O O . SER B 1 286 ? -19.062 26.094 3.758 1 95.62 286 SER B O 1
ATOM 5631 N N . ALA B 1 287 ? -20.188 25.062 5.379 1 94 287 ALA B N 1
ATOM 5632 C CA . ALA B 1 287 ? -21.484 25.609 4.949 1 94 287 ALA B CA 1
ATOM 5633 C C . ALA B 1 287 ? -21.5 27.125 5.059 1 94 287 ALA B C 1
ATOM 5635 O O . ALA B 1 287 ? -21.984 27.812 4.156 1 94 287 ALA B O 1
ATOM 5636 N N . TYR B 1 288 ? -21.016 27.609 6.125 1 93.75 288 TYR B N 1
ATOM 5637 C CA . TYR B 1 288 ? -20.984 29.062 6.348 1 93.75 288 TYR B CA 1
ATOM 5638 C C . TYR B 1 288 ? -20.172 29.766 5.266 1 93.75 288 TYR B C 1
ATOM 5640 O O . TYR B 1 288 ? -20.609 30.766 4.707 1 93.75 288 TYR B O 1
ATOM 5648 N N . LEU B 1 289 ? -19.031 29.234 4.926 1 93.75 289 LEU B N 1
ATOM 5649 C CA . LEU B 1 289 ? -18.109 29.875 3.998 1 93.75 289 LEU B CA 1
ATOM 5650 C C . LEU B 1 289 ? -18.625 29.781 2.566 1 93.75 289 LEU B C 1
ATOM 5652 O O . LEU B 1 289 ? -18.344 30.656 1.738 1 93.75 289 LEU B O 1
ATOM 5656 N N . THR B 1 290 ? -19.359 28.766 2.271 1 90.81 290 THR B N 1
ATOM 5657 C CA . THR B 1 290 ? -19.719 28.516 0.882 1 90.81 290 THR B CA 1
ATOM 5658 C C . THR B 1 290 ? -21.094 29.078 0.575 1 90.81 290 THR B C 1
ATOM 5660 O O . THR B 1 290 ? -21.453 29.281 -0.59 1 90.81 290 THR B O 1
ATOM 5663 N N . CYS B 1 291 ? -21.875 29.297 1.609 1 86.81 291 CYS B N 1
ATOM 5664 C CA . CYS B 1 291 ? -23.219 29.781 1.341 1 86.81 291 CYS B CA 1
ATOM 5665 C C . CYS B 1 291 ? -23.234 31.297 1.17 1 86.81 291 CYS B C 1
ATOM 5667 O O . CYS B 1 291 ? -22.375 32 1.728 1 86.81 291 CYS B O 1
ATOM 5669 N N . GLU B 1 292 ? -24.172 31.734 0.399 1 79.31 292 GLU B N 1
ATOM 5670 C CA . GLU B 1 292 ? -24.297 33.188 0.187 1 79.31 292 GLU B CA 1
ATOM 5671 C C . GLU B 1 292 ? -24.984 33.844 1.375 1 79.31 292 GLU B C 1
ATOM 5673 O O . GLU B 1 292 ? -24.5 34.875 1.88 1 79.31 292 GLU B O 1
ATOM 5678 N N . ASP B 1 293 ? -26.078 33.281 1.725 1 80.25 293 ASP B N 1
ATOM 5679 C CA . ASP B 1 293 ? -26.875 33.781 2.844 1 80.25 293 ASP B CA 1
ATOM 5680 C C . ASP B 1 293 ? -27.344 32.625 3.734 1 80.25 293 ASP B C 1
ATOM 5682 O O . ASP B 1 293 ? -28.156 31.812 3.318 1 80.25 293 ASP B O 1
ATOM 5686 N N . LEU B 1 294 ? -26.812 32.656 4.953 1 83.31 294 LEU B N 1
ATOM 5687 C CA . LEU B 1 294 ? -27.062 31.562 5.879 1 83.31 294 LEU B CA 1
ATOM 5688 C C . LEU B 1 294 ? -28.547 31.438 6.199 1 83.31 294 LEU B C 1
ATOM 5690 O O . LEU B 1 294 ? -29.078 30.328 6.23 1 83.31 294 LEU B O 1
ATOM 5694 N N . SER B 1 295 ? -29.172 32.562 6.469 1 80.12 295 SER B N 1
ATOM 5695 C CA . SER B 1 295 ? -30.578 32.531 6.852 1 80.12 295 SER B CA 1
ATOM 5696 C C . SER B 1 295 ? -31.453 32.094 5.691 1 80.12 295 SER B C 1
ATOM 5698 O O . SER B 1 295 ? -32.438 31.375 5.898 1 80.12 295 SER B O 1
ATOM 5700 N N . ARG B 1 296 ? -31.109 32.469 4.539 1 81.5 296 ARG B N 1
ATOM 5701 C CA . ARG B 1 296 ? -31.891 32.125 3.355 1 81.5 296 ARG B CA 1
ATOM 5702 C C . ARG B 1 296 ? -31.656 30.672 2.941 1 81.5 296 ARG B C 1
ATOM 5704 O O . ARG B 1 296 ? -32.594 29.969 2.529 1 81.5 296 ARG B O 1
ATOM 5711 N N . SER B 1 297 ? -30.422 30.328 3.123 1 81.94 297 SER B N 1
ATOM 5712 C CA . SER B 1 297 ? -30.031 29.031 2.604 1 81.94 297 SER B CA 1
ATOM 5713 C C . SER B 1 297 ? -30.453 27.906 3.555 1 81.94 297 SER B C 1
ATOM 5715 O O . SER B 1 297 ? -30.766 26.797 3.119 1 81.94 297 SER B O 1
ATOM 5717 N N . PHE B 1 298 ? -30.5 28.25 4.926 1 86.25 298 PHE B N 1
ATOM 5718 C CA . PHE B 1 298 ? -30.656 27.125 5.844 1 86.25 298 PHE B CA 1
ATOM 5719 C C . PHE B 1 298 ? -31.766 27.391 6.848 1 86.25 298 PHE B C 1
ATOM 5721 O O . PHE B 1 298 ? -32.031 26.562 7.723 1 86.25 298 PHE B O 1
ATOM 5728 N N . ALA B 1 299 ? -32.438 28.422 6.723 1 82.06 299 ALA B N 1
ATOM 5729 C CA . ALA B 1 299 ? -33.656 28.766 7.465 1 82.06 299 ALA B CA 1
ATOM 5730 C C . ALA B 1 299 ? -33.469 28.5 8.953 1 82.06 299 ALA B C 1
ATOM 5732 O O . ALA B 1 299 ? -32.594 29.062 9.594 1 82.06 299 ALA B O 1
ATOM 5733 N N . SER B 1 300 ? -34.125 27.391 9.539 1 80.44 300 SER B N 1
ATOM 5734 C CA . SER B 1 300 ? -34.219 27.109 10.969 1 80.44 300 SER B CA 1
ATOM 5735 C C . SER B 1 300 ? -32.875 26.578 11.516 1 80.44 300 SER B C 1
ATOM 5737 O O . SER B 1 300 ? -32.625 26.672 12.719 1 80.44 300 SER B O 1
ATOM 5739 N N . THR B 1 301 ? -31.984 26.109 10.633 1 85.88 301 THR B N 1
ATOM 5740 C CA . THR B 1 301 ? -30.734 25.516 11.078 1 85.88 301 THR B CA 1
ATOM 5741 C C . THR B 1 301 ? -29.609 26.547 11.062 1 85.88 301 THR B C 1
ATOM 5743 O O . THR B 1 301 ? -28.5 26.281 11.523 1 85.88 301 THR B O 1
ATOM 5746 N N . SER B 1 302 ? -29.969 27.734 10.688 1 87.12 302 SER B N 1
ATOM 5747 C CA . SER B 1 302 ? -28.969 28.766 10.461 1 87.12 302 SER B CA 1
ATOM 5748 C C . SER B 1 302 ? -28.281 29.156 11.766 1 87.12 302 SER B C 1
ATOM 5750 O O . SER B 1 302 ? -27.062 29.375 11.797 1 87.12 302 SER B O 1
ATOM 5752 N N . SER B 1 303 ? -29.031 29.203 12.82 1 88.31 303 SER B N 1
ATOM 5753 C CA . SER B 1 303 ? -28.469 29.594 14.102 1 88.31 303 SER B CA 1
ATOM 5754 C C . SER B 1 303 ? -27.453 28.562 14.594 1 88.31 303 SER B C 1
ATOM 5756 O O . SER B 1 303 ? -26.391 28.922 15.125 1 88.31 303 SER B O 1
ATOM 5758 N N . ASN B 1 304 ? -27.781 27.312 14.43 1 91.38 304 ASN B N 1
ATOM 5759 C CA . ASN B 1 304 ? -26.859 26.25 14.812 1 91.38 304 ASN B CA 1
ATOM 5760 C C . ASN B 1 304 ? -25.594 26.266 13.969 1 91.38 304 ASN B C 1
ATOM 5762 O O . ASN B 1 304 ? -24.484 26.062 14.484 1 91.38 304 ASN B O 1
ATOM 5766 N N . ILE B 1 305 ? -25.766 26.531 12.742 1 93.56 305 ILE B N 1
ATOM 5767 C CA . ILE B 1 305 ? -24.625 26.578 11.836 1 93.56 305 ILE B CA 1
ATOM 5768 C C . ILE B 1 305 ? -23.688 27.719 12.234 1 93.56 305 ILE B C 1
ATOM 5770 O O . ILE B 1 305 ? -22.484 27.531 12.312 1 93.56 305 ILE B O 1
ATOM 5774 N N . ALA B 1 306 ? -24.281 28.812 12.508 1 92.12 306 ALA B N 1
ATOM 5775 C CA . ALA B 1 306 ? -23.484 29.969 12.914 1 92.12 306 ALA B CA 1
ATOM 5776 C C . ALA B 1 306 ? -22.734 29.688 14.219 1 92.12 306 ALA B C 1
ATOM 5778 O O . ALA B 1 306 ? -21.562 30.016 14.359 1 92.12 306 ALA B O 1
ATOM 5779 N N . HIS B 1 307 ? -23.406 29.047 15.125 1 94 307 HIS B N 1
ATOM 5780 C CA . HIS B 1 307 ? -22.844 28.734 16.438 1 94 307 HIS B CA 1
ATOM 5781 C C . HIS B 1 307 ? -21.625 27.812 16.297 1 94 307 HIS B C 1
ATOM 5783 O O . HIS B 1 307 ? -20.562 28.094 16.859 1 94 307 HIS B O 1
ATOM 5789 N N . TYR B 1 308 ? -21.797 26.781 15.594 1 96.31 308 TYR B N 1
ATOM 5790 C CA . TYR B 1 308 ? -20.734 25.797 15.477 1 96.31 308 TYR B CA 1
ATOM 5791 C C . TYR B 1 308 ? -19.641 26.297 14.531 1 96.31 308 TYR B C 1
ATOM 5793 O O . TYR B 1 308 ? -18.484 25.906 14.656 1 96.31 308 TYR B O 1
ATOM 5801 N N . ALA B 1 309 ? -19.984 27.109 13.562 1 96.12 309 ALA B N 1
ATOM 5802 C CA . ALA B 1 309 ? -18.969 27.75 12.75 1 96.12 309 ALA B CA 1
ATOM 5803 C C . ALA B 1 309 ? -18.062 28.625 13.602 1 96.12 309 ALA B C 1
ATOM 5805 O O . ALA B 1 309 ? -16.844 28.625 13.414 1 96.12 309 ALA B O 1
ATOM 5806 N N . GLU B 1 310 ? -18.625 29.328 14.516 1 96 310 GLU B N 1
ATOM 5807 C CA . GLU B 1 310 ? -17.844 30.172 15.43 1 96 310 GLU B CA 1
ATOM 5808 C C . GLU B 1 310 ? -16.922 29.312 16.297 1 96 310 GLU B C 1
ATOM 5810 O O . GLU B 1 310 ? -15.773 29.688 16.562 1 96 310 GLU B O 1
ATOM 5815 N N . ARG B 1 311 ? -17.469 28.234 16.766 1 96.44 311 ARG B N 1
ATOM 5816 C CA . ARG B 1 311 ? -16.641 27.312 17.547 1 96.44 311 ARG B CA 1
ATOM 5817 C C . ARG B 1 311 ? -15.484 26.781 16.719 1 96.44 311 ARG B C 1
ATOM 5819 O O . ARG B 1 311 ? -14.367 26.625 17.219 1 96.44 311 ARG B O 1
ATOM 5826 N N . SER B 1 312 ? -15.781 26.438 15.5 1 98 312 SER B N 1
ATOM 5827 C CA . SER B 1 312 ? -14.734 25.984 14.578 1 98 312 SER B CA 1
ATOM 5828 C C . SER B 1 312 ? -13.633 27.016 14.445 1 98 312 SER B C 1
ATOM 5830 O O . SER B 1 312 ? -12.445 26.688 14.523 1 98 312 SER B O 1
ATOM 5832 N N . LEU B 1 313 ? -14.047 28.281 14.242 1 98.06 313 LEU B N 1
ATOM 5833 C CA . LEU B 1 313 ? -13.07 29.359 14.094 1 98.06 313 LEU B CA 1
ATOM 5834 C C . LEU B 1 313 ? -12.219 29.5 15.352 1 98.06 313 LEU B C 1
ATOM 5836 O O . LEU B 1 313 ? -11.016 29.766 15.258 1 98.06 313 LEU B O 1
ATOM 5840 N N . HIS B 1 314 ? -12.859 29.312 16.453 1 97.56 314 HIS B N 1
ATOM 5841 C CA . HIS B 1 314 ? -12.125 29.328 17.703 1 97.56 314 HIS B CA 1
ATOM 5842 C C . HIS B 1 314 ? -11.023 28.266 17.703 1 97.56 314 HIS B C 1
ATOM 5844 O O . HIS B 1 314 ? -9.875 28.562 18.062 1 97.56 314 HIS B O 1
ATOM 5850 N N . TYR B 1 315 ? -11.336 27.078 17.344 1 97.31 315 TYR B N 1
ATOM 5851 C CA . TYR B 1 315 ? -10.359 26 17.359 1 97.31 315 TYR B CA 1
ATOM 5852 C C . TYR B 1 315 ? -9.289 26.203 16.297 1 97.31 315 TYR B C 1
ATOM 5854 O O . TYR B 1 315 ? -8.133 25.828 16.484 1 97.31 315 TYR B O 1
ATOM 5862 N N . HIS B 1 316 ? -9.641 26.766 15.164 1 97.88 316 HIS B N 1
ATOM 5863 C CA . HIS B 1 316 ? -8.625 27.094 14.172 1 97.88 316 HIS B CA 1
ATOM 5864 C C . HIS B 1 316 ? -7.605 28.078 14.742 1 97.88 316 HIS B C 1
ATOM 5866 O O . HIS B 1 316 ? -6.406 27.953 14.484 1 97.88 316 HIS B O 1
ATOM 5872 N N . LEU B 1 317 ? -8.086 29.078 15.516 1 97.69 317 LEU B N 1
ATOM 5873 C CA . LEU B 1 317 ? -7.152 30.016 16.141 1 97.69 317 LEU B CA 1
ATOM 5874 C C . LEU B 1 317 ? -6.344 29.312 17.234 1 97.69 317 LEU B C 1
ATOM 5876 O O . LEU B 1 317 ? -5.145 29.562 17.375 1 97.69 317 LEU B O 1
ATOM 5880 N N . VAL B 1 318 ? -6.996 28.469 18.016 1 95.81 318 VAL B N 1
ATOM 5881 C CA . VAL B 1 318 ? -6.312 27.703 19.047 1 95.81 318 VAL B CA 1
ATOM 5882 C C . VAL B 1 318 ? -5.156 26.906 18.438 1 95.81 318 VAL B C 1
ATOM 5884 O O . VAL B 1 318 ? -4.074 26.844 19.031 1 95.81 318 VAL B O 1
ATOM 5887 N N . ARG B 1 319 ? -5.336 26.312 17.312 1 96 319 ARG B N 1
ATOM 5888 C CA . ARG B 1 319 ? -4.277 25.562 16.641 1 96 319 ARG B CA 1
ATOM 5889 C C . ARG B 1 319 ? -3.068 26.453 16.375 1 96 319 ARG B C 1
ATOM 5891 O O . ARG B 1 319 ? -1.931 26.062 16.625 1 96 319 ARG B O 1
ATOM 5898 N N . LEU B 1 320 ? -3.35 27.641 15.836 1 96.44 320 LEU B N 1
ATOM 5899 C CA . LEU B 1 320 ? -2.254 28.547 15.523 1 96.44 320 LEU B CA 1
ATOM 5900 C C . LEU B 1 320 ? -1.484 28.922 16.781 1 96.44 320 LEU B C 1
ATOM 5902 O O . LEU B 1 320 ? -0.251 28.922 16.797 1 96.44 320 LEU B O 1
ATOM 5906 N N . THR B 1 321 ? -2.186 29.172 17.828 1 93.44 321 THR B N 1
ATOM 5907 C CA . THR B 1 321 ? -1.578 29.625 19.078 1 93.44 321 THR B CA 1
ATOM 5908 C C . THR B 1 321 ? -0.79 28.5 19.734 1 93.44 321 THR B C 1
ATOM 5910 O O . THR B 1 321 ? 0.335 28.703 20.188 1 93.44 321 THR B O 1
ATOM 5913 N N . LEU B 1 322 ? -1.361 27.344 19.734 1 90.25 322 LEU B N 1
ATOM 5914 C CA . LEU B 1 322 ? -0.763 26.203 20.422 1 90.25 322 LEU B CA 1
ATOM 5915 C C . LEU B 1 322 ? 0.504 25.75 19.703 1 90.25 322 LEU B C 1
ATOM 5917 O O . LEU B 1 322 ? 1.426 25.234 20.344 1 90.25 322 LEU B O 1
ATOM 5921 N N . ASN B 1 323 ? 0.569 25.891 18.438 1 91.75 323 ASN B N 1
ATOM 5922 C CA . ASN B 1 323 ? 1.693 25.375 17.672 1 91.75 323 ASN B CA 1
ATOM 5923 C C . ASN B 1 323 ? 2.82 26.391 17.547 1 91.75 323 ASN B C 1
ATOM 5925 O O . ASN B 1 323 ? 3.906 26.078 17.062 1 91.75 323 ASN B O 1
ATOM 5929 N N . LYS B 1 324 ? 2.631 27.609 18.016 1 91.12 324 LYS B N 1
ATOM 5930 C CA . LYS B 1 324 ? 3.562 28.719 17.844 1 91.12 324 LYS B CA 1
ATOM 5931 C C . LYS B 1 324 ? 4.953 28.359 18.359 1 91.12 324 LYS B C 1
ATOM 5933 O O . LYS B 1 324 ? 5.957 28.625 17.688 1 91.12 324 LYS B O 1
ATOM 5938 N N . PRO B 1 325 ? 5.07 27.625 19.531 1 85.62 325 PRO B N 1
ATOM 5939 C CA . PRO B 1 325 ? 6.406 27.281 20.016 1 85.62 325 PRO B CA 1
ATOM 5940 C C . PRO B 1 325 ? 7.164 26.375 19.062 1 85.62 325 PRO B C 1
ATOM 5942 O O . PRO B 1 325 ? 8.398 26.344 19.078 1 85.62 325 PRO B O 1
ATOM 5945 N N . GLY B 1 326 ? 6.457 25.688 18.203 1 87.62 326 GLY B N 1
ATOM 5946 C CA . GLY B 1 326 ? 7.086 24.734 17.312 1 87.62 326 GLY B CA 1
ATOM 5947 C C . GLY B 1 326 ? 7.312 25.281 15.914 1 87.62 326 GLY B C 1
ATOM 5948 O O . GLY B 1 326 ? 7.879 24.609 15.055 1 87.62 326 GLY B O 1
ATOM 5949 N N . TYR B 1 327 ? 7.02 26.562 15.672 1 92.81 327 TYR B N 1
ATOM 5950 C CA . TYR B 1 327 ? 7.016 27.141 14.328 1 92.81 327 TYR B CA 1
ATOM 5951 C C . TYR B 1 327 ? 8.406 27.094 13.711 1 92.81 327 TYR B C 1
ATOM 5953 O O . TYR B 1 327 ? 8.555 26.969 12.492 1 92.81 327 TYR B O 1
ATOM 5961 N N . ARG B 1 328 ? 9.422 27.172 14.516 1 93.88 328 ARG B N 1
ATOM 5962 C CA . ARG B 1 328 ? 10.766 27.312 13.969 1 93.88 328 ARG B CA 1
ATOM 5963 C C . ARG B 1 328 ? 11.648 26.125 14.367 1 93.88 328 ARG B C 1
ATOM 5965 O O . ARG B 1 328 ? 12.875 26.219 14.328 1 93.88 328 ARG B O 1
ATOM 5972 N N . HIS B 1 329 ? 11.008 25.062 14.773 1 91.56 329 HIS B N 1
ATOM 5973 C CA . HIS B 1 329 ? 11.727 23.859 15.164 1 91.56 329 HIS B CA 1
ATOM 5974 C C . HIS B 1 329 ? 11.656 22.797 14.07 1 91.56 329 HIS B C 1
ATOM 5976 O O . HIS B 1 329 ? 10.562 22.406 13.656 1 91.56 329 HIS B O 1
ATOM 5982 N N . ARG B 1 330 ? 12.844 22.375 13.656 1 92.62 330 ARG B N 1
ATOM 5983 C CA . ARG B 1 330 ? 12.883 21.344 12.633 1 92.62 330 ARG B CA 1
ATOM 5984 C C . ARG B 1 330 ? 12.656 19.953 13.234 1 92.62 330 ARG B C 1
ATOM 5986 O O . ARG B 1 330 ? 13.414 19.516 14.102 1 92.62 330 ARG B O 1
ATOM 5993 N N . HIS B 1 331 ? 11.664 19.281 12.773 1 90.12 331 HIS B N 1
ATOM 5994 C CA . HIS B 1 331 ? 11.398 17.906 13.18 1 90.12 331 HIS B CA 1
ATOM 5995 C C . HIS B 1 331 ? 10.406 17.234 12.234 1 90.12 331 HIS B C 1
ATOM 5997 O O . HIS B 1 331 ? 9.945 17.844 11.273 1 90.12 331 HIS B O 1
ATOM 6003 N N . HIS B 1 332 ? 10.062 15.984 12.5 1 90.94 332 HIS B N 1
ATOM 6004 C CA . HIS B 1 332 ? 9.188 15.141 11.688 1 90.94 332 HIS B CA 1
ATOM 6005 C C . HIS B 1 332 ? 7.82 15.789 11.5 1 90.94 332 HIS B C 1
ATOM 6007 O O . HIS B 1 332 ? 7.223 15.672 10.43 1 90.94 332 HIS B O 1
ATOM 6013 N N . GLY B 1 333 ? 7.355 16.531 12.383 1 90 333 GLY B N 1
ATOM 6014 C CA . GLY B 1 333 ? 6.004 17.062 12.375 1 90 333 GLY B CA 1
ATOM 6015 C C . GLY B 1 333 ? 5.922 18.484 11.836 1 90 333 GLY B C 1
ATOM 6016 O O . GLY B 1 333 ? 4.832 19.031 11.68 1 90 333 GLY B O 1
ATOM 6017 N N . THR B 1 334 ? 7.004 19.062 11.461 1 92.62 334 THR B N 1
ATOM 6018 C CA . THR B 1 334 ? 7.027 20.484 11.094 1 92.62 334 THR B CA 1
ATOM 6019 C C . THR B 1 334 ? 6.266 20.719 9.797 1 92.62 334 THR B C 1
ATOM 6021 O O . THR B 1 334 ? 5.438 21.625 9.711 1 92.62 334 THR B O 1
ATOM 6024 N N . ASN B 1 335 ? 6.562 19.891 8.852 1 94.06 335 ASN B N 1
ATOM 6025 C CA . ASN B 1 335 ? 5.879 20.062 7.574 1 94.06 335 ASN B CA 1
ATOM 6026 C C . ASN B 1 335 ? 4.371 19.875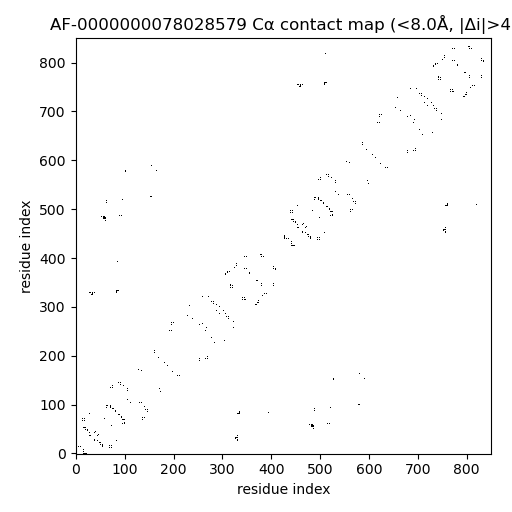 7.711 1 94.06 335 ASN B C 1
ATOM 6028 O O . ASN B 1 335 ? 3.594 20.734 7.297 1 94.06 335 ASN B O 1
ATOM 6032 N N . PRO B 1 336 ? 3.883 18.766 8.336 1 92.25 336 PRO B N 1
ATOM 6033 C CA . PRO B 1 336 ? 2.441 18.641 8.555 1 92.25 336 PRO B CA 1
ATOM 6034 C C . PRO B 1 336 ? 1.862 19.781 9.383 1 92.25 336 PRO B C 1
ATOM 6036 O O . PRO B 1 336 ? 0.716 20.188 9.164 1 92.25 336 PRO B O 1
ATOM 6039 N N . MET B 1 337 ? 2.613 20.281 10.289 1 91.88 337 MET B N 1
ATOM 6040 C CA . MET B 1 337 ? 2.172 21.422 11.078 1 91.88 337 MET B CA 1
ATOM 6041 C C . MET B 1 337 ? 1.954 22.641 10.195 1 91.88 337 MET B C 1
ATOM 6043 O O . MET B 1 337 ? 0.951 23.344 10.336 1 91.88 337 MET B O 1
ATOM 6047 N N . MET B 1 338 ? 2.883 22.922 9.305 1 95 338 MET B N 1
ATOM 6048 C CA . MET B 1 338 ? 2.727 24.031 8.367 1 95 338 MET B CA 1
ATOM 6049 C C . MET B 1 338 ? 1.458 23.875 7.539 1 95 338 MET B C 1
ATOM 6051 O O . MET B 1 338 ? 0.749 24.844 7.285 1 95 338 MET B O 1
ATOM 6055 N N . GLN B 1 339 ? 1.198 22.688 7.184 1 93.75 339 GLN B N 1
ATOM 6056 C CA . GLN B 1 339 ? 0.013 22.406 6.379 1 93.75 339 GLN B CA 1
ATOM 6057 C C . GLN B 1 339 ? -1.264 22.688 7.164 1 93.75 339 GLN B C 1
ATOM 6059 O O . GLN B 1 339 ? -2.15 23.391 6.684 1 93.75 339 GLN B O 1
ATOM 6064 N N . THR B 1 340 ? -1.36 22.125 8.328 1 93.44 340 THR B N 1
ATOM 6065 C CA . THR B 1 340 ? -2.58 22.266 9.117 1 93.44 340 THR B CA 1
ATOM 6066 C C . THR B 1 340 ? -2.76 23.703 9.594 1 93.44 340 THR B C 1
ATOM 6068 O O . THR B 1 340 ? -3.877 24.234 9.602 1 93.44 340 THR B O 1
ATOM 6071 N N . CYS B 1 341 ? -1.701 24.328 9.992 1 96.25 341 CYS B N 1
ATOM 6072 C CA . CYS B 1 341 ? -1.781 25.719 10.414 1 96.25 341 CYS B CA 1
ATOM 6073 C C . CYS B 1 341 ? -2.152 26.625 9.25 1 96.25 341 CYS B C 1
ATOM 6075 O O . CYS B 1 341 ? -2.904 27.578 9.414 1 96.25 341 CYS B O 1
ATOM 6077 N N . SER B 1 342 ? -1.607 26.359 8.086 1 96.5 342 SER B N 1
ATOM 6078 C CA . SER B 1 342 ? -1.978 27.109 6.891 1 96.5 342 SER B CA 1
ATOM 6079 C C . SER B 1 342 ? -3.467 26.969 6.586 1 96.5 342 SER B C 1
ATOM 6081 O O . SER B 1 342 ? -4.125 27.953 6.23 1 96.5 342 SER B O 1
ATOM 6083 N N . ARG B 1 343 ? -3.902 25.766 6.676 1 95.19 343 ARG B N 1
ATOM 6084 C CA . ARG B 1 343 ? -5.328 25.531 6.477 1 95.19 343 ARG B CA 1
ATOM 6085 C C . ARG B 1 343 ? -6.16 26.375 7.438 1 95.19 343 ARG B C 1
ATOM 6087 O O . ARG B 1 343 ? -7.121 27.031 7.027 1 95.19 343 ARG B O 1
ATOM 6094 N N . SER B 1 344 ? -5.805 26.344 8.688 1 97.25 344 SER B N 1
ATOM 6095 C CA . SER B 1 344 ? -6.527 27.109 9.703 1 97.25 344 SER B CA 1
ATOM 6096 C C . SER B 1 344 ? -6.445 28.609 9.422 1 97.25 344 SER B C 1
ATOM 6098 O O . SER B 1 344 ? -7.434 29.328 9.594 1 97.25 344 SER B O 1
ATOM 6100 N N . ALA B 1 345 ? -5.324 29.062 9.016 1 97.62 345 ALA B N 1
ATOM 6101 C CA . ALA B 1 345 ? -5.164 30.469 8.672 1 97.62 345 ALA B CA 1
ATOM 6102 C C . ALA B 1 345 ? -6.059 30.859 7.5 1 97.62 345 ALA B C 1
ATOM 6104 O O . ALA B 1 345 ? -6.68 31.922 7.508 1 97.62 345 ALA B O 1
ATOM 6105 N N . LEU B 1 346 ? -6.137 30.016 6.516 1 97.06 346 LEU B N 1
ATOM 6106 C CA . LEU B 1 346 ? -6.973 30.281 5.348 1 97.06 346 LEU B CA 1
ATOM 6107 C C . LEU B 1 346 ? -8.445 30.312 5.73 1 97.06 346 LEU B C 1
ATOM 6109 O O . LEU B 1 346 ? -9.211 31.125 5.207 1 97.06 346 LEU B O 1
ATOM 6113 N N . VAL B 1 347 ? -8.812 29.406 6.59 1 97.38 347 VAL B N 1
ATOM 6114 C CA . VAL B 1 347 ? -10.195 29.375 7.051 1 97.38 347 VAL B CA 1
ATOM 6115 C C . VAL B 1 347 ? -10.531 30.688 7.773 1 97.38 347 VAL B C 1
ATOM 6117 O O . VAL B 1 347 ? -11.586 31.281 7.535 1 97.38 347 VAL B O 1
ATOM 6120 N N . LEU B 1 348 ? -9.664 31.141 8.648 1 97.25 348 LEU B N 1
ATOM 6121 C CA . LEU B 1 348 ? -9.859 32.406 9.367 1 97.25 348 LEU B CA 1
ATOM 6122 C C . LEU B 1 348 ? -9.922 33.562 8.406 1 97.25 348 LEU B C 1
ATOM 6124 O O . LEU B 1 348 ? -10.781 34.438 8.547 1 97.25 348 LEU B O 1
ATOM 6128 N N . LEU B 1 349 ? -9.078 33.562 7.449 1 96.31 349 LEU B N 1
ATOM 6129 C CA . LEU B 1 349 ? -9.078 34.594 6.438 1 96.31 349 LEU B CA 1
ATOM 6130 C C . LEU B 1 349 ? -10.375 34.594 5.637 1 96.31 349 LEU B C 1
ATOM 6132 O O . LEU B 1 349 ? -10.977 35.625 5.391 1 96.31 349 LEU B O 1
ATOM 6136 N N . GLY B 1 350 ? -10.742 33.406 5.215 1 95.06 350 GLY B N 1
ATOM 6137 C CA . GLY B 1 350 ? -12 33.25 4.496 1 95.06 350 GLY B CA 1
ATOM 6138 C C . GLY B 1 350 ? -13.188 33.781 5.281 1 95.06 350 GLY B C 1
ATOM 6139 O O . GLY B 1 350 ? -14.07 34.438 4.727 1 95.06 350 GLY B O 1
ATOM 6140 N N . ALA B 1 351 ? -13.211 33.469 6.555 1 94.69 351 ALA B N 1
ATOM 6141 C CA . ALA B 1 351 ? -14.289 33.938 7.422 1 94.69 351 ALA B CA 1
ATOM 6142 C C . ALA B 1 351 ? -14.273 35.438 7.547 1 94.69 351 ALA B C 1
ATOM 6144 O O . ALA B 1 351 ? -15.328 36.094 7.625 1 94.69 351 ALA B O 1
ATOM 6145 N N . SER B 1 352 ? -13.148 36 7.582 1 93.44 352 SER B N 1
ATOM 6146 C CA . SER B 1 352 ? -13.023 37.469 7.652 1 93.44 352 SER B CA 1
ATOM 6147 C C . SER B 1 352 ? -13.578 38.125 6.398 1 93.44 352 SER B C 1
ATOM 6149 O O . SER B 1 352 ? -14.305 39.125 6.48 1 93.44 352 SER B O 1
ATOM 6151 N N . ILE B 1 353 ? -13.242 37.625 5.305 1 90.44 353 ILE B N 1
ATOM 6152 C CA . ILE B 1 353 ? -13.719 38.156 4.027 1 90.44 353 ILE B CA 1
ATOM 6153 C C . ILE B 1 353 ? -15.242 38.031 3.951 1 90.44 353 ILE B C 1
ATOM 6155 O O . ILE B 1 353 ? -15.922 38.969 3.531 1 90.44 353 ILE B O 1
ATOM 6159 N N . LYS B 1 354 ? -15.664 36.906 4.391 1 89.62 354 LYS B N 1
ATOM 6160 C CA . LYS B 1 354 ? -17.109 36.688 4.379 1 89.62 354 LYS B CA 1
ATOM 6161 C C . LYS B 1 354 ? -17.828 37.656 5.293 1 89.62 354 LYS B C 1
ATOM 6163 O O . LYS B 1 354 ? -18.875 38.219 4.93 1 89.62 354 LYS B O 1
ATOM 6168 N N . SER B 1 355 ? -17.375 37.812 6.465 1 86 355 SER B N 1
ATOM 6169 C CA . SER B 1 355 ? -17.969 38.719 7.426 1 86 355 SER B CA 1
ATOM 6170 C C . SER B 1 355 ? -18 40.156 6.883 1 86 355 SER B C 1
ATOM 6172 O O . SER B 1 355 ? -18.984 40.875 7.059 1 86 355 SER B O 1
ATOM 6174 N N . GLU B 1 356 ? -17.031 40.562 6.223 1 84.56 356 GLU B N 1
ATOM 6175 C CA . GLU B 1 356 ? -16.953 41.906 5.633 1 84.56 356 GLU B CA 1
ATOM 6176 C C . GLU B 1 356 ? -17.953 42.062 4.484 1 84.56 356 GLU B C 1
ATOM 6178 O O . GLU B 1 356 ? -18.609 43.094 4.352 1 84.56 356 GLU B O 1
ATOM 6183 N N . THR B 1 357 ? -17.969 41 3.75 1 83.88 357 THR B N 1
ATOM 6184 C CA . THR B 1 357 ? -18.875 41.031 2.607 1 83.88 357 THR B CA 1
ATOM 6185 C C . THR B 1 357 ? -20.328 41.062 3.074 1 83.88 357 THR B C 1
ATOM 6187 O O . THR B 1 357 ? -21.156 41.781 2.5 1 83.88 357 THR B O 1
ATOM 6190 N N . THR B 1 358 ? -20.641 40.312 4.051 1 82 358 THR B N 1
ATOM 6191 C CA . THR B 1 358 ? -22 40.25 4.574 1 82 358 THR B CA 1
ATOM 6192 C C . THR B 1 358 ? -22.375 41.594 5.211 1 82 358 THR B C 1
ATOM 6194 O O . THR B 1 358 ? -23.516 42.031 5.098 1 82 358 THR B O 1
ATOM 6197 N N . ARG B 1 359 ? -21.516 42.219 5.859 1 80.31 359 ARG B N 1
ATOM 6198 C CA . ARG B 1 359 ? -21.75 43.562 6.449 1 80.31 359 ARG B CA 1
ATOM 6199 C C . ARG B 1 359 ? -21.984 44.594 5.371 1 80.31 359 ARG B C 1
ATOM 6201 O O . ARG B 1 359 ? -22.891 45.438 5.5 1 80.31 359 ARG B O 1
ATOM 6208 N N . ALA B 1 360 ? -21.266 44.469 4.371 1 82.75 360 ALA B N 1
ATOM 6209 C CA . ALA B 1 360 ? -21.391 45.406 3.271 1 82.75 360 ALA B CA 1
ATOM 6210 C C . ALA B 1 360 ? -22.719 45.25 2.553 1 82.75 360 ALA B C 1
ATOM 6212 O O . ALA B 1 360 ? -23.297 46.219 2.078 1 82.75 360 ALA B O 1
ATOM 6213 N N . GLN B 1 361 ? -23.172 44.094 2.541 1 79.56 361 GLN B N 1
ATOM 6214 C CA . GLN B 1 361 ? -24.406 43.812 1.834 1 79.56 361 GLN B CA 1
ATOM 6215 C C . GLN B 1 361 ? -25.609 44 2.748 1 79.56 361 GLN B C 1
ATOM 6217 O O . GLN B 1 361 ? -26.75 44.062 2.277 1 79.56 361 GLN B O 1
ATOM 6222 N N . GLY B 1 362 ? -25.391 44.25 3.979 1 73.06 362 GLY B N 1
ATOM 6223 C CA . GLY B 1 362 ? -26.469 44.469 4.93 1 73.06 362 GLY B CA 1
ATOM 6224 C C . GLY B 1 362 ? -27.281 43.219 5.199 1 73.06 362 GLY B C 1
ATOM 6225 O O . GLY B 1 362 ? -28.469 43.312 5.523 1 73.06 362 GLY B O 1
ATOM 6226 N N . THR B 1 363 ? -26.703 42.156 4.891 1 66.88 363 THR B N 1
ATOM 6227 C CA . THR B 1 363 ? -27.438 40.906 5.047 1 66.88 363 THR B CA 1
ATOM 6228 C C . THR B 1 363 ? -27.172 40.281 6.414 1 66.88 363 THR B C 1
ATOM 6230 O O . THR B 1 363 ? -27.531 39.125 6.66 1 66.88 363 THR B O 1
ATOM 6233 N N . ASP B 1 364 ? -26.422 41 7.211 1 61.94 364 ASP B N 1
ATOM 6234 C CA . ASP B 1 364 ? -26.125 40.531 8.555 1 61.94 364 ASP B CA 1
ATOM 6235 C C . ASP B 1 364 ? -27.375 40.531 9.438 1 61.94 364 ASP B C 1
ATOM 6237 O O . ASP B 1 364 ? -27.859 41.594 9.812 1 61.94 364 ASP B O 1
ATOM 6241 N N . ARG B 1 365 ? -28.266 39.562 9.203 1 60.62 365 ARG B N 1
ATOM 6242 C CA . ARG B 1 365 ? -29.453 39.5 10.047 1 60.62 365 ARG B CA 1
ATOM 6243 C C . ARG B 1 365 ? -29.125 38.938 11.43 1 60.62 365 ARG B C 1
ATOM 6245 O O . ARG B 1 365 ? -28.156 38.188 11.586 1 60.62 365 ARG B O 1
ATOM 6252 N N . GLY B 1 366 ? -29.719 39.344 12.461 1 57.38 366 GLY B N 1
ATOM 6253 C CA . GLY B 1 366 ? -29.656 38.969 13.867 1 57.38 366 GLY B CA 1
ATOM 6254 C C . GLY B 1 366 ? -29.703 37.469 14.102 1 57.38 366 GLY B C 1
ATOM 6255 O O . GLY B 1 366 ? -30.234 36.719 13.281 1 57.38 366 GLY B O 1
ATOM 6256 N N . GLY B 1 367 ? -28.672 36.781 14.688 1 62.81 367 GLY B N 1
ATOM 6257 C CA . GLY B 1 367 ? -28.578 35.406 15.148 1 62.81 367 GLY B CA 1
ATOM 6258 C C . GLY B 1 367 ? -27.703 34.562 14.25 1 62.81 367 GLY B C 1
ATOM 6259 O O . GLY B 1 367 ? -27.359 33.438 14.609 1 62.81 367 GLY B O 1
ATOM 6260 N N . THR B 1 368 ? -27.422 35.125 13 1 74.88 368 THR B N 1
ATOM 6261 C CA . THR B 1 368 ? -26.641 34.312 12.078 1 74.88 368 THR B CA 1
ATOM 6262 C C . THR B 1 368 ? -25.266 34.906 11.836 1 74.88 368 THR B C 1
ATOM 6264 O O . THR B 1 368 ? -24.547 34.5 10.938 1 74.88 368 THR B O 1
ATOM 6267 N N . THR B 1 369 ? -24.969 35.906 12.672 1 79.44 369 THR B N 1
ATOM 6268 C CA . THR B 1 369 ? -23.672 36.562 12.5 1 79.44 369 THR B CA 1
ATOM 6269 C C . THR B 1 369 ? -22.562 35.719 13.117 1 79.44 369 THR B C 1
ATOM 6271 O O . THR B 1 369 ? -22.703 35.219 14.234 1 79.44 369 THR B O 1
ATOM 6274 N N . VAL B 1 370 ? -21.516 35.438 12.383 1 89.56 370 VAL B N 1
ATOM 6275 C CA . VAL B 1 370 ? -20.344 34.688 12.836 1 89.56 370 VAL B CA 1
ATOM 6276 C C . VAL B 1 370 ? -19.219 35.656 13.156 1 89.56 370 VAL B C 1
ATOM 6278 O O . VAL B 1 370 ? -18.797 36.438 12.297 1 89.56 370 VAL B O 1
ATOM 6281 N N . THR B 1 371 ? -18.797 35.688 14.391 1 91.25 371 THR B N 1
ATOM 6282 C CA . THR B 1 371 ? -17.734 36.562 14.836 1 91.25 371 THR B CA 1
ATOM 6283 C C . THR B 1 371 ? -16.391 35.844 14.852 1 91.25 371 THR B C 1
ATOM 6285 O O . THR B 1 371 ? -16.312 34.719 15.289 1 91.25 371 THR B O 1
ATOM 6288 N N . LEU B 1 372 ? -15.43 36.5 14.359 1 95 372 LEU B N 1
ATOM 6289 C CA . LEU B 1 372 ? -14.078 35.969 14.406 1 95 372 LEU B CA 1
ATOM 6290 C C . LEU B 1 372 ? -13.492 36.062 15.812 1 95 372 LEU B C 1
ATOM 6292 O O . LEU B 1 372 ? -13.766 37.031 16.531 1 95 372 LEU B O 1
ATOM 6296 N N . PRO B 1 373 ? -12.75 35.094 16.203 1 96.25 373 PRO B N 1
ATOM 6297 C CA . PRO B 1 373 ? -12.125 35.156 17.531 1 96.25 373 PRO B CA 1
ATOM 6298 C C . PRO B 1 373 ? -11.055 36.219 17.609 1 96.25 373 PRO B C 1
ATOM 6300 O O . PRO B 1 373 ? -10.398 36.531 16.625 1 96.25 373 PRO B O 1
ATOM 6303 N N . GLN B 1 374 ? -10.875 36.656 18.875 1 95.31 374 GLN B N 1
ATOM 6304 C CA . GLN B 1 374 ? -9.859 37.688 19.094 1 95.31 374 GLN B CA 1
ATOM 6305 C C . GLN B 1 374 ? -8.461 37.125 18.844 1 95.31 374 GLN B C 1
ATOM 6307 O O . GLN B 1 374 ? -8.141 36 19.266 1 95.31 374 GLN B O 1
ATOM 6312 N N . GLY B 1 375 ? -7.656 37.875 18.094 1 95 375 GLY B N 1
ATOM 6313 C CA . GLY B 1 375 ? -6.27 37.5 17.859 1 95 375 GLY B CA 1
ATOM 6314 C C . GLY B 1 375 ? -6.062 36.781 16.547 1 95 375 GLY B C 1
ATOM 6315 O O . GLY B 1 375 ? -4.953 36.344 16.234 1 95 375 GLY B O 1
ATOM 6316 N N . TRP B 1 376 ? -7.156 36.656 15.773 1 95.88 376 TRP B N 1
ATOM 6317 C CA . TRP B 1 376 ? -7.055 35.875 14.539 1 95.88 376 TRP B CA 1
ATOM 6318 C C . TRP B 1 376 ? -6.094 36.531 13.562 1 95.88 376 TRP B C 1
ATOM 6320 O O . TRP B 1 376 ? -5.363 35.844 12.844 1 95.88 376 TRP B O 1
ATOM 6330 N N . GLN B 1 377 ? -6.008 37.875 13.516 1 95.12 377 GLN B N 1
ATOM 6331 C CA . GLN B 1 377 ? -5.121 38.562 12.594 1 95.12 377 GLN B CA 1
ATOM 6332 C C . GLN B 1 377 ? -3.656 38.312 12.93 1 95.12 377 GLN B C 1
ATOM 6334 O O . GLN B 1 377 ? -2.852 38.031 12.039 1 95.12 377 GLN B O 1
ATOM 6339 N N . GLU B 1 378 ? -3.402 38.406 14.25 1 95.19 378 GLU B N 1
ATOM 6340 C CA . GLU B 1 378 ? -2.051 38.094 14.703 1 95.19 378 GLU B CA 1
ATOM 6341 C C . GLU B 1 378 ? -1.681 36.656 14.383 1 95.19 378 GLU B C 1
ATOM 6343 O O . GLU B 1 378 ? -0.531 36.344 14.047 1 95.19 378 GLU B O 1
ATOM 6348 N N . GLY B 1 379 ? -2.629 35.812 14.555 1 96.19 379 GLY B N 1
ATOM 6349 C CA . GLY B 1 379 ? -2.412 34.406 14.195 1 96.19 379 GLY B CA 1
ATOM 6350 C C . GLY B 1 379 ? -2.014 34.219 12.742 1 96.19 379 GLY B C 1
ATOM 6351 O O . GLY B 1 379 ? -1.083 33.469 12.438 1 96.19 379 GLY B O 1
ATOM 6352 N N . ILE B 1 380 ? -2.715 34.875 11.875 1 96.56 380 ILE B N 1
ATOM 6353 C CA . ILE B 1 380 ? -2.426 34.781 10.445 1 96.56 380 ILE B CA 1
ATOM 6354 C C . ILE B 1 380 ? -1.04 35.344 10.164 1 96.56 380 ILE B C 1
ATOM 6356 O O . ILE B 1 380 ? -0.274 34.781 9.383 1 96.56 380 ILE B O 1
ATOM 6360 N N . ASP B 1 381 ? -0.667 36.469 10.828 1 96 381 ASP B N 1
ATOM 6361 C CA . ASP B 1 381 ? 0.654 37.062 10.664 1 96 381 ASP B CA 1
ATOM 6362 C C . ASP B 1 381 ? 1.757 36.094 11.047 1 96 381 ASP B C 1
ATOM 6364 O O . ASP B 1 381 ? 2.773 35.969 10.359 1 96 381 ASP B O 1
ATOM 6368 N N . ASP B 1 382 ? 1.497 35.438 12.102 1 96.38 382 ASP B N 1
ATOM 6369 C CA . ASP B 1 382 ? 2.469 34.438 12.578 1 96.38 382 ASP B CA 1
ATOM 6370 C C . ASP B 1 382 ? 2.664 33.312 11.555 1 96.38 382 ASP B C 1
ATOM 6372 O O . ASP B 1 382 ? 3.77 32.812 11.406 1 96.38 382 ASP B O 1
ATOM 6376 N N . ILE B 1 383 ? 1.597 32.938 10.891 1 97.19 383 ILE B N 1
ATOM 6377 C CA . ILE B 1 383 ? 1.689 31.875 9.898 1 97.19 383 ILE B CA 1
ATOM 6378 C C . ILE B 1 383 ? 2.459 32.375 8.68 1 97.19 383 ILE B C 1
ATOM 6380 O O . ILE B 1 383 ? 3.25 31.625 8.094 1 97.19 383 ILE B O 1
ATOM 6384 N N . VAL B 1 384 ? 2.225 33.594 8.289 1 96.25 384 VAL B N 1
ATOM 6385 C CA . VAL B 1 384 ? 2.998 34.156 7.191 1 96.25 384 VAL B CA 1
ATOM 6386 C C . VAL B 1 384 ? 4.484 34.125 7.531 1 96.25 384 VAL B C 1
ATOM 6388 O O . VAL B 1 384 ? 5.309 33.719 6.699 1 96.25 384 VAL B O 1
ATOM 6391 N N . ASP B 1 385 ? 4.809 34.438 8.75 1 95.69 385 ASP B N 1
ATOM 6392 C CA . ASP B 1 385 ? 6.191 34.406 9.211 1 95.69 385 ASP B CA 1
ATOM 6393 C C . ASP B 1 385 ? 6.738 33 9.211 1 95.69 385 ASP B C 1
ATOM 6395 O O . ASP B 1 385 ? 7.895 32.75 8.844 1 95.69 385 ASP B O 1
ATOM 6399 N N . LEU B 1 386 ? 5.93 32.094 9.672 1 96.44 386 LEU B N 1
ATOM 6400 C CA . LEU B 1 386 ? 6.293 30.688 9.688 1 96.44 386 LEU B CA 1
ATOM 6401 C C . LEU B 1 386 ? 6.641 30.203 8.281 1 96.44 386 LEU B C 1
ATOM 6403 O O . LEU B 1 386 ? 7.684 29.578 8.078 1 96.44 386 LEU B O 1
ATOM 6407 N N . LEU B 1 387 ? 5.785 30.5 7.336 1 96.88 387 LEU B N 1
ATOM 6408 C CA . LEU B 1 387 ? 5.973 30.047 5.969 1 96.88 387 LEU B CA 1
ATOM 6409 C C . LEU B 1 387 ? 7.168 30.734 5.32 1 96.88 387 LEU B C 1
ATOM 6411 O O . LEU B 1 387 ? 7.84 30.141 4.465 1 96.88 387 LEU B O 1
ATOM 6415 N N . ASP B 1 388 ? 7.445 31.938 5.746 1 95.19 388 ASP B N 1
ATOM 6416 C CA . ASP B 1 388 ? 8.625 32.656 5.262 1 95.19 388 ASP B CA 1
ATOM 6417 C C . ASP B 1 388 ? 9.906 32.031 5.82 1 95.19 388 ASP B C 1
ATOM 6419 O O . ASP B 1 388 ? 10.883 31.859 5.094 1 95.19 388 ASP B O 1
ATOM 6423 N N . TYR B 1 389 ? 9.883 31.688 7.074 1 95.44 389 TYR B N 1
ATOM 6424 C CA . TYR B 1 389 ? 11.039 31.109 7.75 1 95.44 389 TYR B CA 1
ATOM 6425 C C . TYR B 1 389 ? 11.508 29.844 7.055 1 95.44 389 TYR B C 1
ATOM 6427 O O . TYR B 1 389 ? 12.711 29.641 6.859 1 95.44 389 TYR B O 1
ATOM 6435 N N . TRP B 1 390 ? 10.57 28.984 6.641 1 96.31 390 TRP B N 1
ATOM 6436 C CA . TRP B 1 390 ? 10.906 27.703 6.027 1 96.31 390 TRP B CA 1
ATOM 6437 C C . TRP B 1 390 ? 10.797 27.781 4.508 1 96.31 390 TRP B C 1
ATOM 6439 O O . TRP B 1 390 ? 10.859 26.75 3.824 1 96.31 390 TRP B O 1
ATOM 6449 N N . GLY B 1 391 ? 10.586 28.906 3.918 1 94.75 391 GLY B N 1
ATOM 6450 C CA . GLY B 1 391 ? 10.219 29.109 2.523 1 94.75 391 GLY B CA 1
ATOM 6451 C C . GLY B 1 391 ? 11.234 28.547 1.554 1 94.75 391 GLY B C 1
ATOM 6452 O O . GLY B 1 391 ? 10.875 28.047 0.48 1 94.75 391 GLY B O 1
ATOM 6453 N N . ASN B 1 392 ? 12.5 28.5 1.881 1 92.12 392 ASN B N 1
ATOM 6454 C CA . ASN B 1 392 ? 13.539 28.016 0.98 1 92.12 392 ASN B CA 1
ATOM 6455 C C . ASN B 1 392 ? 13.461 26.5 0.799 1 92.12 392 ASN B C 1
ATOM 6457 O O . ASN B 1 392 ? 13.961 25.969 -0.194 1 92.12 392 ASN B O 1
ATOM 6461 N N . GLU B 1 393 ? 12.844 25.891 1.764 1 95 393 GLU B N 1
ATOM 6462 C CA . GLU B 1 393 ? 12.789 24.422 1.71 1 95 393 GLU B CA 1
ATOM 6463 C C . GLU B 1 393 ? 11.383 23.938 1.372 1 95 393 GLU B C 1
ATOM 6465 O O . GLU B 1 393 ? 11.188 22.75 1.104 1 95 393 GLU B O 1
ATOM 6470 N N . THR B 1 394 ? 10.406 24.781 1.447 1 94.62 394 THR B N 1
ATOM 6471 C CA . THR B 1 394 ? 9.016 24.375 1.273 1 94.62 394 THR B CA 1
ATOM 6472 C C . THR B 1 394 ? 8.32 25.266 0.245 1 94.62 394 THR B C 1
ATOM 6474 O O . THR B 1 394 ? 7.367 25.969 0.573 1 94.62 394 THR B O 1
ATOM 6477 N N . ARG B 1 395 ? 8.641 25.141 -0.959 1 89.38 395 ARG B N 1
ATOM 6478 C CA . ARG B 1 395 ? 8.148 26 -2.031 1 89.38 395 ARG B CA 1
ATOM 6479 C C . ARG B 1 395 ? 6.664 25.781 -2.273 1 89.38 395 ARG B C 1
ATOM 6481 O O . ARG B 1 395 ? 5.957 26.703 -2.711 1 89.38 395 ARG B O 1
ATOM 6488 N N . ASP B 1 396 ? 6.191 24.703 -1.896 1 87.81 396 ASP B N 1
ATOM 6489 C CA . ASP B 1 396 ? 4.797 24.328 -2.119 1 87.81 396 ASP B CA 1
ATOM 6490 C C . ASP B 1 396 ? 3.857 25.234 -1.327 1 87.81 396 ASP B C 1
ATOM 6492 O O . ASP B 1 396 ? 2.695 25.422 -1.698 1 87.81 396 ASP B O 1
ATOM 6496 N N . PHE B 1 397 ? 4.383 25.906 -0.271 1 93.69 397 PHE B N 1
ATOM 6497 C CA . PHE B 1 397 ? 3.545 26.766 0.568 1 93.69 397 PHE B CA 1
ATOM 6498 C C . PHE B 1 397 ? 3.6 28.203 0.096 1 93.69 397 PHE B C 1
ATOM 6500 O O . PHE B 1 397 ? 2.963 29.078 0.686 1 93.69 397 PHE B O 1
ATOM 6507 N N . GLY B 1 398 ? 4.316 28.422 -0.986 1 92.56 398 GLY B N 1
ATOM 6508 C CA . GLY B 1 398 ? 4.496 29.781 -1.482 1 92.56 398 GLY B CA 1
ATOM 6509 C C . GLY B 1 398 ? 3.193 30.453 -1.878 1 92.56 398 GLY B C 1
ATOM 6510 O O . GLY B 1 398 ? 2.957 31.609 -1.536 1 92.56 398 GLY B O 1
ATOM 6511 N N . LYS B 1 399 ? 2.361 29.734 -2.516 1 92.88 399 LYS B N 1
ATOM 6512 C CA . LYS B 1 399 ? 1.075 30.297 -2.93 1 92.88 399 LYS B CA 1
ATOM 6513 C C . LYS B 1 399 ? 0.208 30.641 -1.721 1 92.88 399 LYS B C 1
ATOM 6515 O O . LYS B 1 399 ? -0.456 31.672 -1.698 1 92.88 399 LYS B O 1
ATOM 6520 N N . ILE B 1 400 ? 0.259 29.781 -0.77 1 95.31 400 ILE B N 1
ATOM 6521 C CA . ILE B 1 400 ? -0.523 30 0.442 1 95.31 400 ILE B CA 1
ATOM 6522 C C . ILE B 1 400 ? -0.014 31.25 1.168 1 95.31 400 ILE B C 1
ATOM 6524 O O . ILE B 1 400 ? -0.806 32.094 1.621 1 95.31 400 ILE B O 1
ATOM 6528 N N . ARG B 1 401 ? 1.273 31.359 1.228 1 94.75 401 ARG B N 1
ATOM 6529 C CA . ARG B 1 401 ? 1.874 32.531 1.864 1 94.75 401 ARG B CA 1
ATOM 6530 C C . ARG B 1 401 ? 1.432 33.812 1.179 1 94.75 401 ARG B C 1
ATOM 6532 O O . ARG B 1 401 ? 1.078 34.781 1.846 1 94.75 401 ARG B O 1
ATOM 6539 N N . THR B 1 402 ? 1.373 33.781 -0.097 1 93.5 402 THR B N 1
ATOM 6540 C CA . THR B 1 402 ? 0.998 34.938 -0.879 1 93.5 402 THR B CA 1
ATOM 6541 C C . THR B 1 402 ? -0.463 35.312 -0.634 1 93.5 402 THR B C 1
ATOM 6543 O O . THR B 1 402 ? -0.788 36.469 -0.439 1 93.5 402 THR B O 1
ATOM 6546 N N . VAL B 1 403 ? -1.272 34.344 -0.622 1 94.19 403 VAL B N 1
ATOM 6547 C CA . VAL B 1 403 ? -2.697 34.562 -0.409 1 94.19 403 VAL B CA 1
ATOM 6548 C C . VAL B 1 403 ? -2.928 35.156 0.985 1 94.19 403 VAL B C 1
ATOM 6550 O O . VAL B 1 403 ? -3.699 36.094 1.15 1 94.19 403 VAL B O 1
ATOM 6553 N N . LEU B 1 404 ? -2.281 34.625 1.964 1 94.88 404 LEU B N 1
ATOM 6554 C CA . LEU B 1 404 ? -2.434 35.094 3.336 1 94.88 404 LEU B CA 1
ATOM 6555 C C . LEU B 1 404 ? -1.889 36.5 3.486 1 94.88 404 LEU B C 1
ATOM 6557 O O . LEU B 1 404 ? -2.488 37.344 4.176 1 94.88 404 LEU B O 1
ATOM 6561 N N . ASP B 1 405 ? -0.853 36.781 2.809 1 90.62 405 ASP B N 1
ATOM 6562 C CA . ASP B 1 405 ? -0.221 38.094 2.871 1 90.62 405 ASP B CA 1
ATOM 6563 C C . ASP B 1 405 ? -1.104 39.156 2.225 1 90.62 405 ASP B C 1
ATOM 6565 O O . ASP B 1 405 ? -1.216 40.281 2.736 1 90.62 405 ASP B O 1
ATOM 6569 N N . GLN B 1 406 ? -1.767 38.781 1.199 1 86.94 406 GLN B N 1
ATOM 6570 C CA . GLN B 1 406 ? -2.643 39.719 0.492 1 86.94 406 GLN B CA 1
ATOM 6571 C C . GLN B 1 406 ? -3.939 39.938 1.265 1 86.94 406 GLN B C 1
ATOM 6573 O O . GLN B 1 406 ? -4.508 41.031 1.223 1 86.94 406 GLN B O 1
ATOM 6578 N N . GLY B 1 407 ? -4.348 38.969 1.822 1 82.81 407 GLY B N 1
ATOM 6579 C CA . GLY B 1 407 ? -5.602 39.062 2.555 1 82.81 407 GLY B CA 1
ATOM 6580 C C . GLY B 1 407 ? -5.488 39.875 3.828 1 82.81 407 GLY B C 1
ATOM 6581 O O . GLY B 1 407 ? -6.488 40.375 4.344 1 82.81 407 GLY B O 1
ATOM 6582 N N . ARG B 1 408 ? -4.297 40 4.359 1 74.06 408 ARG B N 1
ATOM 6583 C CA . ARG B 1 408 ? -4.055 40.781 5.559 1 74.06 408 ARG B CA 1
ATOM 6584 C C . ARG B 1 408 ? -4.211 42.281 5.266 1 74.06 408 ARG B C 1
ATOM 6586 O O . ARG B 1 408 ? -4.465 43.062 6.172 1 74.06 408 ARG B O 1
ATOM 6593 N N . MET B 1 409 ? -3.82 42.812 4.098 1 59.09 409 MET B N 1
ATOM 6594 C CA . MET B 1 409 ? -3.811 44.25 3.793 1 59.09 409 MET B CA 1
ATOM 6595 C C . MET B 1 409 ? -5.215 44.812 3.902 1 59.09 409 MET B C 1
ATOM 6597 O O . MET B 1 409 ? -6.172 44.25 3.373 1 59.09 409 MET B O 1
ATOM 6601 N N . PRO B 1 410 ? -5.461 45.594 4.898 1 50.53 410 PRO B N 1
ATOM 6602 C CA . PRO B 1 410 ? -6.719 46.312 4.996 1 50.53 410 PRO B CA 1
ATOM 6603 C C . PRO B 1 410 ? -7.195 46.844 3.646 1 50.53 410 PRO B C 1
ATOM 6605 O O . PRO B 1 410 ? -6.379 47.125 2.758 1 50.53 410 PRO B O 1
ATOM 6608 N N . ALA B 1 411 ? -8.516 46.562 3.166 1 40.91 411 ALA B N 1
ATOM 6609 C CA . ALA B 1 411 ? -9.227 47.125 2.016 1 40.91 411 ALA B CA 1
ATOM 6610 C C . ALA B 1 411 ? -8.945 48.594 1.854 1 40.91 411 ALA B C 1
ATOM 6612 O O . ALA B 1 411 ? -9.758 49.344 1.274 1 40.91 411 ALA B O 1
ATOM 6613 N N . ASN B 1 412 ? -8.102 49.344 2.215 1 35.97 412 ASN B N 1
ATOM 6614 C CA . ASN B 1 412 ? -8.273 50.625 1.573 1 35.97 412 ASN B CA 1
ATOM 6615 C C . ASN B 1 412 ? -8.336 50.5 0.054 1 35.97 412 ASN B C 1
ATOM 6617 O O . ASN B 1 412 ? -9.047 51.281 -0.607 1 35.97 412 ASN B O 1
ATOM 6621 N N . GLY B 1 413 ? -7.168 50.375 -0.783 1 33.62 413 GLY B N 1
ATOM 6622 C CA . GLY B 1 413 ? -7.234 50.469 -2.232 1 33.62 413 GLY B CA 1
ATOM 6623 C C . GLY B 1 413 ? -7.992 49.312 -2.865 1 33.62 413 GLY B C 1
ATOM 6624 O O . GLY B 1 413 ? -8.148 48.25 -2.248 1 33.62 413 GLY B O 1
ATOM 6625 N N . SER B 1 414 ? -8.938 49.594 -3.939 1 32 414 SER B N 1
ATOM 6626 C CA . SER B 1 414 ? -9.891 48.875 -4.785 1 32 414 SER B CA 1
ATOM 6627 C C . SER B 1 414 ? -9.289 47.594 -5.34 1 32 414 SER B C 1
ATOM 6629 O O . SER B 1 414 ? -8.766 47.594 -6.457 1 32 414 SER B O 1
ATOM 6631 N N . ALA B 1 415 ? -8.352 47.062 -4.887 1 33.28 415 ALA B N 1
ATOM 6632 C CA . ALA B 1 415 ? -8 45.969 -5.785 1 33.28 415 ALA B CA 1
ATOM 6633 C C . ALA B 1 415 ? -9.141 44.938 -5.883 1 33.28 415 ALA B C 1
ATOM 6635 O O . ALA B 1 415 ? -9.578 44.406 -4.871 1 33.28 415 ALA B O 1
ATOM 6636 N N . SER B 1 416 ? -10.094 45.125 -6.852 1 30.44 416 SER B N 1
ATOM 6637 C CA . SER B 1 416 ? -11.078 44.156 -7.328 1 30.44 416 SER B CA 1
ATOM 6638 C C . SER B 1 416 ? -10.461 42.75 -7.453 1 30.44 416 SER B C 1
ATOM 6640 O O . SER B 1 416 ? -9.5 42.562 -8.195 1 30.44 416 SER B O 1
ATOM 6642 N N . TRP B 1 417 ? -10.266 42.094 -6.457 1 31.53 417 TRP B N 1
ATOM 6643 C CA . TRP B 1 417 ? -9.93 40.688 -6.629 1 31.53 417 TRP B CA 1
ATOM 6644 C C . TRP B 1 417 ? -10.914 40 -7.582 1 31.53 417 TRP B C 1
ATOM 6646 O O . TRP B 1 417 ? -12.109 39.938 -7.309 1 31.53 417 TRP B O 1
ATOM 6656 N N . THR B 1 418 ? -10.906 40.375 -8.906 1 28 418 THR B N 1
ATOM 6657 C CA . THR B 1 418 ? -11.633 39.531 -9.836 1 28 418 THR B CA 1
ATOM 6658 C C . THR B 1 418 ? -11.195 38.062 -9.68 1 28 418 THR B C 1
ATOM 6660 O O . THR B 1 418 ? -10.031 37.75 -9.93 1 28 418 THR B O 1
ATOM 6663 N N . TYR B 1 419 ? -11.555 37.469 -8.641 1 28.58 419 TYR B N 1
ATOM 6664 C CA . TYR B 1 419 ? -11.406 36.031 -8.547 1 28.58 419 TYR B CA 1
ATOM 6665 C C . TYR B 1 419 ? -11.828 35.344 -9.844 1 28.58 419 TYR B C 1
ATOM 6667 O O . TYR B 1 419 ? -13.008 35.375 -10.211 1 28.58 419 TYR B O 1
ATOM 6675 N N . ALA B 1 420 ? -11.055 35.469 -10.859 1 26.41 420 ALA B N 1
ATOM 6676 C CA . ALA B 1 420 ? -11.391 34.531 -11.914 1 26.41 420 ALA B CA 1
ATOM 6677 C C . ALA B 1 420 ? -11.383 33.094 -11.391 1 26.41 420 ALA B C 1
ATOM 6679 O O . ALA B 1 420 ? -10.422 32.656 -10.742 1 26.41 420 ALA B O 1
ATOM 6680 N N . PRO B 1 421 ? -12.57 32.5 -11.125 1 26.66 421 PRO B N 1
ATOM 6681 C CA . PRO B 1 421 ? -12.664 31.062 -10.828 1 26.66 421 PRO B CA 1
ATOM 6682 C C . PRO B 1 421 ? -11.648 30.234 -11.609 1 26.66 421 PRO B C 1
ATOM 6684 O O . PRO B 1 421 ? -11.641 30.281 -12.844 1 26.66 421 PRO B O 1
ATOM 6687 N N . GLN B 1 422 ? -10.484 30.422 -11.359 1 22.95 422 GLN B N 1
ATOM 6688 C CA . GLN B 1 422 ? -9.711 29.453 -12.125 1 22.95 422 GLN B CA 1
ATOM 6689 C C . GLN B 1 422 ? -10.336 28.062 -12.039 1 22.95 422 GLN B C 1
ATOM 6691 O O . GLN B 1 422 ? -10.602 27.562 -10.945 1 22.95 422 GLN B O 1
ATOM 6696 N N . THR B 1 423 ? -11.258 27.75 -12.945 1 22.28 423 THR B N 1
ATOM 6697 C CA . THR B 1 423 ? -11.773 26.422 -13.297 1 22.28 423 THR B CA 1
ATOM 6698 C C . THR B 1 423 ? -10.688 25.359 -13.164 1 22.28 423 THR B C 1
ATOM 6700 O O . THR B 1 423 ? -9.695 25.391 -13.891 1 22.28 423 THR B O 1
ATOM 6703 N N . TYR B 1 424 ? -10.156 25.281 -12.125 1 19.33 424 TYR B N 1
ATOM 6704 C CA . TYR B 1 424 ? -9.398 24.031 -12.094 1 19.33 424 TYR B CA 1
ATOM 6705 C C . TYR B 1 424 ? -10.164 22.906 -12.797 1 19.33 424 TYR B C 1
ATOM 6707 O O . TYR B 1 424 ? -11.289 22.594 -12.406 1 19.33 424 TYR B O 1
ATOM 6715 N N . MET B 1 425 ? -10.195 22.891 -14.094 1 18.84 425 MET B N 1
ATOM 6716 C CA . MET B 1 425 ? -10.391 21.703 -14.914 1 18.84 425 MET B CA 1
ATOM 6717 C C . MET B 1 425 ? -9.547 20.531 -14.391 1 18.84 425 MET B C 1
ATOM 6719 O O . MET B 1 425 ? -8.391 20.719 -14.016 1 18.84 425 MET B O 1
#

Solvent-accessible surface area (backbone atoms only — not comparable to full-atom values): 46534 Å² total; per-residue (Å²): 99,44,67,56,28,70,70,74,48,80,61,85,45,72,53,27,27,40,29,27,43,51,48,16,47,54,37,46,58,63,69,94,31,68,37,76,67,41,32,91,90,33,68,33,28,51,48,17,52,52,29,38,54,60,20,24,38,39,43,24,57,29,64,69,38,90,49,69,66,26,28,45,40,30,29,52,51,13,46,47,29,21,44,68,54,34,55,71,46,12,32,47,25,12,46,50,14,38,55,54,43,50,77,37,65,74,66,33,66,60,42,41,49,51,72,65,51,77,72,88,83,70,83,82,64,79,55,60,70,52,34,58,52,44,50,48,43,51,52,17,47,50,52,28,51,56,44,48,72,78,41,87,35,84,86,59,65,79,63,57,50,71,81,65,54,69,97,66,71,84,67,67,70,72,82,63,68,74,84,75,53,79,85,41,69,64,54,52,51,51,50,51,51,44,52,49,50,46,52,50,52,53,48,50,51,51,48,29,50,51,51,46,52,49,51,51,48,46,70,75,31,92,46,69,58,62,27,51,48,53,48,61,68,45,44,65,58,53,51,50,52,54,51,49,53,56,68,65,41,54,80,94,52,39,75,82,60,60,76,90,71,47,53,72,67,39,45,52,50,52,50,53,53,49,52,48,52,43,58,70,23,38,70,30,37,51,48,60,72,71,45,89,44,56,59,78,71,34,49,89,46,19,45,59,34,24,52,39,22,32,52,28,47,42,51,35,45,46,51,42,62,70,44,50,73,51,58,48,28,64,36,60,58,37,53,62,45,54,51,55,43,48,50,29,38,49,51,54,49,50,51,49,53,47,47,52,51,35,56,71,65,65,65,64,49,91,71,52,66,59,66,80,53,89,61,48,69,60,44,41,51,50,47,43,49,38,48,57,74,47,33,93,66,41,64,86,50,48,63,57,39,50,52,54,57,58,66,64,55,74,74,75,73,83,72,75,76,73,74,66,74,72,72,78,107,100,43,67,56,27,70,69,73,48,79,62,84,43,71,55,26,28,41,28,26,43,50,50,15,48,54,36,45,58,66,69,94,32,70,38,76,66,40,32,90,89,33,69,33,28,51,50,17,52,51,30,37,55,60,19,24,39,39,44,24,58,29,64,69,38,89,50,69,65,25,27,47,41,30,30,51,52,13,44,46,29,21,46,68,54,34,54,71,47,12,34,48,26,12,46,50,14,36,56,54,42,49,76,38,66,74,65,33,66,62,41,41,49,52,71,65,52,83,73,92,84,69,82,82,66,80,55,62,70,52,34,59,53,44,49,49,41,51,52,18,46,51,51,27,51,55,45,47,72,77,41,89,36,84,85,62,64,76,65,60,50,69,82,68,54,70,95,68,72,86,68,67,72,74,83,63,68,75,82,77,55,78,85,41,68,63,55,52,51,50,50,49,52,44,52,49,49,48,51,50,52,52,49,50,50,51,48,28,49,52,50,46,51,52,50,51,48,46,70,73,30,92,48,68,57,62,28,51,48,53,47,63,68,45,44,63,58,53,52,49,52,53,50,49,54,55,69,65,42,54,80,94,54,38,74,83,60,61,76,91,70,46,51,72,69,39,46,52,52,52,49,51,52,48,52,49,52,43,58,72,24,37,71,29,38,51,48,59,72,70,44,91,44,56,58,78,72,36,50,91,47,18,46,58,33,24,52,38,22,32,51,29,47,42,49,34,46,47,50,42,62,71,44,51,74,49,59,48,27,65,36,61,57,38,52,62,45,52,51,54,43,48,51,30,38,48,52,52,51,50,49,50,53,48,48,53,49,35,56,71,65,65,64,65,50,91,70,52,65,61,63,79,51,90,62,48,67,61,46,40,52,50,48,44,50,39,50,58,74,48,33,91,68,40,63,86,49,48,63,56,40,50,53,54,57,58,67,65,55,74,75,76,75,82,73,75,74,74,72,68,75,73,70,78,107

Secondary structure (DSSP, 8-state):
-HHHHHHH---SSHHHHHHHHHHHHHHH---SS--GGGSTTSHHHHHHHHHHHHHHHHHGGGTT--STHHHHHHHHHHHHHHHTT-HHHHHHHHHHHHHHHTT-GGGSHHHHHHHH----------HHHHHHHHHHHHHHHHHHHHHHHHS--TTS----SGGGS-SS---PPP---TTTTSS-HHHHHHHHHHHHHHHHHHHHHHHHHHHHHHHHHHHH-SSHHHHHHHHHHHHHHHHHHHHHHHHHS-GGG-S-S-GGG--HHHHHHHHHHHHHHHHHHHHHHHHHHH-S-HHHHHGGGHHHHHHHHHHHHHHHHHHHHHHGGGTT--STTHHHHHHHHHHHHHHHHHHHHHHHHHHHHT---TT-PPPPPTTHHHHHHHHHHHHHHTTTT-GGGHHHHHHHHHHHS-TTS------------/-HHHHHHH---SSHHHHHHHHHHHHHHH---SS--GGGSTTSHHHHHHHHHHHHHHHHHGGGTT--STHHHHHHHHHHHHHHHTT-HHHHHHHHHHHHHHHTT-GGGSHHHHHHHH----------HHHHHHHHHHHHHHHHHHHHHHHHS--TTS----SGGGS-SS---PPP---TTSSSS-HHHHHHHHHHHHHHHHHHHHHHHHHHHHHHHHHHHH-SSHHHHHHHHHHHHHHHHHHHHHHHHHS-GGG-S-S-GGG--HHHHHHHHHHHHHHHHHHHHHHHHHHH-S-HHHHHGGGHHHHHHHHHHHHHHHHHHHHHHGGGTT--STTHHHHHHHHHHHHHHHHHHHHHHHHHHHHT---TT-PPPPPTTHHHHHHHHHHHHHHTTTT-GGGHHHHHHHHHHHS-S-S------------

Nearest PDB structures (foldseek):
  7aie-assembly4_D  TM=4.184E-01  e=7.355E-01  Homo sapiens
  7aie-assembly1_A  TM=4.483E-01  e=1.146E+00  Homo sapiens
  6ejn-assembly1_A  TM=3.704E-01  e=5.512E+00  Mus musculus
  6ejn-assembly1_B  TM=3.159E-01  e=4.157E+00  Mus musculus
  5n6n-assembly1_B  TM=2.498E-01  e=8.246E+00  Saccharomyces cerevisiae S288C